Protein 1ULV (pdb70)

Foldseek 3Di:
DDADPQPPFDFAFAAFQAFQFKADFLALQAQWIWTHDQQWTAWIDPNKLQWTKFRTKFKWKFLQFAIGTLSPAPDKDKFAPDLQARKMKIKGAHNVRQKIKIWIWFAQSNYHKIKIKIKIFGNHVDRMWMKMKTWIQGRQFLAQKKWADDPLWIKMWHCVDVVGTKMKIKAKLQGFDQKAKHHYPHQGQVVQCRVGVDNPHRHRMHDRHRMMIMTIDDADPDGMRIIMMMMAMDSDRVNNNVRRVVDVVCNDVNSVCNRSVSSNVVLVPWDDFDPPQPPLLVSLLSSLLVQLSVQAISVQQLFGFQFSGAHLRNPGTRRDHDRRRSWGALVSSLLSVLLNVLRHDLVSLVSNLVQCQPQAADPQQAGARTGHSRNHHDHGAWELLSLLSSLLSCLLSVVQDLVCLVRHLLSSLLVLLVVAQKTQAYPVRFGIARFLQRLLSSLLSLQSNLVSCVVNPNNQSNLSSNQRSQVSLVLQCQQFFFCQAPFDNLTAGFGHDHPSHLDPQCWDQRWQPLGIGGSSHKAFLSNLSCVQQLSAALVHPRNVVNPPRNCVQFWDADPQGIWGFGMHSAFQADAPLQRGRDGHHRTATALLVLLSVLQSCLSVQHQSVSSLSLQQLARDSSSWRARHAHPDPDCHVDRGDHSYDGSGHTRRSSSSSSSSQSSSCNNVSHRPSHSPSSNVQHHDDDHDDEKDWDWPDDDQEEEDQAQWGKTKDFIPACWKWKDWSSRIDTFHDDPGITIDTGGHDDQKIWIKMWGAHPVGHIHIDIHIYGYQHHWLFKFADDFPLLAFLNFKDDQPAPVRFPFQQAWGMWIWHDRPQWIKIKTATPTFADDPVPFQSHAWKKKKKFKAQQADAWADDDPLFFATAGHDGQWMFIQHRPPQLTAIGGVVGHHQGHWHWHYDRVRRMIIIIHGPVSCVPRDLSNIWIKMFIFTAADQQCAHPRGADEAEAVQLVVCVPVCSSRPGMYRFHADADNPDSGSGPDSFQGRTSDIGADPPDDSSVQRVSVVHTPGYTYTHGGHD

Secondary structure (DSSP, 8-state):
--PPTTTT----B---SB-SEEE--SSTT---EEEEETTEEEEEE-SSTT-B-EEEEEEEEE-SS-EEEGGG-S-EEEEES-TTSS-EEEEEE-TTSSEEEEEEEEE-TTSSEEEEEEEEEE-SS---EEEEEEEE-GGG-SSSEEEEEETTEEEEEE---TTS-EEEEEEETT--SSEEEEETTTTSHHHHHHHHSS-----S-EEEESEEEEEEEPPPSSSEEEEEEEEEEESSHHHHHHHHHHHHHH-HHHHHHHHHHHHHHHHHHSPPPPTT--HHHHHHHHHHHHHHHTTB-SSSTT-B-S-SS-TTGGGSB-SS---TT-SB-HHHHHHHHHHHHHHT-HHHHHHHHHHIIIII--TTSPPPS-B-TTS-B-----BTHHHHHHHHHHHHHT---HHHIIIIIHHHHHHHHHH-S-BSB-TTSS--BEEHHHHHHHHHHHHHHHHHHHHTT-HHHHHHHHHHHHHHHHTHHHHHEESS-SSTTS-EE-SEESSS-TTS--EEE-STT--EEEGGG--BGGGGHHHHTTSS-TT-HHHHHHHHHHHHHHEEEETTEEEE-SBTT---S--TTSPPPSS-----B-THHHHHHHHHHHHTT---HHHHHHHHHTS-TT-PPPS-BB--SS--SS---BTSB-SS-BS-HHHHHHHHHHHHHHHHTS-SSS-HHHHHHHTSSS------EEEEES-SEEE-SSSEEEEEEEE-SSEEEEEETTEEEEE--BTTEEEEEEEP-SSEEEEEEEEE-TTS-EEEEEEEEE--SEEEEEEE--SS--STTTT-B--SSTTS-TTTT-EEEEEEEEETTEEEEEEEESS----TT--SS-SSEEEEEEEE-S-SS-EE-SGGG--EESS-EEEEEEE--STT--EEE-TTS-EEE--EEEEETTTTEEEEEEEGGGSTT--TTS-EEEEEEEEB--GGGSGGGB--EEEHHHHHHTSSTTHHHHSEEEES--B-TTSTT-BS---S---SEE---TT--HHHHT-GGGSSS-EE--EE-B-

Organism: Arthrobacter globiformis (NCBI:txid1665)

InterPro domains:
  IPR006425 Glucoamylase, bacterial [TIGR01535] (59-711)
  IPR008928 Six-hairpin glycosidase superfamily [SSF48208] (302-710)
  IPR011013 Galactose mutarotase-like domain superfamily [SSF74650] (32-300)
  IPR011613 GH15-like domain [PF00723] (317-691)
  IPR012341 Six-hairpin glycosidase-like superfamily [G3DSA:1.50.10.10] (303-715)
  IPR013783 Immunoglobulin-like fold [G3DSA:2.60.40.10] (716-801)
  IPR014718 Glycoside hydrolase-type carbohydrate-binding [G3DSA:2.70.98.10] (29-301)
  IPR014756 Immunoglobulin E-set [SSF81296] (715-803)
  IPR015220 Glucodextranase, N-terminal [PF09137] (34-296)
  IPR015220 Glucodextranase, N-terminal [cd07430] (34-295)
  IPR019248 Glucodextranase-like, C-terminal [PF09985] (806-1032)
  IPR046966 Glucoamylase, active site [PS00820] (452-462)

Sequence (1019 aa):
TAEPPGSPGAAATWTKGDKEGVGTSLNPASKVWYTLTEGTMSEVYYPHADTPNTRELQFAVSDGTSAQRESEQTTRTVELADPKALSYRQTTTDNAGRWRLTKTYVTDPRRSTVMLGVTFEVLDGGDYQLFVLSDPSLAGTSGGDTGSVTDGALLASDLADAATPVATALVSSVGFGAVANGYVGTSDGWTDLAADGRLDNASATAGPGNISQTGQIPLAAGGKTEFSLALGFGADTAEALATAKASLGTGYKKVSKSYTGEWKKYLNSLDAPATSLTGALRTQYDVSLMTVKSHEDKTFPGAFIASLTIPWGQAASAETHREGYHAVWARDMYQSVTALLAAGDEEAAARGVEWLFTYQQQPDGHFPQTSRVDGTIGQNGIQLDETAFPILLANQIGRTDAGFYRNELKPAADYLVAAGPKTPQERWEETGGYSTSTLASQIAALAAAADIAGKNGDAGSAAVYRATADEWQRSTEKWMFTTNGPVGDGKYYLRISATGNPNDGATRDWGNGAGVHPENAVLDGGFLEFVRLGVKAPADPYVADSLAETDASISQETPGGRMWHRYTYDGYGEKADGSPWDGTGIGRLWPLLSGERGEYALANGQDALPYLETMHSAANAGYMIPEQVWDRDEPTSYGHELGRSTGSASPLSWAMAQYVRLAAGVKAGAPVETPQNVAARYAAGTPLSSPELSVTAPEALSTADSATAVVRGTTNAAKVYVSVNGTATEAPVTDGTFSLDVALTGAKNKVTVAAVAADGGTAVEDRTVLYYGSRIGALSDPAGDDNGPGTYRYPTNSAYVPGAFDLTGVDVYDAGDDYAFVATIAGEVTNPWGGQAISHQRVNIYLGKGEGGATPGLPGTNINLEHAWDSVIVTDGRFDGAGVYAPDGTRTSAVSLLAVPEARQIVTRVPKAALGGLDPATARMSVAMFGNAESGEGIGNVRPVYDGAYWEAGDPAWIKEWRFGGGAGVFDGTIPSRDTDTDDPNALDVLVGEGQTQAAVLDWRAGSPVVVPMLGLQP

Nearest PDB structures (foldseek):
  1ug9-assembly1_A  TM=9.982E-01  e=0.000E+00  Arthrobacter globiformis
  1lf9-assembly2_B  TM=9.557E-01  e=4.989E-68  Thermoanaerobacterium thermosaccharolyticum
  5fjs-assembly1_B  TM=5.025E-01  e=3.335E-11  Thermoanaerobacterium xylanolyticum LX-11
  2wyn-assembly2_A  TM=5.693E-01  e=4.585E-04  Escherichia coli K-12
  6mvf-assembly2_E  TM=4.264E-01  e=4.894E-01  Faecalibacterium prausnitzii L2-6

Radius of gyration: 35.89 Å; Cα contacts (8 Å, |Δi|>4): 2876; chains: 1; bounding box: 117×64×81 Å

Solvent-accessible surface area: 34590 Å² total; per-residue (Å²): 168,95,72,9,91,27,74,92,17,48,94,17,36,4,16,55,0,34,0,25,0,0,0,1,0,53,37,79,47,0,52,0,0,0,0,0,10,79,2,7,3,0,0,0,0,16,28,25,0,14,16,5,0,6,65,38,4,1,1,1,7,1,65,41,106,64,14,45,78,3,39,70,0,126,58,76,81,24,67,34,36,33,79,45,1,0,3,0,70,1,24,1,33,3,77,74,35,72,4,85,3,28,0,24,0,0,0,3,2,160,52,12,0,4,0,7,13,4,32,0,39,20,81,67,86,22,124,23,53,0,7,0,15,6,12,6,1,0,5,6,18,2,23,33,0,45,0,36,44,66,104,44,0,0,4,1,19,10,85,100,50,104,93,19,38,0,0,4,0,1,13,6,57,65,29,29,47,38,36,0,1,0,4,31,50,67,7,13,2,49,52,13,0,55,82,59,3,156,24,83,26,80,28,48,49,0,11,99,8,7,0,10,2,2,0,41,2,59,53,58,110,65,42,111,8,113,14,11,6,0,12,0,2,0,44,71,49,74,80,0,24,59,18,0,91,40,0,37,69,45,21,25,138,112,3,18,128,51,0,25,33,44,0,111,159,27,16,130,82,26,75,66,20,12,148,57,12,82,55,50,3,74,25,0,7,4,0,0,2,0,0,0,21,2,0,10,3,25,58,41,72,0,0,0,1,2,0,2,0,4,17,11,0,77,68,13,55,0,76,98,118,96,53,19,31,7,3,0,15,1,6,11,0,3,4,1,0,0,0,0,24,13,0,43,15,95,113,0,2,44,60,0,1,76,3,0,7,77,105,0,25,46,140,82,1,12,0,0,13,0,0,60,0,49,10,78,72,42,68,106,16,50,1,0,3,0,1,0,6,0,0,6,2,0,25,65,34,46,69,26,78,62,44,10,2,130,105,42,0,18,36,0,0,34,45,0,19,61,41,13,28,92,1,72,40,4,10,12,54,54,25,20,6,28,2,1,9,0,0,0,0,0,0,0,0,0,4,0,0,3,65,6,0,37,153,46,69,28,52,10,5,16,6,8,2,56,0,8,0,7,55,14,25,99,13,0,33,150,42,0,22,0,67,75,8,93,39,70,85,5,88,0,0,0,7,0,0,40,82,8,67,10,50,64,28,28,81,38,88,2,31,26,61,20,30,96,40,48,3,10,8,0,0,4,13,0,1,11,4,0,6,8,1,1,0,14,34,41,78,15,95,89,0,46,42,0,34,64,8,1,32,82,38,6,16,51,106,5,121,26,15,99,1,14,29,10,2,16,95,3,2,28,0,3,54,88,84,1,19,32,71,106,34,60,23,49,1,0,0,9,0,0,11,0,0,7,27,0,2,22,1,12,24,50,71,100,92,1,31,67,46,0,78,8,0,42,38,1,5,40,70,1,36,1,0,0,3,0,0,3,11,97,121,107,86,30,112,92,80,28,102,41,6,103,21,3,9,1,0,0,1,3,0,8,0,0,1,1,0,0,3,0,1,14,0,26,97,67,48,50,17,68,5,24,11,152,50,0,20,72,63,32,19,60,67,128,112,84,65,66,11,112,17,50,11,96,22,19,130,77,65,33,36,9,77,43,49,60,13,67,0,118,9,65,3,109,8,59,96,0,23,0,5,1,71,24,76,31,47,73,0,89,44,89,141,25,69,8,72,35,97,3,61,16,79,24,74,117,0,56,0,3,0,0,0,25,16,103,75,13,2,0,10,18,57,73,39,30,1,6,58,33,4,59,88,40,0,16,17,95,14,92,68,65,24,23,49,1,25,49,61,11,96,43,2,78,30,102,16,13,41,107,11,5,0,2,0,38,7,0,21,0,6,48,34,56,124,38,26,2,4,2,7,34,2,34,5,99,13,43,52,58,103,63,25,88,22,0,2,6,3,13,1,0,4,0,0,0,124,19,112,66,39,75,32,88,13,18,91,3,0,21,5,22,0,61,30,39,13,83,11,0,0,0,4,2,3,41,105,108,15,8,0,0,32,19,85,114,46,76,92,76,24,69,18,50,9,78,29,15,71,91,18,100,11,1,1,2,85,0,44,66,93,15,4,75,82,14,65,0,47,121,4,86,0,1,0,0,0,0,0,2,1,83,87,46,39,1,54,29,40,2,16,4,0,0,52,12,77,39,12,98,74,24,85,59,68,88,0,64,63,78,20,0,0,6,5,12,12,58,71,38,45,121,56,87,16,50,6,73,40,55,71,0,0,4,0,0,0,0,0,40,21,180,96,78,69,14,58,67,18,0,54,30,186,87,38,57,62,5,69,0,8,4,25,29,15,118,140

Structure (mmCIF, N/CA/C/O backbone):
data_1ULV
#
_entry.id   1ULV
#
_cell.length_a   198.795
_cell.length_b   88.247
_cell.length_c   80.994
_cell.angle_alpha   90.00
_cell.angle_beta   112.55
_cell.angle_gamma   90.00
#
_symmetry.space_group_name_H-M   'C 1 2 1'
#
loop_
_entity.id
_entity.type
_entity.pdbx_description
1 polymer glucodextranase
2 branched 4,6-dideoxy-4-{[(1S,4R,5S,6S)-4,5,6-trihydroxy-3-(hydroxymethyl)cyclohex-2-en-1-yl]amino}-alpha-D-glucopyranose-(1-4)-alpha-D-glucopyranose
3 non-polymer 'CALCIUM ION'
4 water water
#
loop_
_atom_site.group_PDB
_atom_site.id
_atom_site.type_symbol
_atom_site.label_atom_id
_atom_site.label_alt_id
_atom_site.label_comp_id
_atom_site.label_asym_id
_atom_site.label_entity_id
_atom_site.label_seq_id
_atom_site.pdbx_PDB_ins_code
_atom_site.Cartn_x
_atom_site.Cartn_y
_atom_site.Cartn_z
_atom_site.occupancy
_atom_site.B_iso_or_equiv
_atom_site.auth_seq_id
_atom_site.auth_comp_id
_atom_site.auth_asym_id
_atom_site.auth_atom_id
_atom_site.pdbx_PDB_model_num
ATOM 1 N N . THR A 1 2 ? 40.887 24.516 -25.380 1.00 58.35 2 THR A N 1
ATOM 2 C CA . THR A 1 2 ? 42.067 24.447 -24.467 1.00 58.56 2 THR A CA 1
ATOM 3 C C . THR A 1 2 ? 42.408 23.000 -24.098 1.00 57.48 2 THR A C 1
ATOM 4 O O . THR A 1 2 ? 41.532 22.219 -23.719 1.00 57.47 2 THR A O 1
ATOM 8 N N . ALA A 1 3 ? 43.688 22.655 -24.212 1.00 55.43 3 ALA A N 1
ATOM 9 C CA . ALA A 1 3 ? 44.163 21.309 -23.908 1.00 52.84 3 ALA A CA 1
ATOM 10 C C . ALA A 1 3 ? 44.439 21.124 -22.415 1.00 50.99 3 ALA A C 1
ATOM 11 O O . ALA A 1 3 ? 45.378 21.701 -21.869 1.00 51.08 3 ALA A O 1
ATOM 13 N N . GLU A 1 4 ? 43.616 20.311 -21.762 1.00 49.37 4 GLU A N 1
ATOM 14 C CA . GLU A 1 4 ? 43.766 20.049 -20.336 1.00 47.64 4 GLU A CA 1
ATOM 15 C C . GLU A 1 4 ? 44.631 18.815 -20.089 1.00 45.17 4 GLU A C 1
ATOM 16 O O . GLU A 1 4 ? 44.521 17.819 -20.806 1.00 44.59 4 GLU A O 1
ATOM 22 N N . PRO A 1 5 ? 45.522 18.871 -19.083 1.00 42.43 5 PRO A N 1
ATOM 23 C CA . PRO A 1 5 ? 46.362 17.702 -18.806 1.00 39.79 5 PRO A CA 1
ATOM 24 C C . PRO A 1 5 ? 45.443 16.570 -18.346 1.00 37.65 5 PRO A C 1
ATOM 25 O O . PRO A 1 5 ? 44.343 16.822 -17.856 1.00 38.08 5 PRO A O 1
ATOM 29 N N . PRO A 1 6 ? 45.873 15.311 -18.507 1.00 35.74 6 PRO A N 1
ATOM 30 C CA . PRO A 1 6 ? 45.056 14.161 -18.104 1.00 35.09 6 PRO A CA 1
ATOM 31 C C . PRO A 1 6 ? 44.771 14.042 -16.611 1.00 35.00 6 PRO A C 1
ATOM 32 O O . PRO A 1 6 ? 45.576 14.466 -15.776 1.00 35.31 6 PRO A O 1
ATOM 36 N N . GLY A 1 7 ? 43.621 13.453 -16.289 1.00 33.36 7 GLY A N 1
ATOM 37 C CA . GLY A 1 7 ? 43.248 13.265 -14.901 1.00 32.15 7 GLY A CA 1
ATOM 38 C C . GLY A 1 7 ? 41.934 13.896 -14.483 1.00 32.12 7 GLY A C 1
ATOM 39 O O . GLY A 1 7 ? 41.380 13.542 -13.435 1.00 33.12 7 GLY A O 1
ATOM 40 N N . SER A 1 8 ? 41.427 14.826 -15.287 1.00 30.71 8 SER A N 1
ATOM 41 C CA . SER A 1 8 ? 40.170 15.496 -14.968 1.00 29.77 8 SER A CA 1
ATOM 42 C C . SER A 1 8 ? 39.113 14.496 -14.505 1.00 29.19 8 SER A C 1
ATOM 43 O O . SER A 1 8 ? 38.958 13.420 -15.088 1.00 29.15 8 SER A O 1
ATOM 46 N N . PRO A 1 9 ? 38.342 14.855 -13.466 1.00 28.87 9 PRO A N 1
ATOM 47 C CA . PRO A 1 9 ? 38.392 16.115 -12.714 1.00 28.06 9 PRO A CA 1
ATOM 48 C C . PRO A 1 9 ? 39.309 16.104 -11.491 1.00 28.21 9 PRO A C 1
ATOM 49 O O . PRO A 1 9 ? 39.269 17.021 -10.671 1.00 29.00 9 PRO A O 1
ATOM 53 N N . GLY A 1 10 ? 40.136 15.075 -11.366 1.00 27.16 10 GLY A N 1
ATOM 54 C CA . GLY A 1 10 ? 41.012 14.991 -10.214 1.00 26.58 10 GLY A CA 1
ATOM 55 C C . GLY A 1 10 ? 40.456 13.969 -9.243 1.00 24.83 10 GLY A C 1
ATOM 56 O O . GLY A 1 10 ? 39.256 13.699 -9.240 1.00 26.25 10 GLY A O 1
ATOM 57 N N . ALA A 1 11 ? 41.320 13.398 -8.414 1.00 23.38 11 ALA A N 1
ATOM 58 C CA . ALA A 1 11 ? 40.895 12.381 -7.460 1.00 21.39 11 ALA A CA 1
ATOM 59 C C . ALA A 1 11 ? 40.097 12.946 -6.295 1.00 20.91 11 ALA A C 1
ATOM 60 O O . ALA A 1 11 ? 40.137 14.143 -6.023 1.00 19.02 11 ALA A O 1
ATOM 62 N N . ALA A 1 12 ? 39.351 12.074 -5.620 1.00 21.15 12 ALA A N 1
ATOM 63 C CA . ALA A 1 12 ? 38.580 12.493 -4.460 1.00 19.99 12 ALA A CA 1
ATOM 64 C C . ALA A 1 12 ? 39.643 12.800 -3.423 1.00 20.04 12 ALA A C 1
ATOM 65 O O . ALA A 1 12 ? 40.623 12.065 -3.302 1.00 20.98 12 ALA A O 1
ATOM 67 N N . ALA A 1 13 ? 39.468 13.887 -2.685 1.00 19.97 13 ALA A N 1
ATOM 68 C CA . ALA A 1 13 ? 40.452 14.259 -1.684 1.00 19.69 13 ALA A CA 1
ATOM 69 C C . ALA A 1 13 ? 39.847 14.402 -0.302 1.00 19.54 13 ALA A C 1
ATOM 70 O O . ALA A 1 13 ? 38.632 14.453 -0.136 1.00 20.81 13 ALA A O 1
ATOM 72 N N . THR A 1 14 ? 40.719 14.468 0.695 1.00 21.49 14 THR A N 1
ATOM 73 C CA . THR A 1 14 ? 40.301 14.603 2.079 1.00 20.63 14 THR A CA 1
ATOM 74 C C . THR A 1 14 ? 41.046 15.809 2.638 1.00 20.76 14 THR A C 1
ATOM 75 O O . THR A 1 14 ? 41.778 16.483 1.906 1.00 17.90 14 THR A O 1
ATOM 79 N N . TRP A 1 15 ? 40.850 16.100 3.920 1.00 20.38 15 TRP A N 1
ATOM 80 C CA . TRP A 1 15 ? 41.578 17.197 4.535 1.00 20.21 15 TRP A CA 1
ATOM 81 C C . TRP A 1 15 ? 42.814 16.600 5.218 1.00 20.94 15 TRP A C 1
ATOM 82 O O . TRP A 1 15 ? 43.290 15.537 4.817 1.00 19.91 15 TRP A O 1
ATOM 93 N N . THR A 1 16 ? 43.323 17.266 6.245 1.00 20.33 16 THR A N 1
ATOM 94 C CA . THR A 1 16 ? 44.519 16.796 6.938 1.00 22.80 16 THR A CA 1
ATOM 95 C C . THR A 1 16 ? 44.236 16.441 8.398 1.00 23.42 16 THR A C 1
ATOM 96 O O . THR A 1 16 ? 43.216 16.855 8.944 1.00 22.96 16 THR A O 1
ATOM 100 N N . LYS A 1 17 ? 45.123 15.664 9.025 1.00 23.03 17 LYS A N 1
ATOM 101 C CA . LYS A 1 17 ? 44.920 15.288 10.422 1.00 25.57 17 LYS A CA 1
ATOM 102 C C . LYS A 1 17 ? 44.853 16.550 11.286 1.00 25.48 17 LYS A C 1
ATOM 103 O O . LYS A 1 17 ? 45.525 17.552 11.002 1.00 24.16 17 LYS A O 1
ATOM 109 N N . GLY A 1 18 ? 44.038 16.496 12.335 1.00 23.57 18 GLY A N 1
ATOM 110 C CA . GLY A 1 18 ? 43.881 17.643 13.214 1.00 25.05 18 GLY A CA 1
ATOM 111 C C . GLY A 1 18 ? 45.110 18.025 14.015 1.00 24.73 18 GLY A C 1
ATOM 112 O O . GLY A 1 18 ? 45.222 19.157 14.473 1.00 24.95 18 GLY A O 1
ATOM 113 N N . ASP A 1 19 ? 46.028 17.076 14.173 1.00 24.92 19 ASP A N 1
ATOM 114 C CA . ASP A 1 19 ? 47.264 17.256 14.932 1.00 25.24 19 ASP A CA 1
ATOM 115 C C . ASP A 1 19 ? 48.267 18.185 14.242 1.00 26.00 19 ASP A C 1
ATOM 116 O O . ASP A 1 19 ? 49.093 17.728 13.445 1.00 26.99 19 ASP A O 1
ATOM 121 N N . LYS A 1 20 ? 48.216 19.478 14.562 1.00 24.67 20 LYS A N 1
ATOM 122 C CA . LYS A 1 20 ? 49.122 20.448 13.944 1.00 23.81 20 LYS A CA 1
ATOM 123 C C . LYS A 1 20 ? 50.411 20.678 14.722 1.00 22.09 20 LYS A C 1
ATOM 124 O O . LYS A 1 20 ? 50.407 20.735 15.948 1.00 24.12 20 LYS A O 1
ATOM 130 N N . GLU A 1 21 ? 51.515 20.810 13.995 1.00 20.46 21 GLU A N 1
ATOM 131 C CA . GLU A 1 21 ? 52.818 21.036 14.604 1.00 20.20 21 GLU A CA 1
ATOM 132 C C . GLU A 1 21 ? 52.953 22.483 15.051 1.00 19.70 21 GLU A C 1
ATOM 133 O O . GLU A 1 21 ? 53.732 22.799 15.957 1.00 19.42 21 GLU A O 1
ATOM 139 N N . GLY A 1 22 ? 52.192 23.353 14.398 1.00 18.10 22 GLY A N 1
ATOM 140 C CA . GLY A 1 22 ? 52.207 24.764 14.725 1.00 17.12 22 GLY A CA 1
ATOM 141 C C . GLY A 1 22 ? 51.220 25.512 13.852 1.00 17.05 22 GLY A C 1
ATOM 142 O O . GLY A 1 22 ? 50.805 25.013 12.810 1.00 15.90 22 GLY A O 1
ATOM 143 N N . VAL A 1 23 ? 50.825 26.704 14.286 1.00 16.76 23 VAL A N 1
ATOM 144 C CA . VAL A 1 23 ? 49.904 27.531 13.515 1.00 15.45 23 VAL A CA 1
ATOM 145 C C . VAL A 1 23 ? 50.432 28.948 13.613 1.00 16.45 23 VAL A C 1
ATOM 146 O O . VAL A 1 23 ? 51.324 29.216 14.416 1.00 19.44 23 VAL A O 1
ATOM 150 N N . GLY A 1 24 ? 49.898 29.859 12.810 1.00 16.45 24 GLY A N 1
ATOM 151 C CA . GLY A 1 24 ? 50.376 31.227 12.883 1.00 15.81 24 GLY A CA 1
ATOM 152 C C . GLY A 1 24 ? 49.584 32.237 12.084 1.00 15.74 24 GLY A C 1
ATOM 153 O O . GLY A 1 24 ? 48.971 31.903 11.069 1.00 14.31 24 GLY A O 1
ATOM 154 N N . THR A 1 25 ? 49.595 33.479 12.569 1.00 16.37 25 THR A N 1
ATOM 155 C CA . THR A 1 25 ? 48.920 34.607 11.924 1.00 14.67 25 THR A CA 1
ATOM 156 C C . THR A 1 25 ? 49.509 35.879 12.518 1.00 16.15 25 THR A C 1
ATOM 157 O O . THR A 1 25 ? 49.999 35.868 13.651 1.00 15.09 25 THR A O 1
ATOM 161 N N . SER A 1 26 ? 49.484 36.967 11.754 1.00 16.11 26 SER A N 1
ATOM 162 C CA . SER A 1 26 ? 50.008 38.228 12.249 1.00 15.99 26 SER A CA 1
ATOM 163 C C . SER A 1 26 ? 49.016 38.803 13.256 1.00 16.73 26 SER A C 1
ATOM 164 O O . SER A 1 26 ? 47.837 38.449 13.258 1.00 17.02 26 SER A O 1
ATOM 167 N N . LEU A 1 27 ? 49.509 39.678 14.122 1.00 18.89 27 LEU A N 1
ATOM 168 C CA . LEU A 1 27 ? 48.676 40.321 15.123 1.00 19.82 27 LEU A CA 1
ATOM 169 C C . LEU A 1 27 ? 47.839 41.337 14.352 1.00 20.33 27 LEU A C 1
ATOM 170 O O . LEU A 1 27 ? 46.683 41.600 14.686 1.00 21.05 27 LEU A O 1
ATOM 175 N N . ASN A 1 28 ? 48.433 41.881 13.295 1.00 20.15 28 ASN A N 1
ATOM 176 C CA . ASN A 1 28 ? 47.769 42.869 12.454 1.00 20.46 28 ASN A CA 1
ATOM 177 C C . ASN A 1 28 ? 46.536 42.293 11.749 1.00 21.04 28 ASN A C 1
ATOM 178 O O . ASN A 1 28 ? 46.612 41.246 11.098 1.00 20.48 28 ASN A O 1
ATOM 183 N N . PRO A 1 29 ? 45.382 42.973 11.867 1.00 20.90 29 PRO A N 1
ATOM 184 C CA . PRO A 1 29 ? 44.149 42.502 11.227 1.00 21.27 29 PRO A CA 1
ATOM 185 C C . PRO A 1 29 ? 44.112 42.702 9.715 1.00 21.45 29 PRO A C 1
ATOM 186 O O . PRO A 1 29 ? 43.171 42.267 9.059 1.00 23.14 29 PRO A O 1
ATOM 190 N N . ALA A 1 30 ? 45.133 43.355 9.166 1.00 20.36 30 ALA A N 1
ATOM 191 C CA . ALA A 1 30 ? 45.197 43.599 7.728 1.00 20.59 30 ALA A CA 1
ATOM 192 C C . ALA A 1 30 ? 45.543 42.324 6.956 1.00 21.64 30 ALA A C 1
ATOM 193 O O . ALA A 1 30 ? 45.143 42.161 5.800 1.00 21.96 30 ALA A O 1
ATOM 195 N N . SER A 1 31 ? 46.298 41.431 7.592 1.00 20.98 31 SER A N 1
ATOM 196 C CA . SER A 1 31 ? 46.683 40.164 6.970 1.00 20.15 31 SER A CA 1
ATOM 197 C C . SER A 1 31 ? 45.606 39.132 7.316 1.00 19.54 31 SER A C 1
ATOM 198 O O . SER A 1 31 ? 45.561 38.619 8.431 1.00 19.26 31 SER A O 1
ATOM 201 N N . LYS A 1 32 ? 44.739 38.837 6.349 1.00 20.33 32 LYS A N 1
ATOM 202 C CA . LYS A 1 32 ? 43.633 37.897 6.539 1.00 18.41 32 LYS A CA 1
ATOM 203 C C . LYS A 1 32 ? 44.019 36.438 6.283 1.00 19.20 32 LYS A C 1
ATOM 204 O O . LYS A 1 32 ? 43.248 35.671 5.702 1.00 19.46 32 LYS A O 1
ATOM 210 N N . VAL A 1 33 ? 45.202 36.047 6.736 1.00 18.48 33 VAL A N 1
ATOM 211 C CA . VAL A 1 33 ? 45.664 34.687 6.539 1.00 18.53 33 VAL A CA 1
ATOM 212 C C . VAL A 1 33 ? 46.151 34.013 7.832 1.00 18.48 33 VAL A C 1
ATOM 213 O O . VAL A 1 33 ? 46.786 34.648 8.676 1.00 19.01 33 VAL A O 1
ATOM 217 N N . TRP A 1 34 ? 45.844 32.724 7.965 1.00 17.10 34 TRP A N 1
ATOM 218 C CA . TRP A 1 34 ? 46.238 31.891 9.111 1.00 16.75 34 TRP A CA 1
ATOM 219 C C . TRP A 1 34 ? 46.839 30.609 8.526 1.00 17.30 34 TRP A C 1
ATOM 220 O O . TRP A 1 34 ? 46.173 29.918 7.750 1.00 16.69 34 TRP A O 1
ATOM 231 N N . TYR A 1 35 ? 48.074 30.278 8.895 1.00 17.57 35 TYR A N 1
ATOM 232 C CA . TYR A 1 35 ? 48.701 29.065 8.367 1.00 17.15 35 TYR A CA 1
ATOM 233 C C . TYR A 1 35 ? 48.829 27.960 9.411 1.00 17.58 35 TYR A C 1
ATOM 234 O O . TYR A 1 35 ? 48.943 28.232 10.605 1.00 15.26 35 TYR A O 1
ATOM 243 N N . THR A 1 36 ? 48.793 26.711 8.952 1.00 18.34 36 THR A N 1
ATOM 244 C CA . THR A 1 36 ? 48.941 25.569 9.843 1.00 18.44 36 THR A CA 1
ATOM 245 C C . THR A 1 36 ? 49.986 24.635 9.249 1.00 20.43 36 THR A C 1
ATOM 246 O O . THR A 1 36 ? 50.160 24.581 8.027 1.00 19.89 36 THR A O 1
ATOM 250 N N . LEU A 1 37 ? 50.683 23.913 10.122 1.00 20.89 37 LEU A N 1
ATOM 251 C CA . LEU A 1 37 ? 51.732 22.983 9.718 1.00 21.26 37 LEU A CA 1
ATOM 252 C C . LEU A 1 37 ? 51.384 21.547 10.095 1.00 22.11 37 LEU A C 1
ATOM 253 O O . LEU A 1 37 ? 50.904 21.288 11.203 1.00 22.78 37 LEU A O 1
ATOM 258 N N . THR A 1 38 ? 51.625 20.613 9.180 1.00 20.68 38 THR A N 1
ATOM 259 C CA . THR A 1 38 ? 51.327 19.216 9.462 1.00 20.90 38 THR A CA 1
ATOM 260 C C . THR A 1 38 ? 52.390 18.275 8.918 1.00 21.74 38 THR A C 1
ATOM 261 O O . THR A 1 38 ? 52.647 18.230 7.716 1.00 21.53 38 THR A O 1
ATOM 265 N N . GLU A 1 39 ? 53.014 17.537 9.828 1.00 24.75 39 GLU A N 1
ATOM 266 C CA . GLU A 1 39 ? 54.032 16.547 9.494 1.00 25.82 39 GLU A CA 1
ATOM 267 C C . GLU A 1 39 ? 55.117 16.946 8.512 1.00 25.08 39 GLU A C 1
ATOM 268 O O . GLU A 1 39 ? 55.431 16.183 7.599 1.00 26.63 39 GLU A O 1
ATOM 274 N N . GLY A 1 40 ? 55.698 18.126 8.696 1.00 24.72 40 GLY A N 1
ATOM 275 C CA . GLY A 1 40 ? 56.770 18.552 7.814 1.00 23.69 40 GLY A CA 1
ATOM 276 C C . GLY A 1 40 ? 56.343 19.355 6.605 1.00 24.45 40 GLY A C 1
ATOM 277 O O . GLY A 1 40 ? 57.181 19.771 5.803 1.00 24.75 40 GLY A O 1
ATOM 278 N N . THR A 1 41 ? 55.042 19.583 6.474 1.00 23.39 41 THR A N 1
ATOM 279 C CA . THR A 1 41 ? 54.512 20.347 5.351 1.00 22.30 41 THR A CA 1
ATOM 280 C C . THR A 1 41 ? 53.632 21.465 5.884 1.00 22.65 41 THR A C 1
ATOM 281 O O . THR A 1 41 ? 53.416 21.581 7.094 1.00 21.68 41 THR A O 1
ATOM 285 N N . MET A 1 42 ? 53.137 22.301 4.977 1.00 21.59 42 MET A N 1
ATOM 286 C CA . MET A 1 42 ? 52.224 23.351 5.376 1.00 19.13 42 MET A CA 1
ATOM 287 C C . MET A 1 42 ? 50.882 22.745 5.029 1.00 17.27 42 MET A C 1
ATOM 288 O O . MET A 1 42 ? 50.675 22.294 3.906 1.00 19.27 42 MET A O 1
ATOM 293 N N . SER A 1 43 ? 49.988 22.684 6.005 1.00 16.54 43 SER A N 1
ATOM 294 C CA . SER A 1 43 ? 48.669 22.129 5.767 1.00 15.32 43 SER A CA 1
ATOM 295 C C . SER A 1 43 ? 47.717 23.259 5.395 1.00 15.60 43 SER A C 1
ATOM 296 O O . SER A 1 43 ? 48.061 24.096 4.565 1.00 15.88 43 SER A O 1
ATOM 299 N N . GLU A 1 44 ? 46.541 23.294 6.017 1.00 16.31 44 GLU A N 1
ATOM 300 C CA . GLU A 1 44 ? 45.538 24.312 5.719 1.00 16.89 44 GLU A CA 1
ATOM 301 C C . GLU A 1 44 ? 45.903 25.746 6.079 1.00 18.27 44 GLU A C 1
ATOM 302 O O . GLU A 1 44 ? 46.454 26.016 7.148 1.00 19.81 44 GLU A O 1
ATOM 308 N N . VAL A 1 45 ? 45.585 26.660 5.167 1.00 18.45 45 VAL A N 1
ATOM 309 C CA . VAL A 1 45 ? 45.801 28.085 5.377 1.00 17.08 45 VAL A CA 1
ATOM 310 C C . VAL A 1 45 ? 44.412 28.702 5.286 1.00 17.68 45 VAL A C 1
ATOM 311 O O . VAL A 1 45 ? 43.685 28.464 4.326 1.00 18.29 45 VAL A O 1
ATOM 315 N N . TYR A 1 46 ? 44.037 29.491 6.283 1.00 18.54 46 TYR A N 1
ATOM 316 C CA . TYR A 1 46 ? 42.710 30.092 6.291 1.00 19.28 46 TYR A CA 1
ATOM 317 C C . TYR A 1 46 ? 42.675 31.495 5.709 1.00 19.76 46 TYR A C 1
ATOM 318 O O . TYR A 1 46 ? 43.630 32.250 5.857 1.00 18.90 46 TYR A O 1
ATOM 327 N N . TYR A 1 47 ? 41.569 31.815 5.033 1.00 20.93 47 TYR A N 1
ATOM 328 C CA . TYR A 1 47 ? 41.346 33.113 4.383 1.00 22.07 47 TYR A CA 1
ATOM 329 C C . TYR A 1 47 ? 40.002 33.101 3.641 1.00 22.06 47 TYR A C 1
ATOM 330 O O . TYR A 1 47 ? 39.607 32.076 3.081 1.00 22.62 47 TYR A O 1
ATOM 339 N N . PRO A 1 48 ? 39.278 34.236 3.630 1.00 21.06 48 PRO A N 1
ATOM 340 C CA . PRO A 1 48 ? 39.611 35.518 4.252 1.00 20.81 48 PRO A CA 1
ATOM 341 C C . PRO A 1 48 ? 39.198 35.558 5.721 1.00 20.06 48 PRO A C 1
ATOM 342 O O . PRO A 1 48 ? 39.592 36.459 6.454 1.00 19.45 48 PRO A O 1
ATOM 346 N N . HIS A 1 49 ? 38.391 34.588 6.139 1.00 21.17 49 HIS A N 1
ATOM 347 C CA . HIS A 1 49 ? 37.957 34.503 7.531 1.00 22.95 49 HIS A CA 1
ATOM 348 C C . HIS A 1 49 ? 38.576 33.256 8.155 1.00 22.86 49 HIS A C 1
ATOM 349 O O . HIS A 1 49 ? 38.889 32.297 7.457 1.00 23.37 49 HIS A O 1
ATOM 356 N N . ALA A 1 50 ? 38.740 33.269 9.472 1.00 23.44 50 ALA A N 1
ATOM 357 C CA . ALA A 1 50 ? 39.329 32.138 10.178 1.00 23.92 50 ALA A CA 1
ATOM 358 C C . ALA A 1 50 ? 38.525 30.841 10.053 1.00 24.76 50 ALA A C 1
ATOM 359 O O . ALA A 1 50 ? 38.987 29.781 10.483 1.00 23.93 50 ALA A O 1
ATOM 361 N N . ASP A 1 51 ? 37.333 30.915 9.462 1.00 24.43 51 ASP A N 1
ATOM 362 C CA . ASP A 1 51 ? 36.496 29.725 9.312 1.00 23.59 51 ASP A CA 1
ATOM 363 C C . ASP A 1 51 ? 36.512 29.121 7.906 1.00 22.47 51 ASP A C 1
ATOM 364 O O . ASP A 1 51 ? 35.650 28.311 7.568 1.00 22.70 51 ASP A O 1
ATOM 369 N N . THR A 1 52 ? 37.489 29.500 7.090 1.00 20.93 52 THR A N 1
ATOM 370 C CA . THR A 1 52 ? 37.560 28.973 5.731 1.00 20.00 52 THR A CA 1
ATOM 371 C C . THR A 1 52 ? 38.962 28.503 5.323 1.00 19.56 52 THR A C 1
ATOM 372 O O . THR A 1 52 ? 39.855 29.318 5.083 1.00 19.67 52 THR A O 1
ATOM 376 N N . PRO A 1 53 ? 39.169 27.177 5.248 1.00 18.38 53 PRO A N 1
ATOM 377 C CA . PRO A 1 53 ? 40.458 26.595 4.863 1.00 18.63 53 PRO A CA 1
ATOM 378 C C . PRO A 1 53 ? 40.586 26.605 3.336 1.00 19.80 53 PRO A C 1
ATOM 379 O O . PRO A 1 53 ? 39.583 26.494 2.633 1.00 22.30 53 PRO A O 1
ATOM 383 N N . ASN A 1 54 ? 41.807 26.737 2.824 1.00 20.09 54 ASN A N 1
ATOM 384 C CA . ASN A 1 54 ? 42.027 26.807 1.374 1.00 21.25 54 ASN A CA 1
ATOM 385 C C . ASN A 1 54 ? 43.164 25.918 0.870 1.00 21.80 54 ASN A C 1
ATOM 386 O O . ASN A 1 54 ? 43.421 25.856 -0.337 1.00 22.43 54 ASN A O 1
ATOM 391 N N . THR A 1 55 ? 43.832 25.224 1.784 1.00 21.05 55 THR A N 1
ATOM 392 C CA . THR A 1 55 ? 44.985 24.405 1.421 1.00 21.06 55 THR A CA 1
ATOM 393 C C . THR A 1 55 ? 44.958 22.999 1.997 1.00 21.44 55 THR A C 1
ATOM 394 O O . THR A 1 55 ? 44.337 22.754 3.033 1.00 19.75 55 THR A O 1
ATOM 398 N N . ARG A 1 56 ? 45.636 22.075 1.323 1.00 21.02 56 ARG A N 1
ATOM 399 C CA . ARG A 1 56 ? 45.727 20.713 1.832 1.00 22.88 56 ARG A CA 1
ATOM 400 C C . ARG A 1 56 ? 47.180 20.408 2.160 1.00 24.43 56 ARG A C 1
ATOM 401 O O . ARG A 1 56 ? 47.485 19.857 3.219 1.00 26.05 56 ARG A O 1
ATOM 409 N N . GLU A 1 57 ? 48.082 20.780 1.258 1.00 24.77 57 GLU A N 1
ATOM 410 C CA . GLU A 1 57 ? 49.488 20.500 1.482 1.00 25.42 57 GLU A CA 1
ATOM 411 C C . GLU A 1 57 ? 50.438 21.236 0.561 1.00 25.33 57 GLU A C 1
ATOM 412 O O . GLU A 1 57 ? 50.222 21.295 -0.650 1.00 27.75 57 GLU A O 1
ATOM 418 N N . LEU A 1 58 ? 51.490 21.798 1.145 1.00 24.27 58 LEU A N 1
ATOM 419 C CA . LEU A 1 58 ? 52.531 22.466 0.377 1.00 23.38 58 LEU A CA 1
ATOM 420 C C . LEU A 1 58 ? 53.851 21.977 0.954 1.00 24.86 58 LEU A C 1
ATOM 421 O O . LEU A 1 58 ? 54.163 22.222 2.122 1.00 26.51 58 LEU A O 1
ATOM 426 N N . GLN A 1 59 ? 54.606 21.250 0.141 1.00 25.09 59 GLN A N 1
ATOM 427 C CA . GLN A 1 59 ? 55.895 20.730 0.559 1.00 25.14 59 GLN A CA 1
ATOM 428 C C . GLN A 1 59 ? 56.815 20.670 -0.652 1.00 26.37 59 GLN A C 1
ATOM 429 O O . GLN A 1 59 ? 56.414 20.996 -1.775 1.00 25.29 59 GLN A O 1
ATOM 435 N N . PHE A 1 60 ? 58.049 20.244 -0.416 1.00 25.78 60 PHE A N 1
ATOM 436 C CA . PHE A 1 60 ? 59.034 20.159 -1.472 1.00 24.77 60 PHE A CA 1
ATOM 437 C C . PHE A 1 60 ? 59.367 18.738 -1.891 1.00 26.49 60 PHE A C 1
ATOM 438 O O . PHE A 1 60 ? 59.178 17.778 -1.139 1.00 26.25 60 PHE A O 1
ATOM 446 N N . ALA A 1 61 ? 59.860 18.619 -3.116 1.00 27.00 61 ALA A N 1
ATOM 447 C CA . ALA A 1 61 ? 60.267 17.342 -3.665 1.00 27.46 61 ALA A CA 1
ATOM 448 C C . ALA A 1 61 ? 61.631 17.613 -4.247 1.00 28.45 61 ALA A C 1
ATOM 449 O O . ALA A 1 61 ? 61.875 18.689 -4.795 1.00 29.45 61 ALA A O 1
ATOM 451 N N . VAL A 1 62 ? 62.537 16.660 -4.116 1.00 30.36 62 VAL A N 1
ATOM 452 C CA . VAL A 1 62 ? 63.862 16.858 -4.671 1.00 33.22 62 VAL A CA 1
ATOM 453 C C . VAL A 1 62 ? 64.246 15.654 -5.505 1.00 34.25 62 VAL A C 1
ATOM 454 O O . VAL A 1 62 ? 64.015 14.507 -5.114 1.00 33.37 62 VAL A O 1
ATOM 458 N N . SER A 1 63 ? 64.818 15.932 -6.671 1.00 36.27 63 SER A N 1
ATOM 459 C CA . SER A 1 63 ? 65.232 14.889 -7.593 1.00 37.55 63 SER A CA 1
ATOM 460 C C . SER A 1 63 ? 66.695 15.038 -7.974 1.00 38.26 63 SER A C 1
ATOM 461 O O . SER A 1 63 ? 67.289 16.111 -7.816 1.00 36.54 63 SER A O 1
ATOM 464 N N . ASP A 1 64 ? 67.267 13.943 -8.461 1.00 39.63 64 ASP A N 1
ATOM 465 C CA . ASP A 1 64 ? 68.652 13.916 -8.912 1.00 42.48 64 ASP A CA 1
ATOM 466 C C . ASP A 1 64 ? 68.577 13.868 -10.435 1.00 43.06 64 ASP A C 1
ATOM 467 O O . ASP A 1 64 ? 69.571 14.078 -11.136 1.00 42.97 64 ASP A O 1
ATOM 472 N N . GLY A 1 65 ? 67.368 13.590 -10.923 1.00 43.45 65 GLY A N 1
ATOM 473 C CA . GLY A 1 65 ? 67.115 13.497 -12.350 1.00 42.47 65 GLY A CA 1
ATOM 474 C C . GLY A 1 65 ? 66.557 12.132 -12.701 1.00 41.66 65 GLY A C 1
ATOM 475 O O . GLY A 1 65 ? 65.931 11.947 -13.740 1.00 41.73 65 GLY A O 1
ATOM 476 N N . THR A 1 66 ? 66.782 11.177 -11.807 1.00 42.08 66 THR A N 1
ATOM 477 C CA . THR A 1 66 ? 66.337 9.799 -11.985 1.00 41.91 66 THR A CA 1
ATOM 478 C C . THR A 1 66 ? 65.241 9.438 -10.993 1.00 42.01 66 THR A C 1
ATOM 479 O O . THR A 1 66 ? 64.286 8.730 -11.327 1.00 41.68 66 THR A O 1
ATOM 483 N N . SER A 1 67 ? 65.400 9.916 -9.764 1.00 41.83 67 SER A N 1
ATOM 484 C CA . SER A 1 67 ? 64.439 9.647 -8.708 1.00 41.44 67 SER A CA 1
ATOM 485 C C . SER A 1 67 ? 64.169 10.918 -7.929 1.00 40.33 67 SER A C 1
ATOM 486 O O . SER A 1 67 ? 65.026 11.797 -7.836 1.00 40.71 67 SER A O 1
ATOM 489 N N . ALA A 1 68 ? 62.970 11.011 -7.371 1.00 39.58 68 ALA A N 1
ATOM 490 C CA . ALA A 1 68 ? 62.581 12.176 -6.595 1.00 38.65 68 ALA A CA 1
ATOM 491 C C . ALA A 1 68 ? 62.026 11.735 -5.250 1.00 37.55 68 ALA A C 1
ATOM 492 O O . ALA A 1 68 ? 61.581 10.601 -5.095 1.00 36.15 68 ALA A O 1
ATOM 494 N N . GLN A 1 69 ? 62.059 12.638 -4.278 1.00 38.35 69 GLN A N 1
ATOM 495 C CA . GLN A 1 69 ? 61.554 12.340 -2.946 1.00 38.05 69 GLN A CA 1
ATOM 496 C C . GLN A 1 69 ? 60.743 13.487 -2.366 1.00 36.64 69 GLN A C 1
ATOM 497 O O . GLN A 1 69 ? 61.018 14.655 -2.633 1.00 37.41 69 GLN A O 1
ATOM 503 N N . ARG A 1 70 ? 59.732 13.140 -1.580 1.00 36.23 70 ARG A N 1
ATOM 504 C CA . ARG A 1 70 ? 58.897 14.130 -0.914 1.00 35.97 70 ARG A CA 1
ATOM 505 C C . ARG A 1 70 ? 59.519 14.267 0.462 1.00 35.23 70 ARG A C 1
ATOM 506 O O . ARG A 1 70 ? 59.933 13.268 1.051 1.00 34.62 70 ARG A O 1
ATOM 514 N N . GLU A 1 71 ? 59.602 15.487 0.981 1.00 35.35 71 GLU A N 1
ATOM 515 C CA . GLU A 1 71 ? 60.197 15.661 2.295 1.00 35.02 71 GLU A CA 1
ATOM 516 C C . GLU A 1 71 ? 59.344 14.982 3.365 1.00 35.93 71 GLU A C 1
ATOM 517 O O . GLU A 1 71 ? 59.827 14.693 4.459 1.00 36.85 71 GLU A O 1
ATOM 523 N N . SER A 1 72 ? 58.089 14.689 3.032 1.00 36.46 72 SER A N 1
ATOM 524 C CA . SER A 1 72 ? 57.196 14.028 3.976 1.00 37.66 72 SER A CA 1
ATOM 525 C C . SER A 1 72 ? 57.503 12.537 4.025 1.00 38.89 72 SER A C 1
ATOM 526 O O . SER A 1 72 ? 56.883 11.790 4.778 1.00 40.23 72 SER A O 1
ATOM 529 N N . GLU A 1 73 ? 58.463 12.111 3.212 1.00 40.80 73 GLU A N 1
ATOM 530 C CA . GLU A 1 73 ? 58.876 10.712 3.166 1.00 43.04 73 GLU A CA 1
ATOM 531 C C . GLU A 1 73 ? 60.166 10.521 3.961 1.00 43.58 73 GLU A C 1
ATOM 532 O O . GLU A 1 73 ? 60.593 9.392 4.217 1.00 43.27 73 GLU A O 1
ATOM 538 N N . GLN A 1 74 ? 60.784 11.633 4.347 1.00 44.29 74 GLN A N 1
ATOM 539 C CA . GLN A 1 74 ? 62.020 11.592 5.116 1.00 44.30 74 GLN A CA 1
ATOM 540 C C . GLN A 1 74 ? 61.697 11.390 6.585 1.00 44.43 74 GLN A C 1
ATOM 541 O O . GLN A 1 74 ? 61.098 12.253 7.227 1.00 44.84 74 GLN A O 1
ATOM 547 N N . THR A 1 75 ? 62.098 10.242 7.113 1.00 44.12 75 THR A N 1
ATOM 548 C CA . THR A 1 75 ? 61.848 9.910 8.508 1.00 43.62 75 THR A CA 1
ATOM 549 C C . THR A 1 75 ? 62.571 10.866 9.453 1.00 42.84 75 THR A C 1
ATOM 550 O O . THR A 1 75 ? 62.292 10.902 10.655 1.00 42.81 75 THR A O 1
ATOM 554 N N . THR A 1 76 ? 63.489 11.651 8.904 1.00 41.05 76 THR A N 1
ATOM 555 C CA . THR A 1 76 ? 64.259 12.575 9.715 1.00 39.15 76 THR A CA 1
ATOM 556 C C . THR A 1 76 ? 63.965 14.052 9.469 1.00 37.54 76 THR A C 1
ATOM 557 O O . THR A 1 76 ? 64.585 14.691 8.618 1.00 36.83 76 THR A O 1
ATOM 561 N N . ARG A 1 77 ? 63.003 14.585 10.217 1.00 35.28 77 ARG A N 1
ATOM 562 C CA . ARG A 1 77 ? 62.641 15.993 10.115 1.00 34.63 77 ARG A CA 1
ATOM 563 C C . ARG A 1 77 ? 62.197 16.538 11.465 1.00 32.50 77 ARG A C 1
ATOM 564 O O . ARG A 1 77 ? 61.574 15.838 12.260 1.00 32.96 77 ARG A O 1
ATOM 572 N N . THR A 1 78 ? 62.531 17.797 11.718 1.00 30.60 78 THR A N 1
ATOM 573 C CA . THR A 1 78 ? 62.210 18.431 12.984 1.00 28.04 78 THR A CA 1
ATOM 574 C C . THR A 1 78 ? 61.363 19.687 12.840 1.00 27.76 78 THR A C 1
ATOM 575 O O . THR A 1 78 ? 61.288 20.297 11.768 1.00 26.16 78 THR A O 1
ATOM 579 N N . VAL A 1 79 ? 60.727 20.058 13.945 1.00 26.42 79 VAL A N 1
ATOM 580 C CA . VAL A 1 79 ? 59.902 21.252 14.023 1.00 27.97 79 VAL A CA 1
ATOM 581 C C . VAL A 1 79 ? 60.308 21.954 15.311 1.00 28.54 79 VAL A C 1
ATOM 582 O O . VAL A 1 79 ? 60.630 21.302 16.303 1.00 30.26 79 VAL A O 1
ATOM 586 N N . GLU A 1 80 ? 60.309 23.280 15.292 1.00 28.30 80 GLU A N 1
ATOM 587 C CA . GLU A 1 80 ? 60.658 24.054 16.475 1.00 30.08 80 GLU A CA 1
ATOM 588 C C . GLU A 1 80 ? 60.199 25.482 16.257 1.00 28.13 80 GLU A C 1
ATOM 589 O O . GLU A 1 80 ? 60.131 25.935 15.118 1.00 27.96 80 GLU A O 1
ATOM 595 N N . LEU A 1 81 ? 59.852 26.187 17.330 1.00 27.56 81 LEU A N 1
ATOM 596 C CA . LEU A 1 81 ? 59.422 27.566 17.159 1.00 27.33 81 LEU A CA 1
ATOM 597 C C . LEU A 1 81 ? 60.679 28.380 16.925 1.00 25.34 81 LEU A C 1
ATOM 598 O O . LEU A 1 81 ? 61.628 28.309 17.701 1.00 24.39 81 LEU A O 1
ATOM 603 N N . ALA A 1 82 ? 60.670 29.128 15.825 1.00 24.60 82 ALA A N 1
ATOM 604 C CA . ALA A 1 82 ? 61.788 29.956 15.395 1.00 24.19 82 ALA A CA 1
ATOM 605 C C . ALA A 1 82 ? 62.058 31.165 16.269 1.00 24.16 82 ALA A C 1
ATOM 606 O O . ALA A 1 82 ? 63.131 31.754 16.202 1.00 27.26 82 ALA A O 1
ATOM 608 N N . ASP A 1 83 ? 61.082 31.543 17.078 1.00 24.57 83 ASP A N 1
ATOM 609 C CA . ASP A 1 83 ? 61.223 32.695 17.956 1.00 23.91 83 ASP A CA 1
ATOM 610 C C . ASP A 1 83 ? 60.375 32.413 19.186 1.00 22.40 83 ASP A C 1
ATOM 611 O O . ASP A 1 83 ? 59.207 32.052 19.070 1.00 21.51 83 ASP A O 1
ATOM 616 N N . PRO A 1 84 ? 60.951 32.569 20.384 1.00 21.79 84 PRO A N 1
ATOM 617 C CA . PRO A 1 84 ? 60.211 32.315 21.623 1.00 20.82 84 PRO A CA 1
ATOM 618 C C . PRO A 1 84 ? 59.089 33.316 21.895 1.00 20.35 84 PRO A C 1
ATOM 619 O O . PRO A 1 84 ? 58.274 33.112 22.788 1.00 20.01 84 PRO A O 1
ATOM 623 N N . LYS A 1 85 ? 59.041 34.393 21.118 1.00 19.43 85 LYS A N 1
ATOM 624 C CA . LYS A 1 85 ? 58.019 35.411 21.326 1.00 19.57 85 LYS A CA 1
ATOM 625 C C . LYS A 1 85 ? 57.114 35.688 20.125 1.00 18.61 85 LYS A C 1
ATOM 626 O O . LYS A 1 85 ? 56.433 36.709 20.089 1.00 19.11 85 LYS A O 1
ATOM 632 N N . ALA A 1 86 ? 57.107 34.781 19.149 1.00 18.45 86 ALA A N 1
ATOM 633 C CA . ALA A 1 86 ? 56.272 34.933 17.957 1.00 17.96 86 ALA A CA 1
ATOM 634 C C . ALA A 1 86 ? 55.862 33.570 17.418 1.00 18.48 86 ALA A C 1
ATOM 635 O O . ALA A 1 86 ? 56.559 32.580 17.640 1.00 19.26 86 ALA A O 1
ATOM 637 N N . LEU A 1 87 ? 54.736 33.521 16.710 1.00 17.82 87 LEU A N 1
ATOM 638 C CA . LEU A 1 87 ? 54.252 32.272 16.129 1.00 16.90 87 LEU A CA 1
ATOM 639 C C . LEU A 1 87 ? 54.913 32.008 14.765 1.00 18.06 87 LEU A C 1
ATOM 640 O O . LEU A 1 87 ? 54.256 31.962 13.723 1.00 17.20 87 LEU A O 1
ATOM 645 N N . SER A 1 88 ? 56.231 31.847 14.791 1.00 17.25 88 SER A N 1
ATOM 646 C CA . SER A 1 88 ? 57.000 31.573 13.590 1.00 18.58 88 SER A CA 1
ATOM 647 C C . SER A 1 88 ? 57.688 30.235 13.798 1.00 20.10 88 SER A C 1
ATOM 648 O O . SER A 1 88 ? 58.465 30.084 14.738 1.00 22.34 88 SER A O 1
ATOM 651 N N . TYR A 1 89 ? 57.411 29.270 12.924 1.00 19.72 89 TYR A N 1
ATOM 652 C CA . TYR A 1 89 ? 58.001 27.945 13.052 1.00 18.71 89 TYR A CA 1
ATOM 653 C C . TYR A 1 89 ? 58.993 27.586 11.960 1.00 20.07 89 TYR A C 1
ATOM 654 O O . TYR A 1 89 ? 58.903 28.065 10.818 1.00 18.84 89 TYR A O 1
ATOM 663 N N . ARG A 1 90 ? 59.941 26.733 12.334 1.00 19.68 90 ARG A N 1
ATOM 664 C CA . ARG A 1 90 ? 60.964 26.269 11.421 1.00 21.50 90 ARG A CA 1
ATOM 665 C C . ARG A 1 90 ? 60.922 24.754 11.298 1.00 21.48 90 ARG A C 1
ATOM 666 O O . ARG A 1 90 ? 61.033 24.030 12.292 1.00 22.18 90 ARG A O 1
ATOM 674 N N . GLN A 1 91 ? 60.740 24.279 10.072 1.00 20.98 91 GLN A N 1
ATOM 675 C CA . GLN A 1 91 ? 60.716 22.849 9.811 1.00 20.34 91 GLN A CA 1
ATOM 676 C C . GLN A 1 91 ? 62.014 22.519 9.100 1.00 20.99 91 GLN A C 1
ATOM 677 O O . GLN A 1 91 ? 62.473 23.283 8.247 1.00 20.40 91 GLN A O 1
ATOM 683 N N . THR A 1 92 ? 62.603 21.383 9.450 1.00 21.94 92 THR A N 1
ATOM 684 C CA . THR A 1 92 ? 63.846 20.954 8.832 1.00 22.28 92 THR A CA 1
ATOM 685 C C . THR A 1 92 ? 63.704 19.527 8.313 1.00 24.09 92 THR A C 1
ATOM 686 O O . THR A 1 92 ? 63.297 18.626 9.049 1.00 23.27 92 THR A O 1
ATOM 690 N N . THR A 1 93 ? 64.025 19.326 7.039 1.00 23.72 93 THR A N 1
ATOM 691 C CA . THR A 1 93 ? 63.944 17.997 6.449 1.00 24.36 93 THR A CA 1
ATOM 692 C C . THR A 1 93 ? 65.339 17.574 6.027 1.00 24.52 93 THR A C 1
ATOM 693 O O . THR A 1 93 ? 66.068 18.342 5.400 1.00 25.23 93 THR A O 1
ATOM 697 N N . THR A 1 94 ? 65.719 16.355 6.380 1.00 25.75 94 THR A N 1
ATOM 698 C CA . THR A 1 94 ? 67.034 15.859 6.005 1.00 27.06 94 THR A CA 1
ATOM 699 C C . THR A 1 94 ? 66.885 14.553 5.245 1.00 28.49 94 THR A C 1
ATOM 700 O O . THR A 1 94 ? 66.175 13.642 5.676 1.00 27.06 94 THR A O 1
ATOM 704 N N . ASP A 1 95 ? 67.538 14.484 4.091 1.00 31.13 95 ASP A N 1
ATOM 705 C CA . ASP A 1 95 ? 67.504 13.288 3.264 1.00 33.51 95 ASP A CA 1
ATOM 706 C C . ASP A 1 95 ? 67.869 12.102 4.147 1.00 34.51 95 ASP A C 1
ATOM 707 O O . ASP A 1 95 ? 68.796 12.193 4.950 1.00 33.35 95 ASP A O 1
ATOM 712 N N . ASN A 1 96 ? 67.138 11.000 4.016 1.00 36.40 96 ASN A N 1
ATOM 713 C CA . ASN A 1 96 ? 67.432 9.824 4.824 1.00 39.29 96 ASN A CA 1
ATOM 714 C C . ASN A 1 96 ? 68.876 9.371 4.635 1.00 40.67 96 ASN A C 1
ATOM 715 O O . ASN A 1 96 ? 69.450 8.728 5.513 1.00 41.51 96 ASN A O 1
ATOM 720 N N . ALA A 1 97 ? 69.464 9.709 3.491 1.00 41.98 97 ALA A N 1
ATOM 721 C CA . ALA A 1 97 ? 70.849 9.338 3.217 1.00 43.08 97 ALA A CA 1
ATOM 722 C C . ALA A 1 97 ? 71.799 10.498 3.526 1.00 43.66 97 ALA A C 1
ATOM 723 O O . ALA A 1 97 ? 73.008 10.392 3.314 1.00 45.00 97 ALA A O 1
ATOM 725 N N . GLY A 1 98 ? 71.244 11.604 4.018 1.00 42.51 98 GLY A N 1
ATOM 726 C CA . GLY A 1 98 ? 72.049 12.766 4.365 1.00 40.73 98 GLY A CA 1
ATOM 727 C C . GLY A 1 98 ? 72.722 13.497 3.215 1.00 40.46 98 GLY A C 1
ATOM 728 O O . GLY A 1 98 ? 73.759 14.133 3.407 1.00 40.48 98 GLY A O 1
ATOM 729 N N . ARG A 1 99 ? 72.131 13.430 2.027 1.00 40.11 99 ARG A N 1
ATOM 730 C CA . ARG A 1 99 ? 72.700 14.086 0.851 1.00 39.26 99 ARG A CA 1
ATOM 731 C C . ARG A 1 99 ? 72.234 15.528 0.649 1.00 37.88 99 ARG A C 1
ATOM 732 O O . ARG A 1 99 ? 72.866 16.293 -0.082 1.00 36.54 99 ARG A O 1
ATOM 740 N N . TRP A 1 100 ? 71.125 15.891 1.287 1.00 36.33 100 TRP A N 1
ATOM 741 C CA . TRP A 1 100 ? 70.583 17.245 1.174 1.00 35.07 100 TRP A CA 1
ATOM 742 C C . TRP A 1 100 ? 69.811 17.590 2.441 1.00 32.91 100 TRP A C 1
ATOM 743 O O . TRP A 1 100 ? 69.377 16.704 3.172 1.00 31.98 100 TRP A O 1
ATOM 754 N N . ARG A 1 101 ? 69.616 18.882 2.678 1.00 32.86 101 ARG A N 1
ATOM 755 C CA . ARG A 1 101 ? 68.877 19.344 3.846 1.00 32.23 101 ARG A CA 1
ATOM 756 C C . ARG A 1 101 ? 68.053 20.570 3.486 1.00 31.32 101 ARG A C 1
ATOM 757 O O . ARG A 1 101 ? 68.568 21.519 2.891 1.00 29.78 101 ARG A O 1
ATOM 765 N N . LEU A 1 102 ? 66.773 20.540 3.851 1.00 30.92 102 LEU A N 1
ATOM 766 C CA . LEU A 1 102 ? 65.860 21.646 3.585 1.00 29.76 102 LEU A CA 1
ATOM 767 C C . LEU A 1 102 ? 65.426 22.303 4.888 1.00 28.90 102 LEU A C 1
ATOM 768 O O . LEU A 1 102 ? 65.044 21.615 5.835 1.00 30.54 102 LEU A O 1
ATOM 773 N N . THR A 1 103 ? 65.475 23.630 4.931 1.00 27.03 103 THR A N 1
ATOM 774 C CA . THR A 1 103 ? 65.078 24.372 6.123 1.00 25.74 103 THR A CA 1
ATOM 775 C C . THR A 1 103 ? 64.019 25.407 5.768 1.00 25.81 103 THR A C 1
ATOM 776 O O . THR A 1 103 ? 64.264 26.323 4.973 1.00 26.41 103 THR A O 1
ATOM 780 N N . LYS A 1 104 ? 62.843 25.257 6.369 1.00 23.25 104 LYS A N 1
ATOM 781 C CA . LYS A 1 104 ? 61.726 26.151 6.110 1.00 21.52 104 LYS A CA 1
ATOM 782 C C . LYS A 1 104 ? 61.237 26.880 7.359 1.00 21.51 104 LYS A C 1
ATOM 783 O O . LYS A 1 104 ? 60.916 26.255 8.372 1.00 22.14 104 LYS A O 1
ATOM 789 N N . THR A 1 105 ? 61.171 28.203 7.276 1.00 19.69 105 THR A N 1
ATOM 790 C CA . THR A 1 105 ? 60.698 29.020 8.386 1.00 20.44 105 THR A CA 1
ATOM 791 C C . THR A 1 105 ? 59.464 29.799 7.928 1.00 21.29 105 THR A C 1
ATOM 792 O O . THR A 1 105 ? 59.520 30.531 6.940 1.00 23.13 105 THR A O 1
ATOM 796 N N . TYR A 1 106 ? 58.353 29.637 8.645 1.00 20.97 106 TYR A N 1
ATOM 797 C CA . TYR A 1 106 ? 57.108 30.313 8.287 1.00 19.63 106 TYR A CA 1
ATOM 798 C C . TYR A 1 106 ? 56.830 31.618 9.022 1.00 19.77 106 TYR A C 1
ATOM 799 O O . TYR A 1 106 ? 57.234 31.821 10.171 1.00 20.54 106 TYR A O 1
ATOM 808 N N . VAL A 1 107 ? 56.101 32.486 8.338 1.00 18.96 107 VAL A N 1
ATOM 809 C CA . VAL A 1 107 ? 55.735 33.789 8.854 1.00 20.18 107 VAL A CA 1
ATOM 810 C C . VAL A 1 107 ? 54.650 34.300 7.909 1.00 19.52 107 VAL A C 1
ATOM 811 O O . VAL A 1 107 ? 54.390 33.682 6.876 1.00 16.71 107 VAL A O 1
ATOM 815 N N . THR A 1 108 ? 53.996 35.400 8.268 1.00 19.58 108 THR A N 1
ATOM 816 C CA . THR A 1 108 ? 52.993 35.989 7.385 1.00 20.22 108 THR A CA 1
ATOM 817 C C . THR A 1 108 ? 53.253 37.486 7.330 1.00 20.89 108 THR A C 1
ATOM 818 O O . THR A 1 108 ? 53.818 38.059 8.261 1.00 21.63 108 THR A O 1
ATOM 822 N N . ASP A 1 109 ? 52.861 38.110 6.227 1.00 22.58 109 ASP A N 1
ATOM 823 C CA . ASP A 1 109 ? 53.036 39.543 6.052 1.00 23.61 109 ASP A CA 1
ATOM 824 C C . ASP A 1 109 ? 51.907 40.217 6.827 1.00 24.42 109 ASP A C 1
ATOM 825 O O . ASP A 1 109 ? 50.742 40.136 6.444 1.00 25.46 109 ASP A O 1
ATOM 830 N N . PRO A 1 110 ? 52.239 40.883 7.941 1.00 24.73 110 PRO A N 1
ATOM 831 C CA . PRO A 1 110 ? 51.216 41.551 8.748 1.00 25.77 110 PRO A CA 1
ATOM 832 C C . PRO A 1 110 ? 50.401 42.619 8.034 1.00 25.97 110 PRO A C 1
ATOM 833 O O . PRO A 1 110 ? 49.311 42.976 8.485 1.00 27.19 110 PRO A O 1
ATOM 837 N N . ARG A 1 111 ? 50.911 43.114 6.914 1.00 27.44 111 ARG A N 1
ATOM 838 C CA . ARG A 1 111 ? 50.214 44.161 6.172 1.00 29.28 111 ARG A CA 1
ATOM 839 C C . ARG A 1 111 ? 49.287 43.664 5.062 1.00 28.20 111 ARG A C 1
ATOM 840 O O . ARG A 1 111 ? 48.410 44.401 4.606 1.00 27.55 111 ARG A O 1
ATOM 848 N N . ARG A 1 112 ? 49.463 42.418 4.635 1.00 27.00 112 ARG A N 1
ATOM 849 C CA . ARG A 1 112 ? 48.628 41.873 3.571 1.00 25.18 112 ARG A CA 1
ATOM 850 C C . ARG A 1 112 ? 48.489 40.360 3.678 1.00 23.08 112 ARG A C 1
ATOM 851 O O . ARG A 1 112 ? 49.318 39.698 4.287 1.00 24.22 112 ARG A O 1
ATOM 859 N N . SER A 1 113 ? 47.440 39.819 3.069 1.00 22.73 113 SER A N 1
ATOM 860 C CA . SER A 1 113 ? 47.168 38.382 3.114 1.00 20.97 113 SER A CA 1
ATOM 861 C C . SER A 1 113 ? 48.169 37.514 2.347 1.00 21.49 113 SER A C 1
ATOM 862 O O . SER A 1 113 ? 47.870 36.973 1.279 1.00 19.86 113 SER A O 1
ATOM 865 N N . THR A 1 114 ? 49.358 37.373 2.921 1.00 21.56 114 THR A N 1
ATOM 866 C CA . THR A 1 114 ? 50.421 36.581 2.323 1.00 20.53 114 THR A CA 1
ATOM 867 C C . THR A 1 114 ? 51.124 35.717 3.360 1.00 21.58 114 THR A C 1
ATOM 868 O O . THR A 1 114 ? 51.492 36.201 4.437 1.00 21.13 114 THR A O 1
ATOM 872 N N . VAL A 1 115 ? 51.306 34.440 3.038 1.00 19.97 115 VAL A N 1
ATOM 873 C CA . VAL A 1 115 ? 52.039 33.547 3.922 1.00 19.26 115 VAL A CA 1
ATOM 874 C C . VAL A 1 115 ? 53.421 33.469 3.285 1.00 19.68 115 VAL A C 1
ATOM 875 O O . VAL A 1 115 ? 53.535 33.271 2.075 1.00 18.35 115 VAL A O 1
ATOM 879 N N . MET A 1 116 ? 54.466 33.648 4.087 1.00 21.71 116 MET A N 1
ATOM 880 C CA . MET A 1 116 ? 55.824 33.598 3.560 1.00 23.48 116 MET A CA 1
ATOM 881 C C . MET A 1 116 ? 56.644 32.475 4.152 1.00 23.71 116 MET A C 1
ATOM 882 O O . MET A 1 116 ? 56.531 32.145 5.332 1.00 22.81 116 MET A O 1
ATOM 887 N N . LEU A 1 117 ? 57.496 31.911 3.309 1.00 25.26 117 LEU A N 1
ATOM 888 C CA . LEU A 1 117 ? 58.352 30.808 3.691 1.00 25.95 117 LEU A CA 1
ATOM 889 C C . LEU A 1 117 ? 59.812 31.150 3.375 1.00 25.90 117 LEU A C 1
ATOM 890 O O . LEU A 1 117 ? 60.167 31.378 2.218 1.00 25.75 117 LEU A O 1
ATOM 895 N N . GLY A 1 118 ? 60.644 31.221 4.412 1.00 26.35 118 GLY A N 1
ATOM 896 C CA . GLY A 1 118 ? 62.059 31.506 4.220 1.00 24.11 118 GLY A CA 1
ATOM 897 C C . GLY A 1 118 ? 62.711 30.147 4.060 1.00 23.84 118 GLY A C 1
ATOM 898 O O . GLY A 1 118 ? 62.719 29.352 5.004 1.00 20.72 118 GLY A O 1
ATOM 899 N N . VAL A 1 119 ? 63.265 29.877 2.880 1.00 23.32 119 VAL A N 1
ATOM 900 C CA . VAL A 1 119 ? 63.848 28.569 2.609 1.00 24.13 119 VAL A CA 1
ATOM 901 C C . VAL A 1 119 ? 65.340 28.517 2.289 1.00 26.15 119 VAL A C 1
ATOM 902 O O . VAL A 1 119 ? 65.885 29.385 1.600 1.00 27.09 119 VAL A O 1
ATOM 906 N N . THR A 1 120 ? 65.992 27.479 2.802 1.00 25.60 120 THR A N 1
ATOM 907 C CA . THR A 1 120 ? 67.407 27.255 2.551 1.00 25.64 120 THR A CA 1
ATOM 908 C C . THR A 1 120 ? 67.566 25.800 2.138 1.00 26.80 120 THR A C 1
ATOM 909 O O . THR A 1 120 ? 67.196 24.889 2.881 1.00 27.45 120 THR A O 1
ATOM 913 N N . PHE A 1 121 ? 68.091 25.584 0.939 1.00 28.17 121 PHE A N 1
ATOM 914 C CA . PHE A 1 121 ? 68.304 24.233 0.447 1.00 29.65 121 PHE A CA 1
ATOM 915 C C . PHE A 1 121 ? 69.806 24.026 0.368 1.00 31.19 121 PHE A C 1
ATOM 916 O O . PHE A 1 121 ? 70.512 24.820 -0.257 1.00 30.51 121 PHE A O 1
ATOM 924 N N . GLU A 1 122 ? 70.293 22.975 1.021 1.00 33.12 122 GLU A N 1
ATOM 925 C CA . GLU A 1 122 ? 71.722 22.680 1.029 1.00 35.52 122 GLU A CA 1
ATOM 926 C C . GLU A 1 122 ? 71.995 21.287 0.497 1.00 35.78 122 GLU A C 1
ATOM 927 O O . GLU A 1 122 ? 71.414 20.308 0.967 1.00 35.34 122 GLU A O 1
ATOM 933 N N . VAL A 1 123 ? 72.882 21.204 -0.486 1.00 36.77 123 VAL A N 1
ATOM 934 C CA . VAL A 1 123 ? 73.273 19.920 -1.043 1.00 38.05 123 VAL A CA 1
ATOM 935 C C . VAL A 1 123 ? 74.532 19.522 -0.271 1.00 40.09 123 VAL A C 1
ATOM 936 O O . VAL A 1 123 ? 75.487 20.301 -0.182 1.00 40.33 123 VAL A O 1
ATOM 940 N N . LEU A 1 124 ? 74.526 18.323 0.301 1.00 41.80 124 LEU A N 1
ATOM 941 C CA . LEU A 1 124 ? 75.666 17.846 1.078 1.00 44.32 124 LEU A CA 1
ATOM 942 C C . LEU A 1 124 ? 76.424 16.772 0.298 1.00 46.46 124 LEU A C 1
ATOM 943 O O . LEU A 1 124 ? 77.300 16.087 0.830 1.00 46.57 124 LEU A O 1
ATOM 948 N N . ASP A 1 125 ? 76.072 16.649 -0.977 1.00 49.62 125 ASP A N 1
ATOM 949 C CA . ASP A 1 125 ? 76.675 15.684 -1.893 1.00 51.98 125 ASP A CA 1
ATOM 950 C C . ASP A 1 125 ? 77.570 16.402 -2.887 1.00 53.16 125 ASP A C 1
ATOM 951 O O . ASP A 1 125 ? 77.980 17.544 -2.667 1.00 54.29 125 ASP A O 1
ATOM 956 N N . GLY A 1 126 ? 77.860 15.719 -3.989 1.00 53.73 126 GLY A N 1
ATOM 957 C CA . GLY A 1 126 ? 78.666 16.315 -5.033 1.00 54.41 126 GLY A CA 1
ATOM 958 C C . GLY A 1 126 ? 77.774 17.310 -5.745 1.00 54.33 126 GLY A C 1
ATOM 959 O O . GLY A 1 126 ? 78.220 18.066 -6.612 1.00 54.91 126 GLY A O 1
ATOM 960 N N . GLY A 1 127 ? 76.497 17.298 -5.370 1.00 53.86 127 GLY A N 1
ATOM 961 C CA . GLY A 1 127 ? 75.533 18.209 -5.957 1.00 53.18 127 GLY A CA 1
ATOM 962 C C . GLY A 1 127 ? 74.728 17.610 -7.091 1.00 52.95 127 GLY A C 1
ATOM 963 O O . GLY A 1 127 ? 74.645 16.387 -7.237 1.00 51.70 127 GLY A O 1
ATOM 964 N N . ASP A 1 128 ? 74.129 18.488 -7.891 1.00 53.61 128 ASP A N 1
ATOM 965 C CA . ASP A 1 128 ? 73.319 18.090 -9.037 1.00 53.33 128 ASP A CA 1
ATOM 966 C C . ASP A 1 128 ? 71.970 17.523 -8.602 1.00 51.15 128 ASP A C 1
ATOM 967 O O . ASP A 1 128 ? 71.724 16.318 -8.671 1.00 51.28 128 ASP A O 1
ATOM 972 N N . TYR A 1 129 ? 71.101 18.420 -8.149 1.00 47.92 129 TYR A N 1
ATOM 973 C CA . TYR A 1 129 ? 69.765 18.062 -7.693 1.00 44.53 129 TYR A CA 1
ATOM 974 C C . TYR A 1 129 ? 68.779 19.123 -8.159 1.00 42.78 129 TYR A C 1
ATOM 975 O O . TYR A 1 129 ? 69.162 20.267 -8.401 1.00 42.37 129 TYR A O 1
ATOM 984 N N . GLN A 1 130 ? 67.514 18.737 -8.294 1.00 40.19 130 GLN A N 1
ATOM 985 C CA . GLN A 1 130 ? 66.469 19.672 -8.695 1.00 37.48 130 GLN A CA 1
ATOM 986 C C . GLN A 1 130 ? 65.517 19.833 -7.514 1.00 35.28 130 GLN A C 1
ATOM 987 O O . GLN A 1 130 ? 65.240 18.868 -6.801 1.00 33.92 130 GLN A O 1
ATOM 993 N N . LEU A 1 131 ? 65.016 21.047 -7.312 1.00 33.19 131 LEU A N 1
ATOM 994 C CA . LEU A 1 131 ? 64.105 21.324 -6.206 1.00 31.35 131 LEU A CA 1
ATOM 995 C C . LEU A 1 131 ? 62.742 21.792 -6.709 1.00 31.69 131 LEU A C 1
ATOM 996 O O . LEU A 1 131 ? 62.650 22.720 -7.520 1.00 31.84 131 LEU A O 1
ATOM 1001 N N . PHE A 1 132 ? 61.680 21.157 -6.223 1.00 30.74 132 PHE A N 1
ATOM 1002 C CA . PHE A 1 132 ? 60.337 21.529 -6.652 1.00 30.82 132 PHE A CA 1
ATOM 1003 C C . PHE A 1 132 ? 59.379 21.823 -5.508 1.00 29.84 132 PHE A C 1
ATOM 1004 O O . PHE A 1 132 ? 59.384 21.132 -4.487 1.00 28.41 132 PHE A O 1
ATOM 1012 N N . VAL A 1 133 ? 58.558 22.852 -5.690 1.00 28.77 133 VAL A N 1
ATOM 1013 C CA . VAL A 1 133 ? 57.551 23.194 -4.699 1.00 28.61 133 VAL A CA 1
ATOM 1014 C C . VAL A 1 133 ? 56.291 22.464 -5.141 1.00 27.78 133 VAL A C 1
ATOM 1015 O O . VAL A 1 133 ? 55.951 22.461 -6.324 1.00 27.13 133 VAL A O 1
ATOM 1019 N N . LEU A 1 134 ? 55.609 21.835 -4.195 1.00 26.77 134 LEU A N 1
ATOM 1020 C CA . LEU A 1 134 ? 54.374 21.141 -4.496 1.00 25.94 134 LEU A CA 1
ATOM 1021 C C . LEU A 1 134 ? 53.286 21.804 -3.665 1.00 25.66 134 LEU A C 1
ATOM 1022 O O . LEU A 1 134 ? 53.279 21.712 -2.437 1.00 25.52 134 LEU A O 1
ATOM 1027 N N . SER A 1 135 ? 52.376 22.492 -4.341 1.00 23.36 135 SER A N 1
ATOM 1028 C CA . SER A 1 135 ? 51.292 23.168 -3.653 1.00 22.57 135 SER A CA 1
ATOM 1029 C C . SER A 1 135 ? 49.955 22.640 -4.145 1.00 22.71 135 SER A C 1
ATOM 1030 O O . SER A 1 135 ? 49.561 22.871 -5.295 1.00 22.49 135 SER A O 1
ATOM 1033 N N . ASP A 1 136 ? 49.267 21.925 -3.262 1.00 19.93 136 ASP A N 1
ATOM 1034 C CA . ASP A 1 136 ? 47.976 21.345 -3.578 1.00 18.69 136 ASP A CA 1
ATOM 1035 C C . ASP A 1 136 ? 46.903 22.095 -2.803 1.00 19.37 136 ASP A C 1
ATOM 1036 O O . ASP A 1 136 ? 46.717 21.873 -1.607 1.00 20.23 136 ASP A O 1
ATOM 1041 N N . PRO A 1 137 ? 46.180 23.000 -3.478 1.00 19.33 137 PRO A N 1
ATOM 1042 C CA . PRO A 1 137 ? 45.135 23.766 -2.800 1.00 18.70 137 PRO A CA 1
ATOM 1043 C C . PRO A 1 137 ? 43.794 23.064 -2.708 1.00 18.80 137 PRO A C 1
ATOM 1044 O O . PRO A 1 137 ? 43.589 21.985 -3.263 1.00 19.51 137 PRO A O 1
ATOM 1048 N N . SER A 1 138 ? 42.891 23.706 -1.984 1.00 19.19 138 SER A N 1
ATOM 1049 C CA . SER A 1 138 ? 41.525 23.243 -1.783 1.00 20.08 138 SER A CA 1
ATOM 1050 C C . SER A 1 138 ? 40.806 24.543 -1.483 1.00 19.46 138 SER A C 1
ATOM 1051 O O . SER A 1 138 ? 40.200 24.721 -0.424 1.00 22.41 138 SER A O 1
ATOM 1054 N N . LEU A 1 139 ? 40.910 25.453 -2.442 1.00 17.78 139 LEU A N 1
ATOM 1055 C CA . LEU A 1 139 ? 40.343 26.782 -2.350 1.00 18.23 139 LEU A CA 1
ATOM 1056 C C . LEU A 1 139 ? 38.871 26.860 -1.977 1.00 19.05 139 LEU A C 1
ATOM 1057 O O . LEU A 1 139 ? 38.039 26.102 -2.476 1.00 19.45 139 LEU A O 1
ATOM 1062 N N . ALA A 1 140 ? 38.572 27.796 -1.082 1.00 20.52 140 ALA A N 1
ATOM 1063 C CA . ALA A 1 140 ? 37.215 28.042 -0.616 1.00 22.02 140 ALA A CA 1
ATOM 1064 C C . ALA A 1 140 ? 36.611 26.864 0.133 1.00 22.72 140 ALA A C 1
ATOM 1065 O O . ALA A 1 140 ? 35.399 26.656 0.096 1.00 23.57 140 ALA A O 1
ATOM 1067 N N . GLY A 1 141 ? 37.459 26.093 0.808 1.00 23.40 141 GLY A N 1
ATOM 1068 C CA . GLY A 1 141 ? 36.968 24.968 1.585 1.00 21.65 141 GLY A CA 1
ATOM 1069 C C . GLY A 1 141 ? 36.548 23.735 0.815 1.00 21.43 141 GLY A C 1
ATOM 1070 O O . GLY A 1 141 ? 35.820 22.899 1.353 1.00 20.38 141 GLY A O 1
ATOM 1071 N N . THR A 1 142 ? 37.000 23.612 -0.432 1.00 20.88 142 THR A N 1
ATOM 1072 C CA . THR A 1 142 ? 36.674 22.449 -1.256 1.00 22.37 142 THR A CA 1
ATOM 1073 C C . THR A 1 142 ? 37.877 22.021 -2.096 1.00 23.74 142 THR A C 1
ATOM 1074 O O . THR A 1 142 ? 38.578 22.859 -2.656 1.00 24.58 142 THR A O 1
ATOM 1078 N N . SER A 1 143 ? 38.124 20.716 -2.176 1.00 25.07 143 SER A N 1
ATOM 1079 C CA . SER A 1 143 ? 39.251 20.220 -2.958 1.00 25.86 143 SER A CA 1
ATOM 1080 C C . SER A 1 143 ? 38.969 20.326 -4.457 1.00 26.13 143 SER A C 1
ATOM 1081 O O . SER A 1 143 ? 39.893 20.435 -5.267 1.00 25.79 143 SER A O 1
ATOM 1084 N N . GLY A 1 144 ? 37.691 20.299 -4.821 1.00 25.78 144 GLY A N 1
ATOM 1085 C CA . GLY A 1 144 ? 37.324 20.430 -6.220 1.00 25.80 144 GLY A CA 1
ATOM 1086 C C . GLY A 1 144 ? 37.000 21.881 -6.537 1.00 26.21 144 GLY A C 1
ATOM 1087 O O . GLY A 1 144 ? 36.994 22.725 -5.639 1.00 24.85 144 GLY A O 1
ATOM 1088 N N . GLY A 1 145 ? 36.750 22.182 -7.809 1.00 25.85 145 GLY A N 1
ATOM 1089 C CA . GLY A 1 145 ? 36.406 23.536 -8.198 1.00 24.24 145 GLY A CA 1
ATOM 1090 C C . GLY A 1 145 ? 37.561 24.509 -8.335 1.00 26.88 145 GLY A C 1
ATOM 1091 O O . GLY A 1 145 ? 37.342 25.717 -8.445 1.00 27.25 145 GLY A O 1
ATOM 1092 N N . ASP A 1 146 ? 38.788 23.998 -8.333 1.00 27.37 146 ASP A N 1
ATOM 1093 C CA . ASP A 1 146 ? 39.962 24.853 -8.456 1.00 27.33 146 ASP A CA 1
ATOM 1094 C C . ASP A 1 146 ? 40.506 24.865 -9.868 1.00 28.12 146 ASP A C 1
ATOM 1095 O O . ASP A 1 146 ? 40.418 23.868 -10.584 1.00 28.06 146 ASP A O 1
ATOM 1100 N N . THR A 1 147 ? 41.079 26.000 -10.255 1.00 27.95 147 THR A N 1
ATOM 1101 C CA . THR A 1 147 ? 41.678 26.148 -11.574 1.00 28.24 147 THR A CA 1
ATOM 1102 C C . THR A 1 147 ? 43.097 26.677 -11.421 1.00 27.49 147 THR A C 1
ATOM 1103 O O . THR A 1 147 ? 43.307 27.761 -10.883 1.00 26.74 147 THR A O 1
ATOM 1107 N N . GLY A 1 148 ? 44.067 25.904 -11.893 1.00 29.03 148 GLY A N 1
ATOM 1108 C CA . GLY A 1 148 ? 45.453 26.321 -11.798 1.00 30.64 148 GLY A CA 1
ATOM 1109 C C . GLY A 1 148 ? 45.966 26.897 -13.104 1.00 31.61 148 GLY A C 1
ATOM 1110 O O . GLY A 1 148 ? 45.716 26.346 -14.175 1.00 30.80 148 GLY A O 1
ATOM 1111 N N . SER A 1 149 ? 46.686 28.010 -13.015 1.00 32.38 149 SER A N 1
ATOM 1112 C CA . SER A 1 149 ? 47.235 28.660 -14.195 1.00 33.78 149 SER A CA 1
ATOM 1113 C C . SER A 1 149 ? 48.593 29.300 -13.908 1.00 34.15 149 SER A C 1
ATOM 1114 O O . SER A 1 149 ? 49.063 29.300 -12.771 1.00 33.25 149 SER A O 1
ATOM 1117 N N . VAL A 1 150 ? 49.218 29.831 -14.954 1.00 34.99 150 VAL A N 1
ATOM 1118 C CA . VAL A 1 150 ? 50.515 30.485 -14.837 1.00 37.65 150 VAL A CA 1
ATOM 1119 C C . VAL A 1 150 ? 50.449 31.886 -15.435 1.00 38.51 150 VAL A C 1
ATOM 1120 O O . VAL A 1 150 ? 49.758 32.113 -16.427 1.00 38.35 150 VAL A O 1
ATOM 1124 N N . THR A 1 151 ? 51.171 32.820 -14.826 1.00 40.82 151 THR A N 1
ATOM 1125 C CA . THR A 1 151 ? 51.194 34.200 -15.294 1.00 42.92 151 THR A CA 1
ATOM 1126 C C . THR A 1 151 ? 52.350 34.988 -14.684 1.00 43.73 151 THR A C 1
ATOM 1127 O O . THR A 1 151 ? 52.565 34.958 -13.473 1.00 44.36 151 THR A O 1
ATOM 1131 N N . ASP A 1 152 ? 53.086 35.691 -15.538 1.00 44.06 152 ASP A N 1
ATOM 1132 C CA . ASP A 1 152 ? 54.216 36.510 -15.112 1.00 43.88 152 ASP A CA 1
ATOM 1133 C C . ASP A 1 152 ? 55.158 35.778 -14.156 1.00 42.20 152 ASP A C 1
ATOM 1134 O O . ASP A 1 152 ? 55.641 36.358 -13.182 1.00 40.57 152 ASP A O 1
ATOM 1139 N N . GLY A 1 153 ? 55.408 34.503 -14.437 1.00 40.75 153 GLY A N 1
ATOM 1140 C CA . GLY A 1 153 ? 56.306 33.722 -13.603 1.00 39.09 153 GLY A CA 1
ATOM 1141 C C . GLY A 1 153 ? 55.755 33.295 -12.255 1.00 37.52 153 GLY A C 1
ATOM 1142 O O . GLY A 1 153 ? 56.519 32.953 -11.361 1.00 37.53 153 GLY A O 1
ATOM 1143 N N . ALA A 1 154 ? 54.436 33.304 -12.102 1.00 36.53 154 ALA A N 1
ATOM 1144 C CA . ALA A 1 154 ? 53.821 32.906 -10.839 1.00 34.79 154 ALA A CA 1
ATOM 1145 C C . ALA A 1 154 ? 52.761 31.830 -11.039 1.00 34.59 154 ALA A C 1
ATOM 1146 O O . ALA A 1 154 ? 52.175 31.712 -12.117 1.00 36.01 154 ALA A O 1
ATOM 1148 N N . LEU A 1 155 ? 52.524 31.040 -9.997 1.00 33.02 155 LEU A N 1
ATOM 1149 C CA . LEU A 1 155 ? 51.519 29.988 -10.051 1.00 32.06 155 LEU A CA 1
ATOM 1150 C C . LEU A 1 155 ? 50.215 30.549 -9.498 1.00 32.08 155 LEU A C 1
ATOM 1151 O O . LEU A 1 155 ? 50.165 31.024 -8.366 1.00 32.71 155 LEU A O 1
ATOM 1156 N N . LEU A 1 156 ? 49.163 30.496 -10.305 1.00 31.71 156 LEU A N 1
ATOM 1157 C CA . LEU A 1 156 ? 47.866 31.028 -9.905 1.00 29.83 156 LEU A CA 1
ATOM 1158 C C . LEU A 1 156 ? 46.810 29.951 -9.760 1.00 27.99 156 LEU A C 1
ATOM 1159 O O . LEU A 1 156 ? 46.872 28.905 -10.402 1.00 28.11 156 LEU A O 1
ATOM 1164 N N . ALA A 1 157 ? 45.829 30.221 -8.911 1.00 26.11 157 ALA A N 1
ATOM 1165 C CA . ALA A 1 157 ? 44.740 29.284 -8.697 1.00 25.18 157 ALA A CA 1
ATOM 1166 C C . ALA A 1 157 ? 43.521 30.049 -8.198 1.00 24.53 157 ALA A C 1
ATOM 1167 O O . ALA A 1 157 ? 43.656 31.096 -7.562 1.00 23.65 157 ALA A O 1
ATOM 1169 N N . SER A 1 158 ? 42.332 29.538 -8.497 1.00 24.61 158 SER A N 1
ATOM 1170 C CA . SER A 1 158 ? 41.112 30.193 -8.050 1.00 24.46 158 SER A CA 1
ATOM 1171 C C . SER A 1 158 ? 39.907 29.268 -8.023 1.00 24.24 158 SER A C 1
ATOM 1172 O O . SER A 1 158 ? 39.921 28.170 -8.588 1.00 23.53 158 SER A O 1
ATOM 1175 N N . ASP A 1 159 ? 38.869 29.746 -7.347 1.00 25.90 159 ASP A N 1
ATOM 1176 C CA . ASP A 1 159 ? 37.582 29.073 -7.210 1.00 26.48 159 ASP A CA 1
ATOM 1177 C C . ASP A 1 159 ? 36.634 30.194 -6.823 1.00 27.53 159 ASP A C 1
ATOM 1178 O O . ASP A 1 159 ? 36.543 30.552 -5.649 1.00 27.88 159 ASP A O 1
ATOM 1183 N N . LEU A 1 160 ? 35.947 30.761 -7.808 1.00 29.31 160 LEU A N 1
ATOM 1184 C CA . LEU A 1 160 ? 35.021 31.858 -7.552 1.00 30.97 160 LEU A CA 1
ATOM 1185 C C . LEU A 1 160 ? 33.572 31.394 -7.619 1.00 31.59 160 LEU A C 1
ATOM 1186 O O . LEU A 1 160 ? 32.669 32.205 -7.815 1.00 33.22 160 LEU A O 1
ATOM 1191 N N . ALA A 1 161 ? 33.351 30.095 -7.449 1.00 33.02 161 ALA A N 1
ATOM 1192 C CA . ALA A 1 161 ? 32.004 29.528 -7.507 1.00 33.41 161 ALA A CA 1
ATOM 1193 C C . ALA A 1 161 ? 31.070 30.099 -6.448 1.00 34.92 161 ALA A C 1
ATOM 1194 O O . ALA A 1 161 ? 29.849 30.025 -6.586 1.00 36.02 161 ALA A O 1
ATOM 1196 N N . ASP A 1 162 ? 31.641 30.652 -5.384 1.00 36.29 162 ASP A N 1
ATOM 1197 C CA . ASP A 1 162 ? 30.844 31.246 -4.317 1.00 37.03 162 ASP A CA 1
ATOM 1198 C C . ASP A 1 162 ? 31.042 32.759 -4.360 1.00 37.49 162 ASP A C 1
ATOM 1199 O O . ASP A 1 162 ? 32.117 33.257 -4.029 1.00 37.94 162 ASP A O 1
ATOM 1204 N N . ALA A 1 163 ? 30.000 33.480 -4.765 1.00 37.42 163 ALA A N 1
ATOM 1205 C CA . ALA A 1 163 ? 30.050 34.936 -4.879 1.00 37.11 163 ALA A CA 1
ATOM 1206 C C . ALA A 1 163 ? 30.406 35.655 -3.576 1.00 36.87 163 ALA A C 1
ATOM 1207 O O . ALA A 1 163 ? 31.057 36.702 -3.600 1.00 36.98 163 ALA A O 1
ATOM 1209 N N . ALA A 1 164 ? 29.981 35.094 -2.446 1.00 35.74 164 ALA A N 1
ATOM 1210 C CA . ALA A 1 164 ? 30.250 35.695 -1.138 1.00 35.29 164 ALA A CA 1
ATOM 1211 C C . ALA A 1 164 ? 31.630 35.343 -0.595 1.00 34.63 164 ALA A C 1
ATOM 1212 O O . ALA A 1 164 ? 32.100 35.959 0.360 1.00 34.22 164 ALA A O 1
ATOM 1214 N N . THR A 1 165 ? 32.271 34.343 -1.191 1.00 33.32 165 THR A N 1
ATOM 1215 C CA . THR A 1 165 ? 33.598 33.937 -0.747 1.00 33.45 165 THR A CA 1
ATOM 1216 C C . THR A 1 165 ? 34.486 33.524 -1.917 1.00 30.53 165 THR A C 1
ATOM 1217 O O . THR A 1 165 ? 34.795 32.345 -2.098 1.00 29.78 165 THR A O 1
ATOM 1221 N N . PRO A 1 166 ? 34.891 34.497 -2.744 1.00 28.65 166 PRO A N 1
ATOM 1222 C CA . PRO A 1 166 ? 35.750 34.177 -3.884 1.00 27.09 166 PRO A CA 1
ATOM 1223 C C . PRO A 1 166 ? 37.172 34.028 -3.362 1.00 25.65 166 PRO A C 1
ATOM 1224 O O . PRO A 1 166 ? 37.618 34.822 -2.525 1.00 25.56 166 PRO A O 1
ATOM 1228 N N . VAL A 1 167 ? 37.880 33.013 -3.836 1.00 22.64 167 VAL A N 1
ATOM 1229 C CA . VAL A 1 167 ? 39.244 32.808 -3.380 1.00 22.70 167 VAL A CA 1
ATOM 1230 C C . VAL A 1 167 ? 40.200 32.486 -4.519 1.00 22.45 167 VAL A C 1
ATOM 1231 O O . VAL A 1 167 ? 39.928 31.633 -5.360 1.00 23.22 167 VAL A O 1
ATOM 1235 N N . ALA A 1 168 ? 41.326 33.186 -4.528 1.00 21.87 168 ALA A N 1
ATOM 1236 C CA . ALA A 1 168 ? 42.359 32.985 -5.529 1.00 21.81 168 ALA A CA 1
ATOM 1237 C C . ALA A 1 168 ? 43.706 33.135 -4.834 1.00 21.64 168 ALA A C 1
ATOM 1238 O O . ALA A 1 168 ? 43.831 33.878 -3.854 1.00 19.88 168 ALA A O 1
ATOM 1240 N N . THR A 1 169 ? 44.710 32.429 -5.342 1.00 21.29 169 THR A N 1
ATOM 1241 C CA . THR A 1 169 ? 46.041 32.498 -4.766 1.00 23.54 169 THR A CA 1
ATOM 1242 C C . THR A 1 169 ? 47.119 32.694 -5.814 1.00 25.34 169 THR A C 1
ATOM 1243 O O . THR A 1 169 ? 46.872 32.588 -7.018 1.00 26.17 169 THR A O 1
ATOM 1247 N N . ALA A 1 170 ? 48.324 32.967 -5.329 1.00 25.17 170 ALA A N 1
ATOM 1248 C CA . ALA A 1 170 ? 49.480 33.174 -6.180 1.00 24.96 170 ALA A CA 1
ATOM 1249 C C . ALA A 1 170 ? 50.714 32.729 -5.411 1.00 26.32 170 ALA A C 1
ATOM 1250 O O . ALA A 1 170 ? 51.002 33.238 -4.321 1.00 26.11 170 ALA A O 1
ATOM 1252 N N . LEU A 1 171 ? 51.426 31.757 -5.966 1.00 27.14 171 LEU A N 1
ATOM 1253 C CA . LEU A 1 171 ? 52.642 31.272 -5.339 1.00 27.34 171 LEU A CA 1
ATOM 1254 C C . LEU A 1 171 ? 53.770 31.897 -6.146 1.00 28.11 171 LEU A C 1
ATOM 1255 O O . LEU A 1 171 ? 53.907 31.618 -7.340 1.00 28.73 171 LEU A O 1
ATOM 1260 N N . VAL A 1 172 ? 54.564 32.749 -5.505 1.00 27.19 172 VAL A N 1
ATOM 1261 C CA . VAL A 1 172 ? 55.668 33.414 -6.187 1.00 27.88 172 VAL A CA 1
ATOM 1262 C C . VAL A 1 172 ? 57.006 33.123 -5.511 1.00 27.97 172 VAL A C 1
ATOM 1263 O O . VAL A 1 172 ? 57.102 33.123 -4.281 1.00 28.37 172 VAL A O 1
ATOM 1267 N N . SER A 1 173 ? 58.030 32.875 -6.328 1.00 27.92 173 SER A N 1
ATOM 1268 C CA . SER A 1 173 ? 59.380 32.569 -5.851 1.00 26.73 173 SER A CA 1
ATOM 1269 C C . SER A 1 173 ? 60.301 33.780 -5.957 1.00 27.66 173 SER A C 1
ATOM 1270 O O . SER A 1 173 ? 60.410 34.388 -7.023 1.00 27.50 173 SER A O 1
ATOM 1273 N N . SER A 1 174 ? 60.973 34.118 -4.858 1.00 27.38 174 SER A N 1
ATOM 1274 C CA . SER A 1 174 ? 61.883 35.265 -4.836 1.00 28.05 174 SER A CA 1
ATOM 1275 C C . SER A 1 174 ? 62.966 35.148 -5.910 1.00 27.88 174 SER A C 1
ATOM 1276 O O . SER A 1 174 ? 63.638 36.124 -6.233 1.00 28.03 174 SER A O 1
ATOM 1279 N N . VAL A 1 175 ? 63.131 33.948 -6.453 1.00 28.45 175 VAL A N 1
ATOM 1280 C CA . VAL A 1 175 ? 64.119 33.706 -7.495 1.00 28.06 175 VAL A CA 1
ATOM 1281 C C . VAL A 1 175 ? 63.427 33.171 -8.741 1.00 28.32 175 VAL A C 1
ATOM 1282 O O . VAL A 1 175 ? 64.071 32.622 -9.630 1.00 29.27 175 VAL A O 1
ATOM 1286 N N . GLY A 1 176 ? 62.111 33.335 -8.802 1.00 29.20 176 GLY A N 1
ATOM 1287 C CA . GLY A 1 176 ? 61.369 32.837 -9.944 1.00 29.46 176 GLY A CA 1
ATOM 1288 C C . GLY A 1 176 ? 61.367 31.320 -9.940 1.00 30.50 176 GLY A C 1
ATOM 1289 O O . GLY A 1 176 ? 61.928 30.698 -9.038 1.00 31.33 176 GLY A O 1
ATOM 1290 N N . PHE A 1 177 ? 60.730 30.720 -10.940 1.00 30.83 177 PHE A N 1
ATOM 1291 C CA . PHE A 1 177 ? 60.669 29.270 -11.042 1.00 31.67 177 PHE A CA 1
ATOM 1292 C C . PHE A 1 177 ? 61.326 28.815 -12.333 1.00 33.15 177 PHE A C 1
ATOM 1293 O O . PHE A 1 177 ? 61.459 29.589 -13.282 1.00 33.70 177 PHE A O 1
ATOM 1301 N N . GLY A 1 178 ? 61.739 27.554 -12.361 1.00 33.99 178 GLY A N 1
ATOM 1302 C CA . GLY A 1 178 ? 62.329 27.001 -13.561 1.00 35.35 178 GLY A CA 1
ATOM 1303 C C . GLY A 1 178 ? 61.150 26.459 -14.344 1.00 36.57 178 GLY A C 1
ATOM 1304 O O . GLY A 1 178 ? 60.486 27.192 -15.076 1.00 38.94 178 GLY A O 1
ATOM 1305 N N . ALA A 1 179 ? 60.871 25.174 -14.180 1.00 36.21 179 ALA A N 1
ATOM 1306 C CA . ALA A 1 179 ? 59.740 24.566 -14.856 1.00 36.65 179 ALA A CA 1
ATOM 1307 C C . ALA A 1 179 ? 58.514 24.798 -13.974 1.00 38.01 179 ALA A C 1
ATOM 1308 O O . ALA A 1 179 ? 58.623 24.800 -12.747 1.00 39.65 179 ALA A O 1
ATOM 1310 N N . VAL A 1 180 ? 57.358 25.014 -14.597 1.00 37.58 180 VAL A N 1
ATOM 1311 C CA . VAL A 1 180 ? 56.111 25.231 -13.866 1.00 37.51 180 VAL A CA 1
ATOM 1312 C C . VAL A 1 180 ? 55.035 24.332 -14.457 1.00 37.33 180 VAL A C 1
ATOM 1313 O O . VAL A 1 180 ? 55.034 24.070 -15.658 1.00 38.58 180 VAL A O 1
ATOM 1317 N N . ALA A 1 181 ? 54.117 23.855 -13.624 1.00 37.17 181 ALA A N 1
ATOM 1318 C CA . ALA A 1 181 ? 53.068 22.981 -14.124 1.00 35.72 181 ALA A CA 1
ATOM 1319 C C . ALA A 1 181 ? 51.851 22.850 -13.218 1.00 34.70 181 ALA A C 1
ATOM 1320 O O . ALA A 1 181 ? 51.957 22.958 -11.993 1.00 35.18 181 ALA A O 1
ATOM 1322 N N . ASN A 1 182 ? 50.695 22.623 -13.844 1.00 32.11 182 ASN A N 1
ATOM 1323 C CA . ASN A 1 182 ? 49.436 22.410 -13.136 1.00 30.85 182 ASN A CA 1
ATOM 1324 C C . ASN A 1 182 ? 48.872 21.092 -13.633 1.00 29.94 182 ASN A C 1
ATOM 1325 O O . ASN A 1 182 ? 49.080 20.720 -14.787 1.00 30.59 182 ASN A O 1
ATOM 1330 N N . GLY A 1 183 ? 48.166 20.377 -12.767 1.00 29.01 183 GLY A N 1
ATOM 1331 C CA . GLY A 1 183 ? 47.602 19.107 -13.177 1.00 28.34 183 GLY A CA 1
ATOM 1332 C C . GLY A 1 183 ? 46.499 18.628 -12.261 1.00 28.21 183 GLY A C 1
ATOM 1333 O O . GLY A 1 183 ? 46.086 19.346 -11.353 1.00 27.80 183 GLY A O 1
ATOM 1334 N N . TYR A 1 184 ? 46.025 17.410 -12.508 1.00 28.71 184 TYR A N 1
ATOM 1335 C CA . TYR A 1 184 ? 44.964 16.811 -11.710 1.00 30.21 184 TYR A CA 1
ATOM 1336 C C . TYR A 1 184 ? 45.535 15.786 -10.738 1.00 30.40 184 TYR A C 1
ATOM 1337 O O . TYR A 1 184 ? 46.211 14.834 -11.142 1.00 31.26 184 TYR A O 1
ATOM 1346 N N . VAL A 1 185 ? 45.259 15.993 -9.455 1.00 28.69 185 VAL A N 1
ATOM 1347 C CA . VAL A 1 185 ? 45.737 15.105 -8.407 1.00 27.95 185 VAL A CA 1
ATOM 1348 C C . VAL A 1 185 ? 45.471 13.635 -8.721 1.00 28.44 185 VAL A C 1
ATOM 1349 O O . VAL A 1 185 ? 44.351 13.254 -9.063 1.00 29.61 185 VAL A O 1
ATOM 1353 N N . GLY A 1 186 ? 46.511 12.814 -8.602 1.00 27.97 186 GLY A N 1
ATOM 1354 C CA . GLY A 1 186 ? 46.365 11.390 -8.854 1.00 27.12 186 GLY A CA 1
ATOM 1355 C C . GLY A 1 186 ? 46.654 10.962 -10.281 1.00 27.80 186 GLY A C 1
ATOM 1356 O O . GLY A 1 186 ? 46.558 9.778 -10.601 1.00 29.63 186 GLY A O 1
ATOM 1357 N N . THR A 1 187 ? 47.009 11.910 -11.142 1.00 25.98 187 THR A N 1
ATOM 1358 C CA . THR A 1 187 ? 47.288 11.585 -12.531 1.00 24.91 187 THR A CA 1
ATOM 1359 C C . THR A 1 187 ? 48.362 12.461 -13.170 1.00 24.79 187 THR A C 1
ATOM 1360 O O . THR A 1 187 ? 49.365 11.946 -13.664 1.00 25.22 187 THR A O 1
ATOM 1364 N N . SER A 1 188 ? 48.154 13.777 -13.160 1.00 24.40 188 SER A N 1
ATOM 1365 C CA . SER A 1 188 ? 49.110 14.702 -13.772 1.00 24.36 188 SER A CA 1
ATOM 1366 C C . SER A 1 188 ? 49.666 15.755 -12.814 1.00 25.61 188 SER A C 1
ATOM 1367 O O . SER A 1 188 ? 50.256 16.754 -13.242 1.00 26.65 188 SER A O 1
ATOM 1370 N N . ASP A 1 189 ? 49.480 15.536 -11.517 1.00 24.83 189 ASP A N 1
ATOM 1371 C CA . ASP A 1 189 ? 49.991 16.466 -10.521 1.00 23.56 189 ASP A CA 1
ATOM 1372 C C . ASP A 1 189 ? 51.508 16.289 -10.433 1.00 23.07 189 ASP A C 1
ATOM 1373 O O . ASP A 1 189 ? 52.043 15.251 -10.829 1.00 22.20 189 ASP A O 1
ATOM 1378 N N . GLY A 1 190 ? 52.192 17.304 -9.916 1.00 23.34 190 GLY A N 1
ATOM 1379 C CA . GLY A 1 190 ? 53.641 17.266 -9.789 1.00 23.78 190 GLY A CA 1
ATOM 1380 C C . GLY A 1 190 ? 54.289 16.019 -9.203 1.00 25.51 190 GLY A C 1
ATOM 1381 O O . GLY A 1 190 ? 55.238 15.487 -9.788 1.00 25.29 190 GLY A O 1
ATOM 1382 N N . TRP A 1 191 ? 53.805 15.546 -8.056 1.00 26.32 191 TRP A N 1
ATOM 1383 C CA . TRP A 1 191 ? 54.396 14.358 -7.437 1.00 26.73 191 TRP A CA 1
ATOM 1384 C C . TRP A 1 191 ? 54.200 13.105 -8.285 1.00 27.86 191 TRP A C 1
ATOM 1385 O O . TRP A 1 191 ? 55.160 12.384 -8.570 1.00 29.02 191 TRP A O 1
ATOM 1396 N N . THR A 1 192 ? 52.961 12.832 -8.674 1.00 27.51 192 THR A N 1
ATOM 1397 C CA . THR A 1 192 ? 52.686 11.670 -9.509 1.00 29.20 192 THR A CA 1
ATOM 1398 C C . THR A 1 192 ? 53.646 11.705 -10.697 1.00 30.16 192 THR A C 1
ATOM 1399 O O . THR A 1 192 ? 54.170 10.680 -11.131 1.00 29.22 192 THR A O 1
ATOM 1403 N N . ASP A 1 193 ? 53.882 12.908 -11.202 1.00 31.33 193 ASP A N 1
ATOM 1404 C CA . ASP A 1 193 ? 54.773 13.107 -12.333 1.00 33.64 193 ASP A CA 1
ATOM 1405 C C . ASP A 1 193 ? 56.222 12.784 -11.946 1.00 35.04 193 ASP A C 1
ATOM 1406 O O . ASP A 1 193 ? 56.837 11.881 -12.518 1.00 35.71 193 ASP A O 1
ATOM 1411 N N . LEU A 1 194 ? 56.754 13.518 -10.969 1.00 34.93 194 LEU A N 1
ATOM 1412 C CA . LEU A 1 194 ? 58.126 13.321 -10.503 1.00 34.26 194 LEU A CA 1
ATOM 1413 C C . LEU A 1 194 ? 58.418 11.894 -10.057 1.00 35.53 194 LEU A C 1
ATOM 1414 O O . LEU A 1 194 ? 59.495 11.361 -10.328 1.00 34.27 194 LEU A O 1
ATOM 1419 N N . ALA A 1 195 ? 57.467 11.276 -9.368 1.00 36.86 195 ALA A N 1
ATOM 1420 C CA . ALA A 1 195 ? 57.662 9.912 -8.899 1.00 39.26 195 ALA A CA 1
ATOM 1421 C C . ALA A 1 195 ? 57.922 8.991 -10.080 1.00 40.84 195 ALA A C 1
ATOM 1422 O O . ALA A 1 195 ? 58.729 8.067 -9.992 1.00 42.18 195 ALA A O 1
ATOM 1424 N N . ALA A 1 196 ? 57.237 9.258 -11.188 1.00 42.30 196 ALA A N 1
ATOM 1425 C CA . ALA A 1 196 ? 57.368 8.456 -12.399 1.00 42.18 196 ALA A CA 1
ATOM 1426 C C . ALA A 1 196 ? 58.805 8.298 -12.902 1.00 43.15 196 ALA A C 1
ATOM 1427 O O . ALA A 1 196 ? 59.270 7.179 -13.111 1.00 42.45 196 ALA A O 1
ATOM 1429 N N . ASP A 1 197 ? 59.510 9.409 -13.091 1.00 44.34 197 ASP A N 1
ATOM 1430 C CA . ASP A 1 197 ? 60.879 9.344 -13.597 1.00 45.93 197 ASP A CA 1
ATOM 1431 C C . ASP A 1 197 ? 61.788 10.456 -13.083 1.00 46.15 197 ASP A C 1
ATOM 1432 O O . ASP A 1 197 ? 62.742 10.845 -13.761 1.00 45.37 197 ASP A O 1
ATOM 1437 N N . GLY A 1 198 ? 61.497 10.963 -11.889 1.00 47.04 198 GLY A N 1
ATOM 1438 C CA . GLY A 1 198 ? 62.303 12.032 -11.325 1.00 47.25 198 GLY A CA 1
ATOM 1439 C C . GLY A 1 198 ? 62.374 13.228 -12.255 1.00 47.41 198 GLY A C 1
ATOM 1440 O O . GLY A 1 198 ? 63.323 14.010 -12.215 1.00 47.59 198 GLY A O 1
ATOM 1441 N N . ARG A 1 199 ? 61.361 13.372 -13.100 1.00 48.03 199 ARG A N 1
ATOM 1442 C CA . ARG A 1 199 ? 61.317 14.473 -14.047 1.00 49.09 199 ARG A CA 1
ATOM 1443 C C . ARG A 1 199 ? 59.907 15.047 -14.160 1.00 48.09 199 ARG A C 1
ATOM 1444 O O . ARG A 1 199 ? 58.919 14.342 -13.962 1.00 47.74 199 ARG A O 1
ATOM 1452 N N . LEU A 1 200 ? 59.822 16.333 -14.476 1.00 47.99 200 LEU A N 1
ATOM 1453 C CA . LEU A 1 200 ? 58.533 16.999 -14.617 1.00 48.77 200 LEU A CA 1
ATOM 1454 C C . LEU A 1 200 ? 58.117 16.932 -16.085 1.00 50.32 200 LEU A C 1
ATOM 1455 O O . LEU A 1 200 ? 58.362 17.860 -16.855 1.00 50.12 200 LEU A O 1
ATOM 1460 N N . ASP A 1 201 ? 57.485 15.824 -16.458 1.00 52.05 201 ASP A N 1
ATOM 1461 C CA . ASP A 1 201 ? 57.052 15.596 -17.832 1.00 53.34 201 ASP A CA 1
ATOM 1462 C C . ASP A 1 201 ? 55.843 16.435 -18.241 1.00 53.12 201 ASP A C 1
ATOM 1463 O O . ASP A 1 201 ? 55.728 16.842 -19.397 1.00 54.16 201 ASP A O 1
ATOM 1468 N N . ASN A 1 202 ? 54.942 16.683 -17.295 1.00 52.27 202 ASN A N 1
ATOM 1469 C CA . ASN A 1 202 ? 53.753 17.488 -17.560 1.00 50.72 202 ASN A CA 1
ATOM 1470 C C . ASN A 1 202 ? 54.150 18.959 -17.543 1.00 49.52 202 ASN A C 1
ATOM 1471 O O . ASN A 1 202 ? 54.661 19.455 -16.540 1.00 50.33 202 ASN A O 1
ATOM 1476 N N . ALA A 1 203 ? 53.922 19.651 -18.654 1.00 48.09 203 ALA A N 1
ATOM 1477 C CA . ALA A 1 203 ? 54.271 21.064 -18.752 1.00 46.80 203 ALA A CA 1
ATOM 1478 C C . ALA A 1 203 ? 53.026 21.937 -18.823 1.00 45.91 203 ALA A C 1
ATOM 1479 O O . ALA A 1 203 ? 53.113 23.170 -18.809 1.00 44.51 203 ALA A O 1
ATOM 1481 N N . SER A 1 204 ? 51.867 21.288 -18.892 1.00 44.97 204 SER A N 1
ATOM 1482 C CA . SER A 1 204 ? 50.597 21.998 -18.964 1.00 43.63 204 SER A CA 1
ATOM 1483 C C . SER A 1 204 ? 50.587 23.142 -17.957 1.00 41.84 204 SER A C 1
ATOM 1484 O O . SER A 1 204 ? 50.809 22.933 -16.767 1.00 42.07 204 SER A O 1
ATOM 1487 N N . ALA A 1 205 ? 50.335 24.351 -18.445 1.00 40.48 205 ALA A N 1
ATOM 1488 C CA . ALA A 1 205 ? 50.313 25.532 -17.592 1.00 39.27 205 ALA A CA 1
ATOM 1489 C C . ALA A 1 205 ? 48.918 25.833 -17.064 1.00 39.05 205 ALA A C 1
ATOM 1490 O O . ALA A 1 205 ? 48.700 26.857 -16.415 1.00 40.79 205 ALA A O 1
ATOM 1492 N N . THR A 1 206 ? 47.970 24.945 -17.338 1.00 37.18 206 THR A N 1
ATOM 1493 C CA . THR A 1 206 ? 46.609 25.161 -16.879 1.00 35.66 206 THR A CA 1
ATOM 1494 C C . THR A 1 206 ? 45.886 23.840 -16.638 1.00 34.56 206 THR A C 1
ATOM 1495 O O . THR A 1 206 ? 46.139 22.856 -17.327 1.00 35.38 206 THR A O 1
ATOM 1499 N N . ALA A 1 207 ? 44.994 23.826 -15.649 1.00 33.11 207 ALA A N 1
ATOM 1500 C CA . ALA A 1 207 ? 44.224 22.632 -15.307 1.00 30.91 207 ALA A CA 1
ATOM 1501 C C . ALA A 1 207 ? 43.032 23.006 -14.424 1.00 30.78 207 ALA A C 1
ATOM 1502 O O . ALA A 1 207 ? 43.095 23.972 -13.657 1.00 30.07 207 ALA A O 1
ATOM 1504 N N . GLY A 1 208 ? 41.950 22.239 -14.531 1.00 29.37 208 GLY A N 1
ATOM 1505 C CA . GLY A 1 208 ? 40.765 22.519 -13.739 1.00 30.63 208 GLY A CA 1
ATOM 1506 C C . GLY A 1 208 ? 39.672 23.176 -14.564 1.00 32.20 208 GLY A C 1
ATOM 1507 O O . GLY A 1 208 ? 39.885 23.467 -15.743 1.00 34.29 208 GLY A O 1
ATOM 1508 N N . PRO A 1 209 ? 38.499 23.454 -13.973 1.00 32.17 209 PRO A N 1
ATOM 1509 C CA . PRO A 1 209 ? 38.130 23.197 -12.576 1.00 32.04 209 PRO A CA 1
ATOM 1510 C C . PRO A 1 209 ? 38.080 21.728 -12.162 1.00 31.67 209 PRO A C 1
ATOM 1511 O O . PRO A 1 209 ? 37.712 20.852 -12.947 1.00 31.66 209 PRO A O 1
ATOM 1515 N N . GLY A 1 210 ? 38.455 21.488 -10.908 1.00 31.80 210 GLY A N 1
ATOM 1516 C CA . GLY A 1 210 ? 38.486 20.150 -10.340 1.00 30.60 210 GLY A CA 1
ATOM 1517 C C . GLY A 1 210 ? 39.563 20.124 -9.266 1.00 29.89 210 GLY A C 1
ATOM 1518 O O . GLY A 1 210 ? 39.989 21.179 -8.793 1.00 29.68 210 GLY A O 1
ATOM 1519 N N . ASN A 1 211 ? 40.008 18.937 -8.869 1.00 28.42 211 ASN A N 1
ATOM 1520 C CA . ASN A 1 211 ? 41.052 18.846 -7.858 1.00 27.49 211 ASN A CA 1
ATOM 1521 C C . ASN A 1 211 ? 42.426 18.871 -8.525 1.00 27.01 211 ASN A C 1
ATOM 1522 O O . ASN A 1 211 ? 42.894 17.867 -9.070 1.00 26.54 211 ASN A O 1
ATOM 1527 N N . ILE A 1 212 ? 43.064 20.035 -8.483 1.00 26.00 212 ILE A N 1
ATOM 1528 C CA . ILE A 1 212 ? 44.372 20.207 -9.088 1.00 26.65 212 ILE A CA 1
ATOM 1529 C C . ILE A 1 212 ? 45.477 20.484 -8.066 1.00 28.28 212 ILE A C 1
ATOM 1530 O O . ILE A 1 212 ? 45.220 20.624 -6.868 1.00 28.24 212 ILE A O 1
ATOM 1535 N N . SER A 1 213 ? 46.710 20.543 -8.554 1.00 28.79 213 SER A N 1
ATOM 1536 C CA . SER A 1 213 ? 47.867 20.823 -7.715 1.00 30.03 213 SER A CA 1
ATOM 1537 C C . SER A 1 213 ? 48.872 21.559 -8.588 1.00 29.79 213 SER A C 1
ATOM 1538 O O . SER A 1 213 ? 48.899 21.380 -9.806 1.00 29.57 213 SER A O 1
ATOM 1541 N N . GLN A 1 214 ? 49.701 22.386 -7.969 1.00 29.76 214 GLN A N 1
ATOM 1542 C CA . GLN A 1 214 ? 50.678 23.147 -8.722 1.00 29.58 214 GLN A CA 1
ATOM 1543 C C . GLN A 1 214 ? 52.078 22.704 -8.338 1.00 30.37 214 GLN A C 1
ATOM 1544 O O . GLN A 1 214 ? 52.307 22.237 -7.226 1.00 30.33 214 GLN A O 1
ATOM 1550 N N . THR A 1 215 ? 53.009 22.845 -9.272 1.00 31.35 215 THR A N 1
ATOM 1551 C CA . THR A 1 215 ? 54.383 22.437 -9.040 1.00 32.59 215 THR A CA 1
ATOM 1552 C C . THR A 1 215 ? 55.328 23.445 -9.685 1.00 32.13 215 THR A C 1
ATOM 1553 O O . THR A 1 215 ? 55.194 23.780 -10.860 1.00 32.19 215 THR A O 1
ATOM 1557 N N . GLY A 1 216 ? 56.271 23.944 -8.898 1.00 32.47 216 GLY A N 1
ATOM 1558 C CA . GLY A 1 216 ? 57.215 24.915 -9.413 1.00 32.68 216 GLY A CA 1
ATOM 1559 C C . GLY A 1 216 ? 58.637 24.538 -9.067 1.00 33.68 216 GLY A C 1
ATOM 1560 O O . GLY A 1 216 ? 58.955 24.266 -7.909 1.00 34.74 216 GLY A O 1
ATOM 1561 N N . GLN A 1 217 ? 59.495 24.507 -10.079 1.00 34.36 217 GLN A N 1
ATOM 1562 C CA . GLN A 1 217 ? 60.895 24.171 -9.881 1.00 33.74 217 GLN A CA 1
ATOM 1563 C C . GLN A 1 217 ? 61.636 25.414 -9.413 1.00 33.58 217 GLN A C 1
ATOM 1564 O O . GLN A 1 217 ? 61.429 26.501 -9.949 1.00 33.43 217 GLN A O 1
ATOM 1570 N N . ILE A 1 218 ? 62.489 25.257 -8.407 1.00 33.25 218 ILE A N 1
ATOM 1571 C CA . ILE A 1 218 ? 63.249 26.388 -7.894 1.00 35.54 218 ILE A CA 1
ATOM 1572 C C . ILE A 1 218 ? 64.676 26.374 -8.417 1.00 37.26 218 ILE A C 1
ATOM 1573 O O . ILE A 1 218 ? 65.435 25.439 -8.154 1.00 37.64 218 ILE A O 1
ATOM 1578 N N . PRO A 1 219 ? 65.058 27.408 -9.183 1.00 37.71 219 PRO A N 1
ATOM 1579 C CA . PRO A 1 219 ? 66.424 27.455 -9.706 1.00 37.26 219 PRO A CA 1
ATOM 1580 C C . PRO A 1 219 ? 67.406 27.524 -8.543 1.00 36.99 219 PRO A C 1
ATOM 1581 O O . PRO A 1 219 ? 67.344 28.438 -7.720 1.00 36.88 219 PRO A O 1
ATOM 1585 N N . LEU A 1 220 ? 68.304 26.549 -8.477 1.00 37.29 220 LEU A N 1
ATOM 1586 C CA . LEU A 1 220 ? 69.294 26.482 -7.409 1.00 37.90 220 LEU A CA 1
ATOM 1587 C C . LEU A 1 220 ? 70.588 27.195 -7.780 1.00 39.35 220 LEU A C 1
ATOM 1588 O O . LEU A 1 220 ? 71.065 27.087 -8.908 1.00 40.62 220 LEU A O 1
ATOM 1593 N N . ALA A 1 221 ? 71.153 27.922 -6.822 1.00 40.92 221 ALA A N 1
ATOM 1594 C CA . ALA A 1 221 ? 72.399 28.648 -7.047 1.00 42.27 221 ALA A CA 1
ATOM 1595 C C . ALA A 1 221 ? 73.565 27.678 -7.177 1.00 43.01 221 ALA A C 1
ATOM 1596 O O . ALA A 1 221 ? 73.520 26.560 -6.658 1.00 42.27 221 ALA A O 1
ATOM 1598 N N . ALA A 1 222 ? 74.607 28.106 -7.881 1.00 44.13 222 ALA A N 1
ATOM 1599 C CA . ALA A 1 222 ? 75.785 27.268 -8.054 1.00 44.55 222 ALA A CA 1
ATOM 1600 C C . ALA A 1 222 ? 76.426 27.101 -6.682 1.00 44.96 222 ALA A C 1
ATOM 1601 O O . ALA A 1 222 ? 76.570 28.069 -5.930 1.00 43.63 222 ALA A O 1
ATOM 1603 N N . GLY A 1 223 ? 76.798 25.870 -6.356 1.00 45.75 223 GLY A N 1
ATOM 1604 C CA . GLY A 1 223 ? 77.404 25.606 -5.068 1.00 47.24 223 GLY A CA 1
ATOM 1605 C C . GLY A 1 223 ? 76.521 24.702 -4.232 1.00 48.72 223 GLY A C 1
ATOM 1606 O O . GLY A 1 223 ? 75.545 24.131 -4.728 1.00 48.65 223 GLY A O 1
ATOM 1607 N N . GLY A 1 224 ? 76.856 24.574 -2.954 1.00 48.94 224 GLY A N 1
ATOM 1608 C CA . GLY A 1 224 ? 76.077 23.716 -2.080 1.00 48.47 224 GLY A CA 1
ATOM 1609 C C . GLY A 1 224 ? 74.672 24.186 -1.734 1.00 46.29 224 GLY A C 1
ATOM 1610 O O . GLY A 1 224 ? 73.703 23.448 -1.919 1.00 44.47 224 GLY A O 1
ATOM 1611 N N . LYS A 1 225 ? 74.543 25.409 -1.233 1.00 44.67 225 LYS A N 1
ATOM 1612 C CA . LYS A 1 225 ? 73.226 25.879 -0.851 1.00 43.22 225 LYS A CA 1
ATOM 1613 C C . LYS A 1 225 ? 72.663 27.079 -1.588 1.00 40.57 225 LYS A C 1
ATOM 1614 O O . LYS A 1 225 ? 73.383 27.934 -2.101 1.00 39.84 225 LYS A O 1
ATOM 1620 N N . THR A 1 226 ? 71.340 27.118 -1.628 1.00 38.34 226 THR A N 1
ATOM 1621 C CA . THR A 1 226 ? 70.616 28.199 -2.260 1.00 36.11 226 THR A CA 1
ATOM 1622 C C . THR A 1 226 ? 69.558 28.670 -1.264 1.00 34.67 226 THR A C 1
ATOM 1623 O O . THR A 1 226 ? 68.848 27.866 -0.653 1.00 33.74 226 THR A O 1
ATOM 1627 N N . GLU A 1 227 ? 69.488 29.978 -1.081 1.00 32.93 227 GLU A N 1
ATOM 1628 C CA . GLU A 1 227 ? 68.524 30.571 -0.176 1.00 32.47 227 GLU A CA 1
ATOM 1629 C C . GLU A 1 227 ? 67.515 31.362 -0.989 1.00 30.36 227 GLU A C 1
ATOM 1630 O O . GLU A 1 227 ? 67.875 32.109 -1.896 1.00 29.65 227 GLU A O 1
ATOM 1636 N N . PHE A 1 228 ? 66.244 31.183 -0.670 1.00 28.60 228 PHE A N 1
ATOM 1637 C CA . PHE A 1 228 ? 65.191 31.885 -1.377 1.00 28.15 228 PHE A CA 1
ATOM 1638 C C . PHE A 1 228 ? 63.956 31.914 -0.497 1.00 28.74 228 PHE A C 1
ATOM 1639 O O . PHE A 1 228 ? 63.956 31.380 0.612 1.00 29.38 228 PHE A O 1
ATOM 1647 N N . SER A 1 229 ? 62.901 32.545 -0.990 1.00 28.77 229 SER A N 1
ATOM 1648 C CA . SER A 1 229 ? 61.668 32.603 -0.233 1.00 28.61 229 SER A CA 1
ATOM 1649 C C . SER A 1 229 ? 60.475 32.491 -1.171 1.00 27.72 229 SER A C 1
ATOM 1650 O O . SER A 1 229 ? 60.557 32.848 -2.348 1.00 27.28 229 SER A O 1
ATOM 1653 N N . LEU A 1 230 ? 59.380 31.959 -0.645 1.00 25.40 230 LEU A N 1
ATOM 1654 C CA . LEU A 1 230 ? 58.163 31.817 -1.415 1.00 25.07 230 LEU A CA 1
ATOM 1655 C C . LEU A 1 230 ? 57.091 32.663 -0.749 1.00 25.37 230 LEU A C 1
ATOM 1656 O O . LEU A 1 230 ? 57.085 32.826 0.472 1.00 25.52 230 LEU A O 1
ATOM 1661 N N . ALA A 1 231 ? 56.193 33.211 -1.558 1.00 23.54 231 ALA A N 1
ATOM 1662 C CA . ALA A 1 231 ? 55.110 34.023 -1.039 1.00 22.30 231 ALA A CA 1
ATOM 1663 C C . ALA A 1 231 ? 53.809 33.457 -1.570 1.00 22.31 231 ALA A C 1
ATOM 1664 O O . ALA A 1 231 ? 53.658 33.261 -2.776 1.00 23.42 231 ALA A O 1
ATOM 1666 N N . LEU A 1 232 ? 52.876 33.168 -0.673 1.00 20.14 232 LEU A N 1
ATOM 1667 C CA . LEU A 1 232 ? 51.595 32.655 -1.109 1.00 20.06 232 LEU A CA 1
ATOM 1668 C C . LEU A 1 232 ? 50.568 33.717 -0.761 1.00 20.68 232 LEU A C 1
ATOM 1669 O O . LEU A 1 232 ? 50.106 33.799 0.379 1.00 20.31 232 LEU A O 1
ATOM 1674 N N . GLY A 1 233 ? 50.237 34.540 -1.754 1.00 20.47 233 GLY A N 1
ATOM 1675 C CA . GLY A 1 233 ? 49.275 35.606 -1.562 1.00 18.63 233 GLY A CA 1
ATOM 1676 C C . GLY A 1 233 ? 47.854 35.183 -1.880 1.00 20.37 233 GLY A C 1
ATOM 1677 O O . GLY A 1 233 ? 47.617 34.322 -2.741 1.00 20.00 233 GLY A O 1
ATOM 1678 N N . PHE A 1 234 ? 46.905 35.801 -1.181 1.00 20.18 234 PHE A N 1
ATOM 1679 C CA . PHE A 1 234 ? 45.486 35.509 -1.353 1.00 20.70 234 PHE A CA 1
ATOM 1680 C C . PHE A 1 234 ? 44.740 36.769 -1.760 1.00 21.10 234 PHE A C 1
ATOM 1681 O O . PHE A 1 234 ? 45.179 37.880 -1.460 1.00 22.23 234 PHE A O 1
ATOM 1689 N N . GLY A 1 235 ? 43.612 36.592 -2.440 1.00 20.72 235 GLY A N 1
ATOM 1690 C CA . GLY A 1 235 ? 42.816 37.728 -2.868 1.00 19.45 235 GLY A CA 1
ATOM 1691 C C . GLY A 1 235 ? 41.448 37.292 -3.354 1.00 20.07 235 GLY A C 1
ATOM 1692 O O . GLY A 1 235 ? 41.191 36.094 -3.503 1.00 19.36 235 GLY A O 1
ATOM 1693 N N . ALA A 1 236 ? 40.567 38.260 -3.597 1.00 19.68 236 ALA A N 1
ATOM 1694 C CA . ALA A 1 236 ? 39.230 37.960 -4.082 1.00 19.66 236 ALA A CA 1
ATOM 1695 C C . ALA A 1 236 ? 39.367 37.478 -5.519 1.00 21.63 236 ALA A C 1
ATOM 1696 O O . ALA A 1 236 ? 38.497 36.785 -6.040 1.00 21.35 236 ALA A O 1
ATOM 1698 N N . ASP A 1 237 ? 40.471 37.855 -6.158 1.00 22.70 237 ASP A N 1
ATOM 1699 C CA . ASP A 1 237 ? 40.734 37.427 -7.523 1.00 24.41 237 ASP A CA 1
ATOM 1700 C C . ASP A 1 237 ? 42.225 37.250 -7.777 1.00 23.94 237 ASP A C 1
ATOM 1701 O O . ASP A 1 237 ? 43.064 37.664 -6.974 1.00 23.76 237 ASP A O 1
ATOM 1706 N N . THR A 1 238 ? 42.534 36.604 -8.893 1.00 24.25 238 THR A N 1
ATOM 1707 C CA . THR A 1 238 ? 43.900 36.324 -9.311 1.00 26.05 238 THR A CA 1
ATOM 1708 C C . THR A 1 238 ? 44.843 37.528 -9.311 1.00 26.56 238 THR A C 1
ATOM 1709 O O . THR A 1 238 ? 45.962 37.448 -8.796 1.00 25.10 238 THR A O 1
ATOM 1713 N N . ALA A 1 239 ? 44.399 38.632 -9.905 1.00 25.39 239 ALA A N 1
ATOM 1714 C CA . ALA A 1 239 ? 45.220 39.837 -9.969 1.00 25.66 239 ALA A CA 1
ATOM 1715 C C . ALA A 1 239 ? 45.553 40.348 -8.566 1.00 25.15 239 ALA A C 1
ATOM 1716 O O . ALA A 1 239 ? 46.686 40.759 -8.295 1.00 23.18 239 ALA A O 1
ATOM 1718 N N . GLU A 1 240 ? 44.564 40.314 -7.677 1.00 24.34 240 GLU A N 1
ATOM 1719 C CA . GLU A 1 240 ? 44.774 40.767 -6.310 1.00 25.61 240 GLU A CA 1
ATOM 1720 C C . GLU A 1 240 ? 45.805 39.873 -5.621 1.00 26.35 240 GLU A C 1
ATOM 1721 O O . GLU A 1 240 ? 46.739 40.363 -4.975 1.00 25.89 240 GLU A O 1
ATOM 1727 N N . ALA A 1 241 ? 45.637 38.561 -5.781 1.00 26.53 241 ALA A N 1
ATOM 1728 C CA . ALA A 1 241 ? 46.533 37.582 -5.168 1.00 28.07 241 ALA A CA 1
ATOM 1729 C C . ALA A 1 241 ? 47.985 37.746 -5.606 1.00 28.00 241 ALA A C 1
ATOM 1730 O O . ALA A 1 241 ? 48.888 37.750 -4.773 1.00 29.21 241 ALA A O 1
ATOM 1732 N N . LEU A 1 242 ? 48.204 37.877 -6.911 1.00 28.55 242 LEU A N 1
ATOM 1733 C CA . LEU A 1 242 ? 49.553 38.040 -7.458 1.00 27.91 242 LEU A CA 1
ATOM 1734 C C . LEU A 1 242 ? 50.172 39.329 -6.927 1.00 26.81 242 LEU A C 1
ATOM 1735 O O . LEU A 1 242 ? 51.339 39.358 -6.538 1.00 27.34 242 LEU A O 1
ATOM 1740 N N . ALA A 1 243 ? 49.377 40.393 -6.912 1.00 27.59 243 ALA A N 1
ATOM 1741 C CA . ALA A 1 243 ? 49.831 41.696 -6.438 1.00 27.05 243 ALA A CA 1
ATOM 1742 C C . ALA A 1 243 ? 50.196 41.670 -4.960 1.00 28.41 243 ALA A C 1
ATOM 1743 O O . ALA A 1 243 ? 51.177 42.284 -4.546 1.00 29.00 243 ALA A O 1
ATOM 1745 N N . THR A 1 244 ? 49.404 40.968 -4.158 1.00 29.46 244 THR A N 1
ATOM 1746 C CA . THR A 1 244 ? 49.690 40.889 -2.733 1.00 29.84 244 THR A CA 1
ATOM 1747 C C . THR A 1 244 ? 50.976 40.108 -2.487 1.00 27.76 244 THR A C 1
ATOM 1748 O O . THR A 1 244 ? 51.806 40.504 -1.671 1.00 26.72 244 THR A O 1
ATOM 1752 N N . ALA A 1 245 ? 51.139 39.004 -3.204 1.00 27.34 245 ALA A N 1
ATOM 1753 C CA . ALA A 1 245 ? 52.327 38.173 -3.057 1.00 28.17 245 ALA A CA 1
ATOM 1754 C C . ALA A 1 245 ? 53.578 38.956 -3.433 1.00 29.42 245 ALA A C 1
ATOM 1755 O O . ALA A 1 245 ? 54.558 38.963 -2.686 1.00 29.92 245 ALA A O 1
ATOM 1757 N N . LYS A 1 246 ? 53.538 39.616 -4.589 1.00 29.45 246 LYS A N 1
ATOM 1758 C CA . LYS A 1 246 ? 54.670 40.404 -5.068 1.00 29.38 246 LYS A CA 1
ATOM 1759 C C . LYS A 1 246 ? 55.008 41.545 -4.106 1.00 29.07 246 LYS A C 1
ATOM 1760 O O . LYS A 1 246 ? 56.182 41.853 -3.889 1.00 29.06 246 LYS A O 1
ATOM 1766 N N . ALA A 1 247 ? 53.985 42.172 -3.531 1.00 26.90 247 ALA A N 1
ATOM 1767 C CA . ALA A 1 247 ? 54.220 43.253 -2.578 1.00 26.81 247 ALA A CA 1
ATOM 1768 C C . ALA A 1 247 ? 55.004 42.698 -1.377 1.00 27.29 247 ALA A C 1
ATOM 1769 O O . ALA A 1 247 ? 55.868 43.380 -0.823 1.00 27.28 247 ALA A O 1
ATOM 1771 N N . SER A 1 248 ? 54.701 41.458 -0.988 1.00 26.64 248 SER A N 1
ATOM 1772 C CA . SER A 1 248 ? 55.395 40.804 0.124 1.00 26.40 248 SER A CA 1
ATOM 1773 C C . SER A 1 248 ? 56.859 40.567 -0.250 1.00 26.70 248 SER A C 1
ATOM 1774 O O . SER A 1 248 ? 57.759 40.946 0.496 1.00 26.61 248 SER A O 1
ATOM 1777 N N . LEU A 1 249 ? 57.095 39.933 -1.398 1.00 27.51 249 LEU A N 1
ATOM 1778 C CA . LEU A 1 249 ? 58.459 39.683 -1.854 1.00 28.07 249 LEU A CA 1
ATOM 1779 C C . LEU A 1 249 ? 59.166 41.019 -2.044 1.00 29.28 249 LEU A C 1
ATOM 1780 O O . LEU A 1 249 ? 60.369 41.132 -1.818 1.00 30.23 249 LEU A O 1
ATOM 1785 N N . GLY A 1 250 ? 58.408 42.026 -2.469 1.00 30.03 250 GLY A N 1
ATOM 1786 C CA . GLY A 1 250 ? 58.976 43.344 -2.680 1.00 29.42 250 GLY A CA 1
ATOM 1787 C C . GLY A 1 250 ? 59.576 43.887 -1.399 1.00 30.04 250 GLY A C 1
ATOM 1788 O O . GLY A 1 250 ? 60.598 44.573 -1.423 1.00 29.09 250 GLY A O 1
ATOM 1789 N N . THR A 1 251 ? 58.926 43.594 -0.275 1.00 29.83 251 THR A N 1
ATOM 1790 C CA . THR A 1 251 ? 59.415 44.034 1.021 1.00 28.58 251 THR A CA 1
ATOM 1791 C C . THR A 1 251 ? 60.554 43.106 1.427 1.00 27.55 251 THR A C 1
ATOM 1792 O O . THR A 1 251 ? 61.559 43.545 1.985 1.00 27.09 251 THR A O 1
ATOM 1796 N N . GLY A 1 252 ? 60.391 41.820 1.126 1.00 26.70 252 GLY A N 1
ATOM 1797 C CA . GLY A 1 252 ? 61.411 40.841 1.458 1.00 26.45 252 GLY A CA 1
ATOM 1798 C C . GLY A 1 252 ? 61.106 40.035 2.708 1.00 26.56 252 GLY A C 1
ATOM 1799 O O . GLY A 1 252 ? 60.513 40.541 3.659 1.00 24.82 252 GLY A O 1
ATOM 1800 N N . TYR A 1 253 ? 61.532 38.775 2.707 1.00 28.18 253 TYR A N 1
ATOM 1801 C CA . TYR A 1 253 ? 61.310 37.880 3.834 1.00 29.82 253 TYR A CA 1
ATOM 1802 C C . TYR A 1 253 ? 61.867 38.404 5.153 1.00 31.41 253 TYR A C 1
ATOM 1803 O O . TYR A 1 253 ? 61.164 38.429 6.164 1.00 31.09 253 TYR A O 1
ATOM 1812 N N . LYS A 1 254 ? 63.135 38.802 5.150 1.00 33.11 254 LYS A N 1
ATOM 1813 C CA . LYS A 1 254 ? 63.768 39.305 6.363 1.00 35.50 254 LYS A CA 1
ATOM 1814 C C . LYS A 1 254 ? 62.976 40.448 6.983 1.00 35.65 254 LYS A C 1
ATOM 1815 O O . LYS A 1 254 ? 62.719 40.454 8.189 1.00 37.58 254 LYS A O 1
ATOM 1821 N N . LYS A 1 255 ? 62.581 41.408 6.158 1.00 34.48 255 LYS A N 1
ATOM 1822 C CA . LYS A 1 255 ? 61.826 42.559 6.638 1.00 34.60 255 LYS A CA 1
ATOM 1823 C C . LYS A 1 255 ? 60.461 42.141 7.184 1.00 33.45 255 LYS A C 1
ATOM 1824 O O . LYS A 1 255 ? 60.067 42.533 8.284 1.00 32.91 255 LYS A O 1
ATOM 1830 N N . VAL A 1 256 ? 59.740 41.351 6.396 1.00 31.74 256 VAL A N 1
ATOM 1831 C CA . VAL A 1 256 ? 58.421 40.871 6.782 1.00 30.75 256 VAL A CA 1
ATOM 1832 C C . VAL A 1 256 ? 58.508 40.008 8.040 1.00 29.74 256 VAL A C 1
ATOM 1833 O O . VAL A 1 256 ? 57.698 40.138 8.959 1.00 27.68 256 VAL A O 1
ATOM 1837 N N . SER A 1 257 ? 59.506 39.133 8.075 1.00 29.64 257 SER A N 1
ATOM 1838 C CA . SER A 1 257 ? 59.713 38.252 9.210 1.00 30.14 257 SER A CA 1
ATOM 1839 C C . SER A 1 257 ? 59.886 39.075 10.488 1.00 31.50 257 SER A C 1
ATOM 1840 O O . SER A 1 257 ? 59.269 38.781 11.518 1.00 30.86 257 SER A O 1
ATOM 1843 N N . LYS A 1 258 ? 60.713 40.116 10.411 1.00 31.29 258 LYS A N 1
ATOM 1844 C CA . LYS A 1 258 ? 60.965 40.983 11.559 1.00 32.40 258 LYS A CA 1
ATOM 1845 C C . LYS A 1 258 ? 59.689 41.676 12.028 1.00 31.15 258 LYS A C 1
ATOM 1846 O O . LYS A 1 258 ? 59.387 41.691 13.221 1.00 30.72 258 LYS A O 1
ATOM 1852 N N . SER A 1 259 ? 58.948 42.249 11.085 1.00 29.17 259 SER A N 1
ATOM 1853 C CA . SER A 1 259 ? 57.700 42.939 11.396 1.00 27.83 259 SER A CA 1
ATOM 1854 C C . SER A 1 259 ? 56.701 42.013 12.096 1.00 27.18 259 SER A C 1
ATOM 1855 O O . SER A 1 259 ? 56.100 42.378 13.109 1.00 27.44 259 SER A O 1
ATOM 1858 N N . TYR A 1 260 ? 56.535 40.814 11.544 1.00 25.62 260 TYR A N 1
ATOM 1859 C CA . TYR A 1 260 ? 55.619 39.806 12.077 1.00 24.52 260 TYR A CA 1
ATOM 1860 C C . TYR A 1 260 ? 56.009 39.381 13.494 1.00 24.32 260 TYR A C 1
ATOM 1861 O O . TYR A 1 260 ? 55.162 39.277 14.383 1.00 23.80 260 TYR A O 1
ATOM 1870 N N . THR A 1 261 ? 57.299 39.137 13.688 1.00 23.23 261 THR A N 1
ATOM 1871 C CA . THR A 1 261 ? 57.825 38.719 14.978 1.00 22.87 261 THR A CA 1
ATOM 1872 C C . THR A 1 261 ? 57.788 39.858 15.989 1.00 22.31 261 THR A C 1
ATOM 1873 O O . THR A 1 261 ? 57.580 39.635 17.187 1.00 20.98 261 THR A O 1
ATOM 1877 N N . GLY A 1 262 ? 57.980 41.079 15.495 1.00 20.30 262 GLY A N 1
ATOM 1878 C CA . GLY A 1 262 ? 57.962 42.240 16.361 1.00 19.86 262 GLY A CA 1
ATOM 1879 C C . GLY A 1 262 ? 56.593 42.550 16.944 1.00 20.30 262 GLY A C 1
ATOM 1880 O O . GLY A 1 262 ? 56.491 42.940 18.110 1.00 19.47 262 GLY A O 1
ATOM 1881 N N . GLU A 1 263 ? 55.538 42.390 16.147 1.00 19.51 263 GLU A N 1
ATOM 1882 C CA . GLU A 1 263 ? 54.192 42.667 16.645 1.00 20.38 263 GLU A CA 1
ATOM 1883 C C . GLU A 1 263 ? 53.868 41.719 17.792 1.00 20.61 263 GLU A C 1
ATOM 1884 O O . GLU A 1 263 ? 53.342 42.131 18.827 1.00 19.85 263 GLU A O 1
ATOM 1890 N N . TRP A 1 264 ? 54.178 40.442 17.601 1.00 20.24 264 TRP A N 1
ATOM 1891 C CA . TRP A 1 264 ? 53.900 39.456 18.631 1.00 21.23 264 TRP A CA 1
ATOM 1892 C C . TRP A 1 264 ? 54.695 39.747 19.894 1.00 22.05 264 TRP A C 1
ATOM 1893 O O . TRP A 1 264 ? 54.161 39.678 20.997 1.00 22.37 264 TRP A O 1
ATOM 1904 N N . LYS A 1 265 ? 55.969 40.084 19.732 1.00 23.46 265 LYS A N 1
ATOM 1905 C CA . LYS A 1 265 ? 56.802 40.379 20.884 1.00 25.00 265 LYS A CA 1
ATOM 1906 C C . LYS A 1 265 ? 56.211 41.561 21.648 1.00 23.88 265 LYS A C 1
ATOM 1907 O O . LYS A 1 265 ? 56.094 41.526 22.874 1.00 23.65 265 LYS A O 1
ATOM 1913 N N . LYS A 1 266 ? 55.823 42.597 20.914 1.00 22.52 266 LYS A N 1
ATOM 1914 C CA . LYS A 1 266 ? 55.246 43.785 21.525 1.00 23.43 266 LYS A CA 1
ATOM 1915 C C . LYS A 1 266 ? 53.926 43.459 22.210 1.00 22.61 266 LYS A C 1
ATOM 1916 O O . LYS A 1 266 ? 53.629 43.979 23.286 1.00 23.35 266 LYS A O 1
ATOM 1922 N N . TYR A 1 267 ? 53.131 42.597 21.582 1.00 20.39 267 TYR A N 1
ATOM 1923 C CA . TYR A 1 267 ? 51.853 42.203 22.152 1.00 18.00 267 TYR A CA 1
ATOM 1924 C C . TYR A 1 267 ? 52.061 41.513 23.507 1.00 18.31 267 TYR A C 1
ATOM 1925 O O . TYR A 1 267 ? 51.454 41.913 24.505 1.00 17.21 267 TYR A O 1
ATOM 1934 N N . LEU A 1 268 ? 52.921 40.493 23.549 1.00 17.17 268 LEU A N 1
ATOM 1935 C CA . LEU A 1 268 ? 53.191 39.793 24.803 1.00 19.42 268 LEU A CA 1
ATOM 1936 C C . LEU A 1 268 ? 53.726 40.747 25.865 1.00 21.28 268 LEU A C 1
ATOM 1937 O O . LEU A 1 268 ? 53.230 40.782 26.995 1.00 20.62 268 LEU A O 1
ATOM 1942 N N . ASN A 1 269 ? 54.750 41.513 25.494 1.00 23.44 269 ASN A N 1
ATOM 1943 C CA . ASN A 1 269 ? 55.392 42.449 26.409 1.00 25.80 269 ASN A CA 1
ATOM 1944 C C . ASN A 1 269 ? 54.442 43.488 27.001 1.00 25.74 269 ASN A C 1
ATOM 1945 O O . ASN A 1 269 ? 54.705 44.029 28.074 1.00 27.65 269 ASN A O 1
ATOM 1950 N N . SER A 1 270 ? 53.337 43.758 26.312 1.00 24.12 270 SER A N 1
ATOM 1951 C CA . SER A 1 270 ? 52.368 44.740 26.786 1.00 22.38 270 SER A CA 1
ATOM 1952 C C . SER A 1 270 ? 51.351 44.161 27.767 1.00 21.93 270 SER A C 1
ATOM 1953 O O . SER A 1 270 ? 50.678 44.910 28.475 1.00 19.75 270 SER A O 1
ATOM 1956 N N . LEU A 1 271 ? 51.234 42.837 27.808 1.00 21.41 271 LEU A N 1
ATOM 1957 C CA . LEU A 1 271 ? 50.265 42.202 28.693 1.00 22.88 271 LEU A CA 1
ATOM 1958 C C . LEU A 1 271 ? 50.822 41.925 30.085 1.00 24.70 271 LEU A C 1
ATOM 1959 O O . LEU A 1 271 ? 52.010 42.132 30.344 1.00 25.59 271 LEU A O 1
ATOM 1964 N N . ASP A 1 272 ? 49.961 41.469 30.986 1.00 25.23 272 ASP A N 1
ATOM 1965 C CA . ASP A 1 272 ? 50.384 41.206 32.353 1.00 26.34 272 ASP A CA 1
ATOM 1966 C C . ASP A 1 272 ? 51.549 40.223 32.389 1.00 25.92 272 ASP A C 1
ATOM 1967 O O . ASP A 1 272 ? 51.631 39.304 31.573 1.00 23.98 272 ASP A O 1
ATOM 1972 N N . ALA A 1 273 ? 52.469 40.444 33.323 1.00 25.25 273 ALA A N 1
ATOM 1973 C CA . ALA A 1 273 ? 53.629 39.576 33.471 1.00 23.66 273 ALA A CA 1
ATOM 1974 C C . ALA A 1 273 ? 53.187 38.323 34.217 1.00 22.86 273 ALA A C 1
ATOM 1975 O O . ALA A 1 273 ? 52.604 38.407 35.301 1.00 21.44 273 ALA A O 1
ATOM 1977 N N . PRO A 1 274 ? 53.452 37.143 33.641 1.00 21.68 274 PRO A N 1
ATOM 1978 C CA . PRO A 1 274 ? 53.067 35.879 34.271 1.00 22.00 274 PRO A CA 1
ATOM 1979 C C . PRO A 1 274 ? 53.829 35.605 35.560 1.00 21.85 274 PRO A C 1
ATOM 1980 O O . PRO A 1 274 ? 54.863 36.223 35.821 1.00 22.05 274 PRO A O 1
ATOM 1984 N N . ALA A 1 275 ? 53.306 34.683 36.362 1.00 20.79 275 ALA A N 1
ATOM 1985 C CA . ALA A 1 275 ? 53.931 34.315 37.626 1.00 22.37 275 ALA A CA 1
ATOM 1986 C C . ALA A 1 275 ? 55.424 34.066 37.444 1.00 24.03 275 ALA A C 1
ATOM 1987 O O . ALA A 1 275 ? 55.849 33.445 36.463 1.00 23.58 275 ALA A O 1
ATOM 1989 N N . THR A 1 276 ? 56.215 34.553 38.394 1.00 25.28 276 THR A N 1
ATOM 1990 C CA . THR A 1 276 ? 57.666 34.385 38.345 1.00 27.15 276 THR A CA 1
ATOM 1991 C C . THR A 1 276 ? 58.033 32.907 38.462 1.00 28.87 276 THR A C 1
ATOM 1992 O O . THR A 1 276 ? 59.111 32.490 38.032 1.00 29.84 276 THR A O 1
ATOM 1996 N N . SER A 1 277 ? 57.130 32.116 39.037 1.00 28.58 277 SER A N 1
ATOM 1997 C CA . SER A 1 277 ? 57.374 30.692 39.219 1.00 29.60 277 SER A CA 1
ATOM 1998 C C . SER A 1 277 ? 57.294 29.868 37.932 1.00 30.18 277 SER A C 1
ATOM 1999 O O . SER A 1 277 ? 57.517 28.659 37.955 1.00 30.90 277 SER A O 1
ATOM 2002 N N . LEU A 1 278 ? 56.968 30.510 36.813 1.00 30.85 278 LEU A N 1
ATOM 2003 C CA . LEU A 1 278 ? 56.899 29.791 35.548 1.00 31.31 278 LEU A CA 1
ATOM 2004 C C . LEU A 1 278 ? 58.286 29.620 34.940 1.00 32.75 278 LEU A C 1
ATOM 2005 O O . LEU A 1 278 ? 58.837 30.543 34.334 1.00 32.03 278 LEU A O 1
ATOM 2010 N N . THR A 1 279 ? 58.838 28.424 35.111 1.00 34.41 279 THR A N 1
ATOM 2011 C CA . THR A 1 279 ? 60.156 28.079 34.590 1.00 35.80 279 THR A CA 1
ATOM 2012 C C . THR A 1 279 ? 60.179 28.247 33.073 1.00 33.42 279 THR A C 1
ATOM 2013 O O . THR A 1 279 ? 59.134 28.257 32.433 1.00 35.11 279 THR A O 1
ATOM 2017 N N . GLY A 1 280 ? 61.376 28.361 32.508 1.00 30.27 280 GLY A N 1
ATOM 2018 C CA . GLY A 1 280 ? 61.523 28.521 31.071 1.00 28.32 280 GLY A CA 1
ATOM 2019 C C . GLY A 1 280 ? 60.475 27.853 30.192 1.00 26.34 280 GLY A C 1
ATOM 2020 O O . GLY A 1 280 ? 59.708 28.535 29.519 1.00 26.68 280 GLY A O 1
ATOM 2021 N N . ALA A 1 281 ? 60.435 26.525 30.197 1.00 24.25 281 ALA A N 1
ATOM 2022 C CA . ALA A 1 281 ? 59.481 25.775 29.380 1.00 22.78 281 ALA A CA 1
ATOM 2023 C C . ALA A 1 281 ? 58.017 26.129 29.637 1.00 21.12 281 ALA A C 1
ATOM 2024 O O . ALA A 1 281 ? 57.217 26.225 28.701 1.00 20.66 281 ALA A O 1
ATOM 2026 N N . LEU A 1 282 ? 57.657 26.313 30.901 1.00 19.84 282 LEU A N 1
ATOM 2027 C CA . LEU A 1 282 ? 56.282 26.659 31.238 1.00 19.54 282 LEU A CA 1
ATOM 2028 C C . LEU A 1 282 ? 55.978 28.091 30.815 1.00 19.47 282 LEU A C 1
ATOM 2029 O O . LEU A 1 282 ? 54.825 28.441 30.562 1.00 20.41 282 LEU A O 1
ATOM 2034 N N . ARG A 1 283 ? 57.015 28.919 30.744 1.00 18.70 283 ARG A N 1
ATOM 2035 C CA . ARG A 1 283 ? 56.846 30.309 30.347 1.00 19.52 283 ARG A CA 1
ATOM 2036 C C . ARG A 1 283 ? 56.613 30.356 28.844 1.00 18.35 283 ARG A C 1
ATOM 2037 O O . ARG A 1 283 ? 55.708 31.043 28.370 1.00 16.05 283 ARG A O 1
ATOM 2045 N N . THR A 1 284 ? 57.432 29.620 28.096 1.00 16.90 284 THR A N 1
ATOM 2046 C CA . THR A 1 284 ? 57.281 29.573 26.648 1.00 17.52 284 THR A CA 1
ATOM 2047 C C . THR A 1 284 ? 55.910 28.978 26.300 1.00 17.09 284 THR A C 1
ATOM 2048 O O . THR A 1 284 ? 55.255 29.415 25.353 1.00 16.85 284 THR A O 1
ATOM 2052 N N . GLN A 1 285 ? 55.473 27.993 27.080 1.00 16.37 285 GLN A N 1
ATOM 2053 C CA . GLN A 1 285 ? 54.176 27.367 26.852 1.00 15.69 285 GLN A CA 1
ATOM 2054 C C . GLN A 1 285 ? 53.091 28.419 27.026 1.00 16.77 285 GLN A C 1
ATOM 2055 O O . GLN A 1 285 ? 52.092 28.436 26.295 1.00 17.09 285 GLN A O 1
ATOM 2061 N N . TYR A 1 286 ? 53.297 29.289 28.011 1.00 15.94 286 TYR A N 1
ATOM 2062 C CA . TYR A 1 286 ? 52.362 30.365 28.317 1.00 15.11 286 TYR A CA 1
ATOM 2063 C C . TYR A 1 286 ? 52.290 31.346 27.157 1.00 14.76 286 TYR A C 1
ATOM 2064 O O . TYR A 1 286 ? 51.210 31.701 26.686 1.00 15.84 286 TYR A O 1
ATOM 2073 N N . ASP A 1 287 ? 53.458 31.800 26.725 1.00 14.06 287 ASP A N 1
ATOM 2074 C CA . ASP A 1 287 ? 53.562 32.751 25.634 1.00 13.55 287 ASP A CA 1
ATOM 2075 C C . ASP A 1 287 ? 52.922 32.196 24.352 1.00 14.51 287 ASP A C 1
ATOM 2076 O O . ASP A 1 287 ? 52.117 32.877 23.700 1.00 13.03 287 ASP A O 1
ATOM 2081 N N . VAL A 1 288 ? 53.265 30.960 23.998 1.00 12.63 288 VAL A N 1
ATOM 2082 C CA . VAL A 1 288 ? 52.710 30.359 22.790 1.00 12.71 288 VAL A CA 1
ATOM 2083 C C . VAL A 1 288 ? 51.209 30.111 22.916 1.00 13.79 288 VAL A C 1
ATOM 2084 O O . VAL A 1 288 ? 50.464 30.304 21.957 1.00 14.58 288 VAL A O 1
ATOM 2088 N N . SER A 1 289 ? 50.759 29.686 24.094 1.00 14.69 289 SER A N 1
ATOM 2089 C CA . SER A 1 289 ? 49.334 29.444 24.301 1.00 14.20 289 SER A CA 1
ATOM 2090 C C . SER A 1 289 ? 48.571 30.760 24.187 1.00 15.49 289 SER A C 1
ATOM 2091 O O . SER A 1 289 ? 47.490 30.814 23.603 1.00 17.46 289 SER A O 1
ATOM 2094 N N . LEU A 1 290 ? 49.143 31.823 24.746 1.00 15.08 290 LEU A N 1
ATOM 2095 C CA . LEU A 1 290 ? 48.517 33.141 24.712 1.00 13.91 290 LEU A CA 1
ATOM 2096 C C . LEU A 1 290 ? 48.334 33.624 23.269 1.00 13.95 290 LEU A C 1
ATOM 2097 O O . LEU A 1 290 ? 47.243 34.052 22.877 1.00 10.86 290 LEU A O 1
ATOM 2102 N N . MET A 1 291 ? 49.407 33.558 22.483 1.00 12.49 291 MET A N 1
ATOM 2103 C CA . MET A 1 291 ? 49.348 34.010 21.097 1.00 13.75 291 MET A CA 1
ATOM 2104 C C . MET A 1 291 ? 48.388 33.168 20.266 1.00 13.35 291 MET A C 1
ATOM 2105 O O . MET A 1 291 ? 47.621 33.701 19.457 1.00 13.55 291 MET A O 1
ATOM 2110 N N . THR A 1 292 ? 48.432 31.857 20.481 1.00 12.49 292 THR A N 1
ATOM 2111 C CA . THR A 1 292 ? 47.580 30.925 19.760 1.00 12.43 292 THR A CA 1
ATOM 2112 C C . THR A 1 292 ? 46.106 31.235 20.009 1.00 12.81 292 THR A C 1
ATOM 2113 O O . THR A 1 292 ? 45.306 31.242 19.076 1.00 13.05 292 THR A O 1
ATOM 2117 N N . VAL A 1 293 ? 45.742 31.484 21.263 1.00 12.40 293 VAL A N 1
ATOM 2118 C CA . VAL A 1 293 ? 44.357 31.822 21.583 1.00 12.32 293 VAL A CA 1
ATOM 2119 C C . VAL A 1 293 ? 44.001 33.105 20.838 1.00 14.44 293 VAL A C 1
ATOM 2120 O O . VAL A 1 293 ? 42.927 33.217 20.240 1.00 14.64 293 VAL A O 1
ATOM 2124 N N . LYS A 1 294 ? 44.923 34.064 20.881 1.00 14.74 294 LYS A N 1
ATOM 2125 C CA . LYS A 1 294 ? 44.752 35.355 20.230 1.00 15.78 294 LYS A CA 1
ATOM 2126 C C . LYS A 1 294 ? 44.542 35.171 18.732 1.00 16.63 294 LYS A C 1
ATOM 2127 O O . LYS A 1 294 ? 43.714 35.850 18.111 1.00 14.60 294 LYS A O 1
ATOM 2133 N N . SER A 1 295 ? 45.304 34.244 18.161 1.00 17.53 295 SER A N 1
ATOM 2134 C CA . SER A 1 295 ? 45.237 33.968 16.737 1.00 16.94 295 SER A CA 1
ATOM 2135 C C . SER A 1 295 ? 43.928 33.317 16.299 1.00 17.23 295 SER A C 1
ATOM 2136 O O . SER A 1 295 ? 43.687 33.134 15.101 1.00 16.38 295 SER A O 1
ATOM 2139 N N . HIS A 1 296 ? 43.074 32.971 17.257 1.00 15.66 296 HIS A N 1
ATOM 2140 C CA . HIS A 1 296 ? 41.798 32.369 16.892 1.00 16.23 296 HIS A CA 1
ATOM 2141 C C . HIS A 1 296 ? 40.697 33.405 16.745 1.00 15.93 296 HIS A C 1
ATOM 2142 O O . HIS A 1 296 ? 39.530 33.061 16.569 1.00 17.71 296 HIS A O 1
ATOM 2149 N N . GLU A 1 297 ? 41.067 34.677 16.828 1.00 15.16 297 GLU A N 1
ATOM 2150 C CA . GLU A 1 297 ? 40.096 35.745 16.654 1.00 16.52 297 GLU A CA 1
ATOM 2151 C C . GLU A 1 297 ? 40.061 36.100 15.167 1.00 17.27 297 GLU A C 1
ATOM 2152 O O . GLU A 1 297 ? 41.105 36.200 14.517 1.00 17.62 297 GLU A O 1
ATOM 2158 N N . ASP A 1 298 ? 38.867 36.278 14.622 1.00 16.78 298 ASP A N 1
ATOM 2159 C CA . ASP A 1 298 ? 38.752 36.627 13.218 1.00 19.33 298 ASP A CA 1
ATOM 2160 C C . ASP A 1 298 ? 39.238 38.061 12.989 1.00 19.12 298 ASP A C 1
ATOM 2161 O O . ASP A 1 298 ? 39.210 38.881 13.907 1.00 17.94 298 ASP A O 1
ATOM 2166 N N . LYS A 1 299 ? 39.672 38.360 11.766 1.00 20.40 299 LYS A N 1
ATOM 2167 C CA . LYS A 1 299 ? 40.181 39.694 11.423 1.00 22.37 299 LYS A CA 1
ATOM 2168 C C . LYS A 1 299 ? 39.127 40.585 10.740 1.00 23.58 299 LYS A C 1
ATOM 2169 O O . LYS A 1 299 ? 39.314 41.795 10.618 1.00 24.66 299 LYS A O 1
ATOM 2175 N N . THR A 1 300 ? 38.028 39.989 10.289 1.00 24.45 300 THR A N 1
ATOM 2176 C CA . THR A 1 300 ? 36.975 40.742 9.608 1.00 23.80 300 THR A CA 1
ATOM 2177 C C . THR A 1 300 ? 35.813 41.038 10.545 1.00 23.50 300 THR A C 1
ATOM 2178 O O . THR A 1 300 ? 35.052 41.984 10.343 1.00 23.66 300 THR A O 1
ATOM 2182 N N . PHE A 1 301 ? 35.674 40.201 11.560 1.00 22.77 301 PHE A N 1
ATOM 2183 C CA . PHE A 1 301 ? 34.634 40.353 12.560 1.00 21.43 301 PHE A CA 1
ATOM 2184 C C . PHE A 1 301 ? 35.345 40.282 13.895 1.00 22.07 301 PHE A C 1
ATOM 2185 O O . PHE A 1 301 ? 35.251 39.281 14.605 1.00 23.28 301 PHE A O 1
ATOM 2193 N N . PRO A 1 302 ? 36.094 41.339 14.246 1.00 22.39 302 PRO A N 1
ATOM 2194 C CA . PRO A 1 302 ? 36.796 41.307 15.528 1.00 20.95 302 PRO A CA 1
ATOM 2195 C C . PRO A 1 302 ? 35.815 40.897 16.618 1.00 19.72 302 PRO A C 1
ATOM 2196 O O . PRO A 1 302 ? 34.638 41.262 16.573 1.00 19.14 302 PRO A O 1
ATOM 2200 N N . GLY A 1 303 ? 36.298 40.125 17.584 1.00 17.50 303 GLY A N 1
ATOM 2201 C CA . GLY A 1 303 ? 35.432 39.661 18.647 1.00 18.50 303 GLY A CA 1
ATOM 2202 C C . GLY A 1 303 ? 34.963 38.227 18.425 1.00 18.81 303 GLY A C 1
ATOM 2203 O O . GLY A 1 303 ? 34.505 37.585 19.363 1.00 20.93 303 GLY A O 1
ATOM 2204 N N . ALA A 1 304 ? 35.068 37.722 17.196 1.00 17.18 304 ALA A N 1
ATOM 2205 C CA . ALA A 1 304 ? 34.654 36.349 16.908 1.00 19.55 304 ALA A CA 1
ATOM 2206 C C . ALA A 1 304 ? 35.844 35.394 17.000 1.00 19.78 304 ALA A C 1
ATOM 2207 O O . ALA A 1 304 ? 36.839 35.569 16.296 1.00 20.65 304 ALA A O 1
ATOM 2209 N N . PHE A 1 305 ? 35.731 34.383 17.865 1.00 19.92 305 PHE A N 1
ATOM 2210 C CA . PHE A 1 305 ? 36.794 33.392 18.065 1.00 17.96 305 PHE A CA 1
ATOM 2211 C C . PHE A 1 305 ? 36.379 31.988 17.639 1.00 16.71 305 PHE A C 1
ATOM 2212 O O . PHE A 1 305 ? 35.387 31.466 18.138 1.00 19.64 305 PHE A O 1
ATOM 2220 N N . ILE A 1 306 ? 37.122 31.360 16.732 1.00 16.49 306 ILE A N 1
ATOM 2221 C CA . ILE A 1 306 ? 36.750 30.001 16.340 1.00 15.34 306 ILE A CA 1
ATOM 2222 C C . ILE A 1 306 ? 37.371 29.025 17.335 1.00 16.03 306 ILE A C 1
ATOM 2223 O O . ILE A 1 306 ? 38.324 29.373 18.043 1.00 15.56 306 ILE A O 1
ATOM 2228 N N . ALA A 1 307 ? 36.830 27.811 17.401 1.00 15.38 307 ALA A N 1
ATOM 2229 C CA . ALA A 1 307 ? 37.334 26.807 18.338 1.00 14.58 307 ALA A CA 1
ATOM 2230 C C . ALA A 1 307 ? 38.747 26.314 18.027 1.00 15.62 307 ALA A C 1
ATOM 2231 O O . ALA A 1 307 ? 39.543 26.104 18.942 1.00 15.93 307 ALA A O 1
ATOM 2233 N N . SER A 1 308 ? 39.063 26.132 16.747 1.00 15.25 308 SER A N 1
ATOM 2234 C CA . SER A 1 308 ? 40.384 25.646 16.363 1.00 15.54 308 SER A CA 1
ATOM 2235 C C . SER A 1 308 ? 40.577 25.634 14.856 1.00 16.04 308 SER A C 1
ATOM 2236 O O . SER A 1 308 ? 39.700 25.192 14.120 1.00 16.77 308 SER A O 1
ATOM 2239 N N . LEU A 1 309 ? 41.739 26.103 14.411 1.00 15.89 309 LEU A N 1
ATOM 2240 C CA . LEU A 1 309 ? 42.077 26.169 12.989 1.00 16.56 309 LEU A CA 1
ATOM 2241 C C . LEU A 1 309 ? 42.395 24.776 12.456 1.00 16.64 309 LEU A C 1
ATOM 2242 O O . LEU A 1 309 ? 43.482 24.545 11.915 1.00 16.59 309 LEU A O 1
ATOM 2247 N N . THR A 1 310 ? 41.439 23.861 12.574 1.00 16.06 310 THR A N 1
ATOM 2248 C CA . THR A 1 310 ? 41.673 22.489 12.154 1.00 17.62 310 THR A CA 1
ATOM 2249 C C . THR A 1 310 ? 40.400 21.704 11.829 1.00 17.24 310 THR A C 1
ATOM 2250 O O . THR A 1 310 ? 39.279 22.183 12.023 1.00 14.67 310 THR A O 1
ATOM 2254 N N . ILE A 1 311 ? 40.602 20.494 11.320 1.00 18.33 311 ILE A N 1
ATOM 2255 C CA . ILE A 1 311 ? 39.518 19.569 11.002 1.00 19.42 311 ILE A CA 1
ATOM 2256 C C . ILE A 1 311 ? 39.950 18.254 11.648 1.00 21.61 311 ILE A C 1
ATOM 2257 O O . ILE A 1 311 ? 40.772 17.522 11.091 1.00 22.05 311 ILE A O 1
ATOM 2262 N N . PRO A 1 312 ? 39.425 17.946 12.842 1.00 22.23 312 PRO A N 1
ATOM 2263 C CA . PRO A 1 312 ? 39.825 16.686 13.483 1.00 21.85 312 PRO A CA 1
ATOM 2264 C C . PRO A 1 312 ? 39.615 15.460 12.591 1.00 21.98 312 PRO A C 1
ATOM 2265 O O . PRO A 1 312 ? 38.557 15.292 11.982 1.00 20.72 312 PRO A O 1
ATOM 2269 N N . TRP A 1 313 ? 40.638 14.611 12.517 1.00 20.79 313 TRP A N 1
ATOM 2270 C CA . TRP A 1 313 ? 40.586 13.421 11.681 1.00 23.08 313 TRP A CA 1
ATOM 2271 C C . TRP A 1 313 ? 40.279 13.856 10.250 1.00 23.37 313 TRP A C 1
ATOM 2272 O O . TRP A 1 313 ? 39.491 13.231 9.538 1.00 22.38 313 TRP A O 1
ATOM 2283 N N . GLY A 1 314 ? 40.925 14.943 9.847 1.00 22.81 314 GLY A N 1
ATOM 2284 C CA . GLY A 1 314 ? 40.730 15.478 8.519 1.00 24.01 314 GLY A CA 1
ATOM 2285 C C . GLY A 1 314 ? 41.216 14.562 7.416 1.00 24.39 314 GLY A C 1
ATOM 2286 O O . GLY A 1 314 ? 40.744 14.678 6.284 1.00 23.46 314 GLY A O 1
ATOM 2287 N N . GLN A 1 315 ? 42.155 13.667 7.731 1.00 24.43 315 GLN A N 1
ATOM 2288 C CA . GLN A 1 315 ? 42.677 12.732 6.730 1.00 26.65 315 GLN A CA 1
ATOM 2289 C C . GLN A 1 315 ? 41.582 11.771 6.313 1.00 25.73 315 GLN A C 1
ATOM 2290 O O . GLN A 1 315 ? 41.716 11.061 5.318 1.00 27.86 315 GLN A O 1
ATOM 2296 N N . ALA A 1 316 ? 40.504 11.745 7.088 1.00 24.28 316 ALA A N 1
ATOM 2297 C CA . ALA A 1 316 ? 39.382 10.868 6.803 1.00 24.53 316 ALA A CA 1
ATOM 2298 C C . ALA A 1 316 ? 38.120 11.671 6.498 1.00 24.66 316 ALA A C 1
ATOM 2299 O O . ALA A 1 316 ? 37.037 11.104 6.347 1.00 26.03 316 ALA A O 1
ATOM 2301 N N . ALA A 1 317 ? 38.259 12.990 6.414 1.00 23.18 317 ALA A N 1
ATOM 2302 C CA . ALA A 1 317 ? 37.120 13.854 6.118 1.00 24.42 317 ALA A CA 1
ATOM 2303 C C . ALA A 1 317 ? 37.225 14.347 4.680 1.00 24.59 317 ALA A C 1
ATOM 2304 O O . ALA A 1 317 ? 38.171 15.058 4.323 1.00 24.78 317 ALA A O 1
ATOM 2306 N N . SER A 1 318 ? 36.257 13.969 3.850 1.00 23.73 318 SER A N 1
ATOM 2307 C CA . SER A 1 318 ? 36.280 14.379 2.452 1.00 23.04 318 SER A CA 1
ATOM 2308 C C . SER A 1 318 ? 36.178 15.895 2.353 1.00 22.85 318 SER A C 1
ATOM 2309 O O . SER A 1 318 ? 35.522 16.543 3.173 1.00 19.25 318 SER A O 1
ATOM 2312 N N . ALA A 1 319 ? 36.836 16.456 1.345 1.00 24.33 319 ALA A N 1
ATOM 2313 C CA . ALA A 1 319 ? 36.839 17.901 1.150 1.00 26.62 319 ALA A CA 1
ATOM 2314 C C . ALA A 1 319 ? 36.013 18.364 -0.055 1.00 27.05 319 ALA A C 1
ATOM 2315 O O . ALA A 1 319 ? 36.009 19.549 -0.393 1.00 25.83 319 ALA A O 1
ATOM 2317 N N . GLU A 1 320 ? 35.313 17.436 -0.698 1.00 29.89 320 GLU A N 1
ATOM 2318 C CA . GLU A 1 320 ? 34.502 17.788 -1.859 1.00 33.77 320 GLU A CA 1
ATOM 2319 C C . GLU A 1 320 ? 33.413 18.789 -1.508 1.00 34.28 320 GLU A C 1
ATOM 2320 O O . GLU A 1 320 ? 33.134 19.697 -2.288 1.00 35.67 320 GLU A O 1
ATOM 2326 N N . THR A 1 321 ? 32.805 18.632 -0.337 1.00 34.82 321 THR A N 1
ATOM 2327 C CA . THR A 1 321 ? 31.749 19.544 0.093 1.00 35.96 321 THR A CA 1
ATOM 2328 C C . THR A 1 321 ? 32.177 20.352 1.315 1.00 35.68 321 THR A C 1
ATOM 2329 O O . THR A 1 321 ? 32.979 19.886 2.121 1.00 34.18 321 THR A O 1
ATOM 2333 N N . HIS A 1 322 ? 31.641 21.566 1.435 1.00 37.09 322 HIS A N 1
ATOM 2334 C CA . HIS A 1 322 ? 31.944 22.455 2.553 1.00 38.01 322 HIS A CA 1
ATOM 2335 C C . HIS A 1 322 ? 31.816 21.718 3.871 1.00 36.66 322 HIS A C 1
ATOM 2336 O O . HIS A 1 322 ? 30.827 21.031 4.115 1.00 37.21 322 HIS A O 1
ATOM 2343 N N . ARG A 1 323 ? 32.821 21.876 4.722 1.00 35.18 323 ARG A N 1
ATOM 2344 C CA . ARG A 1 323 ? 32.845 21.219 6.021 1.00 33.94 323 ARG A CA 1
ATOM 2345 C C . ARG A 1 323 ? 33.118 22.251 7.113 1.00 32.42 323 ARG A C 1
ATOM 2346 O O . ARG A 1 323 ? 33.769 23.271 6.875 1.00 31.69 323 ARG A O 1
ATOM 2354 N N . GLU A 1 324 ? 32.622 21.983 8.313 1.00 29.65 324 GLU A N 1
ATOM 2355 C CA . GLU A 1 324 ? 32.805 22.906 9.420 1.00 27.07 324 GLU A CA 1
ATOM 2356 C C . GLU A 1 324 ? 34.031 22.614 10.282 1.00 24.72 324 GLU A C 1
ATOM 2357 O O . GLU A 1 324 ? 34.719 23.540 10.718 1.00 23.17 324 GLU A O 1
ATOM 2363 N N . GLY A 1 325 ? 34.312 21.332 10.514 1.00 22.84 325 GLY A N 1
ATOM 2364 C CA . GLY A 1 325 ? 35.445 20.968 11.349 1.00 20.49 325 GLY A CA 1
ATOM 2365 C C . GLY A 1 325 ? 35.298 21.704 12.666 1.00 18.91 325 GLY A C 1
ATOM 2366 O O . GLY A 1 325 ? 34.206 21.744 13.230 1.00 18.73 325 GLY A O 1
ATOM 2367 N N . TYR A 1 326 ? 36.386 22.283 13.164 1.00 18.82 326 TYR A N 1
ATOM 2368 C CA . TYR A 1 326 ? 36.334 23.059 14.399 1.00 20.37 326 TYR A CA 1
ATOM 2369 C C . TYR A 1 326 ? 36.576 24.529 14.080 1.00 20.59 326 TYR A C 1
ATOM 2370 O O . TYR A 1 326 ? 36.674 25.359 14.992 1.00 22.49 326 TYR A O 1
ATOM 2379 N N . HIS A 1 327 ? 36.696 24.851 12.792 1.00 19.53 327 HIS A N 1
ATOM 2380 C CA . HIS A 1 327 ? 36.923 26.233 12.392 1.00 19.26 327 HIS A CA 1
ATOM 2381 C C . HIS A 1 327 ? 35.586 26.951 12.251 1.00 17.85 327 HIS A C 1
ATOM 2382 O O . HIS A 1 327 ? 35.197 27.385 11.166 1.00 18.38 327 HIS A O 1
ATOM 2389 N N . ALA A 1 328 ? 34.894 27.046 13.383 1.00 15.86 328 ALA A N 1
ATOM 2390 C CA . ALA A 1 328 ? 33.594 27.695 13.502 1.00 16.96 328 ALA A CA 1
ATOM 2391 C C . ALA A 1 328 ? 33.551 28.274 14.911 1.00 17.11 328 ALA A C 1
ATOM 2392 O O . ALA A 1 328 ? 34.382 27.922 15.749 1.00 17.81 328 ALA A O 1
ATOM 2394 N N . VAL A 1 329 ? 32.583 29.146 15.176 1.00 17.42 329 VAL A N 1
ATOM 2395 C CA . VAL A 1 329 ? 32.469 29.776 16.488 1.00 15.49 329 VAL A CA 1
ATOM 2396 C C . VAL A 1 329 ? 31.494 29.098 17.456 1.00 15.58 329 VAL A C 1
ATOM 2397 O O . VAL A 1 329 ? 30.290 29.029 17.205 1.00 16.48 329 VAL A O 1
ATOM 2401 N N . TRP A 1 330 ? 32.040 28.605 18.562 1.00 14.22 330 TRP A N 1
ATOM 2402 C CA . TRP A 1 330 ? 31.269 27.966 19.626 1.00 12.68 330 TRP A CA 1
ATOM 2403 C C . TRP A 1 330 ? 31.310 28.962 20.790 1.00 12.33 330 TRP A C 1
ATOM 2404 O O . TRP A 1 330 ? 32.397 29.331 21.251 1.00 8.33 330 TRP A O 1
ATOM 2415 N N . ALA A 1 331 ? 30.148 29.395 21.266 1.00 11.79 331 ALA A N 1
ATOM 2416 C CA . ALA A 1 331 ? 30.110 30.339 22.382 1.00 13.58 331 ALA A CA 1
ATOM 2417 C C . ALA A 1 331 ? 30.931 29.825 23.571 1.00 13.55 331 ALA A C 1
ATOM 2418 O O . ALA A 1 331 ? 31.646 30.596 24.220 1.00 14.05 331 ALA A O 1
ATOM 2420 N N . ARG A 1 332 ? 30.833 28.527 23.847 1.00 11.21 332 ARG A N 1
ATOM 2421 C CA . ARG A 1 332 ? 31.571 27.919 24.955 1.00 12.83 332 ARG A CA 1
ATOM 2422 C C . ARG A 1 332 ? 33.080 28.053 24.792 1.00 12.57 332 ARG A C 1
ATOM 2423 O O . ARG A 1 332 ? 33.762 28.548 25.683 1.00 13.94 332 ARG A O 1
ATOM 2431 N N . ASP A 1 333 ? 33.596 27.600 23.654 1.00 13.66 333 ASP A N 1
ATOM 2432 C CA . ASP A 1 333 ? 35.023 27.665 23.389 1.00 13.20 333 ASP A CA 1
ATOM 2433 C C . ASP A 1 333 ? 35.501 29.112 23.389 1.00 14.36 333 ASP A C 1
ATOM 2434 O O . ASP A 1 333 ? 36.602 29.406 23.854 1.00 15.83 333 ASP A O 1
ATOM 2439 N N . MET A 1 334 ? 34.674 30.011 22.866 1.00 13.37 334 MET A N 1
ATOM 2440 C CA . MET A 1 334 ? 35.021 31.423 22.833 1.00 14.55 334 MET A CA 1
ATOM 2441 C C . MET A 1 334 ? 35.104 31.949 24.267 1.00 14.70 334 MET A C 1
ATOM 2442 O O . MET A 1 334 ? 36.029 32.688 24.610 1.00 15.11 334 MET A O 1
ATOM 2447 N N . TYR A 1 335 ? 34.139 31.566 25.101 1.00 12.09 335 TYR A N 1
ATOM 2448 C CA . TYR A 1 335 ? 34.145 31.989 26.496 1.00 11.58 335 TYR A CA 1
ATOM 2449 C C . TYR A 1 335 ? 35.472 31.593 27.137 1.00 12.96 335 TYR A C 1
ATOM 2450 O O . TYR A 1 335 ? 36.062 32.376 27.888 1.00 11.86 335 TYR A O 1
ATOM 2459 N N . GLN A 1 336 ? 35.937 30.378 26.840 1.00 10.90 336 GLN A N 1
ATOM 2460 C CA . GLN A 1 336 ? 37.210 29.900 27.382 1.00 10.94 336 GLN A CA 1
ATOM 2461 C C . GLN A 1 336 ? 38.345 30.777 26.864 1.00 11.08 336 GLN A C 1
ATOM 2462 O O . GLN A 1 336 ? 39.300 31.064 27.585 1.00 12.30 336 GLN A O 1
ATOM 2468 N N . SER A 1 337 ? 38.229 31.209 25.610 1.00 11.63 337 SER A N 1
ATOM 2469 C CA . SER A 1 337 ? 39.255 32.032 24.974 1.00 11.36 337 SER A CA 1
ATOM 2470 C C . SER A 1 337 ? 39.393 33.465 25.490 1.00 12.17 337 SER A C 1
ATOM 2471 O O . SER A 1 337 ? 40.508 33.911 25.797 1.00 12.03 337 SER A O 1
ATOM 2474 N N . VAL A 1 338 ? 38.282 34.193 25.574 1.00 10.95 338 VAL A N 1
ATOM 2475 C CA . VAL A 1 338 ? 38.342 35.575 26.038 1.00 12.96 338 VAL A CA 1
ATOM 2476 C C . VAL A 1 338 ? 38.623 35.615 27.531 1.00 13.74 338 VAL A C 1
ATOM 2477 O O . VAL A 1 338 ? 39.256 36.537 28.044 1.00 14.20 338 VAL A O 1
ATOM 2481 N N . THR A 1 339 ? 38.170 34.588 28.226 1.00 14.85 339 THR A N 1
ATOM 2482 C CA . THR A 1 339 ? 38.388 34.517 29.654 1.00 16.51 339 THR A CA 1
ATOM 2483 C C . THR A 1 339 ? 39.901 34.312 29.892 1.00 15.74 339 THR A C 1
ATOM 2484 O O . THR A 1 339 ? 40.445 34.723 30.920 1.00 15.69 339 THR A O 1
ATOM 2488 N N . ALA A 1 340 ? 40.581 33.709 28.919 1.00 12.47 340 ALA A N 1
ATOM 2489 C CA . ALA A 1 340 ? 42.026 33.489 29.025 1.00 12.75 340 ALA A CA 1
ATOM 2490 C C . ALA A 1 340 ? 42.772 34.780 28.671 1.00 13.32 340 ALA A C 1
ATOM 2491 O O . ALA A 1 340 ? 43.750 35.139 29.325 1.00 11.59 340 ALA A O 1
ATOM 2493 N N . LEU A 1 341 ? 42.313 35.467 27.624 1.00 12.37 341 LEU A N 1
ATOM 2494 C CA . LEU A 1 341 ? 42.934 36.724 27.215 1.00 12.20 341 LEU A CA 1
ATOM 2495 C C . LEU A 1 341 ? 42.683 37.749 28.325 1.00 11.48 341 LEU A C 1
ATOM 2496 O O . LEU A 1 341 ? 43.520 38.605 28.613 1.00 11.74 341 LEU A O 1
ATOM 2501 N N . LEU A 1 342 ? 41.528 37.633 28.960 1.00 10.97 342 LEU A N 1
ATOM 2502 C CA . LEU A 1 342 ? 41.168 38.511 30.067 1.00 13.72 342 LEU A CA 1
ATOM 2503 C C . LEU A 1 342 ? 42.151 38.252 31.218 1.00 13.62 342 LEU A C 1
ATOM 2504 O O . LEU A 1 342 ? 42.639 39.183 31.858 1.00 13.78 342 LEU A O 1
ATOM 2509 N N . ALA A 1 343 ? 42.455 36.981 31.470 1.00 13.46 343 ALA A N 1
ATOM 2510 C CA . ALA A 1 343 ? 43.384 36.636 32.546 1.00 13.43 343 ALA A CA 1
ATOM 2511 C C . ALA A 1 343 ? 44.777 37.179 32.250 1.00 13.55 343 ALA A C 1
ATOM 2512 O O . ALA A 1 343 ? 45.494 37.598 33.160 1.00 14.00 343 ALA A O 1
ATOM 2514 N N . ALA A 1 344 ? 45.154 37.171 30.974 1.00 13.08 344 ALA A N 1
ATOM 2515 C CA . ALA A 1 344 ? 46.459 37.666 30.556 1.00 13.13 344 ALA A CA 1
ATOM 2516 C C . ALA A 1 344 ? 46.478 39.200 30.469 1.00 14.79 344 ALA A C 1
ATOM 2517 O O . ALA A 1 344 ? 47.540 39.803 30.341 1.00 14.66 344 ALA A O 1
ATOM 2519 N N . GLY A 1 345 ? 45.304 39.827 30.518 1.00 15.71 345 GLY A N 1
ATOM 2520 C CA . GLY A 1 345 ? 45.247 41.281 30.472 1.00 16.65 345 GLY A CA 1
ATOM 2521 C C . GLY A 1 345 ? 44.822 41.949 29.171 1.00 18.53 345 GLY A C 1
ATOM 2522 O O . GLY A 1 345 ? 45.046 43.149 28.988 1.00 18.19 345 GLY A O 1
ATOM 2523 N N . ASP A 1 346 ? 44.218 41.192 28.261 1.00 17.85 346 ASP A N 1
ATOM 2524 C CA . ASP A 1 346 ? 43.772 41.761 26.993 1.00 17.64 346 ASP A CA 1
ATOM 2525 C C . ASP A 1 346 ? 42.278 42.072 27.093 1.00 17.14 346 ASP A C 1
ATOM 2526 O O . ASP A 1 346 ? 41.440 41.268 26.681 1.00 15.27 346 ASP A O 1
ATOM 2531 N N . GLU A 1 347 ? 41.961 43.249 27.637 1.00 16.13 347 GLU A N 1
ATOM 2532 C CA . GLU A 1 347 ? 40.578 43.683 27.837 1.00 15.22 347 GLU A CA 1
ATOM 2533 C C . GLU A 1 347 ? 39.800 43.981 26.562 1.00 16.18 347 GLU A C 1
ATOM 2534 O O . GLU A 1 347 ? 38.615 43.648 26.465 1.00 15.69 347 GLU A O 1
ATOM 2540 N N . GLU A 1 348 ? 40.455 44.606 25.586 1.00 16.45 348 GLU A N 1
ATOM 2541 C CA . GLU A 1 348 ? 39.779 44.945 24.342 1.00 18.85 348 GLU A CA 1
ATOM 2542 C C . GLU A 1 348 ? 39.245 43.731 23.578 1.00 16.96 348 GLU A C 1
ATOM 2543 O O . GLU A 1 348 ? 38.168 43.802 22.973 1.00 15.32 348 GLU A O 1
ATOM 2549 N N . ALA A 1 349 ? 39.990 42.627 23.595 1.00 14.39 349 ALA A N 1
ATOM 2550 C CA . ALA A 1 349 ? 39.546 41.415 22.905 1.00 13.62 349 ALA A CA 1
ATOM 2551 C C . ALA A 1 349 ? 38.224 40.954 23.511 1.00 14.70 349 ALA A C 1
ATOM 2552 O O . ALA A 1 349 ? 37.305 40.548 22.786 1.00 16.37 349 ALA A O 1
ATOM 2554 N N . ALA A 1 350 ? 38.124 41.038 24.838 1.00 12.48 350 ALA A N 1
ATOM 2555 C CA . ALA A 1 350 ? 36.907 40.639 25.539 1.00 13.39 350 ALA A CA 1
ATOM 2556 C C . ALA A 1 350 ? 35.761 41.585 25.225 1.00 13.05 350 ALA A C 1
ATOM 2557 O O . ALA A 1 350 ? 34.611 41.159 25.113 1.00 12.48 350 ALA A O 1
ATOM 2559 N N . ALA A 1 351 ? 36.061 42.873 25.109 1.00 13.42 351 ALA A N 1
ATOM 2560 C CA . ALA A 1 351 ? 35.004 43.836 24.802 1.00 15.92 351 ALA A CA 1
ATOM 2561 C C . ALA A 1 351 ? 34.460 43.536 23.398 1.00 15.75 351 ALA A C 1
ATOM 2562 O O . ALA A 1 351 ? 33.254 43.419 23.211 1.00 15.93 351 ALA A O 1
ATOM 2564 N N . ARG A 1 352 ? 35.348 43.399 22.416 1.00 15.77 352 ARG A N 1
ATOM 2565 C CA . ARG A 1 352 ? 34.908 43.085 21.060 1.00 16.10 352 ARG A CA 1
ATOM 2566 C C . ARG A 1 352 ? 34.111 41.785 21.098 1.00 16.81 352 ARG A C 1
ATOM 2567 O O . ARG A 1 352 ? 33.038 41.678 20.499 1.00 17.43 352 ARG A O 1
ATOM 2575 N N . GLY A 1 353 ? 34.650 40.803 21.815 1.00 15.95 353 GLY A N 1
ATOM 2576 C CA . GLY A 1 353 ? 33.998 39.514 21.931 1.00 15.83 353 GLY A CA 1
ATOM 2577 C C . GLY A 1 353 ? 32.569 39.589 22.426 1.00 16.67 353 GLY A C 1
ATOM 2578 O O . GLY A 1 353 ? 31.666 39.029 21.799 1.00 18.27 353 GLY A O 1
ATOM 2579 N N . VAL A 1 354 ? 32.348 40.274 23.544 1.00 15.50 354 VAL A N 1
ATOM 2580 C CA . VAL A 1 354 ? 31.001 40.388 24.094 1.00 18.23 354 VAL A CA 1
ATOM 2581 C C . VAL A 1 354 ? 30.078 41.067 23.084 1.00 17.08 354 VAL A C 1
ATOM 2582 O O . VAL A 1 354 ? 28.949 40.625 22.857 1.00 16.01 354 VAL A O 1
ATOM 2586 N N . GLU A 1 355 ? 30.567 42.142 22.478 1.00 17.78 355 GLU A N 1
ATOM 2587 C CA . GLU A 1 355 ? 29.798 42.876 21.480 1.00 17.68 355 GLU A CA 1
ATOM 2588 C C . GLU A 1 355 ? 29.457 41.962 20.297 1.00 16.65 355 GLU A C 1
ATOM 2589 O O . GLU A 1 355 ? 28.323 41.946 19.817 1.00 16.96 355 GLU A O 1
ATOM 2595 N N . TRP A 1 356 ? 30.436 41.193 19.834 1.00 13.88 356 TRP A N 1
ATOM 2596 C CA . TRP A 1 356 ? 30.195 40.301 18.704 1.00 15.42 356 TRP A CA 1
ATOM 2597 C C . TRP A 1 356 ? 29.141 39.234 19.005 1.00 16.75 356 TRP A C 1
ATOM 2598 O O . TRP A 1 356 ? 28.254 38.968 18.188 1.00 18.50 356 TRP A O 1
ATOM 2609 N N . LEU A 1 357 ? 29.244 38.619 20.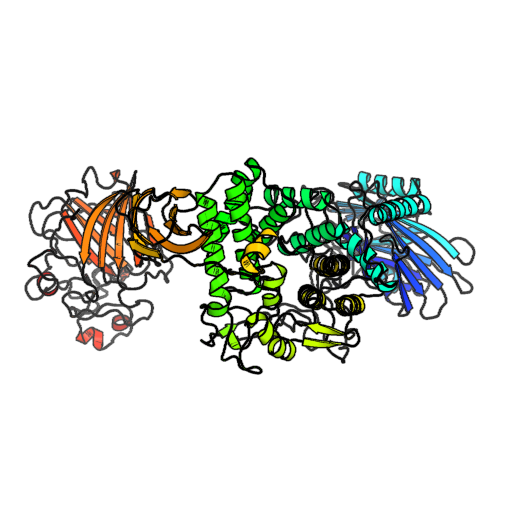177 1.00 15.77 357 LEU A N 1
ATOM 2610 C CA . LEU A 1 357 ? 28.309 37.575 20.566 1.00 14.62 357 LEU A CA 1
ATOM 2611 C C . LEU A 1 357 ? 26.852 38.008 20.533 1.00 14.89 357 LEU A C 1
ATOM 2612 O O . LEU A 1 357 ? 26.014 37.339 19.926 1.00 16.09 357 LEU A O 1
ATOM 2617 N N . PHE A 1 358 ? 26.543 39.123 21.182 1.00 14.54 358 PHE A N 1
ATOM 2618 C CA . PHE A 1 358 ? 25.163 39.586 21.231 1.00 15.93 358 PHE A CA 1
ATOM 2619 C C . PHE A 1 358 ? 24.670 40.266 19.971 1.00 17.21 358 PHE A C 1
ATOM 2620 O O . PHE A 1 358 ? 23.469 40.292 19.703 1.00 19.82 358 PHE A O 1
ATOM 2628 N N . THR A 1 359 ? 25.586 40.800 19.184 1.00 18.28 359 THR A N 1
ATOM 2629 C CA . THR A 1 359 ? 25.183 41.459 17.958 1.00 19.22 359 THR A CA 1
ATOM 2630 C C . THR A 1 359 ? 25.058 40.472 16.805 1.00 18.73 359 THR A C 1
ATOM 2631 O O . THR A 1 359 ? 24.043 40.446 16.115 1.00 20.26 359 THR A O 1
ATOM 2635 N N . TYR A 1 360 ? 26.071 39.636 16.618 1.00 19.22 360 TYR A N 1
ATOM 2636 C CA . TYR A 1 360 ? 26.070 38.690 15.507 1.00 18.88 360 TYR A CA 1
ATOM 2637 C C . TYR A 1 360 ? 25.575 37.264 15.729 1.00 18.03 360 TYR A C 1
ATOM 2638 O O . TYR A 1 360 ? 24.926 36.702 14.843 1.00 17.94 360 TYR A O 1
ATOM 2647 N N . GLN A 1 361 ? 25.854 36.665 16.885 1.00 16.75 361 GLN A N 1
ATOM 2648 C CA . GLN A 1 361 ? 25.424 35.283 17.086 1.00 15.02 361 GLN A CA 1
ATOM 2649 C C . GLN A 1 361 ? 24.112 35.060 17.831 1.00 16.21 361 GLN A C 1
ATOM 2650 O O . GLN A 1 361 ? 23.404 34.096 17.542 1.00 15.31 361 GLN A O 1
ATOM 2656 N N . GLN A 1 362 ? 23.779 35.933 18.779 1.00 16.54 362 GLN A N 1
ATOM 2657 C CA . GLN A 1 362 ? 22.539 35.764 19.530 1.00 17.67 362 GLN A CA 1
ATOM 2658 C C . GLN A 1 362 ? 21.320 35.732 18.606 1.00 20.35 362 GLN A C 1
ATOM 2659 O O . GLN A 1 362 ? 21.197 36.547 17.696 1.00 19.98 362 GLN A O 1
ATOM 2665 N N . GLN A 1 363 ? 20.426 34.779 18.856 1.00 21.99 363 GLN A N 1
ATOM 2666 C CA . GLN A 1 363 ? 19.217 34.609 18.060 1.00 21.51 363 GLN A CA 1
ATOM 2667 C C . GLN A 1 363 ? 18.107 35.518 18.566 1.00 21.80 363 GLN A C 1
ATOM 2668 O O . GLN A 1 363 ? 18.085 35.891 19.734 1.00 23.02 363 GLN A O 1
ATOM 2674 N N . PRO A 1 364 ? 17.160 35.880 17.690 1.00 23.20 364 PRO A N 1
ATOM 2675 C CA . PRO A 1 364 ? 16.062 36.751 18.113 1.00 22.20 364 PRO A CA 1
ATOM 2676 C C . PRO A 1 364 ? 15.340 36.312 19.389 1.00 22.06 364 PRO A C 1
ATOM 2677 O O . PRO A 1 364 ? 14.835 37.160 20.131 1.00 22.05 364 PRO A O 1
ATOM 2681 N N . ASP A 1 365 ? 15.298 35.009 19.669 1.00 19.59 365 ASP A N 1
ATOM 2682 C CA . ASP A 1 365 ? 14.621 34.563 20.885 1.00 18.25 365 ASP A CA 1
ATOM 2683 C C . ASP A 1 365 ? 15.489 34.725 22.128 1.00 17.42 365 ASP A C 1
ATOM 2684 O O . ASP A 1 365 ? 15.054 34.432 23.242 1.00 18.79 365 ASP A O 1
ATOM 2689 N N . GLY A 1 366 ? 16.722 35.181 21.938 1.00 15.99 366 GLY A N 1
ATOM 2690 C CA . GLY A 1 366 ? 17.599 35.397 23.073 1.00 16.48 366 GLY A CA 1
ATOM 2691 C C . GLY A 1 366 ? 18.714 34.398 23.330 1.00 17.07 366 GLY A C 1
ATOM 2692 O O . GLY A 1 366 ? 19.700 34.747 23.981 1.00 18.01 366 GLY A O 1
ATOM 2693 N N . HIS A 1 367 ? 18.582 33.169 22.832 1.00 16.10 367 HIS A N 1
ATOM 2694 C CA . HIS A 1 367 ? 19.610 32.154 23.061 1.00 16.00 367 HIS A CA 1
ATOM 2695 C C . HIS A 1 367 ? 20.686 32.148 21.987 1.00 15.82 367 HIS A C 1
ATOM 2696 O O . HIS A 1 367 ? 20.528 32.749 20.922 1.00 15.78 367 HIS A O 1
ATOM 2703 N N . PHE A 1 368 ? 21.779 31.450 22.279 1.00 14.42 368 PHE A N 1
ATOM 2704 C CA . PHE A 1 368 ? 22.881 31.349 21.347 1.00 14.19 368 PHE A CA 1
ATOM 2705 C C . PHE A 1 368 ? 22.880 29.992 20.656 1.00 15.46 368 PHE A C 1
ATOM 2706 O O . PHE A 1 368 ? 22.729 28.953 21.303 1.00 16.29 368 PHE A O 1
ATOM 2714 N N . PRO A 1 369 ? 23.049 29.991 19.323 1.00 14.81 369 PRO A N 1
ATOM 2715 C CA . PRO A 1 369 ? 23.070 28.787 18.492 1.00 15.79 369 PRO A CA 1
ATOM 2716 C C . PRO A 1 369 ? 24.213 27.881 18.893 1.00 15.03 369 PRO A C 1
ATOM 2717 O O . PRO A 1 369 ? 25.172 28.325 19.520 1.00 13.90 369 PRO A O 1
ATOM 2721 N N . GLN A 1 370 ? 24.114 26.611 18.528 1.00 14.20 370 GLN A N 1
ATOM 2722 C CA . GLN A 1 370 ? 25.158 25.666 18.886 1.00 16.13 370 GLN A CA 1
ATOM 2723 C C . GLN A 1 370 ? 26.487 26.140 18.318 1.00 16.17 370 GLN A C 1
ATOM 2724 O O . GLN A 1 370 ? 27.506 26.182 19.014 1.00 15.39 370 GLN A O 1
ATOM 2730 N N . THR A 1 371 ? 26.460 26.530 17.052 1.00 17.00 371 THR A N 1
ATOM 2731 C CA . THR A 1 371 ? 27.665 26.982 16.387 1.00 17.04 371 THR A CA 1
ATOM 2732 C C . THR A 1 371 ? 27.274 27.985 15.313 1.00 17.95 371 THR A C 1
ATOM 2733 O O . THR A 1 371 ? 26.098 28.076 14.944 1.00 17.96 371 THR A O 1
ATOM 2737 N N . SER A 1 372 ? 28.254 28.743 14.824 1.00 16.99 372 SER A N 1
ATOM 2738 C CA . SER A 1 372 ? 28.001 29.723 13.776 1.00 16.96 372 SER A CA 1
ATOM 2739 C C . SER A 1 372 ? 29.277 30.050 13.019 1.00 17.55 372 SER A C 1
ATOM 2740 O O . SER A 1 372 ? 30.370 29.646 13.411 1.00 17.12 372 SER A O 1
ATOM 2743 N N . ARG A 1 373 ? 29.115 30.785 11.925 1.00 18.50 373 ARG A N 1
ATOM 2744 C CA . ARG A 1 373 ? 30.223 31.222 11.089 1.00 20.20 373 ARG A CA 1
ATOM 2745 C C . ARG A 1 373 ? 30.733 32.479 11.805 1.00 18.76 373 ARG A C 1
ATOM 2746 O O . ARG A 1 373 ? 30.111 32.929 12.767 1.00 18.93 373 ARG A O 1
ATOM 2754 N N . VAL A 1 374 ? 31.848 33.052 11.368 1.00 17.33 374 VAL A N 1
ATOM 2755 C CA . VAL A 1 374 ? 32.332 34.242 12.052 1.00 16.50 374 VAL A CA 1
ATOM 2756 C C . VAL A 1 374 ? 31.437 35.452 11.816 1.00 17.78 374 VAL A C 1
ATOM 2757 O O . VAL A 1 374 ? 31.578 36.468 12.501 1.00 17.02 374 VAL A O 1
ATOM 2761 N N . ASP A 1 375 ? 30.511 35.345 10.861 1.00 18.08 375 ASP A N 1
ATOM 2762 C CA . ASP A 1 375 ? 29.599 36.448 10.575 1.00 20.13 375 ASP A CA 1
ATOM 2763 C C . ASP A 1 375 ? 28.245 36.236 11.245 1.00 20.95 375 ASP A C 1
ATOM 2764 O O . ASP A 1 375 ? 27.275 36.934 10.945 1.00 21.08 375 ASP A O 1
ATOM 2769 N N . GLY A 1 376 ? 28.179 35.262 12.148 1.00 21.41 376 GLY A N 1
ATOM 2770 C CA . GLY A 1 376 ? 26.938 35.008 12.859 1.00 21.19 376 GLY A CA 1
ATOM 2771 C C . GLY A 1 376 ? 26.003 34.019 12.196 1.00 21.91 376 GLY A C 1
ATOM 2772 O O . GLY A 1 376 ? 25.024 33.586 12.806 1.00 21.58 376 GLY A O 1
ATOM 2773 N N . THR A 1 377 ? 26.293 33.659 10.950 1.00 22.40 377 THR A N 1
ATOM 2774 C CA . THR A 1 377 ? 25.458 32.703 10.232 1.00 22.49 377 THR A CA 1
ATOM 2775 C C . THR A 1 377 ? 25.449 31.379 10.989 1.00 22.26 377 THR A C 1
ATOM 2776 O O . THR A 1 377 ? 26.488 30.754 11.195 1.00 21.27 377 THR A O 1
ATOM 2780 N N . ILE A 1 378 ? 24.257 30.967 11.395 1.00 22.12 378 ILE A N 1
ATOM 2781 C CA . ILE A 1 378 ? 24.062 29.742 12.149 1.00 24.80 378 ILE A CA 1
ATOM 2782 C C . ILE A 1 378 ? 24.615 28.491 11.465 1.00 24.75 378 ILE A C 1
ATOM 2783 O O . ILE A 1 378 ? 24.421 28.280 10.266 1.00 26.29 378 ILE A O 1
ATOM 2788 N N . GLY A 1 379 ? 25.327 27.676 12.238 1.00 24.61 379 GLY A N 1
ATOM 2789 C CA . GLY A 1 379 ? 25.881 26.437 11.720 1.00 21.61 379 GLY A CA 1
ATOM 2790 C C . GLY A 1 379 ? 25.024 25.303 12.254 1.00 21.89 379 GLY A C 1
ATOM 2791 O O . GLY A 1 379 ? 24.008 24.955 11.663 1.00 21.72 379 GLY A O 1
ATOM 2792 N N . GLN A 1 380 ? 25.425 24.730 13.382 1.00 21.68 380 GLN A N 1
ATOM 2793 C CA . GLN A 1 380 ? 24.667 23.650 13.994 1.00 22.28 380 GLN A CA 1
ATOM 2794 C C . GLN A 1 380 ? 23.556 24.292 14.822 1.00 22.55 380 GLN A C 1
ATOM 2795 O O . GLN A 1 380 ? 23.728 25.395 15.355 1.00 22.05 380 GLN A O 1
ATOM 2801 N N . ASN A 1 381 ? 22.420 23.611 14.931 1.00 21.09 381 ASN A N 1
ATOM 2802 C CA . ASN A 1 381 ? 21.293 24.183 15.649 1.00 22.22 381 ASN A CA 1
ATOM 2803 C C . ASN A 1 381 ? 20.851 23.495 16.950 1.00 19.07 381 ASN A C 1
ATOM 2804 O O . ASN A 1 381 ? 19.688 23.583 17.337 1.00 18.89 381 ASN A O 1
ATOM 2809 N N . GLY A 1 382 ? 21.768 22.817 17.628 1.00 16.69 382 GLY A N 1
ATOM 2810 C CA . GLY A 1 382 ? 21.406 22.179 18.881 1.00 14.73 382 GLY A CA 1
ATOM 2811 C C . GLY A 1 382 ? 21.264 23.237 19.967 1.00 14.49 382 GLY A C 1
ATOM 2812 O O . GLY A 1 382 ? 21.770 24.352 19.816 1.00 13.26 382 GLY A O 1
ATOM 2813 N N . ILE A 1 383 ? 20.577 22.908 21.056 1.00 13.14 383 ILE A N 1
ATOM 2814 C CA . ILE A 1 383 ? 20.394 23.858 22.153 1.00 13.56 383 ILE A CA 1
ATOM 2815 C C . ILE A 1 383 ? 21.290 23.495 23.343 1.00 14.31 383 ILE A C 1
ATOM 2816 O O . ILE A 1 383 ? 21.026 22.517 24.050 1.00 13.07 383 ILE A O 1
ATOM 2821 N N . GLN A 1 384 ? 22.347 24.276 23.555 1.00 13.57 384 GLN A N 1
ATOM 2822 C CA . GLN A 1 384 ? 23.261 24.065 24.681 1.00 12.52 384 GLN A CA 1
ATOM 2823 C C . GLN A 1 384 ? 23.087 25.276 25.599 1.00 13.10 384 GLN A C 1
ATOM 2824 O O . GLN A 1 384 ? 23.543 26.379 25.287 1.00 10.43 384 GLN A O 1
ATOM 2830 N N . LEU A 1 385 ? 22.409 25.078 26.725 1.00 12.35 385 LEU A N 1
ATOM 2831 C CA . LEU A 1 385 ? 22.159 26.191 27.629 1.00 14.05 385 LEU A CA 1
ATOM 2832 C C . LEU A 1 385 ? 23.420 26.863 28.178 1.00 15.60 385 LEU A C 1
ATOM 2833 O O . LEU A 1 385 ? 23.382 28.037 28.553 1.00 17.71 385 LEU A O 1
ATOM 2838 N N . ASP A 1 386 ? 24.540 26.149 28.209 1.00 14.12 386 ASP A N 1
ATOM 2839 C CA . ASP A 1 386 ? 25.763 26.758 28.712 1.00 13.55 386 ASP A CA 1
ATOM 2840 C C . ASP A 1 386 ? 26.306 27.759 27.696 1.00 14.28 386 ASP A C 1
ATOM 2841 O O . ASP A 1 386 ? 27.066 28.663 28.052 1.00 12.47 386 ASP A O 1
ATOM 2846 N N . GLU A 1 387 ? 25.895 27.621 26.436 1.00 13.96 387 GLU A N 1
ATOM 2847 C CA . GLU A 1 387 ? 26.362 28.542 25.406 1.00 15.20 387 GLU A CA 1
ATOM 2848 C C . GLU A 1 387 ? 25.579 29.848 25.468 1.00 15.16 387 GLU A C 1
ATOM 2849 O O . GLU A 1 387 ? 25.954 30.836 24.851 1.00 15.82 387 GLU A O 1
ATOM 2855 N N . THR A 1 388 ? 24.489 29.851 26.221 1.00 14.90 388 THR A N 1
ATOM 2856 C CA . THR A 1 388 ? 23.712 31.068 26.379 1.00 16.83 388 THR A CA 1
ATOM 2857 C C . THR A 1 388 ? 24.135 31.712 27.702 1.00 18.10 388 THR A C 1
ATOM 2858 O O . THR A 1 388 ? 24.121 32.938 27.843 1.00 18.26 388 THR A O 1
ATOM 2862 N N . ALA A 1 389 ? 24.530 30.874 28.659 1.00 16.25 389 ALA A N 1
ATOM 2863 C CA . ALA A 1 389 ? 24.964 31.349 29.967 1.00 14.93 389 ALA A CA 1
ATOM 2864 C C . ALA A 1 389 ? 26.371 31.960 29.949 1.00 14.32 389 ALA A C 1
ATOM 2865 O O . ALA A 1 389 ? 26.625 32.955 30.624 1.00 10.70 389 ALA A O 1
ATOM 2867 N N . PHE A 1 390 ? 27.287 31.372 29.183 1.00 14.66 390 PHE A N 1
ATOM 2868 C CA . PHE A 1 390 ? 28.650 31.891 29.154 1.00 14.77 390 PHE A CA 1
ATOM 2869 C C . PHE A 1 390 ? 28.742 33.319 28.624 1.00 16.73 390 PHE A C 1
ATOM 2870 O O . PHE A 1 390 ? 29.515 34.130 29.139 1.00 18.55 390 PHE A O 1
ATOM 2878 N N . PRO A 1 391 ? 27.977 33.652 27.575 1.00 16.99 391 PRO A N 1
ATOM 2879 C CA . PRO A 1 391 ? 28.112 35.043 27.132 1.00 16.57 391 PRO A CA 1
ATOM 2880 C C . PRO A 1 391 ? 27.607 36.032 28.199 1.00 15.16 391 PRO A C 1
ATOM 2881 O O . PRO A 1 391 ? 28.114 37.143 28.311 1.00 15.05 391 PRO A O 1
ATOM 2885 N N . ILE A 1 392 ? 26.620 35.623 28.991 1.00 13.20 392 ILE A N 1
ATOM 2886 C CA . ILE A 1 392 ? 26.118 36.483 30.055 1.00 10.86 392 ILE A CA 1
ATOM 2887 C C . ILE A 1 392 ? 27.248 36.670 31.070 1.00 12.85 392 ILE A C 1
ATOM 2888 O O . ILE A 1 392 ? 27.494 37.780 31.549 1.00 14.14 392 ILE A O 1
ATOM 2893 N N . LEU A 1 393 ? 27.942 35.576 31.382 1.00 10.71 393 LEU A N 1
ATOM 2894 C CA . LEU A 1 393 ? 29.048 35.607 32.332 1.00 10.39 393 LEU A CA 1
ATOM 2895 C C . LEU A 1 393 ? 30.239 36.411 31.817 1.00 9.99 393 LEU A C 1
ATOM 2896 O O . LEU A 1 393 ? 31.058 36.893 32.599 1.00 10.85 393 LEU A O 1
ATOM 2901 N N . LEU A 1 394 ? 30.338 36.534 30.497 1.00 9.94 394 LEU A N 1
ATOM 2902 C CA . LEU A 1 394 ? 31.414 37.292 29.871 1.00 8.23 394 LEU A CA 1
ATOM 2903 C C . LEU A 1 394 ? 31.086 38.773 30.079 1.00 9.51 394 LEU A C 1
ATOM 2904 O O . LEU A 1 394 ? 31.950 39.566 30.457 1.00 8.82 394 LEU A O 1
ATOM 2909 N N . ALA A 1 395 ? 29.826 39.137 29.851 1.00 9.43 395 ALA A N 1
ATOM 2910 C CA . ALA A 1 395 ? 29.384 40.516 30.038 1.00 10.38 395 ALA A CA 1
ATOM 2911 C C . ALA A 1 395 ? 29.444 40.881 31.522 1.00 11.86 395 ALA A C 1
ATOM 2912 O O . ALA A 1 395 ? 29.752 42.018 31.883 1.00 10.12 395 ALA A O 1
ATOM 2914 N N . ASN A 1 396 ? 29.141 39.916 32.384 1.00 13.21 396 ASN A N 1
ATOM 2915 C CA . ASN A 1 396 ? 29.188 40.171 33.818 1.00 14.65 396 ASN A CA 1
ATOM 2916 C C . ASN A 1 396 ? 30.629 40.482 34.228 1.00 16.06 396 ASN A C 1
ATOM 2917 O O . ASN A 1 396 ? 30.887 41.466 34.933 1.00 15.90 396 ASN A O 1
ATOM 2922 N N . GLN A 1 397 ? 31.568 39.657 33.767 1.00 15.47 397 GLN A N 1
ATOM 2923 C CA . GLN A 1 397 ? 32.979 39.850 34.109 1.00 16.96 397 GLN A CA 1
ATOM 2924 C C . GLN A 1 397 ? 33.558 41.179 33.615 1.00 17.20 397 GLN A C 1
ATOM 2925 O O . GLN A 1 397 ? 34.287 41.853 34.335 1.00 18.62 397 GLN A O 1
ATOM 2931 N N . ILE A 1 398 ? 33.206 41.542 32.389 1.00 18.51 398 ILE A N 1
ATOM 2932 C CA . ILE A 1 398 ? 33.684 42.745 31.717 1.00 18.54 398 ILE A CA 1
ATOM 2933 C C . ILE A 1 398 ? 32.956 44.034 32.103 1.00 19.81 398 ILE A C 1
ATOM 2934 O O . ILE A 1 398 ? 33.392 45.135 31.765 1.00 20.71 398 ILE A O 1
ATOM 2939 N N . GLY A 1 399 ? 31.853 43.903 32.828 1.00 20.35 399 GLY A N 1
ATOM 2940 C CA . GLY A 1 399 ? 31.104 45.081 33.218 1.00 16.86 399 GLY A CA 1
ATOM 2941 C C . GLY A 1 399 ? 30.229 45.648 32.109 1.00 17.50 399 GLY A C 1
ATOM 2942 O O . GLY A 1 399 ? 29.764 46.783 32.216 1.00 17.94 399 GLY A O 1
ATOM 2943 N N . ARG A 1 400 ? 30.013 44.888 31.035 1.00 16.62 400 ARG A N 1
ATOM 2944 C CA . ARG A 1 400 ? 29.151 45.358 29.949 1.00 16.70 400 ARG A CA 1
ATOM 2945 C C . ARG A 1 400 ? 27.740 45.252 30.503 1.00 17.04 400 ARG A C 1
ATOM 2946 O O . ARG A 1 400 ? 27.024 44.289 30.226 1.00 17.21 400 ARG A O 1
ATOM 2954 N N . THR A 1 401 ? 27.349 46.260 31.282 1.00 17.41 401 THR A N 1
ATOM 2955 C CA . THR A 1 401 ? 26.055 46.274 31.947 1.00 17.38 401 THR A CA 1
ATOM 2956 C C . THR A 1 401 ? 25.175 47.516 31.749 1.00 19.00 401 THR A C 1
ATOM 2957 O O . THR A 1 401 ? 24.231 47.738 32.521 1.00 18.18 401 THR A O 1
ATOM 2961 N N . ASP A 1 402 ? 25.462 48.317 30.724 1.00 19.57 402 ASP A N 1
ATOM 2962 C CA . ASP A 1 402 ? 24.674 49.527 30.471 1.00 18.99 402 ASP A CA 1
ATOM 2963 C C . ASP A 1 402 ? 23.195 49.213 30.194 1.00 19.34 402 ASP A C 1
ATOM 2964 O O . ASP A 1 402 ? 22.860 48.213 29.548 1.00 17.36 402 ASP A O 1
ATOM 2969 N N . ALA A 1 403 ? 22.319 50.076 30.706 1.00 19.06 403 ALA A N 1
ATOM 2970 C CA . ALA A 1 403 ? 20.875 49.923 30.570 1.00 17.75 403 ALA A CA 1
ATOM 2971 C C . ALA A 1 403 ? 20.423 49.428 29.197 1.00 17.98 403 ALA A C 1
ATOM 2972 O O . ALA A 1 403 ? 19.603 48.514 29.100 1.00 17.26 403 ALA A O 1
ATOM 2974 N N . GLY A 1 404 ? 20.947 50.036 28.137 1.00 17.01 404 GLY A N 1
ATOM 2975 C CA . GLY A 1 404 ? 20.570 49.612 26.799 1.00 15.41 404 GLY A CA 1
ATOM 2976 C C . GLY A 1 404 ? 20.961 48.168 26.530 1.00 15.85 404 GLY A C 1
ATOM 2977 O O . GLY A 1 404 ? 20.140 47.365 26.069 1.00 16.53 404 GLY A O 1
ATOM 2978 N N . PHE A 1 405 ? 22.214 47.828 26.821 1.00 12.80 405 PHE A N 1
ATOM 2979 C CA . PHE A 1 405 ? 22.689 46.471 26.611 1.00 12.37 405 PHE A CA 1
ATOM 2980 C C . PHE A 1 405 ? 21.929 45.481 27.499 1.00 12.33 405 PHE A C 1
ATOM 2981 O O . PHE A 1 405 ? 21.704 44.337 27.112 1.00 12.74 405 PHE A O 1
ATOM 2989 N N . TYR A 1 406 ? 21.516 45.917 28.683 1.00 13.00 406 TYR A N 1
ATOM 2990 C CA . TYR A 1 406 ? 20.770 45.034 29.569 1.00 14.30 406 TYR A CA 1
ATOM 2991 C C . TYR A 1 406 ? 19.387 44.683 29.009 1.00 17.65 406 TYR A C 1
ATOM 2992 O O . TYR A 1 406 ? 19.032 43.508 28.906 1.00 18.40 406 TYR A O 1
ATOM 3001 N N . ARG A 1 407 ? 18.609 45.700 28.647 1.00 20.35 407 ARG A N 1
ATOM 3002 C CA . ARG A 1 407 ? 17.259 45.480 28.127 1.00 22.44 407 ARG A CA 1
ATOM 3003 C C . ARG A 1 407 ? 17.187 44.725 26.810 1.00 21.78 407 ARG A C 1
ATOM 3004 O O . ARG A 1 407 ? 16.368 43.828 26.655 1.00 22.46 407 ARG A O 1
ATOM 3012 N N . ASN A 1 408 ? 18.048 45.085 25.867 1.00 21.23 408 ASN A N 1
ATOM 3013 C CA . ASN A 1 408 ? 18.025 44.484 24.534 1.00 19.94 408 ASN A CA 1
ATOM 3014 C C . ASN A 1 408 ? 18.932 43.292 24.286 1.00 21.07 408 ASN A C 1
ATOM 3015 O O . ASN A 1 408 ? 18.752 42.558 23.309 1.00 20.00 408 ASN A O 1
ATOM 3020 N N . GLU A 1 409 ? 19.902 43.091 25.165 1.00 21.74 409 GLU A N 1
ATOM 3021 C CA . GLU A 1 409 ? 20.861 42.015 24.979 1.00 22.24 409 GLU A CA 1
ATOM 3022 C C . GLU A 1 409 ? 20.859 40.976 26.105 1.00 23.75 409 GLU A C 1
ATOM 3023 O O . GLU A 1 409 ? 20.577 39.800 25.882 1.00 24.01 409 GLU A O 1
ATOM 3029 N N . LEU A 1 410 ? 21.174 41.427 27.313 1.00 22.74 410 LEU A N 1
ATOM 3030 C CA . LEU A 1 410 ? 21.250 40.562 28.482 1.00 20.39 410 LEU A CA 1
ATOM 3031 C C . LEU A 1 410 ? 19.908 39.926 28.893 1.00 18.28 410 LEU A C 1
ATOM 3032 O O . LEU A 1 410 ? 19.797 38.699 28.994 1.00 16.08 410 LEU A O 1
ATOM 3037 N N . LYS A 1 411 ? 18.894 40.757 29.122 1.00 16.20 411 LYS A N 1
ATOM 3038 C CA . LYS A 1 411 ? 17.584 40.268 29.544 1.00 15.07 411 LYS A CA 1
ATOM 3039 C C . LYS A 1 411 ? 17.033 39.169 28.639 1.00 13.54 411 LYS A C 1
ATOM 3040 O O . LYS A 1 411 ? 16.560 38.144 29.125 1.00 13.80 411 LYS A O 1
ATOM 3046 N N . PRO A 1 412 ? 17.060 39.375 27.314 1.00 13.32 412 PRO A N 1
ATOM 3047 C CA . PRO A 1 412 ? 16.539 38.300 26.462 1.00 12.94 412 PRO A CA 1
ATOM 3048 C C . PRO A 1 412 ? 17.279 36.972 26.656 1.00 13.18 412 PRO A C 1
ATOM 3049 O O . PRO A 1 412 ? 16.674 35.898 26.607 1.00 14.18 412 PRO A O 1
ATOM 3053 N N . ALA A 1 413 ? 18.585 37.042 26.885 1.00 11.46 413 ALA A N 1
ATOM 3054 C CA . ALA A 1 413 ? 19.369 35.831 27.083 1.00 11.67 413 ALA A CA 1
ATOM 3055 C C . ALA A 1 413 ? 19.015 35.191 28.429 1.00 11.27 413 ALA A C 1
ATOM 3056 O O . ALA A 1 413 ? 18.838 33.975 28.522 1.00 10.14 413 ALA A O 1
ATOM 3058 N N . ALA A 1 414 ? 18.906 36.015 29.469 1.00 11.66 414 ALA A N 1
ATOM 3059 C CA . ALA A 1 414 ? 18.567 35.512 30.796 1.00 12.23 414 ALA A CA 1
ATOM 3060 C C . ALA A 1 414 ? 17.129 34.977 30.812 1.00 13.38 414 ALA A C 1
ATOM 3061 O O . ALA A 1 414 ? 16.849 33.943 31.431 1.00 12.62 414 ALA A O 1
ATOM 3063 N N . ASP A 1 415 ? 16.221 35.678 30.131 1.00 13.07 415 ASP A N 1
ATOM 3064 C CA . ASP A 1 415 ? 14.825 35.250 30.066 1.00 12.99 415 ASP A CA 1
ATOM 3065 C C . ASP A 1 415 ? 14.721 33.875 29.423 1.00 13.29 415 ASP A C 1
ATOM 3066 O O . ASP A 1 415 ? 13.900 33.052 29.828 1.00 15.61 415 ASP A O 1
ATOM 3071 N N . TYR A 1 416 ? 15.553 33.627 28.418 1.00 13.55 416 TYR A N 1
ATOM 3072 C CA . TYR A 1 416 ? 15.548 32.341 27.736 1.00 14.63 416 TYR A CA 1
ATOM 3073 C C . TYR A 1 416 ? 15.881 31.246 28.748 1.00 15.50 416 TYR A C 1
ATOM 3074 O O . TYR A 1 416 ? 15.185 30.234 28.836 1.00 17.79 416 TYR A O 1
ATOM 3083 N N . LEU A 1 417 ? 16.952 31.460 29.507 1.00 15.10 417 LEU A N 1
ATOM 3084 C CA . LEU A 1 417 ? 17.386 30.515 30.538 1.00 14.83 417 LEU A CA 1
ATOM 3085 C C . LEU A 1 417 ? 16.255 30.217 31.527 1.00 14.39 417 LEU A C 1
ATOM 3086 O O . LEU A 1 417 ? 16.003 29.057 31.863 1.00 13.52 417 LEU A O 1
ATOM 3091 N N . VAL A 1 418 ? 15.565 31.260 31.984 1.00 14.54 418 VAL A N 1
ATOM 3092 C CA . VAL A 1 418 ? 14.452 31.076 32.911 1.00 14.52 418 VAL A CA 1
ATOM 3093 C C . VAL A 1 418 ? 13.366 30.250 32.229 1.00 16.30 418 VAL A C 1
ATOM 3094 O O . VAL A 1 418 ? 12.777 29.351 32.831 1.00 16.80 418 VAL A O 1
ATOM 3098 N N . ALA A 1 419 ? 13.105 30.559 30.964 1.00 16.34 419 ALA A N 1
ATOM 3099 C CA . ALA A 1 419 ? 12.084 29.841 30.217 1.00 16.92 419 ALA A CA 1
ATOM 3100 C C . ALA A 1 419 ? 12.489 28.390 29.944 1.00 16.29 419 ALA A C 1
ATOM 3101 O O . ALA A 1 419 ? 11.654 27.492 30.010 1.00 17.53 419 ALA A O 1
ATOM 3103 N N . ALA A 1 420 ? 13.769 28.160 29.658 1.00 16.09 420 ALA A N 1
ATOM 3104 C CA . ALA A 1 420 ? 14.257 26.809 29.354 1.00 15.98 420 ALA A CA 1
ATOM 3105 C C . ALA A 1 420 ? 14.202 25.816 30.512 1.00 15.09 420 ALA A C 1
ATOM 3106 O O . ALA A 1 420 ? 14.191 24.610 30.287 1.00 17.00 420 ALA A O 1
ATOM 3108 N N . GLY A 1 421 ? 14.166 26.311 31.743 1.00 13.65 421 GLY A N 1
ATOM 3109 C CA . GLY A 1 421 ? 14.133 25.411 32.877 1.00 11.91 421 GLY A CA 1
ATOM 31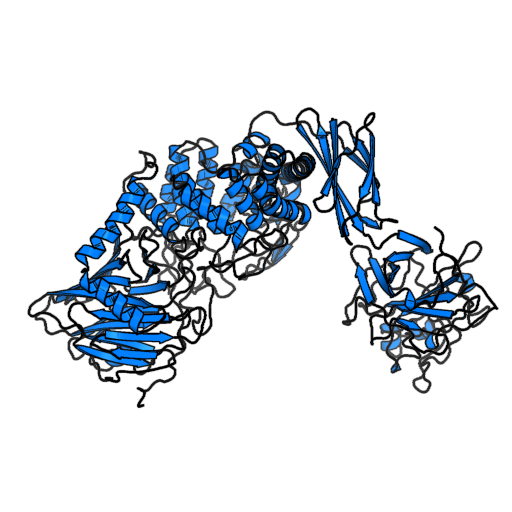10 C C . GLY A 1 421 ? 15.534 24.896 33.153 1.00 12.98 421 GLY A C 1
ATOM 3111 O O . GLY A 1 421 ? 16.447 25.148 32.366 1.00 12.55 421 GLY A O 1
ATOM 3112 N N . PRO A 1 422 ? 15.739 24.167 34.261 1.00 13.74 422 PRO A N 1
ATOM 3113 C CA . PRO A 1 422 ? 17.055 23.627 34.622 1.00 14.12 422 PRO A CA 1
ATOM 3114 C C . PRO A 1 422 ? 17.634 22.542 33.711 1.00 14.17 422 PRO A C 1
ATOM 3115 O O . PRO A 1 422 ? 18.841 22.306 33.717 1.00 14.58 422 PRO A O 1
ATOM 3119 N N . LYS A 1 423 ? 16.799 21.891 32.912 1.00 15.83 423 LYS A N 1
ATOM 3120 C CA . LYS A 1 423 ? 17.305 20.831 32.039 1.00 16.82 423 LYS A CA 1
ATOM 3121 C C . LYS A 1 423 ? 17.787 21.331 30.683 1.00 18.08 423 LYS A C 1
ATOM 3122 O O . LYS A 1 423 ? 17.077 22.043 29.970 1.00 19.66 423 LYS A O 1
ATOM 3128 N N . THR A 1 424 ? 19.008 20.958 30.330 1.00 16.47 424 THR A N 1
ATOM 3129 C CA . THR A 1 424 ? 19.566 21.374 29.058 1.00 16.80 424 THR A CA 1
ATOM 3130 C C . THR A 1 424 ? 19.407 20.242 28.039 1.00 17.06 424 THR A C 1
ATOM 3131 O O . THR A 1 424 ? 19.670 19.078 28.339 1.00 16.36 424 THR A O 1
ATOM 3135 N N . PRO A 1 425 ? 18.940 20.564 26.828 1.00 18.28 425 PRO A N 1
ATOM 3136 C CA . PRO A 1 425 ? 18.794 19.475 25.855 1.00 19.22 425 PRO A CA 1
ATOM 3137 C C . PRO A 1 425 ? 20.146 18.884 25.450 1.00 18.56 425 PRO A C 1
ATOM 3138 O O . PRO A 1 425 ? 20.230 17.734 25.031 1.00 19.43 425 PRO A O 1
ATOM 3142 N N . GLN A 1 426 ? 21.203 19.675 25.603 1.00 17.96 426 GLN A N 1
ATOM 3143 C CA . GLN A 1 426 ? 22.563 19.232 25.291 1.00 17.48 426 GLN A CA 1
ATOM 3144 C C . GLN A 1 426 ? 23.549 19.833 26.296 1.00 16.47 426 GLN A C 1
ATOM 3145 O O . GLN A 1 426 ? 23.501 21.040 26.568 1.00 16.05 426 GLN A O 1
ATOM 3151 N N . GLU A 1 427 ? 24.426 18.997 26.856 1.00 14.33 427 GLU A N 1
ATOM 3152 C CA . GLU A 1 427 ? 25.439 19.470 27.798 1.00 13.12 427 GLU A CA 1
ATOM 3153 C C . GLU A 1 427 ? 26.694 19.852 27.011 1.00 12.57 427 GLU A C 1
ATOM 3154 O O . GLU A 1 427 ? 26.693 19.794 25.782 1.00 11.61 427 GLU A O 1
ATOM 3160 N N . ARG A 1 428 ? 27.767 20.230 27.700 1.00 13.45 428 ARG A N 1
ATOM 3161 C CA . ARG A 1 428 ? 28.967 20.682 26.996 1.00 14.91 428 ARG A CA 1
ATOM 3162 C C . ARG A 1 428 ? 29.628 19.754 25.981 1.00 15.19 428 ARG A C 1
ATOM 3163 O O . ARG A 1 428 ? 30.327 20.233 25.089 1.00 15.33 428 ARG A O 1
ATOM 3171 N N . TRP A 1 429 ? 29.420 18.444 26.099 1.00 15.62 429 TRP A N 1
ATOM 3172 C CA . TRP A 1 429 ? 30.013 17.519 25.137 1.00 15.18 429 TRP A CA 1
ATOM 3173 C C . TRP A 1 429 ? 29.067 17.369 23.941 1.00 16.77 429 TRP A C 1
ATOM 3174 O O . TRP A 1 429 ? 29.286 16.539 23.061 1.00 19.57 429 TRP A O 1
ATOM 3185 N N . GLU A 1 430 ? 28.001 18.168 23.937 1.00 16.70 430 GLU A N 1
ATOM 3186 C CA . GLU A 1 430 ? 27.039 18.205 22.834 1.00 16.96 430 GLU A CA 1
ATOM 3187 C C . GLU A 1 430 ? 26.360 16.881 22.479 1.00 17.12 430 GLU A C 1
ATOM 3188 O O . GLU A 1 430 ? 26.049 16.645 21.305 1.00 15.75 430 GLU A O 1
ATOM 3194 N N . GLU A 1 431 ? 26.080 16.037 23.468 1.00 15.95 431 GLU A N 1
ATOM 3195 C CA . GLU A 1 431 ? 25.506 14.733 23.157 1.00 14.86 431 GLU A CA 1
ATOM 3196 C C . GLU A 1 431 ? 24.160 14.340 23.765 1.00 16.78 431 GLU A C 1
ATOM 3197 O O . GLU A 1 431 ? 23.375 13.644 23.116 1.00 16.64 431 GLU A O 1
ATOM 3203 N N . THR A 1 432 ? 23.894 14.756 25.000 1.00 16.10 432 THR A N 1
ATOM 3204 C CA . THR A 1 432 ? 22.639 14.399 25.650 1.00 16.72 432 THR A CA 1
ATOM 3205 C C . THR A 1 432 ? 22.157 15.498 26.574 1.00 15.85 432 THR A C 1
ATOM 3206 O O . THR A 1 432 ? 22.871 16.471 26.809 1.00 17.29 432 THR A O 1
ATOM 3210 N N . GLY A 1 433 ? 20.952 15.321 27.112 1.00 12.92 433 GLY A N 1
ATOM 3211 C CA . GLY A 1 433 ? 20.383 16.324 27.991 1.00 13.95 433 GLY A CA 1
ATOM 3212 C C . GLY A 1 433 ? 19.848 15.865 29.335 1.00 13.90 433 GLY A C 1
ATOM 3213 O O . GLY A 1 433 ? 19.900 14.683 29.695 1.00 12.62 433 GLY A O 1
ATOM 3214 N N . GLY A 1 434 ? 19.312 16.831 30.073 1.00 14.36 434 GLY A N 1
ATOM 3215 C CA . GLY A 1 434 ? 18.772 16.572 31.394 1.00 14.94 434 GLY A CA 1
ATOM 3216 C C . GLY A 1 434 ? 19.488 17.476 32.379 1.00 15.87 434 GLY A C 1
ATOM 3217 O O . GLY A 1 434 ? 20.049 18.503 31.984 1.00 17.17 434 GLY A O 1
ATOM 3218 N N . TYR A 1 435 ? 19.471 17.115 33.658 1.00 15.22 435 TYR A N 1
ATOM 3219 C CA . TYR A 1 435 ? 20.154 17.916 34.664 1.00 14.57 435 TYR A CA 1
ATOM 3220 C C . TYR A 1 435 ? 21.657 17.650 34.551 1.00 14.87 435 TYR A C 1
ATOM 3221 O O . TYR A 1 435 ? 22.132 16.562 34.878 1.00 14.69 435 TYR A O 1
ATOM 3230 N N . SER A 1 436 ? 22.392 18.655 34.084 1.00 13.27 436 SER A N 1
ATOM 3231 C CA . SER A 1 436 ? 23.837 18.552 33.891 1.00 12.40 436 SER A CA 1
ATOM 3232 C C . SER A 1 436 ? 24.616 19.329 34.959 1.00 13.28 436 SER A C 1
ATOM 3233 O O . SER A 1 436 ? 24.321 20.496 35.234 1.00 12.58 436 SER A O 1
ATOM 3236 N N . THR A 1 437 ? 25.609 18.681 35.564 1.00 13.45 437 THR A N 1
ATOM 3237 C CA . THR A 1 437 ? 26.415 19.334 36.598 1.00 13.70 437 THR A CA 1
ATOM 3238 C C . THR A 1 437 ? 27.117 20.524 35.973 1.00 13.52 437 THR A C 1
ATOM 3239 O O . THR A 1 437 ? 27.051 21.650 36.470 1.00 13.45 437 THR A O 1
ATOM 3243 N N . SER A 1 438 ? 27.782 20.246 34.862 1.00 13.33 438 SER A N 1
ATOM 3244 C CA . SER A 1 438 ? 28.523 21.242 34.110 1.00 14.07 438 SER A CA 1
ATOM 3245 C C . SER A 1 438 ? 27.652 22.419 33.634 1.00 13.31 438 SER A C 1
ATOM 3246 O O . SER A 1 438 ? 27.987 23.579 33.872 1.00 14.31 438 SER A O 1
ATOM 3249 N N . THR A 1 439 ? 26.532 22.123 32.976 1.00 10.72 439 THR A N 1
ATOM 3250 C CA . THR A 1 439 ? 25.666 23.178 32.456 1.00 11.02 439 THR A CA 1
ATOM 3251 C C . THR A 1 439 ? 24.854 23.915 33.516 1.00 10.64 439 THR A C 1
ATOM 3252 O O . THR A 1 439 ? 24.688 25.132 33.442 1.00 10.76 439 THR A O 1
ATOM 3256 N N . LEU A 1 440 ? 24.362 23.188 34.508 1.00 10.71 440 LEU A N 1
ATOM 3257 C CA . LEU A 1 440 ? 23.574 23.813 35.554 1.00 11.89 440 LEU A CA 1
ATOM 3258 C C . LEU A 1 440 ? 24.449 24.792 36.343 1.00 11.04 440 LEU A C 1
ATOM 3259 O O . LEU A 1 440 ? 23.966 25.805 36.850 1.00 11.96 440 LEU A O 1
ATOM 3264 N N . ALA A 1 441 ? 25.742 24.502 36.426 1.00 10.17 441 ALA A N 1
ATOM 3265 C CA . ALA A 1 441 ? 26.660 25.392 37.133 1.00 9.71 441 ALA A CA 1
ATOM 3266 C C . ALA A 1 441 ? 26.726 26.744 36.416 1.00 9.81 441 ALA A C 1
ATOM 3267 O O . ALA A 1 441 ? 26.719 27.798 37.057 1.00 11.00 441 ALA A O 1
ATOM 3269 N N . SER A 1 442 ? 26.786 26.705 35.085 1.00 8.83 442 SER A N 1
ATOM 3270 C CA . SER A 1 442 ? 26.847 27.918 34.278 1.00 7.48 442 SER A CA 1
ATOM 3271 C C . SER A 1 442 ? 25.484 28.616 34.264 1.00 8.49 442 SER A C 1
ATOM 3272 O O . SER A 1 442 ? 25.407 29.835 34.159 1.00 8.53 442 SER A O 1
ATOM 3275 N N . GLN A 1 443 ? 24.409 27.839 34.359 1.00 10.14 443 GLN A N 1
ATOM 3276 C CA . GLN A 1 443 ? 23.055 28.401 34.363 1.00 10.63 443 GLN A CA 1
ATOM 3277 C C . GLN A 1 443 ? 22.828 29.200 35.646 1.00 12.06 443 GLN A C 1
ATOM 3278 O O . GLN A 1 443 ? 22.329 30.326 35.613 1.00 13.33 443 GLN A O 1
ATOM 3284 N N . ILE A 1 444 ? 23.190 28.595 36.775 1.00 10.90 444 ILE A N 1
ATOM 3285 C CA . ILE A 1 444 ? 23.042 29.230 38.078 1.00 9.95 444 ILE A CA 1
ATOM 3286 C C . ILE A 1 444 ? 23.886 30.499 38.154 1.00 9.10 444 ILE A C 1
ATOM 3287 O O . ILE A 1 444 ? 23.405 31.547 38.571 1.00 10.28 444 ILE A O 1
ATOM 3292 N N . ALA A 1 445 ? 25.143 30.403 37.737 1.00 9.82 445 ALA A N 1
ATOM 3293 C CA . ALA A 1 445 ? 26.044 31.549 37.787 1.00 10.36 445 ALA A CA 1
ATOM 3294 C C . ALA A 1 445 ? 25.570 32.660 36.864 1.00 13.06 445 ALA A C 1
ATOM 3295 O O . ALA A 1 445 ? 25.612 33.837 37.233 1.00 14.10 445 ALA A O 1
ATOM 3297 N N . ALA A 1 446 ? 25.112 32.283 35.671 1.00 12.61 446 ALA A N 1
ATOM 3298 C CA . ALA A 1 446 ? 24.630 33.257 34.701 1.00 14.36 446 ALA A CA 1
ATOM 3299 C C . ALA A 1 446 ? 23.397 33.993 35.215 1.00 14.89 446 ALA A C 1
ATOM 3300 O O . ALA A 1 446 ? 23.301 35.212 35.077 1.00 13.72 446 ALA A O 1
ATOM 3302 N N . LEU A 1 447 ? 22.454 33.263 35.808 1.00 15.18 447 LEU A N 1
ATOM 3303 C CA . LEU A 1 447 ? 21.247 33.906 36.330 1.00 13.62 447 LEU A CA 1
ATOM 3304 C C . LEU A 1 447 ? 21.533 34.697 37.600 1.00 12.75 447 LEU A C 1
ATOM 3305 O O . LEU A 1 447 ? 20.919 35.736 37.842 1.00 13.49 447 LEU A O 1
ATOM 3310 N N . ALA A 1 448 ? 22.460 34.214 38.421 1.00 12.50 448 ALA A N 1
ATOM 3311 C CA . ALA A 1 448 ? 22.791 34.943 39.642 1.00 12.70 448 ALA A CA 1
ATOM 3312 C C . ALA A 1 448 ? 23.398 36.272 39.190 1.00 10.56 448 ALA A C 1
ATOM 3313 O O . ALA A 1 448 ? 23.077 37.336 39.721 1.00 10.38 448 ALA A O 1
ATOM 3315 N N . ALA A 1 449 ? 24.260 36.200 38.184 1.00 10.65 449 ALA A N 1
ATOM 3316 C CA . ALA A 1 449 ? 24.905 37.391 37.651 1.00 10.98 449 ALA A CA 1
ATOM 3317 C C . ALA A 1 449 ? 23.872 38.309 37.006 1.00 12.63 449 ALA A C 1
ATOM 3318 O O . ALA A 1 449 ? 23.879 39.520 37.240 1.00 15.00 449 ALA A O 1
ATOM 3320 N N . ALA A 1 450 ? 22.979 37.730 36.204 1.00 11.37 450 ALA A N 1
ATOM 3321 C CA . ALA A 1 450 ? 21.940 38.509 35.529 1.00 9.43 450 ALA A CA 1
ATOM 3322 C C . ALA A 1 450 ? 21.078 39.232 36.546 1.00 9.35 450 ALA A C 1
ATOM 3323 O O . ALA A 1 450 ? 20.580 40.321 36.279 1.00 11.22 450 ALA A O 1
ATOM 3325 N N . ALA A 1 451 ? 20.901 38.623 37.711 1.00 9.82 451 ALA A N 1
ATOM 3326 C CA . ALA A 1 451 ? 20.098 39.227 38.765 1.00 9.62 451 ALA A CA 1
ATOM 3327 C C . ALA A 1 451 ? 20.746 40.538 39.220 1.00 11.16 451 ALA A C 1
ATOM 3328 O O . ALA A 1 451 ? 20.071 41.564 39.319 1.00 11.84 451 ALA A O 1
ATOM 3330 N N . ASP A 1 452 ? 22.054 40.511 39.475 1.00 12.14 452 ASP A N 1
ATOM 3331 C CA . ASP A 1 452 ? 22.755 41.713 39.919 1.00 12.86 452 ASP A CA 1
ATOM 3332 C C . ASP A 1 452 ? 22.752 42.789 38.843 1.00 13.09 452 ASP A C 1
ATOM 3333 O O . ASP A 1 452 ? 22.679 43.985 39.138 1.00 12.14 452 ASP A O 1
ATOM 3338 N N . ILE A 1 453 ? 22.856 42.363 37.592 1.00 12.61 453 ILE A N 1
ATOM 3339 C CA . ILE A 1 453 ? 22.860 43.310 36.500 1.00 12.08 453 ILE A CA 1
ATOM 3340 C C . ILE A 1 453 ? 21.471 43.935 36.371 1.00 13.08 453 ILE A C 1
ATOM 3341 O O . ILE A 1 453 ? 21.351 45.142 36.176 1.00 13.95 453 ILE A O 1
ATOM 3346 N N . ALA A 1 454 ? 20.427 43.121 36.505 1.00 11.29 454 ALA A N 1
ATOM 3347 C CA . ALA A 1 454 ? 19.060 43.630 36.418 1.00 12.92 454 ALA A CA 1
ATOM 3348 C C . ALA A 1 454 ? 18.837 44.613 37.567 1.00 15.05 454 ALA A C 1
ATOM 3349 O O . ALA A 1 454 ? 18.288 45.700 37.376 1.00 14.27 454 ALA A O 1
ATOM 3351 N N . GLY A 1 455 ? 19.265 44.216 38.763 1.00 15.78 455 GLY A N 1
ATOM 3352 C CA . GLY A 1 455 ? 19.111 45.071 39.923 1.00 16.63 455 GLY A CA 1
ATOM 3353 C C . GLY A 1 455 ? 19.850 46.383 39.752 1.00 17.43 455 GLY A C 1
ATOM 3354 O O . GLY A 1 455 ? 19.300 47.453 40.026 1.00 18.05 455 GLY A O 1
ATOM 3355 N N . LYS A 1 456 ? 21.094 46.300 39.291 1.00 17.29 456 LYS A N 1
ATOM 3356 C CA . LYS A 1 456 ? 21.918 47.485 39.083 1.00 19.05 456 LYS A CA 1
ATOM 3357 C C . LYS A 1 456 ? 21.252 48.450 38.101 1.00 18.35 456 LYS A C 1
ATOM 3358 O O . LYS A 1 456 ? 21.479 49.658 38.154 1.00 17.31 456 LYS A O 1
ATOM 3364 N N . ASN A 1 457 ? 20.420 47.913 37.216 1.00 17.44 457 ASN A N 1
ATOM 3365 C CA . ASN A 1 457 ? 19.722 48.735 36.239 1.00 18.02 457 ASN A CA 1
ATOM 3366 C C . ASN A 1 457 ? 18.291 49.126 36.649 1.00 16.84 457 ASN A C 1
ATOM 3367 O O . ASN A 1 457 ? 17.521 49.636 35.834 1.00 14.95 457 ASN A O 1
ATOM 3372 N N . GLY A 1 458 ? 17.942 48.890 37.912 1.00 15.62 458 GLY A N 1
ATOM 3373 C CA . GLY A 1 458 ? 16.623 49.259 38.402 1.00 14.01 458 GLY A CA 1
ATOM 3374 C C . GLY A 1 458 ? 15.440 48.349 38.097 1.00 14.91 458 GLY A C 1
ATOM 3375 O O . GLY A 1 458 ? 14.295 48.730 38.345 1.00 14.19 458 GLY A O 1
ATOM 3376 N N . ASP A 1 459 ? 15.702 47.159 37.564 1.00 15.25 459 ASP A N 1
ATOM 3377 C CA . ASP A 1 459 ? 14.642 46.205 37.239 1.00 15.41 459 ASP A CA 1
ATOM 3378 C C . ASP A 1 459 ? 14.559 45.171 38.356 1.00 16.09 459 ASP A C 1
ATOM 3379 O O . ASP A 1 459 ? 15.079 44.061 38.232 1.00 17.22 459 ASP A O 1
ATOM 3384 N N . ALA A 1 460 ? 13.900 45.539 39.448 1.00 17.04 460 ALA A N 1
ATOM 3385 C CA . ALA A 1 460 ? 13.766 44.654 40.598 1.00 15.99 460 ALA A CA 1
ATOM 3386 C C . ALA A 1 460 ? 12.990 43.363 40.303 1.00 14.94 460 ALA A C 1
ATOM 3387 O O . ALA A 1 460 ? 13.321 42.302 40.834 1.00 14.57 460 ALA A O 1
ATOM 3389 N N . GLY A 1 461 ? 11.962 43.458 39.461 1.00 14.45 461 GLY A N 1
ATOM 3390 C CA . GLY A 1 461 ? 11.160 42.291 39.122 1.00 11.00 461 GLY A CA 1
ATOM 3391 C C . GLY A 1 461 ? 11.987 41.185 38.482 1.00 12.61 461 GLY A C 1
ATOM 3392 O O . GLY A 1 461 ? 11.971 40.035 38.933 1.00 10.19 461 GLY A O 1
ATOM 3393 N N . SER A 1 462 ? 12.710 41.533 37.424 1.00 11.35 462 SER A N 1
ATOM 3394 C CA . SER A 1 462 ? 13.547 40.570 36.730 1.00 14.52 462 SER A CA 1
ATOM 3395 C C . SER A 1 462 ? 14.690 40.079 37.618 1.00 16.68 462 SER A C 1
ATOM 3396 O O . SER A 1 462 ? 15.162 38.952 37.460 1.00 15.87 462 SER A O 1
ATOM 3399 N N . ALA A 1 463 ? 15.131 40.927 38.548 1.00 17.56 463 ALA A N 1
ATOM 3400 C CA . ALA A 1 463 ? 16.206 40.563 39.467 1.00 17.39 463 ALA A CA 1
ATOM 3401 C C . ALA A 1 463 ? 15.728 39.454 40.399 1.00 17.01 463 ALA A C 1
ATOM 3402 O O . ALA A 1 463 ? 16.430 38.465 40.611 1.00 18.30 463 ALA A O 1
ATOM 3404 N N . ALA A 1 464 ? 14.532 39.630 40.953 1.00 14.80 464 ALA A N 1
ATOM 3405 C CA . ALA A 1 464 ? 13.945 38.641 41.853 1.00 15.13 464 ALA A CA 1
ATOM 3406 C C . ALA A 1 464 ? 13.735 37.311 41.120 1.00 14.89 464 ALA A C 1
ATOM 3407 O O . ALA A 1 464 ? 14.027 36.238 41.648 1.00 15.84 464 ALA A O 1
ATOM 3409 N N . VAL A 1 465 ? 13.223 37.389 39.901 1.00 12.51 465 VAL A N 1
ATOM 3410 C CA . VAL A 1 465 ? 12.987 36.195 39.110 1.00 12.68 465 VAL A CA 1
ATOM 3411 C C . VAL A 1 465 ? 14.289 35.423 38.889 1.00 12.03 465 VAL A C 1
ATOM 3412 O O . VAL A 1 465 ? 14.344 34.229 39.158 1.00 12.30 465 VAL A O 1
ATOM 3416 N N . TYR A 1 466 ? 15.326 36.115 38.414 1.00 10.24 466 TYR A N 1
ATOM 3417 C CA . TYR A 1 466 ? 16.630 35.506 38.150 1.00 11.18 466 TYR A CA 1
ATOM 3418 C C . TYR A 1 466 ? 17.295 34.933 39.407 1.00 13.13 466 TYR A C 1
ATOM 3419 O O . TYR A 1 466 ? 17.810 33.814 39.384 1.00 14.29 466 TYR A O 1
ATOM 3428 N N . ARG A 1 467 ? 17.294 35.705 40.494 1.00 12.47 467 ARG A N 1
ATOM 3429 C CA . ARG A 1 467 ? 17.923 35.270 41.732 1.00 12.95 467 ARG A CA 1
ATOM 3430 C C . ARG A 1 467 ? 17.163 34.088 42.331 1.00 12.13 467 ARG A C 1
ATOM 3431 O O . ARG A 1 467 ? 17.761 33.063 42.676 1.00 10.97 467 ARG A O 1
ATOM 3439 N N . ALA A 1 468 ? 15.849 34.232 42.452 1.00 10.03 468 ALA A N 1
ATOM 3440 C CA . ALA A 1 468 ? 15.009 33.166 42.986 1.00 8.82 468 ALA A CA 1
ATOM 3441 C C . ALA A 1 468 ? 15.210 31.880 42.170 1.00 9.56 468 ALA A C 1
ATOM 3442 O O . ALA A 1 468 ? 15.351 30.798 42.734 1.00 10.85 468 ALA A O 1
ATOM 3444 N N . THR A 1 469 ? 15.232 31.996 40.844 1.00 9.72 469 THR A N 1
ATOM 3445 C CA . THR A 1 469 ? 15.433 30.824 39.985 1.00 11.40 469 THR A CA 1
ATOM 3446 C C . THR A 1 469 ? 16.820 30.206 40.206 1.00 11.42 469 THR A C 1
ATOM 3447 O O . THR A 1 469 ? 16.946 29.002 40.425 1.00 13.97 469 THR A O 1
ATOM 3451 N N . ALA A 1 470 ? 17.859 31.030 40.138 1.00 10.92 470 ALA A N 1
ATOM 3452 C CA . ALA A 1 470 ? 19.224 30.553 40.342 1.00 12.16 470 ALA A CA 1
ATOM 3453 C C . ALA A 1 470 ? 19.383 29.936 41.737 1.00 12.47 470 ALA A C 1
ATOM 3454 O O . ALA A 1 470 ? 20.031 28.907 41.899 1.00 12.38 470 ALA A O 1
ATOM 3456 N N . ASP A 1 471 ? 18.790 30.570 42.743 1.00 13.81 471 ASP A N 1
ATOM 3457 C CA . ASP A 1 471 ? 18.863 30.065 44.109 1.00 14.95 471 ASP A CA 1
ATOM 3458 C C . ASP A 1 471 ? 18.265 28.668 44.225 1.00 16.35 471 ASP A C 1
ATOM 3459 O O . ASP A 1 471 ? 18.823 27.792 44.888 1.00 18.34 471 ASP A O 1
ATOM 3464 N N . GLU A 1 472 ? 17.116 28.471 43.591 1.00 15.70 472 GLU A N 1
ATOM 3465 C CA . GLU A 1 472 ? 16.441 27.191 43.643 1.00 14.65 472 GLU A CA 1
ATOM 3466 C C . GLU A 1 472 ? 17.268 26.097 42.979 1.00 13.90 472 GLU A C 1
ATOM 3467 O O . GLU A 1 472 ? 17.371 24.994 43.503 1.00 13.34 472 GLU A O 1
ATOM 3473 N N . TRP A 1 473 ? 17.861 26.396 41.828 1.00 12.43 473 TRP A N 1
ATOM 3474 C CA . TRP A 1 473 ? 18.659 25.395 41.139 1.00 13.06 473 TRP A CA 1
ATOM 3475 C C . TRP A 1 473 ? 19.930 25.103 41.927 1.00 13.63 473 TRP A C 1
ATOM 3476 O O . TRP A 1 473 ? 20.388 23.958 41.994 1.00 12.03 473 TRP A O 1
ATOM 3487 N N . GLN A 1 474 ? 20.483 26.144 42.540 1.00 12.89 474 GLN A N 1
ATOM 3488 C CA . GLN A 1 474 ? 21.700 26.006 43.319 1.00 12.56 474 GLN A CA 1
ATOM 3489 C C . GLN A 1 474 ? 21.496 25.095 44.536 1.00 12.87 474 GLN A C 1
ATOM 3490 O O . GLN A 1 474 ? 22.373 24.286 44.866 1.00 11.36 474 GLN A O 1
ATOM 3496 N N . ARG A 1 475 ? 20.343 25.207 45.191 1.00 9.90 475 ARG A N 1
ATOM 3497 C CA . ARG A 1 475 ? 20.082 24.369 46.360 1.00 12.89 475 ARG A CA 1
ATOM 3498 C C . ARG A 1 475 ? 19.573 22.979 45.968 1.00 13.73 475 ARG A C 1
ATOM 3499 O O . ARG A 1 475 ? 19.400 22.113 46.830 1.00 14.72 475 ARG A O 1
ATOM 3507 N N . SER A 1 476 ? 19.358 22.769 44.669 1.00 13.56 476 SER A N 1
ATOM 3508 C CA . SER A 1 476 ? 18.860 21.492 44.144 1.00 13.73 476 SER A CA 1
ATOM 3509 C C . SER A 1 476 ? 19.945 20.674 43.450 1.00 15.23 476 SER A C 1
ATOM 3510 O O . SER A 1 476 ? 19.696 19.568 42.953 1.00 18.39 476 SER A O 1
ATOM 3513 N N . THR A 1 477 ? 21.145 21.230 43.408 1.00 15.07 477 THR A N 1
ATOM 3514 C CA . THR A 1 477 ? 22.283 20.581 42.773 1.00 16.67 477 THR A CA 1
ATOM 3515 C C . THR A 1 477 ? 22.521 19.145 43.246 1.00 16.52 477 THR A C 1
ATOM 3516 O O . THR A 1 477 ? 22.714 18.235 42.434 1.00 15.98 477 THR A O 1
ATOM 3520 N N . GLU A 1 478 ? 22.515 18.944 44.559 1.00 15.77 478 GLU A N 1
ATOM 3521 C CA . GLU A 1 478 ? 22.743 17.615 45.115 1.00 14.79 478 GLU A CA 1
ATOM 3522 C C . GLU A 1 478 ? 21.546 16.683 44.948 1.00 14.90 478 GLU A C 1
ATOM 3523 O O . GLU A 1 478 ? 21.708 15.491 44.661 1.00 12.99 478 GLU A O 1
ATOM 3529 N N . LYS A 1 479 ? 20.348 17.227 45.124 1.00 14.38 479 LYS A N 1
ATOM 3530 C CA . LYS A 1 479 ? 19.141 16.431 44.995 1.00 16.99 479 LYS A CA 1
ATOM 3531 C C . LYS A 1 479 ? 19.007 15.892 43.576 1.00 17.59 479 LYS A C 1
ATOM 3532 O O . LYS A 1 479 ? 18.612 14.746 43.373 1.00 18.19 479 LYS A O 1
ATOM 3538 N N . TRP A 1 480 ? 19.366 16.711 42.597 1.00 16.28 480 TRP A N 1
ATOM 3539 C CA . TRP A 1 480 ? 19.246 16.303 41.208 1.00 14.67 480 TRP A CA 1
ATOM 3540 C C . TRP A 1 480 ? 20.353 15.472 40.600 1.00 13.34 480 TRP A C 1
ATOM 3541 O O . TRP A 1 480 ? 20.078 14.626 39.753 1.00 13.68 480 TRP A O 1
ATOM 3552 N N . MET A 1 481 ? 21.595 15.687 41.018 1.00 12.41 481 MET A N 1
ATOM 3553 C CA . MET A 1 481 ? 22.694 14.988 40.369 1.00 10.81 481 MET A CA 1
ATOM 3554 C C . MET A 1 481 ? 23.729 14.244 41.210 1.00 11.44 481 MET A C 1
ATOM 3555 O O . MET A 1 481 ? 24.636 13.613 40.651 1.00 10.85 481 MET A O 1
ATOM 3560 N N . PHE A 1 482 ? 23.623 14.318 42.532 1.00 11.62 482 PHE A N 1
ATOM 3561 C CA . PHE A 1 482 ? 24.585 13.628 43.389 1.00 12.86 482 PHE A CA 1
ATOM 3562 C C . PHE A 1 482 ? 24.031 12.269 43.792 1.00 12.37 482 PHE A C 1
ATOM 3563 O O . PHE A 1 482 ? 23.183 12.169 44.677 1.00 13.49 482 PHE A O 1
ATOM 3571 N N . THR A 1 483 ? 24.506 11.224 43.126 1.00 13.02 483 THR A N 1
ATOM 3572 C CA . THR A 1 483 ? 24.037 9.876 43.416 1.00 14.37 483 THR A CA 1
ATOM 3573 C C . THR A 1 483 ? 24.601 9.374 44.734 1.00 13.77 483 THR A C 1
ATOM 3574 O O . THR A 1 483 ? 25.651 9.821 45.194 1.00 13.81 483 THR A O 1
ATOM 3578 N N . THR A 1 484 ? 23.887 8.431 45.326 1.00 15.47 484 THR A N 1
ATOM 3579 C CA . THR A 1 484 ? 24.253 7.853 46.607 1.00 17.57 484 THR A CA 1
ATOM 3580 C C . THR A 1 484 ? 24.303 6.324 46.518 1.00 17.40 484 THR A C 1
ATOM 3581 O O . THR A 1 484 ? 24.586 5.632 47.497 1.00 18.43 484 THR A O 1
ATOM 3585 N N . ASN A 1 485 ? 24.030 5.800 45.332 1.00 16.78 485 ASN A N 1
ATOM 3586 C CA . ASN A 1 485 ? 24.036 4.359 45.130 1.00 17.36 485 ASN A CA 1
ATOM 3587 C C . ASN A 1 485 ? 24.700 4.000 43.812 1.00 17.27 485 ASN A C 1
ATOM 3588 O O . ASN A 1 485 ? 24.282 3.063 43.138 1.00 20.04 485 ASN A O 1
ATOM 3593 N N . GLY A 1 486 ? 25.727 4.762 43.446 1.00 16.10 486 GLY A N 1
ATOM 3594 C CA . GLY A 1 486 ? 26.448 4.505 42.213 1.00 16.38 486 GLY A CA 1
ATOM 3595 C C . GLY A 1 486 ? 27.365 3.303 42.372 1.00 17.23 486 GLY A C 1
ATOM 3596 O O . GLY A 1 486 ? 27.952 3.109 43.435 1.00 16.93 486 GLY A O 1
ATOM 3597 N N . PRO A 1 487 ? 27.519 2.481 41.324 1.00 16.25 487 PRO A N 1
ATOM 3598 C CA . PRO A 1 487 ? 28.367 1.286 41.349 1.00 16.56 487 PRO A CA 1
ATOM 3599 C C . PRO A 1 487 ? 29.880 1.527 41.304 1.00 14.90 487 PRO A C 1
ATOM 3600 O O . PRO A 1 487 ? 30.604 0.784 40.645 1.00 16.06 487 PRO A O 1
ATOM 3604 N N . VAL A 1 488 ? 30.351 2.562 41.994 1.00 13.95 488 VAL A N 1
ATOM 3605 C CA . VAL A 1 488 ? 31.779 2.876 42.044 1.00 11.84 488 VAL A CA 1
ATOM 3606 C C . VAL A 1 488 ? 32.126 3.399 43.440 1.00 12.86 488 VAL A C 1
ATOM 3607 O O . VAL A 1 488 ? 31.362 4.164 44.026 1.00 13.75 488 VAL A O 1
ATOM 3611 N N . GLY A 1 489 ? 33.266 2.968 43.975 1.00 12.42 489 GLY A N 1
ATOM 3612 C CA . GLY A 1 489 ? 33.696 3.414 45.291 1.00 12.03 489 GLY A CA 1
ATOM 3613 C C . GLY A 1 489 ? 32.630 3.357 46.368 1.00 12.36 489 GLY A C 1
ATOM 3614 O O . GLY A 1 489 ? 31.917 2.364 46.497 1.00 15.51 489 GLY A O 1
ATOM 3615 N N . ASP A 1 490 ? 32.517 4.423 47.152 1.00 12.73 490 ASP A N 1
ATOM 3616 C CA . ASP A 1 490 ? 31.520 4.472 48.213 1.00 13.12 490 ASP A CA 1
ATOM 3617 C C . ASP A 1 490 ? 30.105 4.707 47.671 1.00 12.46 490 ASP A C 1
ATOM 3618 O O . ASP A 1 490 ? 29.146 4.799 48.443 1.00 12.98 490 ASP A O 1
ATOM 3623 N N . GLY A 1 491 ? 29.976 4.807 46.349 1.00 10.88 491 GLY A N 1
ATOM 3624 C CA . GLY A 1 491 ? 28.668 5.021 45.742 1.00 11.07 491 GLY A CA 1
ATOM 3625 C C . GLY A 1 491 ? 28.099 6.431 45.849 1.00 13.65 491 GLY A C 1
ATOM 3626 O O . GLY A 1 491 ? 26.980 6.682 45.392 1.00 13.38 491 GLY A O 1
ATOM 3627 N N . LYS A 1 492 ? 28.864 7.350 46.441 1.00 13.85 492 LYS A N 1
ATOM 3628 C CA . LYS A 1 492 ? 28.433 8.737 46.624 1.00 15.14 492 LYS A CA 1
ATOM 3629 C C . LYS A 1 492 ? 29.299 9.702 45.822 1.00 15.63 492 LYS A C 1
ATOM 3630 O O . LYS A 1 492 ? 30.480 9.890 46.126 1.00 15.91 492 LYS A O 1
ATOM 3636 N N . TYR A 1 493 ? 28.696 10.319 44.809 1.00 15.33 493 TYR A N 1
ATOM 3637 C CA . TYR A 1 493 ? 29.382 11.272 43.947 1.00 13.95 493 TYR A CA 1
ATOM 3638 C C . TYR A 1 493 ? 28.398 11.906 42.973 1.00 15.10 493 TYR A C 1
ATOM 3639 O O . TYR A 1 493 ? 27.291 11.401 42.777 1.00 15.99 493 TYR A O 1
ATOM 3648 N N . TYR A 1 494 ? 28.800 13.026 42.381 1.00 13.58 494 TYR A N 1
ATOM 3649 C CA . TYR A 1 494 ? 27.982 13.691 41.383 1.00 12.74 494 TYR A CA 1
ATOM 3650 C C . TYR A 1 494 ? 28.121 12.840 40.129 1.00 13.21 494 TYR A C 1
ATOM 3651 O O . TYR A 1 494 ? 29.241 12.472 39.756 1.00 13.47 494 TYR A O 1
ATOM 3660 N N . LEU A 1 495 ? 27.006 12.508 39.485 1.00 11.64 495 LEU A N 1
ATOM 3661 C CA . LEU A 1 495 ? 27.088 11.758 38.239 1.00 11.65 495 LEU A CA 1
ATOM 3662 C C . LEU A 1 495 ? 27.226 12.814 37.135 1.00 11.38 495 LEU A C 1
ATOM 3663 O O . LEU A 1 495 ? 27.288 14.005 37.430 1.00 11.04 495 LEU A O 1
ATOM 3668 N N . ARG A 1 496 ? 27.283 12.392 35.878 1.00 10.25 496 ARG A N 1
ATOM 3669 C CA . ARG A 1 496 ? 27.447 13.334 34.778 1.00 9.89 496 ARG A CA 1
ATOM 3670 C C . ARG A 1 496 ? 26.181 14.113 34.447 1.00 11.42 496 ARG A C 1
ATOM 3671 O O . ARG A 1 496 ? 26.211 15.338 34.328 1.00 11.37 496 ARG A O 1
ATOM 3679 N N . ILE A 1 497 ? 25.069 13.397 34.304 1.00 11.82 497 ILE A N 1
ATOM 3680 C CA . ILE A 1 497 ? 23.800 14.018 33.961 1.00 10.51 497 ILE A CA 1
ATOM 3681 C C . ILE A 1 497 ? 22.642 13.071 34.267 1.00 12.61 497 ILE A C 1
ATOM 3682 O O . ILE A 1 497 ? 22.764 11.859 34.105 1.00 14.00 497 ILE A O 1
ATOM 3687 N N . SER A 1 498 ? 21.526 13.620 34.735 1.00 13.19 498 SER A N 1
ATOM 3688 C CA . SER A 1 498 ? 20.353 12.812 35.039 1.00 15.14 498 SER A CA 1
ATOM 3689 C C . SER A 1 498 ? 19.172 13.271 34.194 1.00 17.30 498 SER A C 1
ATOM 3690 O O . SER A 1 498 ? 18.949 14.467 34.017 1.00 18.97 498 SER A O 1
ATOM 3693 N N . ALA A 1 499 ? 18.409 12.317 33.677 1.00 16.70 499 ALA A N 1
ATOM 3694 C CA . ALA A 1 499 ? 17.262 12.653 32.854 1.00 17.18 499 ALA A CA 1
ATOM 3695 C C . ALA A 1 499 ? 16.054 13.024 33.709 1.00 17.26 499 ALA A C 1
ATOM 3696 O O . ALA A 1 499 ? 15.226 13.835 33.308 1.00 18.38 499 ALA A O 1
ATOM 3698 N N . THR A 1 500 ? 15.981 12.449 34.902 1.00 16.45 500 THR A N 1
ATOM 3699 C CA . THR A 1 500 ? 14.849 12.658 35.791 1.00 15.50 500 THR A CA 1
ATOM 3700 C C . THR A 1 500 ? 15.084 13.560 36.991 1.00 16.03 500 THR A C 1
ATOM 3701 O O . THR A 1 500 ? 14.138 14.096 37.559 1.00 14.00 500 THR A O 1
ATOM 3705 N N . GLY A 1 501 ? 16.334 13.713 37.402 1.00 17.46 501 GLY A N 1
ATOM 3706 C CA . GLY A 1 501 ? 16.588 14.533 38.568 1.00 18.21 501 GLY A CA 1
ATOM 3707 C C . GLY A 1 501 ? 16.607 13.655 39.806 1.00 20.11 501 GLY A C 1
ATOM 3708 O O . GLY A 1 501 ? 16.591 14.150 40.931 1.00 18.89 501 GLY A O 1
ATOM 3709 N N . ASN A 1 502 ? 16.593 12.340 39.594 1.00 21.15 502 ASN A N 1
ATOM 3710 C CA . ASN A 1 502 ? 16.676 11.382 40.697 1.00 22.95 502 ASN A CA 1
ATOM 3711 C C . ASN A 1 502 ? 17.904 10.550 40.375 1.00 21.39 502 ASN A C 1
ATOM 3712 O O . ASN A 1 502 ? 17.813 9.522 39.712 1.00 21.42 502 ASN A O 1
ATOM 3717 N N . PRO A 1 503 ? 19.075 10.991 40.848 1.00 21.42 503 PRO A N 1
ATOM 3718 C CA . PRO A 1 503 ? 20.352 10.314 40.618 1.00 20.19 503 PRO A CA 1
ATOM 3719 C C . PRO A 1 503 ? 20.446 8.873 41.117 1.00 19.50 503 PRO A C 1
ATOM 3720 O O . PRO A 1 503 ? 21.422 8.183 40.825 1.00 20.67 503 PRO A O 1
ATOM 3724 N N . ASN A 1 504 ? 19.451 8.415 41.872 1.00 18.82 504 ASN A N 1
ATOM 3725 C CA . ASN A 1 504 ? 19.479 7.043 42.377 1.00 18.08 504 ASN A CA 1
ATOM 3726 C C . ASN A 1 504 ? 18.541 6.081 41.655 1.00 17.54 504 ASN A C 1
ATOM 3727 O O . ASN A 1 504 ? 18.481 4.904 42.006 1.00 17.90 504 ASN A O 1
ATOM 3732 N N . ASP A 1 505 ? 17.816 6.567 40.651 1.00 15.47 505 ASP A N 1
ATOM 3733 C CA . ASP A 1 505 ? 16.876 5.715 39.934 1.00 16.09 505 ASP A CA 1
ATOM 3734 C C . ASP A 1 505 ? 17.533 4.799 38.912 1.00 17.29 505 ASP A C 1
ATOM 3735 O O . ASP A 1 505 ? 16.861 3.987 38.291 1.00 19.48 505 ASP A O 1
ATOM 3740 N N . GLY A 1 506 ? 18.842 4.938 38.731 1.00 19.22 506 GLY A N 1
ATOM 3741 C CA . GLY A 1 506 ? 19.555 4.105 37.778 1.00 17.74 506 GLY A CA 1
ATOM 3742 C C . GLY A 1 506 ? 19.001 4.144 36.363 1.00 20.52 506 GLY A C 1
ATOM 3743 O O . GLY A 1 506 ? 19.109 3.164 35.620 1.00 21.11 506 GLY A O 1
ATOM 3744 N N . ALA A 1 507 ? 18.412 5.270 35.977 1.00 19.69 507 ALA A N 1
ATOM 3745 C CA . ALA A 1 507 ? 17.859 5.395 34.634 1.00 18.62 507 ALA A CA 1
ATOM 3746 C C . ALA A 1 507 ? 18.979 5.261 33.609 1.00 18.01 507 ALA A C 1
ATOM 3747 O O . ALA A 1 507 ? 20.068 5.799 33.794 1.00 18.84 507 ALA A O 1
ATOM 3749 N N . THR A 1 508 ? 18.708 4.538 32.531 1.00 15.96 508 THR A N 1
ATOM 3750 C CA . THR A 1 508 ? 19.700 4.322 31.492 1.00 15.78 508 THR A CA 1
ATOM 3751 C C . THR A 1 508 ? 19.410 5.146 30.254 1.00 15.52 508 THR A C 1
ATOM 3752 O O . THR A 1 508 ? 18.349 5.763 30.126 1.00 14.65 508 THR A O 1
ATOM 3756 N N . ARG A 1 509 ? 20.373 5.127 29.339 1.00 14.96 509 ARG A N 1
ATOM 3757 C CA . ARG A 1 509 ? 20.269 5.822 28.064 1.00 14.92 509 ARG A CA 1
ATOM 3758 C C . ARG A 1 509 ? 21.464 5.371 27.225 1.00 16.52 509 ARG A C 1
ATOM 3759 O O . ARG A 1 509 ? 22.432 4.823 27.758 1.00 14.91 509 ARG A O 1
ATOM 3767 N N . ASP A 1 510 ? 21.377 5.567 25.914 1.00 18.69 510 ASP A N 1
ATOM 3768 C CA . ASP A 1 510 ? 22.475 5.227 25.015 1.00 20.25 510 ASP A CA 1
ATOM 3769 C C . ASP A 1 510 ? 23.351 6.480 25.042 1.00 19.91 510 ASP A C 1
ATOM 3770 O O . ASP A 1 510 ? 22.850 7.587 24.837 1.00 20.85 510 ASP A O 1
ATOM 3775 N N . TRP A 1 511 ? 24.644 6.313 25.299 1.00 19.19 511 TRP A N 1
ATOM 3776 C CA . TRP A 1 511 ? 25.546 7.456 25.382 1.00 19.17 511 TRP A CA 1
ATOM 3777 C C . TRP A 1 511 ? 26.275 7.823 24.100 1.00 19.56 511 TRP A C 1
ATOM 3778 O O . TRP A 1 511 ? 27.261 8.560 24.137 1.00 20.46 511 TRP A O 1
ATOM 3789 N N . GLY A 1 512 ? 25.794 7.302 22.973 1.00 20.11 512 GLY A N 1
ATOM 3790 C CA . GLY A 1 512 ? 26.387 7.602 21.677 1.00 18.78 512 GLY A CA 1
ATOM 3791 C C . GLY A 1 512 ? 27.827 7.189 21.425 1.00 20.89 512 GLY A C 1
ATOM 3792 O O . GLY A 1 512 ? 28.489 6.578 22.271 1.00 20.28 512 GLY A O 1
ATOM 3793 N N . ASN A 1 513 ? 28.307 7.531 20.231 1.00 21.81 513 ASN A N 1
ATOM 3794 C CA . ASN A 1 513 ? 29.672 7.227 19.806 1.00 23.60 513 ASN A CA 1
ATOM 3795 C C . ASN A 1 513 ? 30.044 5.763 19.957 1.00 24.17 513 ASN A C 1
ATOM 3796 O O . ASN A 1 513 ? 31.231 5.420 19.994 1.00 24.72 513 ASN A O 1
ATOM 3801 N N . GLY A 1 514 ? 29.031 4.905 20.041 1.00 24.39 514 GLY A N 1
ATOM 3802 C CA . GLY A 1 514 ? 29.269 3.480 20.179 1.00 24.37 514 GLY A CA 1
ATOM 3803 C C . GLY A 1 514 ? 29.440 3.003 21.612 1.00 24.69 514 GLY A C 1
ATOM 3804 O O . GLY A 1 514 ? 29.795 1.846 21.838 1.00 25.30 514 GLY A O 1
ATOM 3805 N N . ALA A 1 515 ? 29.186 3.880 22.581 1.00 22.18 515 ALA A N 1
ATOM 3806 C CA . ALA A 1 515 ? 29.330 3.514 23.987 1.00 20.21 515 ALA A CA 1
ATOM 3807 C C . ALA A 1 515 ? 28.187 2.622 24.481 1.00 19.38 515 ALA A C 1
ATOM 3808 O O . ALA A 1 515 ? 28.323 1.928 25.487 1.00 18.73 515 ALA A O 1
ATOM 3810 N N . GLY A 1 516 ? 27.058 2.651 23.781 1.00 19.37 516 GLY A N 1
ATOM 3811 C CA . GLY A 1 516 ? 25.932 1.822 24.176 1.00 17.98 516 GLY A CA 1
ATOM 3812 C C . GLY A 1 516 ? 25.128 2.340 25.353 1.00 19.13 516 GLY A C 1
ATOM 3813 O O . GLY A 1 516 ? 25.204 3.515 25.716 1.00 19.31 516 GLY A O 1
ATOM 3814 N N . VAL A 1 517 ? 24.356 1.446 25.958 1.00 18.99 517 VAL A N 1
ATOM 3815 C CA . VAL A 1 517 ? 23.511 1.803 27.088 1.00 18.82 517 VAL A CA 1
ATOM 3816 C C . VAL A 1 517 ? 24.154 1.525 28.442 1.00 19.01 517 VAL A C 1
ATOM 3817 O O . VAL A 1 517 ? 24.728 0.463 28.678 1.00 20.54 517 VAL A O 1
ATOM 3821 N N . HIS A 1 518 ? 24.053 2.509 29.325 1.00 18.29 518 HIS A N 1
ATOM 3822 C CA . HIS A 1 518 ? 24.604 2.429 30.665 1.00 16.87 518 HIS A CA 1
ATOM 3823 C C . HIS A 1 518 ? 23.720 3.242 31.592 1.00 17.61 518 HIS A C 1
ATOM 3824 O O . HIS A 1 518 ? 23.126 4.243 31.184 1.00 17.99 518 HIS A O 1
ATOM 3831 N N . PRO A 1 519 ? 23.611 2.822 32.854 1.00 16.96 519 PRO A N 1
ATOM 3832 C CA . PRO A 1 519 ? 22.771 3.596 33.767 1.00 16.29 519 PRO A CA 1
ATOM 3833 C C . PRO A 1 519 ? 23.506 4.892 34.156 1.00 17.93 519 PRO A C 1
ATOM 3834 O O . PRO A 1 519 ? 24.717 4.882 34.409 1.00 16.55 519 PRO A O 1
ATOM 3838 N N . GLU A 1 520 ? 22.767 6.001 34.184 1.00 18.37 520 GLU A N 1
ATOM 3839 C CA . GLU A 1 520 ? 23.318 7.320 34.512 1.00 19.25 520 GLU A CA 1
ATOM 3840 C C . GLU A 1 520 ? 24.157 7.297 35.789 1.00 18.53 520 GLU A C 1
ATOM 3841 O O . GLU A 1 520 ? 25.051 8.113 35.984 1.00 16.54 520 GLU A O 1
ATOM 3847 N N . ASN A 1 521 ? 23.854 6.322 36.632 1.00 19.11 521 ASN A N 1
ATOM 3848 C CA . ASN A 1 521 ? 24.530 6.083 37.896 1.00 19.08 521 ASN A CA 1
ATOM 3849 C C . ASN A 1 521 ? 25.989 5.679 37.687 1.00 18.11 521 ASN A C 1
ATOM 3850 O O . ASN A 1 521 ? 26.834 5.877 38.558 1.00 16.92 521 ASN A O 1
ATOM 3855 N N . ALA A 1 522 ? 26.269 5.102 36.526 1.00 15.90 522 ALA A N 1
ATOM 3856 C CA . ALA A 1 522 ? 27.601 4.616 36.215 1.00 15.13 522 ALA A CA 1
ATOM 3857 C C . ALA A 1 522 ? 28.465 5.563 35.403 1.00 14.21 522 ALA A C 1
ATOM 3858 O O . ALA A 1 522 ? 29.635 5.273 35.166 1.00 14.38 522 ALA A O 1
ATOM 3860 N N . VAL A 1 523 ? 27.908 6.689 34.973 1.00 13.87 523 VAL A N 1
ATOM 3861 C CA . VAL A 1 523 ? 28.686 7.627 34.170 1.00 12.05 523 VAL A CA 1
ATOM 3862 C C . VAL A 1 523 ? 29.216 8.797 34.995 1.00 12.87 523 VAL A C 1
ATOM 3863 O O . VAL A 1 523 ? 28.460 9.674 35.437 1.00 10.90 523 VAL A O 1
ATOM 3867 N N . LEU A 1 524 ? 30.531 8.777 35.206 1.00 12.93 524 LEU A N 1
ATOM 3868 C CA . LEU A 1 524 ? 31.237 9.798 35.971 1.00 12.69 524 LEU A CA 1
ATOM 3869 C C . LEU A 1 524 ? 31.769 10.881 35.031 1.00 12.36 524 LEU A C 1
ATOM 3870 O O . LEU A 1 524 ? 32.200 10.588 33.913 1.00 11.69 524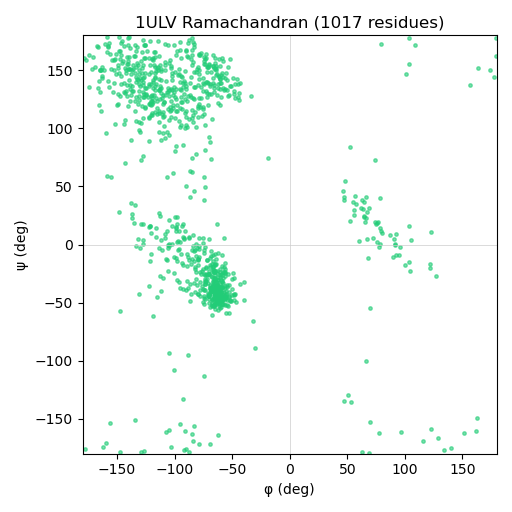 LEU A O 1
ATOM 3875 N N . ASP A 1 525 ? 31.752 12.127 35.499 1.00 12.43 525 ASP A N 1
ATOM 3876 C CA . ASP A 1 525 ? 32.201 13.264 34.693 1.00 13.63 525 ASP A CA 1
ATOM 3877 C C . ASP A 1 525 ? 32.694 14.407 35.588 1.00 11.75 525 ASP A C 1
ATOM 3878 O O . ASP A 1 525 ? 32.008 14.803 36.529 1.00 11.92 525 ASP A O 1
ATOM 3883 N N . GLY A 1 526 ? 33.875 14.936 35.279 1.00 12.09 526 GLY A N 1
ATOM 3884 C CA . GLY A 1 526 ? 34.447 16.020 36.064 1.00 11.71 526 GLY A CA 1
ATOM 3885 C C . GLY A 1 526 ? 33.733 17.357 35.926 1.00 13.47 526 GLY A C 1
ATOM 3886 O O . GLY A 1 526 ? 34.176 18.366 36.476 1.00 13.73 526 GLY A O 1
ATOM 3887 N N . GLY A 1 527 ? 32.627 17.368 35.193 1.00 11.68 527 GLY A N 1
ATOM 3888 C CA . GLY A 1 527 ? 31.883 18.597 35.006 1.00 11.48 527 GLY A CA 1
ATOM 3889 C C . GLY A 1 527 ? 31.444 19.265 36.296 1.00 12.24 527 GLY A C 1
ATOM 3890 O O . GLY A 1 527 ? 31.168 20.468 36.305 1.00 9.31 527 GLY A O 1
ATOM 3891 N N . PHE A 1 528 ? 31.380 18.505 37.391 1.00 12.83 528 PHE A N 1
ATOM 3892 C CA . PHE A 1 528 ? 30.949 19.081 38.662 1.00 11.13 528 PHE A CA 1
ATOM 3893 C C . PHE A 1 528 ? 31.966 20.087 39.202 1.00 10.62 528 PHE A C 1
ATOM 3894 O O . PHE A 1 528 ? 31.649 20.888 40.079 1.00 12.57 528 PHE A O 1
ATOM 3902 N N . LEU A 1 529 ? 33.188 20.055 38.688 1.00 9.53 529 LEU A N 1
ATOM 3903 C CA . LEU A 1 529 ? 34.185 21.009 39.154 1.00 13.68 529 LEU A CA 1
ATOM 3904 C C . LEU A 1 529 ? 33.812 22.444 38.755 1.00 14.41 529 LEU A C 1
ATOM 3905 O O . LEU A 1 529 ? 34.326 23.407 39.323 1.00 16.57 529 LEU A O 1
ATOM 3910 N N . GLU A 1 530 ? 32.919 22.583 37.784 1.00 14.77 530 GLU A N 1
ATOM 3911 C CA . GLU A 1 530 ? 32.484 23.903 37.336 1.00 16.16 530 GLU A CA 1
ATOM 3912 C C . GLU A 1 530 ? 31.743 24.629 38.461 1.00 15.39 530 GLU A C 1
ATOM 3913 O O . GLU A 1 530 ? 31.658 25.854 38.463 1.00 17.50 530 GLU A O 1
ATOM 3919 N N . PHE A 1 531 ? 31.204 23.874 39.414 1.00 14.20 531 PHE A N 1
ATOM 3920 C CA . PHE A 1 531 ? 30.489 24.474 40.534 1.00 11.48 531 PHE A CA 1
ATOM 3921 C C . PHE A 1 531 ? 31.374 25.417 41.343 1.00 12.41 531 PHE A C 1
ATOM 3922 O O . PHE A 1 531 ? 30.955 26.525 41.668 1.00 11.93 531 PHE A O 1
ATOM 3930 N N . VAL A 1 532 ? 32.589 24.994 41.688 1.00 12.37 532 VAL A N 1
ATOM 3931 C CA . VAL A 1 532 ? 33.432 25.889 42.466 1.00 12.53 532 VAL A CA 1
ATOM 3932 C C . VAL A 1 532 ? 34.100 26.910 41.558 1.00 12.08 532 VAL A C 1
ATOM 3933 O O . VAL A 1 532 ? 34.283 28.072 41.941 1.00 10.86 532 VAL A O 1
ATOM 3937 N N . ARG A 1 533 ? 34.439 26.487 40.345 1.00 11.38 533 ARG A N 1
ATOM 3938 C CA . ARG A 1 533 ? 35.074 27.388 39.393 1.00 12.58 533 ARG A CA 1
ATOM 3939 C C . ARG A 1 533 ? 34.206 28.619 39.099 1.00 13.31 533 ARG A C 1
ATOM 3940 O O . ARG A 1 533 ? 34.723 29.725 38.922 1.00 13.80 533 ARG A O 1
ATOM 3948 N N . LEU A 1 534 ? 32.889 28.429 39.043 1.00 11.75 534 LEU A N 1
ATOM 3949 C CA . LEU A 1 534 ? 31.988 29.540 38.763 1.00 13.50 534 LEU A CA 1
ATOM 3950 C C . LEU A 1 534 ? 31.362 30.127 40.028 1.00 13.46 534 LEU A C 1
ATOM 3951 O O . LEU A 1 534 ? 30.391 30.892 39.961 1.00 14.92 534 LEU A O 1
ATOM 3956 N N . GLY A 1 535 ? 31.941 29.769 41.172 1.00 11.58 535 GLY A N 1
ATOM 3957 C CA . GLY A 1 535 ? 31.478 30.268 42.455 1.00 10.08 535 GLY A CA 1
ATOM 3958 C C . GLY A 1 535 ? 30.080 29.844 42.862 1.00 10.14 535 GLY A C 1
ATOM 3959 O O . GLY A 1 535 ? 29.447 30.520 43.665 1.00 9.99 535 GLY A O 1
ATOM 3960 N N . VAL A 1 536 ? 29.605 28.725 42.321 1.00 10.07 536 VAL A N 1
ATOM 3961 C CA . VAL A 1 536 ? 28.275 28.214 42.628 1.00 9.98 536 VAL A CA 1
ATOM 3962 C C . VAL A 1 536 ? 28.276 27.418 43.932 1.00 11.06 536 VAL A C 1
ATOM 3963 O O . VAL A 1 536 ? 27.231 27.209 44.551 1.00 10.32 536 VAL A O 1
ATOM 3967 N N . LYS A 1 537 ? 29.460 26.973 44.344 1.00 12.28 537 LYS A N 1
ATOM 3968 C CA . LYS A 1 537 ? 29.618 26.232 45.592 1.00 12.18 537 LYS A CA 1
ATOM 3969 C C . LYS A 1 537 ? 30.965 26.638 46.152 1.00 12.39 537 LYS A C 1
ATOM 3970 O O . LYS A 1 537 ? 31.848 27.062 45.405 1.00 14.77 537 LYS A O 1
ATOM 3976 N N . ALA A 1 538 ? 31.125 26.502 47.461 1.00 10.23 538 ALA A N 1
ATOM 3977 C CA . ALA A 1 538 ? 32.379 26.844 48.103 1.00 10.83 538 ALA A CA 1
ATOM 3978 C C . ALA A 1 538 ? 33.470 25.921 47.583 1.00 11.64 538 ALA A C 1
ATOM 3979 O O . ALA A 1 538 ? 33.201 24.792 47.176 1.00 14.27 538 ALA A O 1
ATOM 3981 N N . PRO A 1 539 ? 34.721 26.394 47.576 1.00 12.32 539 PRO A N 1
ATOM 3982 C CA . PRO A 1 539 ? 35.812 25.546 47.091 1.00 11.38 539 PRO A CA 1
ATOM 3983 C C . PRO A 1 539 ? 35.894 24.214 47.841 1.00 13.41 539 PRO A C 1
ATOM 3984 O O . PRO A 1 539 ? 36.188 23.169 47.250 1.00 13.26 539 PRO A O 1
ATOM 3988 N N . ALA A 1 540 ? 35.632 24.251 49.143 1.00 12.73 540 ALA A N 1
ATOM 3989 C CA . ALA A 1 540 ? 35.691 23.041 49.949 1.00 11.95 540 ALA A CA 1
ATOM 3990 C C . ALA A 1 540 ? 34.349 22.335 50.072 1.00 12.90 540 ALA A C 1
ATOM 3991 O O . ALA A 1 540 ? 34.173 21.500 50.957 1.00 15.12 540 ALA A O 1
ATOM 3993 N N . ASP A 1 541 ? 33.403 22.659 49.194 1.00 12.72 541 ASP A N 1
ATOM 3994 C CA . ASP A 1 541 ? 32.092 22.014 49.241 1.00 10.83 541 ASP A CA 1
ATOM 3995 C C . ASP A 1 541 ? 32.297 20.511 49.451 1.00 11.63 541 ASP A C 1
ATOM 3996 O O . ASP A 1 541 ? 33.096 19.876 48.753 1.00 12.16 541 ASP A O 1
ATOM 4001 N N . PRO A 1 542 ? 31.584 19.923 50.424 1.00 12.49 542 PRO A N 1
ATOM 4002 C CA . PRO A 1 542 ? 31.711 18.488 50.710 1.00 11.70 542 PRO A CA 1
ATOM 4003 C C . PRO A 1 542 ? 31.241 17.541 49.603 1.00 14.15 542 PRO A C 1
ATOM 4004 O O . PRO A 1 542 ? 31.833 16.480 49.397 1.00 17.47 542 PRO A O 1
ATOM 4008 N N . TYR A 1 543 ? 30.186 17.916 48.888 1.00 13.37 543 TYR A N 1
ATOM 4009 C CA . TYR A 1 543 ? 29.674 17.064 47.824 1.00 12.04 543 TYR A CA 1
ATOM 4010 C C . TYR A 1 543 ? 30.653 16.983 46.667 1.00 12.72 543 TYR A C 1
ATOM 4011 O O . TYR A 1 543 ? 30.835 15.922 46.066 1.00 13.97 543 TYR A O 1
ATOM 4020 N N . VAL A 1 544 ? 31.271 18.111 46.338 1.00 11.46 544 VAL A N 1
ATOM 4021 C CA . VAL A 1 544 ? 32.239 18.131 45.256 1.00 10.16 544 VAL A CA 1
ATOM 4022 C C . VAL A 1 544 ? 33.421 17.253 45.685 1.00 10.70 544 VAL A C 1
ATOM 4023 O O . VAL A 1 544 ? 34.039 16.583 44.862 1.00 10.97 544 VAL A O 1
ATOM 4027 N N . ALA A 1 545 ? 33.706 17.243 46.986 1.00 10.39 545 ALA A N 1
ATOM 4028 C CA . ALA A 1 545 ? 34.802 16.441 47.541 1.00 12.39 545 ALA A CA 1
ATOM 4029 C C . ALA A 1 545 ? 34.643 14.912 47.422 1.00 12.42 545 ALA A C 1
ATOM 4030 O O . ALA A 1 545 ? 35.600 14.245 47.035 1.00 11.94 545 ALA A O 1
ATOM 4032 N N . ASP A 1 546 ? 33.474 14.347 47.754 1.00 13.15 546 ASP A N 1
ATOM 4033 C CA . ASP A 1 546 ? 33.306 12.881 47.645 1.00 15.96 546 ASP A CA 1
ATOM 4034 C C . ASP A 1 546 ? 33.233 12.460 46.192 1.00 15.12 546 ASP A C 1
ATOM 4035 O O . ASP A 1 546 ? 33.328 11.279 45.889 1.00 19.06 546 ASP A O 1
ATOM 4040 N N . SER A 1 547 ? 33.051 13.414 45.289 1.00 16.13 547 SER A N 1
ATOM 4041 C CA . SER A 1 547 ? 32.961 13.066 43.874 1.00 15.88 547 SER A CA 1
ATOM 4042 C C . SER A 1 547 ? 34.334 12.719 43.312 1.00 13.74 547 SER A C 1
ATOM 4043 O O . SER A 1 547 ? 34.454 11.965 42.355 1.00 14.89 547 SER A O 1
ATOM 4046 N N . LEU A 1 548 ? 35.364 13.266 43.939 1.00 13.73 548 LEU A N 1
ATOM 4047 C CA . LEU A 1 548 ? 36.748 13.076 43.517 1.00 13.07 548 LEU A CA 1
ATOM 4048 C C . LEU A 1 548 ? 37.265 11.645 43.387 1.00 13.85 548 LEU A C 1
ATOM 4049 O O . LEU A 1 548 ? 37.718 11.242 42.315 1.00 15.01 548 LEU A O 1
ATOM 4054 N N . ALA A 1 549 ? 37.219 10.889 44.481 1.00 13.19 549 ALA A N 1
ATOM 4055 C CA . ALA A 1 549 ? 37.726 9.520 44.494 1.00 13.83 549 ALA A CA 1
ATOM 4056 C C . ALA A 1 549 ? 37.144 8.657 43.375 1.00 13.46 549 ALA A C 1
ATOM 4057 O O . ALA A 1 549 ? 37.877 8.123 42.540 1.00 11.70 549 ALA A O 1
ATOM 4059 N N . GLU A 1 550 ? 35.824 8.520 43.366 1.00 14.03 550 GLU A N 1
ATOM 4060 C CA . GLU A 1 550 ? 35.163 7.727 42.352 1.00 13.89 550 GLU A CA 1
ATOM 4061 C C . GLU A 1 550 ? 35.455 8.284 40.954 1.00 15.82 550 GLU A C 1
ATOM 4062 O O . GLU A 1 550 ? 35.829 7.531 40.050 1.00 16.83 550 GLU A O 1
ATOM 4068 N N . THR A 1 551 ? 35.314 9.595 40.769 1.00 13.54 551 THR A N 1
ATOM 4069 C CA . THR A 1 551 ? 35.582 10.173 39.457 1.00 12.33 551 THR A CA 1
ATOM 4070 C C . THR A 1 551 ? 37.004 9.850 38.990 1.00 13.25 551 THR A C 1
ATOM 4071 O O . THR A 1 551 ? 37.209 9.489 37.826 1.00 11.77 551 THR A O 1
ATOM 4075 N N . ASP A 1 552 ? 37.982 9.978 39.888 1.00 12.69 552 ASP A N 1
ATOM 4076 C CA . ASP A 1 552 ? 39.372 9.687 39.535 1.00 14.81 552 ASP A CA 1
ATOM 4077 C C . ASP A 1 552 ? 39.571 8.221 39.174 1.00 15.15 552 ASP A C 1
ATOM 4078 O O . ASP A 1 552 ? 40.286 7.888 38.229 1.00 14.88 552 ASP A O 1
ATOM 4083 N N . ALA A 1 553 ? 38.929 7.346 39.937 1.00 14.73 553 ALA A N 1
ATOM 4084 C CA . ALA A 1 553 ? 39.029 5.916 39.712 1.00 12.97 553 ALA A CA 1
ATOM 4085 C C . ALA A 1 553 ? 38.427 5.534 38.364 1.00 12.31 553 ALA A C 1
ATOM 4086 O O . ALA A 1 553 ? 39.001 4.756 37.605 1.00 9.75 553 ALA A O 1
ATOM 4088 N N . SER A 1 554 ? 37.270 6.109 38.075 1.00 12.56 554 SER A N 1
ATOM 4089 C CA . SER A 1 554 ? 36.545 5.814 36.855 1.00 13.08 554 SER A CA 1
ATOM 4090 C C . SER A 1 554 ? 37.134 6.343 35.558 1.00 12.83 554 SER A C 1
ATOM 4091 O O . SER A 1 554 ? 37.193 5.624 34.564 1.00 13.33 554 SER A O 1
ATOM 4094 N N . ILE A 1 555 ? 37.592 7.587 35.566 1.00 14.63 555 ILE A N 1
ATOM 4095 C CA . ILE A 1 555 ? 38.091 8.180 34.335 1.00 13.54 555 ILE A CA 1
ATOM 4096 C C . ILE A 1 555 ? 39.464 8.805 34.348 1.00 14.05 555 ILE A C 1
ATOM 4097 O O . ILE A 1 555 ? 39.872 9.375 33.341 1.00 14.90 555 ILE A O 1
ATOM 4102 N N . SER A 1 556 ? 40.183 8.711 35.462 1.00 14.36 556 SER A N 1
ATOM 4103 C CA . SER A 1 556 ? 41.511 9.311 35.515 1.00 15.46 556 SER A CA 1
ATOM 4104 C C . SER A 1 556 ? 42.590 8.267 35.281 1.00 15.73 556 SER A C 1
ATOM 4105 O O . SER A 1 556 ? 42.350 7.066 35.397 1.00 17.12 556 SER A O 1
ATOM 4108 N N . GLN A 1 557 ? 43.785 8.734 34.960 1.00 14.71 557 GLN A N 1
ATOM 4109 C CA . GLN A 1 557 ? 44.893 7.842 34.687 1.00 17.52 557 GLN A CA 1
ATOM 4110 C C . GLN A 1 557 ? 46.186 8.636 34.763 1.00 17.64 557 GLN A C 1
ATOM 4111 O O . GLN A 1 557 ? 46.221 9.814 34.407 1.00 18.18 557 GLN A O 1
ATOM 4117 N N . GLU A 1 558 ? 47.239 7.994 35.252 1.00 17.66 558 GLU A N 1
ATOM 4118 C CA . GLU A 1 558 ? 48.529 8.651 35.399 1.00 18.46 558 GLU A CA 1
ATOM 4119 C C . GLU A 1 558 ? 49.445 8.429 34.196 1.00 19.54 558 GLU A C 1
ATOM 4120 O O . GLU A 1 558 ? 49.825 7.298 33.893 1.00 22.00 558 GLU A O 1
ATOM 4126 N N . THR A 1 559 ? 49.788 9.516 33.514 1.00 18.12 559 THR A N 1
ATOM 4127 C CA . THR A 1 559 ? 50.681 9.469 32.365 1.00 18.90 559 THR A CA 1
ATOM 4128 C C . THR A 1 559 ? 52.051 9.910 32.865 1.00 18.29 559 THR A C 1
ATOM 4129 O O . THR A 1 559 ? 52.187 10.348 34.003 1.00 18.88 559 THR A O 1
ATOM 4133 N N . PRO A 1 560 ? 53.089 9.795 32.025 1.00 19.22 560 PRO A N 1
ATOM 4134 C CA . PRO A 1 560 ? 54.416 10.221 32.487 1.00 19.23 560 PRO A CA 1
ATOM 4135 C C . PRO A 1 560 ? 54.510 11.715 32.811 1.00 19.44 560 PRO A C 1
ATOM 4136 O O . PRO A 1 560 ? 55.371 12.133 33.585 1.00 20.55 560 PRO A O 1
ATOM 4140 N N . GLY A 1 561 ? 53.621 12.515 32.226 1.00 19.30 561 GLY A N 1
ATOM 4141 C CA . GLY A 1 561 ? 53.628 13.942 32.494 1.00 17.01 561 GLY A CA 1
ATOM 4142 C C . GLY A 1 561 ? 52.768 14.331 33.690 1.00 17.09 561 GLY A C 1
ATOM 4143 O O . GLY A 1 561 ? 52.790 15.479 34.140 1.00 17.95 561 GLY A O 1
ATOM 4144 N N . GLY A 1 562 ? 52.012 13.374 34.219 1.00 16.33 562 GLY A N 1
ATOM 4145 C CA . GLY A 1 562 ? 51.144 13.662 35.349 1.00 15.86 562 GLY A CA 1
ATOM 4146 C C . GLY A 1 562 ? 49.754 13.079 35.152 1.00 16.12 562 GLY A C 1
ATOM 4147 O O . GLY A 1 562 ? 49.491 12.415 34.151 1.00 15.79 562 GLY A O 1
ATOM 4148 N N . ARG A 1 563 ? 48.854 13.331 36.094 1.00 17.25 563 ARG A N 1
ATOM 4149 C CA . ARG A 1 563 ? 47.507 12.785 35.998 1.00 17.45 563 ARG A CA 1
ATOM 4150 C C . ARG A 1 563 ? 46.633 13.505 34.980 1.00 17.31 563 ARG A C 1
ATOM 4151 O O . ARG A 1 563 ? 46.664 14.732 34.862 1.00 17.73 563 ARG A O 1
ATOM 4159 N N . MET A 1 564 ? 45.860 12.715 34.241 1.00 16.40 564 MET A N 1
ATOM 4160 C CA . MET A 1 564 ? 44.954 13.223 33.221 1.00 13.45 564 MET A CA 1
ATOM 4161 C C . MET A 1 564 ? 43.579 12.566 33.351 1.00 12.54 564 MET A C 1
ATOM 4162 O O . MET A 1 564 ? 43.409 11.574 34.055 1.00 11.59 564 MET A O 1
ATOM 4167 N N . TRP A 1 565 ? 42.591 13.125 32.671 1.00 12.41 565 TRP A N 1
ATOM 4168 C CA . TRP A 1 565 ? 41.244 12.589 32.747 1.00 12.35 565 TRP A CA 1
ATOM 4169 C C . TRP A 1 565 ? 40.570 12.455 31.393 1.00 13.85 565 TRP A C 1
ATOM 4170 O O . TRP A 1 565 ? 40.815 13.249 30.473 1.00 13.74 565 TRP A O 1
ATOM 4181 N N . HIS A 1 566 ? 39.726 11.433 31.282 1.00 13.58 566 HIS A N 1
ATOM 4182 C CA . HIS A 1 566 ? 38.916 11.230 30.089 1.00 13.42 566 HIS A CA 1
ATOM 4183 C C . HIS A 1 566 ? 37.719 12.137 30.422 1.00 12.25 566 HIS A C 1
ATOM 4184 O O . HIS A 1 566 ? 37.580 12.573 31.575 1.00 8.78 566 HIS A O 1
ATOM 4191 N N . ARG A 1 567 ? 36.859 12.431 29.451 1.00 13.15 567 ARG A N 1
ATOM 4192 C CA . ARG A 1 567 ? 35.713 13.291 29.743 1.00 14.23 567 ARG A CA 1
ATOM 4193 C C . ARG A 1 567 ? 34.751 12.618 30.707 1.00 14.85 567 ARG A C 1
ATOM 4194 O O . ARG A 1 567 ? 34.371 13.193 31.727 1.00 16.09 567 ARG A O 1
ATOM 4202 N N . TYR A 1 568 ? 34.348 11.400 30.361 1.00 14.44 568 TYR A N 1
ATOM 4203 C CA . TYR A 1 568 ? 33.407 10.639 31.165 1.00 14.57 568 TYR A CA 1
ATOM 4204 C C . TYR A 1 568 ? 33.503 9.135 30.887 1.00 14.88 568 TYR A C 1
ATOM 4205 O O . TYR A 1 568 ? 34.165 8.695 29.948 1.00 13.56 568 TYR A O 1
ATOM 4214 N N . THR A 1 569 ? 32.827 8.352 31.714 1.00 13.98 569 THR A N 1
ATOM 4215 C CA . THR A 1 569 ? 32.851 6.910 31.585 1.00 13.50 569 THR A CA 1
ATOM 4216 C C . THR A 1 569 ? 32.273 6.418 30.259 1.00 13.62 569 THR A C 1
ATOM 4217 O O . THR A 1 569 ? 31.220 6.881 29.814 1.00 12.33 569 THR A O 1
ATOM 4221 N N . TYR A 1 570 ? 32.984 5.478 29.639 1.00 14.06 570 TYR A N 1
ATOM 4222 C CA . TYR A 1 570 ? 32.581 4.867 28.374 1.00 16.45 570 TYR A CA 1
ATOM 4223 C C . TYR A 1 570 ? 32.605 5.805 27.166 1.00 17.17 570 TYR A C 1
ATOM 4224 O O . TYR A 1 570 ? 32.193 5.419 26.072 1.00 20.14 570 TYR A O 1
ATOM 4233 N N . ASP A 1 571 ? 33.075 7.031 27.362 1.00 16.86 571 ASP A N 1
ATOM 4234 C CA . ASP A 1 571 ? 33.148 8.000 26.276 1.00 16.17 571 ASP A CA 1
ATOM 4235 C C . ASP A 1 571 ? 33.774 7.365 25.035 1.00 16.89 571 ASP A C 1
ATOM 4236 O O . ASP A 1 571 ? 34.858 6.786 25.101 1.00 18.27 571 ASP A O 1
ATOM 4241 N N . GLY A 1 572 ? 33.076 7.461 23.904 1.00 18.03 572 GLY A N 1
ATOM 4242 C CA . GLY A 1 572 ? 33.581 6.871 22.677 1.00 17.65 572 GLY A CA 1
ATOM 4243 C C . GLY A 1 572 ? 34.067 7.844 21.617 1.00 17.42 572 GLY A C 1
ATOM 4244 O O . GLY A 1 572 ? 34.367 7.433 20.497 1.00 17.49 572 GLY A O 1
ATOM 4245 N N . TYR A 1 573 ? 34.168 9.125 21.961 1.00 16.31 573 TYR A N 1
ATOM 4246 C CA . TYR A 1 573 ? 34.605 10.132 20.997 1.00 16.26 573 TYR A CA 1
ATOM 4247 C C . TYR A 1 573 ? 36.117 10.201 20.827 1.00 14.64 573 TYR A C 1
ATOM 4248 O O . TYR A 1 573 ? 36.761 11.102 21.358 1.00 14.76 573 TYR A O 1
ATOM 4257 N N . GLY A 1 574 ? 36.669 9.255 20.073 1.00 15.23 574 GLY A N 1
ATOM 4258 C CA . GLY A 1 574 ? 38.106 9.216 19.827 1.00 16.02 574 GLY A CA 1
ATOM 4259 C C . GLY A 1 574 ? 38.474 8.078 18.889 1.00 15.93 574 GLY A C 1
ATOM 4260 O O . GLY A 1 574 ? 37.589 7.382 18.394 1.00 17.25 574 GLY A O 1
ATOM 4261 N N . GLU A 1 575 ? 39.763 7.873 18.638 1.00 16.87 575 GLU A N 1
ATOM 4262 C CA . GLU A 1 575 ? 40.190 6.791 17.746 1.00 18.64 575 GLU A CA 1
ATOM 4263 C C . GLU A 1 575 ? 39.578 5.454 18.151 1.00 18.37 575 GLU A C 1
ATOM 4264 O O . GLU A 1 575 ? 39.158 5.273 19.293 1.00 16.08 575 GLU A O 1
ATOM 4270 N N . LYS A 1 576 ? 39.543 4.516 17.208 1.00 19.27 576 LYS A N 1
ATOM 4271 C CA . LYS A 1 576 ? 39.020 3.184 17.476 1.00 19.41 576 LYS A CA 1
ATOM 4272 C C . LYS A 1 576 ? 40.132 2.344 18.110 1.00 19.68 576 LYS A C 1
ATOM 4273 O O . LYS A 1 576 ? 41.292 2.760 18.145 1.00 17.45 576 LYS A O 1
ATOM 4279 N N . ALA A 1 577 ? 39.777 1.166 18.612 1.00 20.61 577 ALA A N 1
ATOM 4280 C CA . ALA A 1 577 ? 40.749 0.289 19.263 1.00 19.70 577 ALA A CA 1
ATOM 4281 C C . ALA A 1 577 ? 41.973 -0.025 18.413 1.00 20.13 577 ALA A C 1
ATOM 4282 O O . ALA A 1 577 ? 43.031 -0.334 18.953 1.00 22.65 577 ALA A O 1
ATOM 4284 N N . ASP A 1 578 ? 41.841 0.047 17.092 1.00 20.64 578 ASP A N 1
ATOM 4285 C CA . ASP A 1 578 ? 42.973 -0.248 16.214 1.00 21.75 578 ASP A CA 1
ATOM 4286 C C . ASP A 1 578 ? 43.769 1.004 15.863 1.00 21.87 578 ASP A C 1
ATOM 4287 O O . ASP A 1 578 ? 44.693 0.949 15.052 1.00 23.84 578 ASP A O 1
ATOM 4292 N N . GLY A 1 579 ? 43.397 2.134 16.458 1.00 22.04 579 GLY A N 1
ATOM 4293 C CA . GLY A 1 579 ? 44.100 3.377 16.194 1.00 20.96 579 GLY A CA 1
ATOM 4294 C C . GLY A 1 579 ? 43.537 4.231 15.070 1.00 21.18 579 GLY A C 1
ATOM 4295 O O . GLY A 1 579 ? 43.956 5.375 14.891 1.00 21.13 579 GLY A O 1
ATOM 4296 N N . SER A 1 580 ? 42.588 3.696 14.310 1.00 20.89 580 SER A N 1
ATOM 4297 C CA . SER A 1 580 ? 42.014 4.451 13.203 1.00 21.41 580 SER A CA 1
ATOM 4298 C C . SER A 1 580 ? 41.127 5.600 13.691 1.00 21.34 580 SER A C 1
ATOM 4299 O O . SER A 1 580 ? 40.549 5.544 14.776 1.00 19.18 580 SER A O 1
ATOM 4302 N N . PRO A 1 581 ? 41.012 6.664 12.884 1.00 22.89 581 PRO A N 1
ATOM 4303 C CA . PRO A 1 581 ? 40.196 7.820 13.257 1.00 23.41 581 PRO A CA 1
ATOM 4304 C C . PRO A 1 581 ? 38.761 7.506 13.637 1.00 24.35 581 PRO A C 1
ATOM 4305 O O . PRO A 1 581 ? 38.188 6.507 13.204 1.00 25.99 581 PRO A O 1
ATOM 4309 N N . TRP A 1 582 ? 38.200 8.366 14.479 1.00 23.64 582 TRP A N 1
ATOM 4310 C CA . TRP A 1 582 ? 36.816 8.241 14.913 1.00 23.26 582 TRP A CA 1
ATOM 4311 C C . TRP A 1 582 ? 35.960 8.497 13.671 1.00 22.39 582 TRP A C 1
ATOM 4312 O O . TRP A 1 582 ? 36.268 9.386 12.877 1.00 20.06 582 TRP A O 1
ATOM 4323 N N . ASP A 1 583 ? 34.894 7.721 13.503 1.00 24.49 583 ASP A N 1
ATOM 4324 C CA . ASP A 1 583 ? 34.014 7.880 12.346 1.00 25.98 583 ASP A CA 1
ATOM 4325 C C . ASP A 1 583 ? 32.551 7.798 12.762 1.00 25.56 583 ASP A C 1
ATOM 4326 O O . ASP A 1 583 ? 31.690 7.426 11.955 1.00 26.81 583 ASP A O 1
ATOM 4331 N N . GLY A 1 584 ? 32.269 8.143 14.013 1.00 21.74 584 GLY A N 1
ATOM 4332 C CA . GLY A 1 584 ? 30.906 8.059 14.497 1.00 19.25 584 GLY A CA 1
ATOM 4333 C C . GLY A 1 584 ? 30.932 7.237 15.766 1.00 19.51 584 GLY A C 1
ATOM 4334 O O . GLY A 1 584 ? 30.072 7.388 16.633 1.00 20.72 584 GLY A O 1
ATOM 4335 N N . THR A 1 585 ? 31.920 6.349 15.859 1.00 16.92 585 THR A N 1
ATOM 4336 C CA . THR A 1 585 ? 32.115 5.521 17.044 1.00 16.69 585 THR A CA 1
ATOM 4337 C C . THR A 1 585 ? 33.614 5.316 17.247 1.00 16.25 585 THR A C 1
ATOM 4338 O O . THR A 1 585 ? 34.406 5.458 16.311 1.00 15.33 585 THR A O 1
ATOM 4342 N N . GLY A 1 586 ? 33.993 4.987 18.476 1.00 16.69 586 GLY A N 1
ATOM 4343 C CA . GLY A 1 586 ? 35.389 4.764 18.800 1.00 17.12 586 GLY A CA 1
ATOM 4344 C C . GLY A 1 586 ? 35.539 4.845 20.301 1.00 19.18 586 GLY A C 1
ATOM 4345 O O . GLY A 1 586 ? 34.607 4.507 21.021 1.00 20.13 586 GLY A O 1
ATOM 4346 N N . ILE A 1 587 ? 36.695 5.289 20.781 1.00 20.69 587 ILE A N 1
ATOM 4347 C CA . ILE A 1 587 ? 36.913 5.413 22.215 1.00 22.60 587 ILE A CA 1
ATOM 4348 C C . ILE A 1 587 ? 37.567 6.751 22.603 1.00 21.54 587 ILE A C 1
ATOM 4349 O O . ILE A 1 587 ? 38.643 7.114 22.111 1.00 18.78 587 ILE A O 1
ATOM 4354 N N . GLY A 1 588 ? 36.886 7.481 23.483 1.00 19.19 588 GLY A N 1
ATOM 4355 C CA . GLY A 1 588 ? 37.381 8.767 23.935 1.00 17.78 588 GLY A CA 1
ATOM 4356 C C . GLY A 1 588 ? 38.728 8.659 24.611 1.00 17.69 588 GLY A C 1
ATOM 4357 O O . GLY A 1 588 ? 38.981 7.728 25.379 1.00 18.66 588 GLY A O 1
ATOM 4358 N N . ARG A 1 589 ? 39.606 9.611 24.329 1.00 15.59 589 ARG A N 1
ATOM 4359 C CA . ARG A 1 589 ? 40.926 9.591 24.930 1.00 14.09 589 ARG A CA 1
ATOM 4360 C C . ARG A 1 589 ? 41.064 10.629 26.053 1.00 14.64 589 ARG A C 1
ATOM 4361 O O . ARG A 1 589 ? 40.068 11.083 26.623 1.00 13.66 589 ARG A O 1
ATOM 4369 N N . LEU A 1 590 ? 42.302 10.989 26.372 1.00 15.24 590 LEU A N 1
ATOM 4370 C CA . LEU A 1 590 ? 42.588 11.952 27.431 1.00 14.96 590 LEU A CA 1
ATOM 4371 C C . LEU A 1 590 ? 42.485 13.402 26.969 1.00 16.56 590 LEU A C 1
ATOM 4372 O O . LEU A 1 590 ? 42.987 13.769 25.904 1.00 16.85 590 LEU A O 1
ATOM 4377 N N . TRP A 1 591 ? 41.837 14.223 27.786 1.00 16.48 591 TRP A N 1
ATOM 4378 C CA . TRP A 1 591 ? 41.673 15.641 27.484 1.00 16.09 591 TRP A CA 1
ATOM 4379 C C . TRP A 1 591 ? 42.514 16.493 28.432 1.00 15.79 591 TRP A C 1
ATOM 4380 O O . TRP A 1 591 ? 42.093 16.792 29.551 1.00 16.38 591 TRP A O 1
ATOM 4391 N N . PRO A 1 592 ? 43.719 16.889 27.998 1.00 15.50 592 PRO A N 1
ATOM 4392 C CA . PRO A 1 592 ? 44.597 17.707 28.836 1.00 15.68 592 PRO A CA 1
ATOM 4393 C C . PRO A 1 592 ? 43.948 18.922 29.487 1.00 15.39 592 PRO A C 1
ATOM 4394 O O . PRO A 1 592 ? 44.364 19.332 30.568 1.00 17.08 592 PRO A O 1
ATOM 4398 N N . LEU A 1 593 ? 42.922 19.484 28.852 1.00 13.56 593 LEU A N 1
ATOM 4399 C CA . LEU A 1 593 ? 42.261 20.651 29.418 1.00 13.43 593 LEU A CA 1
ATOM 4400 C C . LEU A 1 593 ? 41.599 20.330 30.758 1.00 13.88 593 LEU A C 1
ATOM 4401 O O . LEU A 1 593 ? 41.396 21.221 31.587 1.00 13.76 593 LEU A O 1
ATOM 4406 N N . LEU A 1 594 ? 41.266 19.059 30.974 1.00 12.48 594 LEU A N 1
ATOM 4407 C CA . LEU A 1 594 ? 40.633 18.651 32.225 1.00 12.85 594 LEU A CA 1
ATOM 4408 C C . LEU A 1 594 ? 41.630 18.720 33.387 1.00 13.34 594 LEU A C 1
ATOM 4409 O O . LEU A 1 594 ? 41.230 18.876 34.543 1.00 13.31 594 LEU A O 1
ATOM 4414 N N . SER A 1 595 ? 42.922 18.603 33.079 1.00 10.91 595 SER A N 1
ATOM 4415 C CA . SER A 1 595 ? 43.957 18.716 34.102 1.00 13.47 595 SER A CA 1
ATOM 4416 C C . SER A 1 595 ? 43.975 20.185 34.529 1.00 14.35 595 SER A C 1
ATOM 4417 O O . SER A 1 595 ? 44.081 20.506 35.715 1.00 15.94 595 SER A O 1
ATOM 4420 N N . GLY A 1 596 ? 43.878 21.076 33.547 1.00 14.92 596 GLY A N 1
ATOM 4421 C CA . GLY A 1 596 ? 43.862 22.496 33.849 1.00 15.41 596 GLY A CA 1
ATOM 4422 C C . GLY A 1 596 ? 42.670 22.779 34.737 1.00 14.33 596 GLY A C 1
ATOM 4423 O O . GLY A 1 596 ? 42.743 23.585 35.661 1.00 15.17 596 GLY A O 1
ATOM 4424 N N . GLU A 1 597 ? 41.564 22.100 34.460 1.00 13.26 597 GLU A N 1
ATOM 4425 C CA . GLU A 1 597 ? 40.356 22.274 35.254 1.00 12.88 597 GLU A CA 1
ATOM 4426 C C . GLU A 1 597 ? 40.549 21.787 36.684 1.00 12.08 597 GLU A C 1
ATOM 4427 O O . GLU A 1 597 ? 40.148 22.464 37.635 1.00 11.72 597 GLU A O 1
ATOM 4433 N N . ARG A 1 598 ? 41.139 20.604 36.842 1.00 12.07 598 ARG A N 1
ATOM 4434 C CA . ARG A 1 598 ? 41.363 20.077 38.184 1.00 14.34 598 ARG A CA 1
ATOM 4435 C C . ARG A 1 598 ? 42.298 21.036 38.918 1.00 12.45 598 ARG A C 1
ATOM 4436 O O . ARG A 1 598 ? 42.168 21.250 40.124 1.00 10.71 598 ARG A O 1
ATOM 4444 N N . GLY A 1 599 ? 43.230 21.614 38.165 1.00 12.46 599 GLY A N 1
ATOM 4445 C CA . GLY A 1 599 ? 44.178 22.557 38.732 1.00 12.67 599 GLY A CA 1
ATOM 4446 C C . GLY A 1 599 ? 43.531 23.816 39.285 1.00 13.00 599 GLY A C 1
ATOM 4447 O O . GLY A 1 599 ? 44.005 24.367 40.280 1.00 15.02 599 GLY A O 1
ATOM 4448 N N . GLU A 1 600 ? 42.456 24.281 38.649 1.00 10.43 600 GLU A N 1
ATOM 4449 C CA . GLU A 1 600 ? 41.772 25.477 39.121 1.00 9.98 600 GLU A CA 1
ATOM 4450 C C . GLU A 1 600 ? 41.018 25.158 40.393 1.00 12.30 600 GLU A C 1
ATOM 4451 O O . GLU A 1 600 ? 40.841 26.014 41.263 1.00 11.68 600 GLU A O 1
ATOM 4457 N N . TYR A 1 601 ? 40.560 23.918 40.495 1.00 12.71 601 TYR A N 1
ATOM 4458 C CA . TYR A 1 601 ? 39.850 23.487 41.683 1.00 13.79 601 TYR A CA 1
ATOM 4459 C C . TYR A 1 601 ? 40.860 23.383 42.835 1.00 14.61 601 TYR A C 1
ATOM 4460 O O . TYR A 1 601 ? 40.583 23.792 43.968 1.00 14.98 601 TYR A O 1
ATOM 4469 N N . ALA A 1 602 ? 42.037 22.845 42.536 1.00 13.68 602 ALA A N 1
ATOM 4470 C CA . ALA A 1 602 ? 43.070 22.712 43.550 1.00 14.95 602 ALA A CA 1
ATOM 4471 C C . ALA A 1 602 ? 43.474 24.107 44.016 1.00 16.19 602 ALA A C 1
ATOM 4472 O O . ALA A 1 602 ? 43.525 24.379 45.217 1.00 19.15 602 ALA A O 1
ATOM 4474 N N . LEU A 1 603 ? 43.754 24.986 43.060 1.00 14.22 603 LEU A N 1
ATOM 4475 C CA . LEU A 1 603 ? 44.154 26.355 43.364 1.00 14.52 603 LEU A CA 1
ATOM 4476 C C . LEU A 1 603 ? 43.118 27.058 44.240 1.00 15.15 603 LEU A C 1
ATOM 4477 O O . LEU A 1 603 ? 43.469 27.742 45.196 1.00 18.22 603 LEU A O 1
ATOM 4482 N N . ALA A 1 604 ? 41.842 26.883 43.919 1.00 14.29 604 ALA A N 1
ATOM 4483 C CA . ALA A 1 604 ? 40.770 27.513 44.684 1.00 14.06 604 ALA A CA 1
ATOM 4484 C C . ALA A 1 604 ? 40.799 27.070 46.140 1.00 14.58 604 ALA A C 1
ATOM 4485 O O . ALA A 1 604 ? 40.305 27.781 47.024 1.00 14.76 604 ALA A O 1
ATOM 4487 N N . ASN A 1 605 ? 41.363 25.887 46.374 1.00 14.48 605 ASN A N 1
ATOM 4488 C CA . ASN A 1 605 ? 41.471 25.327 47.716 1.00 16.22 605 ASN A CA 1
ATOM 4489 C C . ASN A 1 605 ? 42.851 25.579 48.325 1.00 18.47 605 ASN A C 1
ATOM 4490 O O . ASN A 1 605 ? 43.248 24.908 49.282 1.00 19.57 605 ASN A O 1
ATOM 4495 N N . GLY A 1 606 ? 43.580 26.537 47.757 1.00 17.45 606 GLY A N 1
ATOM 4496 C CA . GLY A 1 606 ? 44.888 26.886 48.278 1.00 18.80 606 GLY A CA 1
ATOM 4497 C C . GLY A 1 606 ? 46.041 25.938 48.011 1.00 20.65 606 GLY A C 1
ATOM 4498 O O . GLY A 1 606 ? 47.072 26.021 48.676 1.00 19.93 606 GLY A O 1
ATOM 4499 N N . GLN A 1 607 ? 45.893 25.047 47.038 1.00 22.24 607 GLN A N 1
ATOM 4500 C CA . GLN A 1 607 ? 46.966 24.111 46.723 1.00 21.81 607 GLN A CA 1
ATOM 4501 C C . GLN A 1 607 ? 47.852 24.605 45.581 1.00 22.28 607 GLN A C 1
ATOM 4502 O O . GLN A 1 607 ? 47.518 25.565 44.893 1.00 21.19 607 GLN A O 1
ATOM 4508 N N . ASP A 1 608 ? 48.993 23.949 45.400 1.00 22.81 608 ASP A N 1
ATOM 4509 C CA . ASP A 1 608 ? 49.937 24.303 44.342 1.00 23.61 608 ASP A CA 1
ATOM 4510 C C . ASP A 1 608 ? 49.392 23.801 43.003 1.00 22.20 608 ASP A C 1
ATOM 4511 O O . ASP A 1 608 ? 49.214 22.599 42.821 1.00 21.87 608 ASP A O 1
ATOM 4516 N N . ALA A 1 609 ? 49.133 24.713 42.072 1.00 20.21 609 ALA A N 1
ATOM 4517 C CA . ALA A 1 609 ? 48.600 24.332 40.764 1.00 22.08 609 ALA A CA 1
ATOM 4518 C C . ALA A 1 609 ? 49.689 24.148 39.712 1.00 22.10 609 ALA A C 1
ATOM 4519 O O . ALA A 1 609 ? 49.415 23.684 38.606 1.00 22.90 609 ALA A O 1
ATOM 4521 N N . LEU A 1 610 ? 50.919 24.517 40.050 1.00 21.63 610 LEU A N 1
ATOM 4522 C CA . LEU A 1 610 ? 52.023 24.373 39.115 1.00 21.62 610 LEU A CA 1
ATOM 4523 C C . LEU A 1 610 ? 52.112 22.984 38.495 1.00 19.81 610 LEU A C 1
ATOM 4524 O O . LEU A 1 610 ? 52.346 22.854 37.293 1.00 20.48 610 LEU A O 1
ATOM 4529 N N . PRO A 1 611 ? 51.938 21.924 39.299 1.00 17.66 611 PRO A N 1
ATOM 4530 C CA . PRO A 1 611 ? 52.022 20.588 38.698 1.00 16.78 611 PRO A CA 1
ATOM 4531 C C . PRO A 1 611 ? 50.994 20.320 37.590 1.00 15.79 611 PRO A C 1
ATOM 4532 O O . PRO A 1 611 ? 51.265 19.571 36.648 1.00 15.27 611 PRO A O 1
ATOM 4536 N N . TYR A 1 612 ? 49.823 20.938 37.690 1.00 13.69 612 TYR A N 1
ATOM 4537 C CA . TYR A 1 612 ? 48.803 20.762 36.661 1.00 14.01 612 TYR A CA 1
ATOM 4538 C C . TYR A 1 612 ? 49.260 21.447 35.361 1.00 15.84 612 TYR A C 1
ATOM 4539 O O . TYR A 1 612 ? 48.976 20.964 34.258 1.00 16.16 612 TYR A O 1
ATOM 4548 N N . LEU A 1 613 ? 49.967 22.571 35.493 1.00 14.11 613 LEU A N 1
ATOM 4549 C CA . LEU A 1 613 ? 50.482 23.268 34.325 1.00 13.42 613 LEU A CA 1
ATOM 4550 C C . LEU A 1 613 ? 51.540 22.377 33.694 1.00 13.86 613 LEU A C 1
ATOM 4551 O O . LEU A 1 613 ? 51.627 22.284 32.472 1.00 12.21 613 LEU A O 1
ATOM 4556 N N . GLU A 1 614 ? 52.340 21.720 34.535 1.00 14.74 614 GLU A N 1
ATOM 4557 C CA . GLU A 1 614 ? 53.383 20.811 34.060 1.00 17.27 614 GLU A CA 1
ATOM 4558 C C . GLU A 1 614 ? 52.740 19.701 33.235 1.00 17.35 614 GLU A C 1
ATOM 4559 O O . GLU A 1 614 ? 53.211 19.351 32.151 1.00 18.51 614 GLU A O 1
ATOM 4565 N N . THR A 1 615 ? 51.654 19.151 33.762 1.00 16.37 615 THR A N 1
ATOM 4566 C CA . THR A 1 615 ? 50.939 18.082 33.088 1.00 15.54 615 THR A CA 1
ATOM 4567 C C . THR A 1 615 ? 50.373 18.567 31.755 1.00 17.13 615 THR A C 1
ATOM 4568 O O . THR A 1 615 ? 50.485 17.878 30.735 1.00 17.21 615 THR A O 1
ATOM 4572 N N . MET A 1 616 ? 49.773 19.754 31.758 1.00 16.26 616 MET A N 1
ATOM 4573 C CA . MET A 1 616 ? 49.211 20.301 30.534 1.00 14.84 616 MET A CA 1
ATOM 4574 C C . MET A 1 616 ? 50.292 20.497 29.493 1.00 13.93 616 MET A C 1
ATOM 4575 O O . MET A 1 616 ? 50.069 20.270 28.305 1.00 13.95 616 MET A O 1
ATOM 4580 N N . HIS A 1 617 ? 51.473 20.908 29.933 1.00 12.01 617 HIS A N 1
ATOM 4581 C CA . HIS A 1 617 ? 52.544 21.132 28.983 1.00 13.40 617 HIS A CA 1
ATOM 4582 C C . HIS A 1 617 ? 53.196 19.851 28.468 1.00 14.07 617 HIS A C 1
ATOM 4583 O O . HIS A 1 617 ? 53.803 19.846 27.390 1.00 15.50 617 HIS A O 1
ATOM 4590 N N . SER A 1 618 ? 53.082 18.764 29.224 1.00 14.27 618 SER A N 1
ATOM 4591 C CA . SER A 1 618 ? 53.671 17.506 28.780 1.00 14.47 618 SER A CA 1
ATOM 4592 C C . SER A 1 618 ? 52.867 16.935 27.610 1.00 13.95 618 SER A C 1
ATOM 4593 O O . SER A 1 618 ? 53.313 16.017 26.934 1.00 16.09 618 SER A O 1
ATOM 4596 N N . ALA A 1 619 ? 51.681 17.483 27.382 1.00 13.32 619 ALA A N 1
ATOM 4597 C CA . ALA A 1 619 ? 50.815 17.026 26.305 1.00 12.86 619 ALA A CA 1
ATOM 4598 C C . ALA A 1 619 ? 51.111 17.757 24.999 1.00 14.35 619 ALA A C 1
ATOM 4599 O O . ALA A 1 619 ? 50.624 17.372 23.935 1.00 16.06 619 ALA A O 1
ATOM 4601 N N . ALA A 1 620 ? 51.918 18.807 25.081 1.00 14.71 620 ALA A N 1
ATOM 4602 C CA . ALA A 1 620 ? 52.258 19.597 23.907 1.00 15.64 620 ALA A CA 1
ATOM 4603 C C . ALA A 1 620 ? 53.411 19.001 23.122 1.00 15.17 620 ALA A C 1
ATOM 4604 O O . ALA A 1 620 ? 54.213 18.249 23.663 1.00 15.93 620 ALA A O 1
ATOM 4606 N N . ASN A 1 621 ? 53.480 19.342 21.839 1.00 16.35 621 ASN A N 1
ATOM 4607 C CA . ASN A 1 621 ? 54.549 18.866 20.970 1.00 16.01 621 ASN A CA 1
ATOM 4608 C C . ASN A 1 621 ? 55.667 19.900 21.011 1.00 17.21 621 ASN A C 1
ATOM 4609 O O . ASN A 1 621 ? 55.567 20.889 21.735 1.00 16.13 621 ASN A O 1
ATOM 4614 N N . ALA A 1 622 ? 56.722 19.678 20.231 1.00 17.29 622 ALA A N 1
ATOM 4615 C CA . ALA A 1 622 ? 57.855 20.599 20.192 1.00 17.28 622 ALA A CA 1
ATOM 4616 C C . ALA A 1 622 ? 57.418 22.019 19.841 1.00 16.94 622 ALA A C 1
ATOM 4617 O O . ALA A 1 622 ? 58.102 22.986 20.169 1.00 16.88 622 ALA A O 1
ATOM 4619 N N . GLY A 1 623 ? 56.277 22.135 19.170 1.00 16.56 623 GLY A N 1
ATOM 4620 C CA . GLY A 1 623 ? 55.773 23.441 18.791 1.00 15.95 623 GLY A CA 1
ATOM 4621 C C . GLY A 1 623 ? 54.969 24.104 19.893 1.00 18.08 623 GLY A C 1
ATOM 4622 O O . GLY A 1 623 ? 54.549 25.253 19.745 1.00 17.89 623 GLY A O 1
ATOM 4623 N N . TYR A 1 624 ? 54.748 23.377 20.991 1.00 18.15 624 TYR A N 1
ATOM 4624 C CA . TYR A 1 624 ? 53.994 23.879 22.143 1.00 18.41 624 TYR A CA 1
ATOM 4625 C C . TYR A 1 624 ? 52.481 23.910 21.943 1.00 19.02 624 TYR A C 1
ATOM 4626 O O . TYR A 1 624 ? 51.766 24.628 22.653 1.00 19.60 624 TYR A O 1
ATOM 4635 N N . MET A 1 625 ? 51.999 23.136 20.974 1.00 18.07 625 MET A N 1
ATOM 4636 C CA . MET A 1 625 ? 50.570 23.056 20.683 1.00 16.95 625 MET A CA 1
ATOM 4637 C C . MET A 1 625 ? 49.873 22.117 21.677 1.00 16.76 625 MET A C 1
ATOM 4638 O O . MET A 1 625 ? 50.217 20.933 21.750 1.00 18.00 625 MET A O 1
ATOM 4643 N N . ILE A 1 626 ? 48.916 22.634 22.452 1.00 15.06 626 ILE A N 1
ATOM 4644 C CA . ILE A 1 626 ? 48.178 21.780 23.391 1.00 15.06 626 ILE A CA 1
ATOM 4645 C C . ILE A 1 626 ? 46.971 21.232 22.634 1.00 14.53 626 ILE A C 1
ATOM 4646 O O . ILE A 1 626 ? 46.152 21.993 22.117 1.00 14.79 626 ILE A O 1
ATOM 4651 N N . PRO A 1 627 ? 46.832 19.903 22.572 1.00 14.06 627 PRO A N 1
ATOM 4652 C CA . PRO A 1 627 ? 45.704 19.309 21.854 1.00 13.02 627 PRO A CA 1
ATOM 4653 C C . PRO A 1 627 ? 44.447 19.055 22.671 1.00 13.16 627 PRO A C 1
ATOM 4654 O O . PRO A 1 627 ? 44.448 19.114 23.907 1.00 14.19 627 PRO A O 1
ATOM 4658 N N . GLU A 1 628 ? 43.370 18.760 21.957 1.00 11.57 628 GLU A N 1
ATOM 4659 C CA . GLU A 1 628 ? 42.114 18.434 22.593 1.00 11.55 628 GLU A CA 1
ATOM 4660 C C . GLU A 1 628 ? 42.309 17.082 23.268 1.00 11.68 628 GLU A C 1
ATOM 4661 O O . GLU A 1 628 ? 41.810 16.855 24.367 1.00 13.65 628 GLU A O 1
ATOM 4667 N N . GLN A 1 629 ? 43.047 16.193 22.606 1.00 11.46 629 GLN A N 1
ATOM 4668 C CA . GLN A 1 629 ? 43.280 14.854 23.135 1.00 13.41 629 GLN A CA 1
ATOM 4669 C C . GLN A 1 629 ? 44.685 14.284 22.951 1.00 13.12 629 GLN A C 1
ATOM 4670 O O . GLN A 1 629 ? 45.393 14.619 22.005 1.00 14.02 629 GLN A O 1
ATOM 4676 N N . VAL A 1 630 ? 45.073 13.412 23.876 1.00 10.47 630 VAL A N 1
ATOM 4677 C CA . VAL A 1 630 ? 46.347 12.724 23.805 1.00 11.48 630 VAL A CA 1
ATOM 4678 C C . VAL A 1 630 ? 46.034 11.240 23.969 1.00 13.95 630 VAL A C 1
ATOM 4679 O O . VAL A 1 630 ? 45.081 10.881 24.663 1.00 13.25 630 VAL A O 1
ATOM 4683 N N . TRP A 1 631 ? 46.828 10.391 23.313 1.00 16.40 631 TRP A N 1
ATOM 4684 C CA . TRP A 1 631 ? 46.670 8.935 23.364 1.00 17.20 631 TRP A CA 1
ATOM 4685 C C . TRP A 1 631 ? 46.790 8.448 24.813 1.00 17.84 631 TRP A C 1
ATOM 4686 O O . TRP A 1 631 ? 47.537 9.018 25.606 1.00 18.40 631 TRP A O 1
ATOM 4697 N N . ASP A 1 632 ? 46.066 7.389 25.156 1.00 18.51 632 ASP A N 1
ATOM 4698 C CA . ASP A 1 632 ? 46.084 6.883 26.528 1.00 19.83 632 ASP A CA 1
ATOM 4699 C C . ASP A 1 632 ? 46.552 5.438 26.690 1.00 20.33 632 ASP A C 1
ATOM 4700 O O . ASP A 1 632 ? 46.434 4.875 27.777 1.00 20.10 632 ASP A O 1
ATOM 4705 N N . ARG A 1 633 ? 47.086 4.844 25.625 1.00 21.24 633 ARG A N 1
ATOM 4706 C CA . ARG A 1 633 ? 47.553 3.457 25.677 1.00 22.25 633 ARG A CA 1
ATOM 4707 C C . ARG A 1 633 ? 49.053 3.337 25.449 1.00 23.12 633 ARG A C 1
ATOM 4708 O O . ARG A 1 633 ? 49.644 4.139 24.726 1.00 23.66 633 ARG A O 1
ATOM 4716 N N . ASP A 1 634 ? 49.663 2.326 26.059 1.00 24.20 634 ASP A N 1
ATOM 4717 C CA . ASP A 1 634 ? 51.096 2.101 25.902 1.00 25.95 634 ASP A CA 1
ATOM 4718 C C . ASP A 1 634 ? 51.388 1.569 24.514 1.00 26.80 634 ASP A C 1
ATOM 4719 O O . ASP A 1 634 ? 52.489 1.733 23.988 1.00 27.54 634 ASP A O 1
ATOM 4724 N N . GLU A 1 635 ? 50.396 0.925 23.920 1.00 27.42 635 GLU A N 1
ATOM 4725 C CA . GLU A 1 635 ? 50.576 0.362 22.602 1.00 29.05 635 GLU A CA 1
ATOM 4726 C C . GLU A 1 635 ? 50.322 1.360 21.483 1.00 30.22 635 GLU A C 1
ATOM 4727 O O . GLU A 1 635 ? 49.289 2.033 21.448 1.00 30.29 635 GLU A O 1
ATOM 4733 N N . PRO A 1 636 ? 51.296 1.502 20.575 1.00 28.69 636 PRO A N 1
ATOM 4734 C CA . PRO A 1 636 ? 51.158 2.416 19.447 1.00 29.68 636 PRO A CA 1
ATOM 4735 C C . PRO A 1 636 ? 50.555 1.513 18.384 1.00 31.80 636 PRO A C 1
ATOM 4736 O O . PRO A 1 636 ? 51.206 0.567 17.934 1.00 36.35 636 PRO A O 1
ATOM 4740 N N . THR A 1 637 ? 49.315 1.759 17.995 1.00 28.48 637 THR A N 1
ATOM 4741 C CA . THR A 1 637 ? 48.701 0.903 16.993 1.00 24.43 637 THR A CA 1
ATOM 4742 C C . THR A 1 637 ? 49.505 1.008 15.697 1.00 24.04 637 THR A C 1
ATOM 4743 O O . THR A 1 637 ? 50.646 1.481 15.707 1.00 20.47 637 THR A O 1
ATOM 4747 N N . SER A 1 638 ? 48.928 0.563 14.583 1.00 24.98 638 SER A N 1
ATOM 4748 C CA . SER A 1 638 ? 49.638 0.636 13.305 1.00 25.51 638 SER A CA 1
ATOM 4749 C C . SER A 1 638 ? 49.874 2.108 12.968 1.00 25.78 638 SER A C 1
ATOM 4750 O O . SER A 1 638 ? 50.687 2.437 12.106 1.00 24.99 638 SER A O 1
ATOM 4753 N N . TYR A 1 639 ? 49.141 2.992 13.637 1.00 25.14 639 TYR A N 1
ATOM 4754 C CA . TYR A 1 639 ? 49.318 4.421 13.425 1.00 26.83 639 TYR A CA 1
ATOM 4755 C C . TYR A 1 639 ? 50.398 4.802 14.434 1.00 28.36 639 TYR A C 1
ATOM 4756 O O . TYR A 1 639 ? 50.664 4.047 15.368 1.00 30.01 639 TYR A O 1
ATOM 4765 N N . GLY A 1 640 ? 51.041 5.946 14.257 1.00 28.32 640 GLY A N 1
ATOM 4766 C CA . GLY A 1 640 ? 52.106 6.293 15.185 1.00 28.82 640 GLY A CA 1
ATOM 4767 C C . GLY A 1 640 ? 51.707 6.936 16.500 1.00 27.34 640 GLY A C 1
ATOM 4768 O O . GLY A 1 640 ? 52.326 7.921 16.906 1.00 27.36 640 GLY A O 1
ATOM 4769 N N . HIS A 1 641 ? 50.698 6.387 17.172 1.00 23.67 641 HIS A N 1
ATOM 4770 C CA . HIS A 1 641 ? 50.232 6.949 18.438 1.00 24.70 641 HIS A CA 1
ATOM 4771 C C . HIS A 1 641 ? 51.218 6.789 19.598 1.00 26.61 641 HIS A C 1
ATOM 4772 O O . HIS A 1 641 ? 51.818 5.729 19.786 1.00 24.74 641 HIS A O 1
ATOM 4779 N N . GLU A 1 642 ? 51.373 7.865 20.368 1.00 27.69 642 GLU A N 1
ATOM 4780 C CA . GLU A 1 642 ? 52.286 7.907 21.509 1.00 28.79 642 GLU A CA 1
ATOM 4781 C C . GLU A 1 642 ? 51.527 8.313 22.774 1.00 28.43 642 GLU A C 1
ATOM 4782 O O . GLU A 1 642 ? 50.739 9.260 22.759 1.00 27.81 642 GLU A O 1
ATOM 4788 N N . LEU A 1 643 ? 51.769 7.602 23.869 1.00 27.55 643 LEU A N 1
ATOM 4789 C CA . LEU A 1 643 ? 51.103 7.906 25.130 1.00 26.45 643 LEU A CA 1
ATOM 4790 C C . LEU A 1 643 ? 51.398 9.353 25.512 1.00 26.08 643 LEU A C 1
ATOM 4791 O O . LEU A 1 643 ? 52.545 9.788 25.461 1.00 27.18 643 LEU A O 1
ATOM 4796 N N . GLY A 1 644 ? 50.362 10.095 25.890 1.00 25.46 644 GLY A N 1
ATOM 4797 C CA . GLY A 1 644 ? 50.555 11.476 26.292 1.00 24.46 644 GLY A CA 1
ATOM 4798 C C . GLY A 1 644 ? 50.757 12.462 25.158 1.00 24.89 644 GLY A C 1
ATOM 4799 O O . GLY A 1 644 ? 50.907 13.659 25.402 1.00 25.75 644 GLY A O 1
ATOM 4800 N N . ARG A 1 645 ? 50.778 11.974 23.921 1.00 24.35 645 ARG A N 1
ATOM 4801 C CA . ARG A 1 645 ? 50.948 12.853 22.772 1.00 24.15 645 ARG A CA 1
ATOM 4802 C C . ARG A 1 645 ? 49.622 13.051 22.054 1.00 22.76 645 ARG A C 1
ATOM 4803 O O . ARG A 1 645 ? 48.698 12.244 22.184 1.00 20.02 645 ARG A O 1
ATOM 4811 N N . SER A 1 646 ? 49.539 14.129 21.284 1.00 22.21 646 SER A N 1
ATOM 4812 C CA . SER A 1 646 ? 48.320 14.468 20.564 1.00 23.19 646 SER A CA 1
ATOM 4813 C C . SER A 1 646 ? 47.760 13.377 19.659 1.00 23.36 646 SER A C 1
ATOM 4814 O O . SER A 1 646 ? 48.503 12.650 19.000 1.00 21.03 646 SER A O 1
ATOM 4817 N N . THR A 1 647 ? 46.433 13.279 19.636 1.00 24.07 647 THR A N 1
ATOM 4818 C CA . THR A 1 647 ? 45.747 12.306 18.797 1.00 23.69 647 THR A CA 1
ATOM 4819 C C . THR A 1 647 ? 45.442 12.946 17.441 1.00 24.32 647 THR A C 1
ATOM 4820 O O . THR A 1 647 ? 46.044 13.958 17.063 1.00 23.48 647 THR A O 1
ATOM 4824 N N . GLY A 1 648 ? 44.495 12.354 16.721 1.00 23.26 648 GLY A N 1
ATOM 4825 C CA . GLY A 1 648 ? 44.133 12.862 15.413 1.00 23.87 648 GLY A CA 1
ATOM 4826 C C . GLY A 1 648 ? 43.141 14.006 15.429 1.00 23.92 648 GLY A C 1
ATOM 4827 O O . GLY A 1 648 ? 42.838 14.571 14.377 1.00 24.59 648 GLY A O 1
ATOM 4828 N N . SER A 1 649 ? 42.619 14.354 16.602 1.00 21.47 649 SER A N 1
ATOM 4829 C CA . SER A 1 649 ? 41.677 15.460 16.666 1.00 21.75 649 SER A CA 1
ATOM 4830 C C . SER A 1 649 ? 42.396 16.805 16.757 1.00 19.24 649 SER A C 1
ATOM 4831 O O . SER A 1 649 ? 43.612 16.895 16.559 1.00 17.31 649 SER A O 1
ATOM 4834 N N . ALA A 1 650 ? 41.627 17.844 17.052 1.00 17.47 650 ALA A N 1
ATOM 4835 C CA . ALA A 1 650 ? 42.141 19.201 17.126 1.00 17.88 650 ALA A CA 1
ATOM 4836 C C . ALA A 1 650 ? 43.351 19.473 18.020 1.00 17.73 650 ALA A C 1
ATOM 4837 O O . ALA A 1 650 ? 43.387 19.122 19.206 1.00 17.28 650 ALA A O 1
ATOM 4839 N N . SER A 1 651 ? 44.341 20.116 17.417 1.00 16.14 651 SER A N 1
ATOM 4840 C CA . SER A 1 651 ? 45.554 20.517 18.109 1.00 16.82 651 SER A CA 1
ATOM 4841 C C . SER A 1 651 ? 46.203 21.536 17.192 1.00 16.12 651 SER A C 1
ATOM 4842 O O . SER A 1 651 ? 46.663 21.194 16.104 1.00 18.37 651 SER A O 1
ATOM 4845 N N . PRO A 1 652 ? 46.303 22.794 17.647 1.00 14.88 652 PRO A N 1
ATOM 4846 C CA . PRO A 1 652 ? 45.840 23.235 18.965 1.00 14.45 652 PRO A CA 1
ATOM 4847 C C . PRO A 1 652 ? 44.351 23.483 19.144 1.00 15.34 652 PRO A C 1
ATOM 4848 O O . PRO A 1 652 ? 43.663 23.924 18.223 1.00 14.85 652 PRO A O 1
ATOM 4852 N N . LEU A 1 653 ? 43.866 23.199 20.349 1.00 15.05 653 LEU A N 1
ATOM 4853 C CA . LEU A 1 653 ? 42.481 23.480 20.690 1.00 14.25 653 LEU A CA 1
ATOM 4854 C C . LEU A 1 653 ? 42.602 24.800 21.446 1.00 13.55 653 LEU A C 1
ATOM 4855 O O . LEU A 1 653 ? 43.224 24.848 22.508 1.00 13.57 653 LEU A O 1
ATOM 4860 N N . SER A 1 654 ? 42.036 25.870 20.898 1.00 12.53 654 SER A N 1
ATOM 4861 C CA . SER A 1 654 ? 42.111 27.175 21.547 1.00 13.09 654 SER A CA 1
ATOM 4862 C C . SER A 1 654 ? 41.736 27.033 23.024 1.00 12.93 654 SER A C 1
ATOM 4863 O O . SER A 1 654 ? 42.396 27.588 23.902 1.00 12.22 654 SER A O 1
ATOM 4866 N N . TRP A 1 655 ? 40.683 26.265 23.275 1.00 11.43 655 TRP A N 1
ATOM 4867 C CA . TRP A 1 655 ? 40.183 26.016 24.619 1.00 12.07 655 TRP A CA 1
ATOM 4868 C C . TRP A 1 655 ? 41.262 25.442 25.541 1.00 12.03 655 TRP A C 1
ATOM 4869 O O . TRP A 1 655 ? 41.407 25.887 26.675 1.00 12.80 655 TRP A O 1
ATOM 4880 N N . ALA A 1 656 ? 42.014 24.455 25.063 1.00 11.22 656 ALA A N 1
ATOM 4881 C CA . ALA A 1 656 ? 43.057 23.854 25.885 1.00 12.44 656 ALA A CA 1
ATOM 4882 C C . ALA A 1 656 ? 44.181 24.857 26.083 1.00 13.45 656 ALA A C 1
ATOM 4883 O O . ALA A 1 656 ? 44.788 24.940 27.158 1.00 12.48 656 ALA A O 1
ATOM 4885 N N . MET A 1 657 ? 44.455 25.614 25.026 1.00 14.89 657 MET A N 1
ATOM 4886 C CA . MET A 1 657 ? 45.501 26.625 25.053 1.00 13.69 657 MET A CA 1
ATOM 4887 C C . MET A 1 657 ? 45.091 27.667 26.080 1.00 13.99 657 MET A C 1
ATOM 4888 O O . MET A 1 657 ? 45.887 28.091 26.927 1.00 14.10 657 MET A O 1
ATOM 4893 N N . ALA A 1 658 ? 43.820 28.047 26.004 1.00 13.72 658 ALA A N 1
ATOM 4894 C CA . ALA A 1 658 ? 43.237 29.039 26.891 1.00 12.69 658 ALA A CA 1
ATOM 4895 C C . ALA A 1 658 ? 43.269 28.574 28.340 1.00 12.37 658 ALA A C 1
ATOM 4896 O O . ALA A 1 658 ? 43.606 29.350 29.234 1.00 12.30 658 ALA A O 1
ATOM 4898 N N . GLN A 1 659 ? 42.913 27.311 28.565 1.00 11.49 659 GLN A N 1
ATOM 4899 C CA . GLN A 1 659 ? 42.883 26.755 29.913 1.00 11.87 659 GLN A CA 1
ATOM 4900 C C . GLN A 1 659 ? 44.269 26.765 30.545 1.00 12.40 659 GLN A C 1
ATOM 4901 O O . GLN A 1 659 ? 44.396 26.837 31.764 1.00 13.07 659 GLN A O 1
ATOM 4907 N N . TYR A 1 660 ? 45.309 26.697 29.724 1.00 12.52 660 TYR A N 1
ATOM 4908 C CA . TYR A 1 660 ? 46.666 26.726 30.259 1.00 12.89 660 TYR A CA 1
ATOM 4909 C C . TYR A 1 660 ? 47.000 28.143 30.731 1.00 14.14 660 TYR A C 1
ATOM 4910 O O . TYR A 1 660 ? 47.532 28.334 31.829 1.00 13.19 660 TYR A O 1
ATOM 4919 N N . VAL A 1 661 ? 46.689 29.133 29.894 1.00 13.79 661 VAL A N 1
ATOM 4920 C CA . VAL A 1 661 ? 46.942 30.531 30.231 1.00 13.39 661 VAL A CA 1
ATOM 4921 C C . VAL A 1 661 ? 46.110 30.970 31.440 1.00 14.39 661 VAL A C 1
ATOM 4922 O O . VAL A 1 661 ? 46.616 31.636 32.346 1.00 13.34 661 VAL A O 1
ATOM 4926 N N . ARG A 1 662 ? 44.835 30.587 31.452 1.00 13.84 662 ARG A N 1
ATOM 4927 C CA . ARG A 1 662 ? 43.944 30.981 32.533 1.00 13.98 662 ARG A CA 1
ATOM 4928 C C . ARG A 1 662 ? 44.375 30.420 33.883 1.00 15.46 662 ARG A C 1
ATOM 4929 O O . ARG A 1 662 ? 44.246 31.095 34.910 1.00 15.05 662 ARG A O 1
ATOM 4937 N N . LEU A 1 663 ? 44.882 29.190 33.888 1.00 14.92 663 LEU A N 1
ATOM 4938 C CA . LEU A 1 663 ? 45.333 28.584 35.132 1.00 13.77 663 LEU A CA 1
ATOM 4939 C C . LEU A 1 663 ? 46.614 29.295 35.555 1.00 14.78 663 LEU A C 1
ATOM 4940 O O . LEU A 1 663 ? 46.784 29.647 36.724 1.00 14.41 663 LEU A O 1
ATOM 4945 N N . ALA A 1 664 ? 47.510 29.515 34.596 1.00 14.63 664 ALA A N 1
ATOM 4946 C CA . ALA A 1 664 ? 48.763 30.199 34.883 1.00 15.76 664 ALA A CA 1
ATOM 4947 C C . ALA A 1 664 ? 48.471 31.524 35.586 1.00 16.91 664 ALA A C 1
ATOM 4948 O O . ALA A 1 664 ? 49.114 31.865 36.577 1.00 18.43 664 ALA A O 1
ATOM 4950 N N . ALA A 1 665 ? 47.498 32.270 35.072 1.00 15.53 665 ALA A N 1
ATOM 4951 C CA . ALA A 1 665 ? 47.130 33.545 35.673 1.00 14.52 665 ALA A CA 1
ATOM 4952 C C . ALA A 1 665 ? 46.583 33.311 37.082 1.00 12.82 665 ALA A C 1
ATOM 4953 O O . ALA A 1 665 ? 46.851 34.088 38.001 1.00 12.54 665 ALA A O 1
ATOM 4955 N N . GLY A 1 666 ? 45.815 32.239 37.244 1.00 12.28 666 GLY A N 1
ATOM 4956 C CA . GLY A 1 666 ? 45.257 31.922 38.544 1.00 12.64 666 GLY A CA 1
ATOM 4957 C C . GLY A 1 666 ? 46.371 31.695 39.553 1.00 15.79 666 GLY A C 1
ATOM 4958 O O . GLY A 1 666 ? 46.262 32.092 40.716 1.00 16.59 666 GLY A O 1
ATOM 4959 N N . VAL A 1 667 ? 47.450 31.058 39.104 1.00 15.40 667 VAL A N 1
ATOM 4960 C CA . VAL A 1 667 ? 48.596 30.779 39.959 1.00 14.91 667 VAL A CA 1
ATOM 4961 C C . VAL A 1 667 ? 49.224 32.071 40.456 1.00 16.23 667 VAL A C 1
ATOM 4962 O O . VAL A 1 667 ? 49.603 32.170 41.625 1.00 18.49 667 VAL A O 1
ATOM 4966 N N . LYS A 1 668 ? 49.336 33.059 39.572 1.00 14.08 668 LYS A N 1
ATOM 4967 C CA . LYS A 1 668 ? 49.917 34.345 39.948 1.00 13.64 668 LYS A CA 1
ATOM 4968 C C . LYS A 1 668 ? 49.046 35.098 40.954 1.00 13.83 668 LYS A C 1
ATOM 4969 O O . LYS A 1 668 ? 49.558 35.735 41.870 1.00 13.73 668 LYS A O 1
ATOM 4975 N N . ALA A 1 669 ? 47.732 35.009 40.779 1.00 13.05 669 ALA A N 1
ATOM 4976 C CA . ALA A 1 669 ? 46.784 35.690 41.648 1.00 13.17 669 ALA A CA 1
ATOM 4977 C C . ALA A 1 669 ? 46.516 34.934 42.946 1.00 14.94 669 ALA A C 1
ATOM 4978 O O . ALA A 1 669 ? 46.108 35.527 43.939 1.00 17.04 669 ALA A O 1
ATOM 4980 N N . GLY A 1 670 ? 46.733 33.624 42.934 1.00 16.57 670 GLY A N 1
ATOM 4981 C CA . GLY A 1 670 ? 46.492 32.826 44.124 1.00 14.84 670 GLY A CA 1
ATOM 4982 C C . GLY A 1 670 ? 45.082 32.269 44.196 1.00 15.50 670 GLY A C 1
ATOM 4983 O O . GLY A 1 670 ? 44.712 31.639 45.188 1.00 16.74 670 GLY A O 1
ATOM 4984 N N . ALA A 1 671 ? 44.295 32.497 43.145 1.00 15.81 671 ALA A N 1
ATOM 4985 C CA . ALA A 1 671 ? 42.909 32.023 43.077 1.00 15.58 671 ALA A CA 1
ATOM 4986 C C . ALA A 1 671 ? 42.420 32.116 41.631 1.00 15.40 671 ALA A C 1
ATOM 4987 O O . ALA A 1 671 ? 42.869 32.980 40.885 1.00 15.51 671 ALA A O 1
ATOM 4989 N N . PRO A 1 672 ? 41.496 31.231 41.213 1.00 15.34 672 PRO A N 1
ATOM 4990 C CA . PRO A 1 672 ? 41.063 31.362 39.819 1.00 15.85 672 PRO A CA 1
ATOM 4991 C C . PRO A 1 672 ? 40.599 32.786 39.554 1.00 16.96 672 PRO A C 1
ATOM 4992 O O . PRO A 1 672 ? 39.761 33.331 40.273 1.00 18.00 672 PRO A O 1
ATOM 4996 N N . VAL A 1 673 ? 41.163 33.384 38.512 1.00 16.86 673 VAL A N 1
ATOM 4997 C CA . VAL A 1 673 ? 40.885 34.772 38.175 1.00 16.70 673 VAL A CA 1
ATOM 4998 C C . VAL A 1 673 ? 39.580 35.073 37.427 1.00 16.33 673 VAL A C 1
ATOM 4999 O O . VAL A 1 673 ? 39.123 36.218 37.428 1.00 15.13 673 VAL A O 1
ATOM 5003 N N . GLU A 1 674 ? 38.965 34.061 36.814 1.00 14.42 674 GLU A N 1
ATOM 5004 C CA . GLU A 1 674 ? 37.723 34.278 36.074 1.00 11.81 674 GLU A CA 1
ATOM 5005 C C . GLU A 1 674 ? 36.463 33.960 36.875 1.00 11.65 674 GLU A C 1
ATOM 5006 O O . GLU A 1 674 ? 35.351 34.165 36.397 1.00 12.22 674 GLU A O 1
ATOM 5012 N N . THR A 1 675 ? 36.624 33.465 38.094 1.00 11.36 675 THR A N 1
ATOM 5013 C CA . THR A 1 675 ? 35.463 33.149 38.922 1.00 11.35 675 THR A CA 1
ATOM 5014 C C . THR A 1 675 ? 34.652 34.416 39.145 1.00 13.34 675 THR A C 1
ATOM 5015 O O . THR A 1 675 ? 35.188 35.434 39.564 1.00 14.77 675 THR A O 1
ATOM 5019 N N . PRO A 1 676 ? 33.345 34.377 38.851 1.00 15.37 676 PRO A N 1
ATOM 5020 C CA . PRO A 1 676 ? 32.513 35.568 39.047 1.00 14.12 676 PRO A CA 1
ATOM 5021 C C . PRO A 1 676 ? 32.348 35.920 40.523 1.00 16.59 676 PRO A C 1
ATOM 5022 O O . PRO A 1 676 ? 31.642 35.240 41.275 1.00 16.73 676 PRO A O 1
ATOM 5026 N N . GLN A 1 677 ? 33.010 37.005 40.914 1.00 17.27 677 GLN A N 1
ATOM 5027 C CA . GLN A 1 677 ? 33.015 37.506 42.280 1.00 18.05 677 GLN A CA 1
ATOM 5028 C C . GLN A 1 677 ? 31.648 37.729 42.894 1.00 17.73 677 GLN A C 1
ATOM 5029 O O . GLN A 1 677 ? 31.416 37.359 44.046 1.00 19.27 677 GLN A O 1
ATOM 5035 N N . ASN A 1 678 ? 30.737 38.335 42.143 1.00 17.05 678 ASN A N 1
ATOM 5036 C CA . ASN A 1 678 ? 29.405 38.578 42.678 1.00 16.12 678 ASN A CA 1
ATOM 5037 C C . ASN A 1 678 ? 28.641 37.270 42.882 1.00 15.86 678 ASN A C 1
ATOM 5038 O O . ASN A 1 678 ? 27.784 37.177 43.762 1.00 16.78 678 ASN A O 1
ATOM 5043 N N . VAL A 1 679 ? 28.964 36.253 42.089 1.00 14.81 679 VAL A N 1
ATOM 5044 C CA . VAL A 1 679 ? 28.307 34.951 42.227 1.00 14.03 679 VAL A CA 1
ATOM 5045 C C . VAL A 1 679 ? 28.884 34.175 43.422 1.00 14.17 679 VAL A C 1
ATOM 5046 O O . VAL A 1 679 ? 28.141 33.593 44.209 1.00 15.24 679 VAL A O 1
ATOM 5050 N N . ALA A 1 680 ? 30.209 34.179 43.554 1.00 12.89 680 ALA A N 1
ATOM 5051 C CA . ALA A 1 680 ? 30.878 33.483 44.647 1.00 13.30 680 ALA A CA 1
ATOM 5052 C C . ALA A 1 680 ? 30.541 34.131 45.988 1.00 14.86 680 ALA A C 1
ATOM 5053 O O . ALA A 1 680 ? 30.487 33.458 47.020 1.00 14.44 680 ALA A O 1
ATOM 5055 N N . ALA A 1 681 ? 30.323 35.440 45.973 1.00 13.07 681 ALA A N 1
ATOM 5056 C CA . ALA A 1 681 ? 29.994 36.156 47.199 1.00 14.42 681 ALA A CA 1
ATOM 5057 C C . ALA A 1 681 ? 28.681 35.635 47.755 1.00 14.77 681 ALA A C 1
ATOM 5058 O O . ALA A 1 681 ? 28.465 35.617 48.963 1.00 15.37 681 ALA A O 1
ATOM 5060 N N . ARG A 1 682 ? 27.804 35.194 46.864 1.00 15.42 682 ARG A N 1
ATOM 5061 C CA . ARG A 1 682 ? 26.515 34.699 47.297 1.00 14.90 682 ARG A CA 1
ATOM 5062 C C . ARG A 1 682 ? 26.504 33.219 47.634 1.00 14.92 682 ARG A C 1
ATOM 5063 O O . ARG A 1 682 ? 25.840 32.809 48.584 1.00 15.91 682 ARG A O 1
ATOM 5071 N N . TYR A 1 683 ? 27.243 32.416 46.876 1.00 14.41 683 TYR A N 1
ATOM 5072 C CA . TYR A 1 683 ? 27.230 30.975 47.113 1.00 16.04 683 TYR A CA 1
ATOM 5073 C C . TYR A 1 683 ? 28.487 30.319 47.684 1.00 17.76 683 TYR A C 1
ATOM 5074 O O . TYR A 1 683 ? 28.395 29.298 48.364 1.00 15.79 683 TYR A O 1
ATOM 5083 N N . ALA A 1 684 ? 29.656 30.884 47.409 1.00 20.60 684 ALA A N 1
ATOM 5084 C CA . ALA A 1 684 ? 30.895 30.266 47.869 1.00 23.65 684 ALA A CA 1
ATOM 5085 C C . ALA A 1 684 ? 31.523 30.905 49.089 1.00 25.50 684 ALA A C 1
ATOM 5086 O O . ALA A 1 684 ? 32.569 30.461 49.549 1.00 27.12 684 ALA A O 1
ATOM 5088 N N . ALA A 1 685 ? 30.896 31.946 49.614 1.00 28.32 685 ALA A N 1
ATOM 5089 C CA . ALA A 1 685 ? 31.440 32.620 50.782 1.00 32.99 685 ALA A CA 1
ATOM 5090 C C . ALA A 1 685 ? 30.994 31.891 52.045 1.00 36.10 685 ALA A C 1
ATOM 5091 O O . ALA A 1 685 ? 30.554 30.741 51.990 1.00 35.79 685 ALA A O 1
ATOM 5093 N N . GLY A 1 686 ? 31.107 32.558 53.184 1.00 38.84 686 GLY A N 1
ATOM 5094 C CA . GLY A 1 686 ? 30.708 31.926 54.427 1.00 44.59 686 GLY A CA 1
ATOM 5095 C C . GLY A 1 686 ? 29.209 31.804 54.655 1.00 46.16 686 GLY A C 1
ATOM 5096 O O . GLY A 1 686 ? 28.510 31.079 53.945 1.00 46.48 686 GLY A O 1
ATOM 5097 N N . THR A 1 687 ? 28.730 32.530 55.661 1.00 48.63 687 THR A N 1
ATOM 5098 C CA . THR A 1 687 ? 27.327 32.535 56.067 1.00 50.64 687 THR A CA 1
ATOM 5099 C C . THR A 1 687 ? 26.305 32.373 54.942 1.00 51.64 687 THR A C 1
ATOM 5100 O O . THR A 1 687 ? 26.335 33.094 53.940 1.00 51.80 687 THR A O 1
ATOM 5104 N N . PRO A 1 688 ? 25.383 31.408 55.102 1.00 51.96 688 PRO A N 1
ATOM 5105 C CA . PRO A 1 688 ? 24.329 31.120 54.129 1.00 51.21 688 PRO A CA 1
ATOM 5106 C C . PRO A 1 688 ? 23.156 32.059 54.395 1.00 50.83 688 PRO A C 1
ATOM 5107 O O . PRO A 1 688 ? 23.191 32.851 55.340 1.00 51.94 688 PRO A O 1
ATOM 5111 N N . LEU A 1 689 ? 22.119 31.971 53.569 1.00 49.12 689 LEU A N 1
ATOM 5112 C CA . LEU A 1 689 ? 20.950 32.822 53.741 1.00 45.76 689 LEU A CA 1
ATOM 5113 C C . LEU A 1 689 ? 19.701 32.008 54.024 1.00 44.09 689 LEU A C 1
ATOM 5114 O O . LEU A 1 689 ? 19.602 30.837 53.656 1.00 43.06 689 LEU A O 1
ATOM 5119 N N . SER A 1 690 ? 18.749 32.641 54.696 1.00 42.79 690 SER A N 1
ATOM 5120 C CA . SER A 1 690 ? 17.489 31.992 55.024 1.00 40.19 690 SER A CA 1
ATOM 5121 C C . SER A 1 690 ? 16.689 31.862 53.745 1.00 36.45 690 SER A C 1
ATOM 5122 O O . SER A 1 690 ? 16.863 32.654 52.821 1.00 37.43 690 SER A O 1
ATOM 5125 N N . SER A 1 691 ? 15.822 30.862 53.684 1.00 32.93 691 SER A N 1
ATOM 5126 C CA . SER A 1 691 ? 14.962 30.699 52.523 1.00 29.06 691 SER A CA 1
ATOM 5127 C C . SER A 1 691 ? 13.558 30.949 53.039 1.00 26.55 691 SER A C 1
ATOM 5128 O O . SER A 1 691 ? 13.054 30.204 53.880 1.00 24.86 691 SER A O 1
ATOM 5131 N N . PRO A 1 692 ? 12.912 32.018 52.555 1.00 24.64 692 PRO A N 1
ATOM 5132 C CA . PRO A 1 692 ? 11.557 32.332 53.003 1.00 23.16 692 PRO A CA 1
ATOM 5133 C C . PRO A 1 692 ? 10.569 31.242 52.617 1.00 22.99 692 PRO A C 1
ATOM 5134 O O . PRO A 1 692 ? 10.785 30.507 51.659 1.00 21.71 692 PRO A O 1
ATOM 5138 N N . GLU A 1 693 ? 9.491 31.130 53.380 1.00 25.01 693 GLU A N 1
ATOM 5139 C CA . GLU A 1 693 ? 8.465 30.144 53.082 1.00 26.87 693 GLU A CA 1
ATOM 5140 C C . GLU A 1 693 ? 7.631 30.735 51.954 1.00 24.79 693 GLU A C 1
ATOM 5141 O O . GLU A 1 693 ? 7.404 31.941 51.913 1.00 23.79 693 GLU A O 1
ATOM 5147 N N . LEU A 1 694 ? 7.194 29.896 51.026 1.00 23.49 694 LEU A N 1
ATOM 5148 C CA . LEU A 1 694 ? 6.391 30.378 49.916 1.00 23.08 694 LEU A CA 1
ATOM 5149 C C . LEU A 1 694 ? 5.428 29.300 49.466 1.00 23.13 694 LEU A C 1
ATOM 5150 O O . LEU A 1 694 ? 5.839 28.207 49.076 1.00 21.75 694 LEU A O 1
ATOM 5155 N N . SER A 1 695 ? 4.140 29.626 49.521 1.00 22.70 695 SER A N 1
ATOM 5156 C CA . SER A 1 695 ? 3.095 28.696 49.133 1.00 20.61 695 SER A CA 1
ATOM 5157 C C . SER A 1 695 ? 2.097 29.333 48.168 1.00 20.56 695 SER A C 1
ATOM 5158 O O . SER A 1 695 ? 1.271 30.150 48.571 1.00 21.62 695 SER A O 1
ATOM 5161 N N . VAL A 1 696 ? 2.181 28.963 46.894 1.00 19.41 696 VAL A N 1
ATOM 5162 C CA . VAL A 1 696 ? 1.266 29.485 45.880 1.00 20.03 696 VAL A CA 1
ATOM 5163 C C . VAL A 1 696 ? 0.049 28.557 45.810 1.00 19.82 696 VAL A C 1
ATOM 5164 O O . VAL A 1 696 ? 0.154 27.420 45.342 1.00 22.55 696 VAL A O 1
ATOM 5168 N N . THR A 1 697 ? -1.102 29.034 46.277 1.00 18.13 697 THR A N 1
ATOM 5169 C CA . THR A 1 697 ? -2.308 28.210 46.295 1.00 17.90 697 THR A CA 1
ATOM 5170 C C . THR A 1 697 ? -3.059 28.169 44.975 1.00 18.65 697 THR A C 1
ATOM 5171 O O . THR A 1 697 ? -3.850 27.257 44.733 1.00 20.43 697 THR A O 1
ATOM 5175 N N . ALA A 1 698 ? -2.818 29.159 44.128 1.00 17.49 698 ALA A N 1
ATOM 5176 C CA . ALA A 1 698 ? -3.466 29.217 42.831 1.00 18.56 698 ALA A CA 1
ATOM 5177 C C . ALA A 1 698 ? -2.628 30.079 41.905 1.00 19.05 698 ALA A C 1
ATOM 5178 O O . ALA A 1 698 ? -2.091 31.107 42.323 1.00 18.84 698 ALA A O 1
ATOM 5180 N N . PRO A 1 699 ? -2.515 29.681 40.629 1.00 18.44 699 PRO A N 1
ATOM 5181 C CA . PRO A 1 699 ? -3.124 28.489 40.028 1.00 19.46 699 PRO A CA 1
ATOM 5182 C C . PRO A 1 699 ? -2.374 27.202 40.346 1.00 21.02 699 PRO A C 1
ATOM 5183 O O . PRO A 1 699 ? -1.457 27.189 41.163 1.00 24.35 699 PRO A O 1
ATOM 5187 N N . GLU A 1 700 ? -2.770 26.120 39.686 1.00 21.82 700 GLU A N 1
ATOM 5188 C CA . GLU A 1 700 ? -2.115 24.829 39.861 1.00 21.21 700 GLU A CA 1
ATOM 5189 C C . GLU A 1 700 ? -0.948 24.767 38.885 1.00 20.12 700 GLU A C 1
ATOM 5190 O O . GLU A 1 700 ? -0.761 25.681 38.081 1.00 19.27 700 GLU A O 1
ATOM 5196 N N . ALA A 1 701 ? -0.173 23.687 38.946 1.00 18.45 701 ALA A N 1
ATOM 5197 C CA . ALA A 1 701 ? 0.980 23.524 38.066 1.00 18.56 701 ALA A CA 1
ATOM 5198 C C . ALA A 1 701 ? 0.639 23.832 36.613 1.00 18.93 701 ALA A C 1
ATOM 5199 O O . ALA A 1 701 ? 1.415 24.479 35.911 1.00 20.40 701 ALA A O 1
ATOM 5201 N N . LEU A 1 702 ? -0.519 23.363 36.161 1.00 19.38 702 LEU A N 1
ATOM 5202 C CA . LEU A 1 702 ? -0.950 23.602 34.788 1.00 19.01 702 LEU A CA 1
ATOM 5203 C C . LEU A 1 702 ? -2.431 23.921 34.767 1.00 18.47 702 LEU A C 1
ATOM 5204 O O . LEU A 1 702 ? -3.226 23.242 35.405 1.00 18.08 702 LEU A O 1
ATOM 5209 N N . SER A 1 703 ? -2.803 24.962 34.035 1.00 19.10 703 SER A N 1
ATOM 5210 C CA . SER A 1 703 ? -4.202 25.344 33.946 1.00 20.06 703 SER A CA 1
ATOM 5211 C C . SER A 1 703 ? -4.441 26.208 32.724 1.00 19.99 703 SER A C 1
ATOM 5212 O O . SER A 1 703 ? -3.501 26.619 32.040 1.00 19.47 703 SER A O 1
ATOM 5215 N N . THR A 1 704 ? -5.713 26.477 32.464 1.00 19.78 704 THR A N 1
ATOM 5216 C CA . THR A 1 704 ? -6.123 27.318 31.352 1.00 20.15 704 THR A CA 1
ATOM 5217 C C . THR A 1 704 ? -6.882 28.483 31.971 1.00 20.01 704 THR A C 1
ATOM 5218 O O . THR A 1 704 ? -7.799 28.284 32.769 1.00 19.13 704 THR A O 1
ATOM 5222 N N . ALA A 1 705 ? -6.486 29.699 31.618 1.00 19.29 705 ALA A N 1
ATOM 5223 C CA . ALA A 1 705 ? -7.127 30.884 32.159 1.00 19.44 705 ALA A CA 1
ATOM 5224 C C . ALA A 1 705 ? -8.512 31.082 31.562 1.00 20.44 705 ALA A C 1
ATOM 5225 O O . ALA A 1 705 ? -8.847 30.489 30.533 1.00 19.48 705 ALA A O 1
ATOM 5227 N N . ASP A 1 706 ? -9.308 31.918 32.220 1.00 20.33 706 ASP A N 1
ATOM 5228 C CA . ASP A 1 706 ? -10.654 32.226 31.769 1.00 23.10 706 ASP A CA 1
ATOM 5229 C C . ASP A 1 706 ? -10.698 33.628 31.177 1.00 23.66 706 ASP A C 1
ATOM 5230 O O . ASP A 1 706 ? -11.744 34.075 30.698 1.00 21.97 706 ASP A O 1
ATOM 5235 N N . SER A 1 707 ? -9.561 34.320 31.225 1.00 23.09 707 SER A N 1
ATOM 5236 C CA . SER A 1 707 ? -9.461 35.670 30.686 1.00 23.40 707 SER A CA 1
ATOM 5237 C C . SER A 1 707 ? -8.003 36.024 30.416 1.00 23.79 707 SER A C 1
ATOM 5238 O O . SER A 1 707 ? -7.128 35.163 30.497 1.00 24.51 707 SER A O 1
ATOM 5241 N N . ALA A 1 708 ? -7.748 37.293 30.100 1.00 24.00 708 ALA A N 1
ATOM 5242 C CA . ALA A 1 708 ? -6.397 37.761 29.800 1.00 22.81 708 ALA A CA 1
ATOM 5243 C C . ALA A 1 708 ? -5.571 37.977 31.062 1.00 22.09 708 ALA A C 1
ATOM 5244 O O . ALA A 1 708 ? -4.448 38.480 31.002 1.00 22.09 708 ALA A O 1
ATOM 5246 N N . THR A 1 709 ? -6.138 37.609 32.206 1.00 21.32 709 THR A N 1
ATOM 5247 C CA . THR A 1 709 ? -5.430 37.729 33.474 1.00 21.21 709 THR A CA 1
ATOM 5248 C C . THR A 1 709 ? -5.672 36.457 34.263 1.00 21.56 709 THR A C 1
ATOM 5249 O O . THR A 1 709 ? -6.668 35.760 34.055 1.00 24.01 709 THR A O 1
ATOM 5253 N N . ALA A 1 710 ? -4.748 36.139 35.153 1.00 19.63 710 ALA A N 1
ATOM 5254 C CA . ALA A 1 710 ? -4.885 34.951 35.975 1.00 16.96 710 ALA A CA 1
ATOM 5255 C C . ALA A 1 710 ? -4.595 35.326 37.411 1.00 15.60 710 ALA A C 1
ATOM 5256 O O . ALA A 1 710 ? -3.724 36.158 37.685 1.00 12.39 710 ALA A O 1
ATOM 5258 N N . VAL A 1 711 ? -5.353 34.720 38.314 1.00 14.72 711 VAL A N 1
ATOM 5259 C CA . VAL A 1 711 ? -5.193 34.945 39.737 1.00 16.25 711 VAL A CA 1
ATOM 5260 C C . VAL A 1 711 ? -3.989 34.152 40.242 1.00 17.41 711 VAL A C 1
ATOM 5261 O O . VAL A 1 711 ? -3.961 32.927 40.133 1.00 18.26 711 VAL A O 1
ATOM 5265 N N . VAL A 1 712 ? -2.988 34.853 40.764 1.00 17.91 712 VAL A N 1
ATOM 5266 C CA . VAL A 1 712 ? -1.810 34.200 41.333 1.00 16.96 712 VAL A CA 1
ATOM 5267 C C . VAL A 1 712 ? -1.782 34.632 42.798 1.00 17.38 712 VAL A C 1
ATOM 5268 O O . VAL A 1 712 ? -1.580 35.807 43.104 1.00 17.49 712 VAL A O 1
ATOM 5272 N N . ARG A 1 713 ? -1.994 33.684 43.702 1.00 15.85 713 ARG A N 1
ATOM 5273 C CA . ARG A 1 713 ? -2.034 34.016 45.113 1.00 16.87 713 ARG A CA 1
ATOM 5274 C C . ARG A 1 713 ? -1.441 32.948 46.015 1.00 17.91 713 ARG A C 1
ATOM 5275 O O . ARG A 1 713 ? -1.140 31.838 45.577 1.00 17.14 713 ARG A O 1
ATOM 5283 N N . GLY A 1 714 ? -1.296 33.296 47.291 1.00 19.35 714 GLY A N 1
ATOM 5284 C CA . GLY A 1 714 ? -0.753 32.355 48.246 1.00 20.92 714 GLY A CA 1
ATOM 5285 C C . GLY A 1 714 ? -0.245 32.989 49.522 1.00 21.78 714 GLY A C 1
ATOM 5286 O O . GLY A 1 714 ? -0.600 34.120 49.872 1.00 21.48 714 GLY A O 1
ATOM 5287 N N . THR A 1 715 ? 0.609 32.241 50.211 1.00 21.50 715 THR A N 1
ATOM 5288 C CA . THR A 1 715 ? 1.193 32.669 51.471 1.00 21.64 715 THR A CA 1
ATOM 5289 C C . THR A 1 715 ? 2.719 32.765 51.393 1.00 20.87 715 THR A C 1
ATOM 5290 O O . THR A 1 715 ? 3.352 32.197 50.497 1.00 21.03 715 THR A O 1
ATOM 5294 N N . THR A 1 716 ? 3.303 33.503 52.328 1.00 20.15 716 THR A N 1
ATOM 5295 C CA . THR A 1 716 ? 4.749 33.664 52.386 1.00 18.64 716 THR A CA 1
ATOM 5296 C C . THR A 1 716 ? 5.109 34.493 53.608 1.00 19.15 716 THR A C 1
ATOM 5297 O O . THR A 1 716 ? 4.267 35.207 54.151 1.00 18.48 716 THR A O 1
ATOM 5301 N N . ASN A 1 717 ? 6.355 34.380 54.048 1.00 19.87 717 ASN A N 1
ATOM 5302 C CA . ASN A 1 717 ? 6.831 35.173 55.176 1.00 21.64 717 ASN A CA 1
ATOM 5303 C C . ASN A 1 717 ? 7.936 36.077 54.627 1.00 22.19 717 ASN A C 1
ATOM 5304 O O . ASN A 1 717 ? 8.711 36.671 55.381 1.00 24.03 717 ASN A O 1
ATOM 5309 N N . ALA A 1 718 ? 7.999 36.171 53.299 1.00 20.93 718 ALA A N 1
ATOM 5310 C CA . ALA A 1 718 ? 8.990 37.012 52.638 1.00 19.89 718 ALA A CA 1
ATOM 5311 C C . ALA A 1 718 ? 8.570 38.477 52.729 1.00 19.08 718 ALA A C 1
ATOM 5312 O O . ALA A 1 718 ? 7.422 38.783 53.036 1.00 18.37 718 ALA A O 1
ATOM 5314 N N . ALA A 1 719 ? 9.505 39.380 52.455 1.00 21.35 719 ALA A N 1
ATOM 5315 C CA . ALA A 1 719 ? 9.219 40.811 52.497 1.00 21.06 719 ALA A CA 1
ATOM 5316 C C . ALA A 1 719 ? 8.505 41.235 51.217 1.00 23.18 719 ALA A C 1
ATOM 5317 O O . ALA A 1 719 ? 7.544 42.007 51.257 1.00 24.73 719 ALA A O 1
ATOM 5319 N N . LYS A 1 720 ? 8.975 40.720 50.082 1.00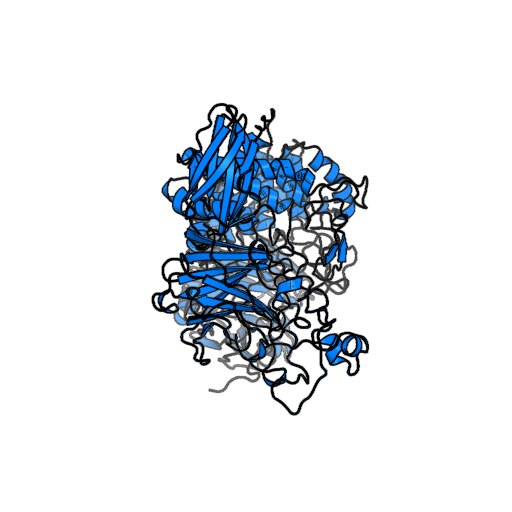 23.66 720 LYS A N 1
ATOM 5320 C CA . LYS A 1 720 ? 8.388 41.055 48.789 1.00 23.70 720 LYS A CA 1
ATOM 5321 C C . LYS A 1 720 ? 8.120 39.841 47.910 1.00 23.14 720 LYS A C 1
ATOM 5322 O O . LYS A 1 720 ? 8.754 38.790 48.049 1.00 23.67 720 LYS A O 1
ATOM 5328 N N . VAL A 1 721 ? 7.181 40.008 46.988 1.00 21.05 721 VAL A N 1
ATOM 5329 C CA . VAL A 1 721 ? 6.823 38.957 46.054 1.00 19.01 721 VAL A CA 1
ATOM 5330 C C . VAL A 1 721 ? 6.655 39.546 44.659 1.00 19.89 721 VAL A C 1
ATOM 5331 O O . VAL A 1 721 ? 6.061 40.610 44.486 1.00 21.73 721 VAL A O 1
ATOM 5335 N N . TYR A 1 722 ? 7.198 38.856 43.667 1.00 19.69 722 TYR A N 1
ATOM 5336 C CA . TYR A 1 722 ? 7.099 39.296 42.287 1.00 19.35 722 TYR A CA 1
ATOM 5337 C C . TYR A 1 722 ? 6.534 38.157 41.446 1.00 20.71 722 TYR A C 1
ATOM 5338 O O . TYR A 1 722 ? 7.004 37.020 41.527 1.00 22.33 722 TYR A O 1
ATOM 5347 N N . VAL A 1 723 ? 5.512 38.457 40.655 1.00 20.59 723 VAL A N 1
ATOM 5348 C CA . VAL A 1 723 ? 4.911 37.462 39.782 1.00 18.95 723 VAL A CA 1
ATOM 5349 C C . VAL A 1 723 ? 5.314 37.869 38.373 1.00 19.62 723 VAL A C 1
ATOM 5350 O O . VAL A 1 723 ? 5.043 38.989 37.940 1.00 21.49 723 VAL A O 1
ATOM 5354 N N . SER A 1 724 ? 5.976 36.963 37.666 1.00 17.79 724 SER A N 1
ATOM 5355 C CA . SER A 1 724 ? 6.451 37.258 36.327 1.00 17.93 724 SER A CA 1
ATOM 5356 C C . SER A 1 724 ? 5.961 36.240 35.313 1.00 18.69 724 SER A C 1
ATOM 5357 O O . SER A 1 724 ? 6.002 35.034 35.549 1.00 19.39 724 SER A O 1
ATOM 5360 N N . VAL A 1 725 ? 5.494 36.740 34.180 1.00 19.37 725 VAL A N 1
ATOM 5361 C CA . VAL A 1 725 ? 4.986 35.888 33.119 1.00 20.36 725 VAL A CA 1
ATOM 5362 C C . VAL A 1 725 ? 5.785 36.143 31.846 1.00 19.82 725 VAL A C 1
ATOM 5363 O O . VAL A 1 725 ? 5.854 37.269 31.358 1.00 19.04 725 VAL A O 1
ATOM 5367 N N . ASN A 1 726 ? 6.416 35.091 31.335 1.00 20.24 726 ASN A N 1
ATOM 5368 C CA . ASN A 1 726 ? 7.221 35.181 30.122 1.00 22.08 726 ASN A CA 1
ATOM 5369 C C . ASN A 1 726 ? 8.193 36.366 30.096 1.00 23.18 726 ASN A C 1
ATOM 5370 O O . ASN A 1 726 ? 8.392 36.988 29.053 1.00 22.62 726 ASN A O 1
ATOM 5375 N N . GLY A 1 727 ? 8.795 36.683 31.240 1.00 22.77 727 GLY A N 1
ATOM 5376 C CA . GLY A 1 727 ? 9.751 37.779 31.278 1.00 22.43 727 GLY A CA 1
ATOM 5377 C C . GLY A 1 727 ? 9.204 39.127 31.710 1.00 22.83 727 GLY A C 1
ATOM 5378 O O . GLY A 1 727 ? 9.950 40.107 31.792 1.00 20.70 727 GLY A O 1
ATOM 5379 N N . THR A 1 728 ? 7.902 39.190 31.974 1.00 22.29 728 THR A N 1
ATOM 5380 C CA . THR A 1 728 ? 7.278 40.434 32.415 1.00 21.55 728 THR A CA 1
ATOM 5381 C C . THR A 1 728 ? 6.893 40.276 33.880 1.00 20.13 728 THR A C 1
ATOM 5382 O O . THR A 1 728 ? 5.992 39.513 34.216 1.00 20.74 728 THR A O 1
ATOM 5386 N N . ALA A 1 729 ? 7.586 40.999 34.749 1.00 20.33 729 ALA A N 1
ATOM 5387 C CA . ALA A 1 729 ? 7.338 40.907 36.179 1.00 19.98 729 ALA A CA 1
ATOM 5388 C C . ALA A 1 729 ? 6.534 42.070 36.733 1.00 21.74 729 ALA A C 1
ATOM 5389 O O . ALA A 1 729 ? 6.667 43.214 36.291 1.00 21.85 729 ALA A O 1
ATOM 5391 N N . THR A 1 730 ? 5.691 41.762 37.707 1.00 21.71 730 THR A N 1
ATOM 5392 C CA . THR A 1 730 ? 4.883 42.765 38.368 1.00 23.00 730 THR A CA 1
ATOM 5393 C C . THR A 1 730 ? 4.839 42.358 39.831 1.00 24.28 730 THR A C 1
ATOM 5394 O O . THR A 1 730 ? 4.606 41.190 40.160 1.00 24.87 730 THR A O 1
ATOM 5398 N N . GLU A 1 731 ? 5.089 43.319 40.707 1.00 23.15 731 GLU A N 1
ATOM 5399 C CA . GLU A 1 731 ? 5.112 43.042 42.128 1.00 25.84 731 GLU A CA 1
ATOM 5400 C C . GLU A 1 731 ? 3.740 42.701 42.680 1.00 25.97 731 GLU A C 1
ATOM 5401 O O . GLU A 1 731 ? 2.726 43.186 42.194 1.00 25.89 731 GLU A O 1
ATOM 5407 N N . ALA A 1 732 ? 3.728 41.846 43.696 1.00 25.44 732 ALA A N 1
ATOM 5408 C CA . ALA A 1 732 ? 2.501 41.451 44.365 1.00 26.31 732 ALA A CA 1
ATOM 5409 C C . ALA A 1 732 ? 2.679 41.955 45.785 1.00 26.75 732 ALA A C 1
ATOM 5410 O O . ALA A 1 732 ? 3.563 41.499 46.512 1.00 27.99 732 ALA A O 1
ATOM 5412 N N . PRO A 1 733 ? 1.866 42.932 46.193 1.00 27.26 733 PRO A N 1
ATOM 5413 C CA . PRO A 1 733 ? 2.016 43.438 47.556 1.00 27.37 733 PRO A CA 1
ATOM 5414 C C . PRO A 1 733 ? 1.663 42.383 48.592 1.00 27.93 733 PRO A C 1
ATOM 5415 O O . PRO A 1 733 ? 0.621 41.732 48.505 1.00 28.49 733 PRO A O 1
ATOM 5419 N N . VAL A 1 734 ? 2.543 42.210 49.570 1.00 27.75 734 VAL A N 1
ATOM 5420 C CA . VAL A 1 734 ? 2.319 41.237 50.626 1.00 27.33 734 VAL A CA 1
ATOM 5421 C C . VAL A 1 734 ? 1.584 41.881 51.798 1.00 27.54 734 VAL A C 1
ATOM 5422 O O . VAL A 1 734 ? 2.023 42.895 52.336 1.00 27.35 734 VAL A O 1
ATOM 5426 N N . THR A 1 735 ? 0.462 41.282 52.181 1.00 27.65 735 THR A N 1
ATOM 5427 C CA . THR A 1 735 ? -0.350 41.778 53.281 1.00 28.18 735 THR A CA 1
ATOM 5428 C C . THR A 1 735 ? -0.492 40.694 54.339 1.00 29.25 735 THR A C 1
ATOM 5429 O O . THR A 1 735 ? -1.171 39.689 54.123 1.00 29.87 735 THR A O 1
ATOM 5433 N N . ASP A 1 736 ? 0.148 40.898 55.483 1.00 29.46 736 ASP A N 1
ATOM 5434 C CA . ASP A 1 736 ? 0.093 39.926 56.567 1.00 30.51 736 ASP A CA 1
ATOM 5435 C C . ASP A 1 736 ? 0.363 38.493 56.094 1.00 30.32 736 ASP A C 1
ATOM 5436 O O . ASP A 1 736 ? -0.444 37.584 56.315 1.00 30.43 736 ASP A O 1
ATOM 5441 N N . GLY A 1 737 ? 1.502 38.304 55.432 1.00 28.09 737 GLY A N 1
ATOM 5442 C CA . GLY A 1 737 ? 1.888 36.984 54.969 1.00 27.12 737 GLY A CA 1
ATOM 5443 C C . GLY A 1 737 ? 1.131 36.396 53.794 1.00 26.21 737 GLY A C 1
ATOM 5444 O O . GLY A 1 737 ? 1.347 35.236 53.443 1.00 27.80 737 GLY A O 1
ATOM 5445 N N . THR A 1 738 ? 0.243 37.170 53.183 1.00 24.23 738 THR A N 1
ATOM 5446 C CA . THR A 1 738 ? -0.502 36.665 52.036 1.00 21.86 738 THR A CA 1
ATOM 5447 C C . THR A 1 738 ? -0.366 37.618 50.862 1.00 21.65 738 THR A C 1
ATOM 5448 O O . THR A 1 738 ? -0.017 38.785 51.031 1.00 20.09 738 THR A O 1
ATOM 5452 N N . PHE A 1 739 ? -0.632 37.109 49.668 1.00 21.27 739 PHE A N 1
ATOM 5453 C CA . PHE A 1 739 ? -0.574 37.926 48.469 1.00 20.81 739 PHE A CA 1
ATOM 5454 C C . PHE A 1 739 ? -1.614 37.414 47.479 1.00 21.60 739 PHE A C 1
ATOM 5455 O O . PHE A 1 739 ? -2.081 36.282 47.591 1.00 20.38 739 PHE A O 1
ATOM 5463 N N . SER A 1 740 ? -1.998 38.261 46.531 1.00 23.60 740 SER A N 1
ATOM 5464 C CA . SER A 1 740 ? -2.989 37.880 45.528 1.00 25.22 740 SER A CA 1
ATOM 5465 C C . SER A 1 740 ? -2.937 38.899 44.407 1.00 25.33 740 SER A C 1
ATOM 5466 O O . SER A 1 740 ? -3.176 40.082 44.623 1.00 26.48 740 SER A O 1
ATOM 5469 N N . LEU A 1 741 ? -2.637 38.433 43.204 1.00 25.69 741 LEU A N 1
ATOM 5470 C CA . LEU A 1 741 ? -2.515 39.329 42.068 1.00 25.88 741 LEU A CA 1
ATOM 5471 C C . LEU A 1 741 ? -3.140 38.782 40.796 1.00 25.18 741 LEU A C 1
ATOM 5472 O O . LEU A 1 741 ? -3.000 37.594 40.491 1.00 25.07 741 LEU A O 1
ATOM 5477 N N . ASP A 1 742 ? -3.843 39.644 40.068 1.00 24.05 742 ASP A N 1
ATOM 5478 C CA . ASP A 1 742 ? -4.429 39.257 38.788 1.00 24.47 742 ASP A CA 1
ATOM 5479 C C . ASP A 1 742 ? -3.360 39.703 37.800 1.00 24.17 742 ASP A C 1
ATOM 5480 O O . ASP A 1 742 ? -3.231 40.891 37.514 1.00 25.41 742 ASP A O 1
ATOM 5485 N N . VAL A 1 743 ? -2.578 38.765 37.289 1.00 22.28 743 VAL A N 1
ATOM 5486 C CA . VAL A 1 743 ? -1.517 39.141 36.375 1.00 21.60 743 VAL A CA 1
ATOM 5487 C C . VAL A 1 743 ? -1.920 38.998 34.910 1.00 20.48 743 VAL A C 1
ATOM 5488 O O . VAL A 1 743 ? -2.692 38.114 34.547 1.00 18.95 743 VAL A O 1
ATOM 5492 N N . ALA A 1 744 ? -1.393 39.889 34.077 1.00 21.04 744 ALA A N 1
ATOM 5493 C CA . ALA A 1 744 ? -1.689 39.891 32.648 1.00 21.90 744 ALA A CA 1
ATOM 5494 C C . ALA A 1 744 ? -1.005 38.741 31.922 1.00 23.88 744 ALA A C 1
ATOM 5495 O O . ALA A 1 744 ? 0.190 38.493 32.115 1.00 25.08 744 ALA A O 1
ATOM 5497 N N . LEU A 1 745 ? -1.767 38.037 31.093 1.00 23.93 745 LEU A N 1
ATOM 5498 C CA . LEU A 1 745 ? -1.223 36.933 30.312 1.00 25.60 745 LEU A CA 1
ATOM 5499 C C . LEU A 1 745 ? -0.730 37.525 28.997 1.00 26.96 745 LEU A C 1
ATOM 5500 O O . LEU A 1 745 ? -1.440 38.307 28.364 1.00 25.97 745 LEU A O 1
ATOM 5505 N N . THR A 1 746 ? 0.479 37.152 28.584 1.00 28.50 746 THR A N 1
ATOM 5506 C CA . THR A 1 746 ? 1.061 37.701 27.360 1.00 29.50 746 THR A CA 1
ATOM 5507 C C . THR A 1 746 ? 1.131 36.763 26.155 1.00 28.31 746 THR A C 1
ATOM 5508 O O . THR A 1 746 ? 1.399 37.212 25.045 1.00 29.05 746 THR A O 1
ATOM 5512 N N . GLY A 1 747 ? 0.901 35.472 26.360 1.00 27.64 747 GLY A N 1
ATOM 5513 C CA . GLY A 1 747 ? 0.971 34.544 25.243 1.00 25.52 747 GLY A CA 1
ATOM 5514 C C . GLY A 1 747 ? 0.014 33.370 25.329 1.00 25.64 747 GLY A C 1
ATOM 5515 O O . GLY A 1 747 ? -0.774 33.267 26.268 1.00 26.57 747 GLY A O 1
ATOM 5516 N N . ALA A 1 748 ? 0.075 32.486 24.335 1.00 24.93 748 ALA A N 1
ATOM 5517 C CA . ALA A 1 748 ? -0.786 31.308 24.299 1.00 23.79 748 ALA A CA 1
ATOM 5518 C C . ALA A 1 748 ? -0.384 30.398 25.445 1.00 22.81 748 ALA A C 1
ATOM 5519 O O . ALA A 1 748 ? -1.223 29.737 26.056 1.00 21.33 748 ALA A O 1
ATOM 5521 N N . LYS A 1 749 ? 0.916 30.371 25.716 1.00 23.58 749 LYS A N 1
ATOM 5522 C CA . LYS A 1 749 ? 1.472 29.572 26.797 1.00 24.76 749 LYS A CA 1
ATOM 5523 C C . LYS A 1 749 ? 2.206 30.550 27.710 1.00 24.94 749 LYS A C 1
ATOM 5524 O O . LYS A 1 749 ? 3.123 31.255 27.281 1.00 23.28 749 LYS A O 1
ATOM 5530 N N . ASN A 1 750 ? 1.793 30.593 28.971 1.00 25.18 750 ASN A N 1
ATOM 5531 C CA . ASN A 1 750 ? 2.383 31.514 29.927 1.00 24.31 750 ASN A CA 1
ATOM 5532 C C . ASN A 1 750 ? 3.154 30.844 31.053 1.00 24.49 750 ASN A C 1
ATOM 5533 O O . ASN A 1 750 ? 2.576 30.161 31.899 1.00 24.43 750 ASN A O 1
ATOM 5538 N N . LYS A 1 751 ? 4.468 31.052 31.049 1.00 24.57 751 LYS A N 1
ATOM 5539 C CA . LYS A 1 751 ? 5.360 30.513 32.072 1.00 24.33 751 LYS A CA 1
ATOM 5540 C C . LYS A 1 751 ? 5.338 31.575 33.182 1.00 23.61 751 LYS A C 1
ATOM 5541 O O . LYS A 1 751 ? 5.877 32.669 33.010 1.00 23.34 751 LYS A O 1
ATOM 5547 N N . VAL A 1 752 ? 4.696 31.263 34.305 1.00 21.48 752 VAL A N 1
ATOM 5548 C CA . VAL A 1 752 ? 4.592 32.205 35.413 1.00 19.92 752 VAL A CA 1
ATOM 5549 C C . VAL A 1 752 ? 5.528 31.866 36.569 1.00 20.45 752 VAL A C 1
ATOM 5550 O O . VAL A 1 752 ? 5.375 30.831 37.222 1.00 20.76 752 VAL A O 1
ATOM 5554 N N . THR A 1 753 ? 6.490 32.744 36.825 1.00 18.73 753 THR A N 1
ATOM 5555 C CA . THR A 1 753 ? 7.440 32.536 37.909 1.00 19.13 753 THR A CA 1
ATOM 5556 C C . THR A 1 753 ? 7.120 33.434 39.099 1.00 18.72 753 THR A C 1
ATOM 5557 O O . THR A 1 753 ? 6.967 34.646 38.944 1.00 19.29 753 THR A O 1
ATOM 5561 N N . VAL A 1 754 ? 7.013 32.833 40.282 1.00 16.10 754 VAL A N 1
ATOM 5562 C CA . VAL A 1 754 ? 6.717 33.587 41.496 1.00 14.54 754 VAL A CA 1
ATOM 5563 C C . VAL A 1 754 ? 7.963 33.609 42.382 1.00 15.17 754 VAL A C 1
ATOM 5564 O O . VAL A 1 754 ? 8.401 32.568 42.880 1.00 14.60 754 VAL A O 1
ATOM 5568 N N . ALA A 1 755 ? 8.541 34.791 42.572 1.00 14.23 755 ALA A N 1
ATOM 5569 C CA . ALA A 1 755 ? 9.736 34.910 43.399 1.00 16.00 755 ALA A CA 1
ATOM 5570 C C . ALA A 1 755 ? 9.444 35.649 44.703 1.00 16.11 755 ALA A C 1
ATOM 5571 O O . ALA A 1 755 ? 8.901 36.752 44.694 1.00 18.20 755 ALA A O 1
ATOM 5573 N N . ALA A 1 756 ? 9.793 35.027 45.824 1.00 16.08 756 ALA A N 1
ATOM 5574 C CA . ALA A 1 756 ? 9.579 35.633 47.135 1.00 16.26 756 ALA A CA 1
ATOM 5575 C C . ALA A 1 756 ? 10.949 36.033 47.658 1.00 16.51 756 ALA A C 1
ATOM 5576 O O . ALA A 1 756 ? 11.872 35.220 47.662 1.00 17.45 756 ALA A O 1
ATOM 5578 N N . VAL A 1 757 ? 11.085 37.284 48.090 1.00 15.84 757 VAL A N 1
ATOM 5579 C CA . VAL A 1 757 ? 12.362 37.771 48.588 1.00 14.32 757 VAL A CA 1
ATOM 5580 C C . VAL A 1 757 ? 12.268 38.215 50.039 1.00 14.75 757 VAL A C 1
ATOM 5581 O O . VAL A 1 757 ? 11.460 39.075 50.382 1.00 17.43 757 VAL A O 1
ATOM 5585 N N . ALA A 1 758 ? 13.098 37.616 50.885 1.00 13.94 758 ALA A N 1
ATOM 5586 C CA . ALA A 1 758 ? 13.131 37.934 52.309 1.00 15.58 758 ALA A CA 1
ATOM 5587 C C . ALA A 1 758 ? 13.901 39.222 52.546 1.00 15.40 758 ALA A C 1
ATOM 5588 O O . ALA A 1 758 ? 14.657 39.674 51.684 1.00 17.82 758 ALA A O 1
ATOM 5590 N N . ALA A 1 759 ? 13.713 39.803 53.724 1.00 15.62 759 ALA A N 1
ATOM 5591 C CA . ALA A 1 759 ? 14.387 41.046 54.082 1.00 17.67 759 ALA A CA 1
ATOM 5592 C C . ALA A 1 759 ? 15.905 40.901 54.068 1.00 18.27 759 ALA A C 1
ATOM 5593 O O . ALA A 1 759 ? 16.617 41.882 53.872 1.00 19.45 759 ALA A O 1
ATOM 5595 N N . ASP A 1 760 ? 16.402 39.685 54.277 1.00 18.13 760 ASP A N 1
ATOM 5596 C CA . ASP A 1 760 ? 17.842 39.461 54.294 1.00 17.55 760 ASP A CA 1
ATOM 5597 C C . ASP A 1 760 ? 18.403 39.005 52.947 1.00 17.38 760 ASP A C 1
ATOM 5598 O O . ASP A 1 760 ? 19.597 38.731 52.831 1.00 17.90 760 ASP A O 1
ATOM 5603 N N . GLY A 1 761 ? 17.551 38.916 51.930 1.00 16.34 761 GLY A N 1
ATOM 5604 C CA . GLY A 1 761 ? 18.037 38.513 50.619 1.00 16.20 761 GLY A CA 1
ATOM 5605 C C . GLY A 1 761 ? 17.755 37.088 50.172 1.00 15.54 761 GLY A C 1
ATOM 5606 O O . GLY A 1 761 ? 17.908 36.781 48.997 1.00 15.41 761 GLY A O 1
ATOM 5607 N N . GLY A 1 762 ? 17.361 36.215 51.093 1.00 15.21 762 GLY A N 1
ATOM 5608 C CA . GLY A 1 762 ? 17.059 34.844 50.718 1.00 14.96 762 GLY A CA 1
ATOM 5609 C C . GLY A 1 762 ? 15.831 34.793 49.824 1.00 15.70 762 GLY A C 1
ATOM 5610 O O . GLY A 1 762 ? 14.962 35.671 49.898 1.00 15.07 762 GLY A O 1
ATOM 5611 N N . THR A 1 763 ? 15.735 33.764 48.986 1.00 15.10 763 THR A N 1
ATOM 5612 C CA . THR A 1 763 ? 14.596 33.652 48.078 1.00 14.28 763 THR A CA 1
ATOM 5613 C C . THR A 1 763 ? 13.962 32.270 48.015 1.00 15.18 763 THR A C 1
ATOM 5614 O O . THR A 1 763 ? 14.564 31.263 48.394 1.00 15.14 763 THR A O 1
ATOM 5618 N N . ALA A 1 764 ? 12.736 32.252 47.501 1.00 14.43 764 ALA A N 1
ATOM 5619 C CA . ALA A 1 764 ? 11.969 31.034 47.286 1.00 14.11 764 ALA A CA 1
ATOM 5620 C C . ALA A 1 764 ? 11.313 31.263 45.929 1.00 15.60 764 ALA A C 1
ATOM 5621 O O . ALA A 1 764 ? 11.069 32.408 45.539 1.00 14.46 764 ALA A O 1
ATOM 5623 N N . VAL A 1 765 ? 11.043 30.191 45.195 1.00 16.38 765 VAL A N 1
ATOM 5624 C CA . VAL A 1 765 ? 10.436 30.344 43.883 1.00 17.15 765 VAL A CA 1
ATOM 5625 C C . VAL A 1 765 ? 9.412 29.248 43.613 1.00 19.59 765 VAL A C 1
ATOM 5626 O O . VAL A 1 765 ? 9.465 28.172 44.207 1.00 18.99 765 VAL A O 1
ATOM 5630 N N . GLU A 1 766 ? 8.463 29.555 42.734 1.00 21.58 766 GLU A N 1
ATOM 5631 C CA . GLU A 1 766 ? 7.418 28.621 42.330 1.00 22.57 766 GLU A CA 1
ATOM 5632 C C . GLU A 1 766 ? 7.103 28.913 40.864 1.00 22.84 766 GLU A C 1
ATOM 5633 O O . GLU A 1 766 ? 7.044 30.072 40.462 1.00 23.45 766 GLU A O 1
ATOM 5639 N N . ASP A 1 767 ? 6.924 27.861 40.071 1.00 24.46 767 ASP A N 1
ATOM 5640 C CA . ASP A 1 767 ? 6.606 28.004 38.654 1.00 26.08 767 ASP A CA 1
ATOM 5641 C C . ASP A 1 767 ? 5.237 27.415 38.369 1.00 24.75 767 ASP A C 1
ATOM 5642 O O . ASP A 1 767 ? 4.850 26.406 38.947 1.00 24.55 767 ASP A O 1
ATOM 5647 N N . ARG A 1 768 ? 4.513 28.062 37.468 1.00 24.95 768 ARG A N 1
ATOM 5648 C CA . ARG A 1 768 ? 3.180 27.634 37.072 1.00 23.72 768 ARG A CA 1
ATOM 5649 C C . ARG A 1 768 ? 3.047 27.888 35.590 1.00 22.89 768 ARG A C 1
ATOM 5650 O O . ARG A 1 768 ? 3.636 28.831 35.065 1.00 23.74 768 ARG A O 1
ATOM 5658 N N . THR A 1 769 ? 2.286 27.042 34.912 1.00 22.25 769 THR A N 1
ATOM 5659 C CA . THR A 1 769 ? 2.067 27.220 33.485 1.00 21.29 769 THR A CA 1
ATOM 5660 C C . THR A 1 769 ? 0.582 27.485 33.255 1.00 20.48 769 THR A C 1
ATOM 5661 O O . THR A 1 769 ? -0.272 26.719 33.711 1.00 20.41 769 THR A O 1
ATOM 5665 N N . VAL A 1 770 ? 0.283 28.582 32.566 1.00 18.75 770 VAL A N 1
ATOM 5666 C CA . VAL A 1 770 ? -1.096 28.954 32.278 1.00 17.94 770 VAL A CA 1
ATOM 5667 C C . VAL A 1 770 ? -1.348 29.037 30.770 1.00 18.75 770 VAL A C 1
ATOM 5668 O O . VAL A 1 770 ? -0.700 29.804 30.059 1.00 17.92 770 VAL A O 1
ATOM 5672 N N . LEU A 1 771 ? -2.281 28.223 30.290 1.00 19.79 771 LEU A N 1
ATOM 5673 C CA . LEU A 1 771 ? -2.643 28.206 28.876 1.00 22.35 771 LEU A CA 1
ATOM 5674 C C . LEU A 1 771 ? -3.718 29.266 28.658 1.00 23.53 771 LEU A C 1
ATOM 5675 O O . LEU A 1 771 ? -4.622 29.427 29.480 1.00 25.20 771 LEU A O 1
ATOM 5680 N N . TYR A 1 772 ? -3.623 30.000 27.557 1.00 23.48 772 TYR A N 1
ATOM 5681 C CA . TYR A 1 772 ? -4.589 31.056 27.299 1.00 24.09 772 TYR A CA 1
ATOM 5682 C C . TYR A 1 772 ? -5.138 31.055 25.878 1.00 24.48 772 TYR A C 1
ATOM 5683 O O . TYR A 1 772 ? -4.380 31.064 24.909 1.00 24.07 772 TYR A O 1
ATOM 5692 N N . TYR A 1 773 ? -6.466 31.048 25.769 1.00 24.77 773 TYR A N 1
ATOM 5693 C CA . TYR A 1 773 ? -7.140 31.056 24.472 1.00 24.26 773 TYR A CA 1
ATOM 5694 C C . TYR A 1 773 ? -8.047 32.274 24.323 1.00 24.44 773 TYR A C 1
ATOM 5695 O O . TYR A 1 773 ? -8.579 32.536 23.246 1.00 26.63 773 TYR A O 1
ATOM 5704 N N . GLY A 1 774 ? -8.217 33.020 25.408 1.00 25.89 774 GLY A N 1
ATOM 5705 C CA . GLY A 1 774 ? -9.064 34.199 25.376 1.00 25.88 774 GLY A CA 1
ATOM 5706 C C . GLY A 1 774 ? -10.062 34.152 26.512 1.00 26.15 774 GLY A C 1
ATOM 5707 O O . GLY A 1 774 ? -9.917 33.345 27.426 1.00 26.69 774 GLY A O 1
ATOM 5708 N N . SER A 1 775 ? -11.072 35.013 26.462 1.00 26.59 775 SER A N 1
ATOM 5709 C CA . SER A 1 775 ? -12.098 35.044 27.494 1.00 28.08 775 SER A CA 1
ATOM 5710 C C . SER A 1 775 ? -12.970 33.803 27.345 1.00 28.58 775 SER A C 1
ATOM 5711 O O . SER A 1 775 ? -13.447 33.491 26.253 1.00 29.03 775 SER A O 1
ATOM 5714 N N . ARG A 1 776 ? -13.179 33.1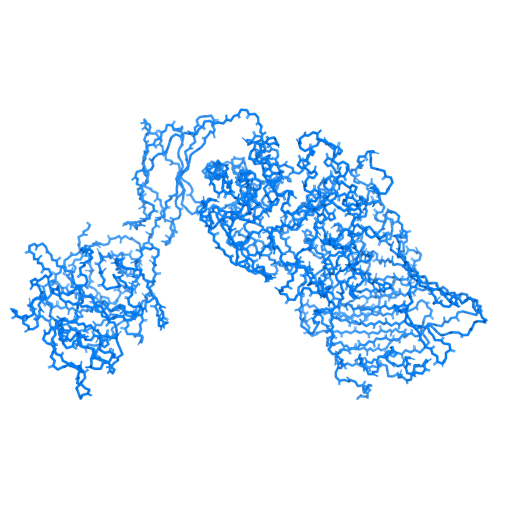02 28.451 1.00 28.12 776 ARG A N 1
ATOM 5715 C CA . ARG A 1 776 ? -13.981 31.893 28.445 1.00 29.17 776 ARG A CA 1
ATOM 5716 C C . ARG A 1 776 ? -15.479 32.198 28.359 1.00 28.94 776 ARG A C 1
ATOM 5717 O O . ARG A 1 776 ? -16.048 32.817 29.257 1.00 28.70 776 ARG A O 1
ATOM 5725 N N . ILE A 1 777 ? -16.111 31.759 27.276 1.00 27.99 777 ILE A N 1
ATOM 5726 C CA . ILE A 1 777 ? -17.539 31.977 27.083 1.00 27.44 777 ILE A CA 1
ATOM 5727 C C . ILE A 1 777 ? -18.327 31.127 28.078 1.00 26.06 777 ILE A C 1
ATOM 5728 O O . ILE A 1 777 ? -19.247 31.609 28.734 1.00 24.91 777 ILE A O 1
ATOM 5733 N N . GLY A 1 778 ? -17.951 29.856 28.176 1.00 24.51 778 GLY A N 1
ATOM 5734 C CA . GLY A 1 778 ? -18.617 28.942 29.082 1.00 23.88 778 GLY A CA 1
ATOM 5735 C C . GLY A 1 778 ? -18.000 27.561 28.975 1.00 24.49 778 GLY A C 1
ATOM 5736 O O . GLY A 1 778 ? -17.107 27.337 28.153 1.00 24.43 778 GLY A O 1
ATOM 5737 N N . ALA A 1 779 ? -18.473 26.623 29.789 1.00 22.99 779 ALA A N 1
ATOM 5738 C CA . ALA A 1 779 ? -17.919 25.281 29.753 1.00 23.60 779 ALA A CA 1
ATOM 5739 C C . ALA A 1 779 ? -18.923 24.180 30.039 1.00 23.99 779 ALA A C 1
ATOM 5740 O O . ALA A 1 779 ? -20.016 24.423 30.560 1.00 25.09 779 ALA A O 1
ATOM 5742 N N . LEU A 1 780 ? -18.531 22.963 29.674 1.00 24.48 780 LEU A N 1
ATOM 5743 C CA . LEU A 1 780 ? -19.322 21.760 29.897 1.00 25.08 780 LEU A CA 1
ATOM 5744 C C . LEU A 1 780 ? -18.341 20.750 30.469 1.00 26.39 780 LEU A C 1
ATOM 5745 O O . LEU A 1 780 ? -17.191 20.677 30.025 1.00 27.87 780 LEU A O 1
ATOM 5750 N N . SER A 1 781 ? -18.778 19.978 31.456 1.00 26.50 781 SER A N 1
ATOM 5751 C CA . SER A 1 781 ? -17.900 18.986 32.061 1.00 28.42 781 SER A CA 1
ATOM 5752 C C . SER A 1 781 ? -18.407 17.587 31.763 1.00 28.10 781 SER A C 1
ATOM 5753 O O . SER A 1 781 ? -19.562 17.402 31.391 1.00 29.10 781 SER A O 1
ATOM 5756 N N . ASP A 1 782 ? -17.536 16.603 31.923 1.00 28.86 782 ASP A N 1
ATOM 5757 C CA . ASP A 1 782 ? -17.906 15.217 31.679 1.00 30.76 782 ASP A CA 1
ATOM 5758 C C . ASP A 1 782 ? -16.969 14.303 32.464 1.00 31.53 782 ASP A C 1
ATOM 5759 O O . ASP A 1 782 ? -15.752 14.503 32.478 1.00 31.58 782 ASP A O 1
ATOM 5764 N N . PRO A 1 783 ? -17.529 13.285 33.129 1.00 32.96 783 PRO A N 1
ATOM 5765 C CA . PRO A 1 783 ? -16.735 12.344 33.924 1.00 34.24 783 PRO A CA 1
ATOM 5766 C C . PRO A 1 783 ? -15.778 11.491 33.101 1.00 35.11 783 PRO A C 1
ATOM 5767 O O . PRO A 1 783 ? -16.023 11.217 31.926 1.00 34.48 783 PRO A O 1
ATOM 5771 N N . ALA A 1 784 ? -14.682 11.084 33.734 1.00 37.08 784 ALA A N 1
ATOM 5772 C CA . ALA A 1 784 ? -13.673 10.248 33.089 1.00 38.09 784 ALA A CA 1
ATOM 5773 C C . ALA A 1 784 ? -14.095 8.791 33.219 1.00 38.12 784 ALA A C 1
ATOM 5774 O O . ALA A 1 784 ? -14.943 8.460 34.049 1.00 36.48 784 ALA A O 1
ATOM 5776 N N . GLY A 1 785 ? -13.495 7.928 32.403 1.00 40.03 785 GLY A N 1
ATOM 5777 C CA . GLY A 1 785 ? -13.833 6.513 32.430 1.00 42.07 785 GLY A CA 1
ATOM 5778 C C . GLY A 1 785 ? -15.276 6.351 32.009 1.00 42.55 785 GLY A C 1
ATOM 5779 O O . GLY A 1 785 ? -16.003 5.495 32.516 1.00 43.80 785 GLY A O 1
ATOM 5780 N N . ASP A 1 786 ? -15.673 7.187 31.057 1.00 42.91 786 ASP A N 1
ATOM 5781 C CA . ASP A 1 786 ? -17.036 7.225 30.542 1.00 43.03 786 ASP A CA 1
ATOM 5782 C C . ASP A 1 786 ? -17.084 6.780 29.079 1.00 41.98 786 ASP A C 1
ATOM 5783 O O . ASP A 1 786 ? -18.158 6.671 28.483 1.00 40.60 786 ASP A O 1
ATOM 5788 N N . ASP A 1 787 ? -15.907 6.511 28.520 1.00 40.96 787 ASP A N 1
ATOM 5789 C CA . ASP A 1 787 ? -15.761 6.121 27.123 1.00 40.07 787 ASP A CA 1
ATOM 5790 C C . ASP A 1 787 ? -16.202 4.710 26.735 1.00 40.22 787 ASP A C 1
ATOM 5791 O O . ASP A 1 787 ? -15.469 3.987 26.062 1.00 40.25 787 ASP A O 1
ATOM 5796 N N . ASN A 1 788 ? -17.409 4.329 27.136 1.00 40.93 788 ASN A N 1
ATOM 5797 C CA . ASN A 1 788 ? -17.932 3.011 26.801 1.00 41.21 788 ASN A CA 1
ATOM 5798 C C . ASN A 1 788 ? -19.375 3.082 26.301 1.00 41.79 788 ASN A C 1
ATOM 5799 O O . ASN A 1 788 ? -20.170 2.172 26.544 1.00 42.08 788 ASN A O 1
ATOM 5804 N N . GLY A 1 789 ? -19.703 4.166 25.599 1.00 41.64 789 GLY A N 1
ATOM 5805 C CA . GLY A 1 789 ? -21.046 4.343 25.068 1.00 41.34 789 GLY A CA 1
ATOM 5806 C C . GLY A 1 789 ? -22.119 4.145 26.120 1.00 41.05 789 GLY A C 1
ATOM 5807 O O . GLY A 1 789 ? -22.057 4.750 27.192 1.00 40.78 789 GLY A O 1
ATOM 5808 N N . PRO A 1 790 ? -23.130 3.308 25.843 1.00 41.28 790 PRO A N 1
ATOM 5809 C CA . PRO A 1 790 ? -24.185 3.083 26.835 1.00 42.16 790 PRO A CA 1
ATOM 5810 C C . PRO A 1 790 ? -23.629 2.361 28.060 1.00 43.33 790 PRO A C 1
ATOM 5811 O O . PRO A 1 790 ? -24.304 2.230 29.082 1.00 43.44 790 PRO A O 1
ATOM 5815 N N . GLY A 1 791 ? -22.384 1.903 27.945 1.00 44.67 791 GLY A N 1
ATOM 5816 C CA . GLY A 1 791 ? -21.732 1.204 29.038 1.00 46.43 791 GLY A CA 1
ATOM 5817 C C . GLY A 1 791 ? -21.264 -0.185 28.647 1.00 48.31 791 GLY A C 1
ATOM 5818 O O . GLY A 1 791 ? -20.850 -0.970 29.502 1.00 48.63 791 GLY A O 1
ATOM 5819 N N . THR A 1 792 ? -21.306 -0.484 27.351 1.00 48.72 792 THR A N 1
ATOM 5820 C CA . THR A 1 792 ? -20.913 -1.800 26.860 1.00 49.84 792 THR A CA 1
ATOM 5821 C C . THR A 1 792 ? -19.958 -1.768 25.667 1.00 50.48 792 THR A C 1
ATOM 5822 O O . THR A 1 792 ? -19.624 -2.811 25.105 1.00 50.23 792 THR A O 1
ATOM 5826 N N . TYR A 1 793 ? -19.515 -0.577 25.279 1.00 51.28 793 TYR A N 1
ATOM 5827 C CA . TYR A 1 793 ? -18.610 -0.454 24.143 1.00 51.57 793 TYR A CA 1
ATOM 5828 C C . TYR A 1 793 ? -17.155 -0.753 24.502 1.00 52.93 793 TYR A C 1
ATOM 5829 O O . TYR A 1 793 ? -16.729 -0.551 25.640 1.00 52.65 793 TYR A O 1
ATOM 5838 N N . ARG A 1 794 ? -16.400 -1.247 23.524 1.00 53.84 794 ARG A N 1
ATOM 5839 C CA . ARG A 1 794 ? -14.998 -1.585 23.738 1.00 54.93 794 ARG A CA 1
ATOM 5840 C C . ARG A 1 794 ? -14.110 -0.975 22.661 1.00 54.53 794 ARG A C 1
ATOM 5841 O O . ARG A 1 794 ? -14.494 -0.898 21.494 1.00 54.78 794 ARG A O 1
ATOM 5849 N N . TYR A 1 795 ? -12.922 -0.538 23.064 1.00 54.27 795 TYR A N 1
ATOM 5850 C CA . TYR A 1 795 ? -11.956 0.052 22.143 1.00 54.55 795 TYR A CA 1
ATOM 5851 C C . TYR A 1 795 ? -11.370 -1.033 21.244 1.00 54.75 795 TYR A C 1
ATOM 5852 O O . TYR A 1 795 ? -11.251 -2.189 21.652 1.00 54.36 795 TYR A O 1
ATOM 5861 N N . PRO A 1 796 ? -11.005 -0.681 20.003 1.00 55.39 796 PRO A N 1
ATOM 5862 C CA . PRO A 1 796 ? -10.424 -1.708 19.135 1.00 55.44 796 PRO A CA 1
ATOM 5863 C C . PRO A 1 796 ? -9.051 -2.075 19.710 1.00 55.48 796 PRO A C 1
ATOM 5864 O O . PRO A 1 796 ? -8.236 -1.197 20.004 1.00 55.01 796 PRO A O 1
ATOM 5868 N N . THR A 1 797 ? -8.815 -3.374 19.878 1.00 55.40 797 THR A N 1
ATOM 5869 C CA . THR A 1 797 ? -7.577 -3.896 20.455 1.00 55.00 797 THR A CA 1
ATOM 5870 C C . THR A 1 797 ? -6.246 -3.285 20.008 1.00 55.17 797 THR A C 1
ATOM 5871 O O . THR A 1 797 ? -5.312 -3.201 20.810 1.00 55.52 797 THR A O 1
ATOM 5875 N N . ASN A 1 798 ? -6.142 -2.861 18.750 1.00 54.67 798 ASN A N 1
ATOM 5876 C CA . ASN A 1 798 ? -4.885 -2.289 18.266 1.00 55.02 798 ASN A CA 1
ATOM 5877 C C . ASN A 1 798 ? -4.296 -1.283 19.255 1.00 55.16 798 ASN A C 1
ATOM 5878 O O . ASN A 1 798 ? -5.026 -0.527 19.898 1.00 55.98 798 ASN A O 1
ATOM 5883 N N . SER A 1 799 ? -2.971 -1.287 19.369 1.00 54.53 799 SER A N 1
ATOM 5884 C CA . SER A 1 799 ? -2.258 -0.402 20.285 1.00 53.84 799 SER A CA 1
ATOM 5885 C C . SER A 1 799 ? -2.559 1.083 20.078 1.00 52.76 799 SER A C 1
ATOM 5886 O O . SER A 1 799 ? -2.820 1.810 21.038 1.00 52.99 799 SER A O 1
ATOM 5889 N N . ALA A 1 800 ? -2.518 1.527 18.826 1.00 51.16 800 ALA A N 1
ATOM 5890 C CA . ALA A 1 800 ? -2.776 2.924 18.488 1.00 49.94 800 ALA A CA 1
ATOM 5891 C C . ALA A 1 800 ? -3.915 3.539 19.297 1.00 49.23 800 ALA A C 1
ATOM 5892 O O . ALA A 1 800 ? -3.896 4.734 19.600 1.00 49.05 800 ALA A O 1
ATOM 5894 N N . TYR A 1 801 ? -4.904 2.727 19.652 1.00 48.03 801 TYR A N 1
ATOM 5895 C CA . TYR A 1 801 ? -6.032 3.232 20.420 1.00 48.30 801 TYR A CA 1
ATOM 5896 C C . TYR A 1 801 ? -5.748 3.246 21.912 1.00 48.08 801 TYR A C 1
ATOM 5897 O O . TYR A 1 801 ? -6.259 2.421 22.674 1.00 47.30 801 TYR A O 1
ATOM 5906 N N . VAL A 1 802 ? -4.920 4.210 22.304 1.00 48.15 802 VAL A N 1
ATOM 5907 C CA . VAL A 1 802 ? -4.515 4.414 23.690 1.00 47.58 802 VAL A CA 1
ATOM 5908 C C . VAL A 1 802 ? -5.760 4.582 24.559 1.00 45.96 802 VAL A C 1
ATOM 5909 O O . VAL A 1 802 ? -6.774 5.112 24.108 1.00 46.67 802 VAL A O 1
ATOM 5913 N N . PRO A 1 803 ? -5.705 4.124 25.818 1.00 44.27 803 PRO A N 1
ATOM 5914 C CA . PRO A 1 803 ? -6.879 4.268 26.680 1.00 43.41 803 PRO A CA 1
ATOM 5915 C C . PRO A 1 803 ? -7.280 5.724 26.922 1.00 43.11 803 PRO A C 1
ATOM 5916 O O . PRO A 1 803 ? -6.425 6.610 27.015 1.00 43.09 803 PRO A O 1
ATOM 5920 N N . GLY A 1 804 ? -8.587 5.960 27.003 1.00 41.76 804 GLY A N 1
ATOM 5921 C CA . GLY A 1 804 ? -9.097 7.302 27.236 1.00 39.38 804 GLY A CA 1
ATOM 5922 C C . GLY A 1 804 ? -9.106 8.213 26.022 1.00 37.17 804 GLY A C 1
ATOM 5923 O O . GLY A 1 804 ? -9.513 9.372 26.115 1.00 37.08 804 GLY A O 1
ATOM 5924 N N . ALA A 1 805 ? -8.669 7.696 24.878 1.00 35.30 805 ALA A N 1
ATOM 5925 C CA . ALA A 1 805 ? -8.620 8.490 23.651 1.00 33.75 805 ALA A CA 1
ATOM 5926 C C . ALA A 1 805 ? -9.983 9.047 23.241 1.00 32.60 805 ALA A C 1
ATOM 5927 O O . ALA A 1 805 ? -10.068 10.124 22.644 1.00 32.62 805 ALA A O 1
ATOM 5929 N N . PHE A 1 806 ? -11.045 8.316 23.564 1.00 31.30 806 PHE A N 1
ATOM 5930 C CA . PHE A 1 806 ? -12.396 8.742 23.213 1.00 30.40 806 PHE A CA 1
ATOM 5931 C C . PHE A 1 806 ? -13.197 9.098 24.457 1.00 30.98 806 PHE A C 1
ATOM 5932 O O . PHE A 1 806 ? -14.430 9.049 24.452 1.00 32.15 806 PHE A O 1
ATOM 5940 N N . ASP A 1 807 ? -12.487 9.469 25.518 1.00 29.92 807 ASP A N 1
ATOM 5941 C CA . ASP A 1 807 ? -13.118 9.824 26.779 1.00 29.60 807 ASP A CA 1
ATOM 5942 C C . ASP A 1 807 ? -13.053 11.323 27.070 1.00 29.67 807 ASP A C 1
ATOM 5943 O O . ASP A 1 807 ? -12.087 11.802 27.661 1.00 30.01 807 ASP A O 1
ATOM 5948 N N . LEU A 1 808 ? -14.082 12.060 26.660 1.00 29.01 808 LEU A N 1
ATOM 5949 C CA . LEU A 1 808 ? -14.127 13.499 26.900 1.00 27.27 808 LEU A CA 1
ATOM 5950 C C . LEU A 1 808 ? -14.246 13.763 28.393 1.00 26.13 808 LEU A C 1
ATOM 5951 O O . LEU A 1 808 ? -14.921 13.020 29.108 1.00 25.01 808 LEU A O 1
ATOM 5956 N N . THR A 1 809 ? -13.582 14.814 28.861 1.00 24.50 809 THR A N 1
ATOM 5957 C CA . THR A 1 809 ? -13.637 15.179 30.271 1.00 25.74 809 THR A CA 1
ATOM 5958 C C . THR A 1 809 ? -14.176 16.599 30.390 1.00 25.72 809 THR A C 1
ATOM 5959 O O . THR A 1 809 ? -14.572 17.040 31.470 1.00 26.27 809 THR A O 1
ATOM 5963 N N . GLY A 1 810 ? -14.201 17.309 29.267 1.00 24.24 810 GLY A N 1
ATOM 5964 C CA . GLY A 1 810 ? -14.717 18.664 29.278 1.00 23.09 810 GLY A CA 1
ATOM 5965 C C . GLY A 1 810 ? -14.677 19.365 27.937 1.00 22.95 810 GLY A C 1
ATOM 5966 O O . GLY A 1 810 ? -13.974 18.944 27.018 1.00 23.08 810 GLY A O 1
ATOM 5967 N N . VAL A 1 811 ? -15.451 20.438 27.828 1.00 22.82 811 VAL A N 1
ATOM 5968 C CA . VAL A 1 811 ? -15.500 21.252 26.619 1.00 22.90 811 VAL A CA 1
ATOM 5969 C C . VAL A 1 811 ? -15.534 22.710 27.066 1.00 23.49 811 VAL A C 1
ATOM 5970 O O . VAL A 1 811 ? -16.404 23.107 27.845 1.00 23.83 811 VAL A O 1
ATOM 5974 N N . ASP A 1 812 ? -14.583 23.505 26.589 1.00 23.13 812 ASP A N 1
ATOM 5975 C CA . ASP A 1 812 ? -14.533 24.912 26.962 1.00 23.40 812 ASP A CA 1
ATOM 5976 C C . ASP A 1 812 ? -14.465 25.792 25.724 1.00 24.41 812 ASP A C 1
ATOM 5977 O O . ASP A 1 812 ? -13.659 25.555 24.820 1.00 24.71 812 ASP A O 1
ATOM 5982 N N . VAL A 1 813 ? -15.316 26.812 25.686 1.00 24.22 813 VAL A N 1
ATOM 5983 C CA . VAL A 1 813 ? -15.354 27.713 24.546 1.00 24.01 813 VAL A CA 1
ATOM 5984 C C . VAL A 1 813 ? -14.824 29.085 24.929 1.00 23.95 813 VAL A C 1
ATOM 5985 O O . VAL A 1 813 ? -15.265 29.683 25.911 1.00 23.88 813 VAL A O 1
ATOM 5989 N N . TYR A 1 814 ? -13.876 29.582 24.144 1.00 23.94 814 TYR A N 1
ATOM 5990 C CA . TYR A 1 814 ? -13.275 30.877 24.420 1.00 24.52 814 TYR A CA 1
ATOM 5991 C C . TYR A 1 814 ? -13.420 31.858 23.273 1.00 27.11 814 TYR A C 1
ATOM 5992 O O . TYR A 1 814 ? -13.407 31.475 22.098 1.00 26.55 814 TYR A O 1
ATOM 6001 N N . ASP A 1 815 ? -13.555 33.131 23.625 1.00 29.26 815 ASP A N 1
ATOM 6002 C CA . ASP A 1 815 ? -13.648 34.191 22.633 1.00 30.54 815 ASP A CA 1
ATOM 6003 C C . ASP A 1 815 ? -12.199 34.502 22.284 1.00 29.86 815 ASP A C 1
ATOM 6004 O O . ASP A 1 815 ? -11.486 35.123 23.072 1.00 29.01 815 ASP A O 1
ATOM 6009 N N . ALA A 1 816 ? -11.771 34.055 21.108 1.00 29.93 816 ALA A N 1
ATOM 6010 C CA . ALA A 1 816 ? -10.399 34.254 20.661 1.00 31.14 816 ALA A CA 1
ATOM 6011 C C . ALA A 1 816 ? -10.260 35.310 19.566 1.00 32.82 816 ALA A C 1
ATOM 6012 O O . ALA A 1 816 ? -9.753 35.027 18.477 1.00 32.18 816 ALA A O 1
ATOM 6014 N N . GLY A 1 817 ? -10.710 36.526 19.858 1.00 34.38 817 GLY A N 1
ATOM 6015 C CA . GLY A 1 817 ? -10.607 37.604 18.888 1.00 35.34 817 GLY A CA 1
ATOM 6016 C C . GLY A 1 817 ? -11.455 37.413 17.647 1.00 35.62 817 GLY A C 1
ATOM 6017 O O . GLY A 1 817 ? -12.658 37.680 17.663 1.00 35.24 817 GLY A O 1
ATOM 6018 N N . ASP A 1 818 ? -10.828 36.960 16.564 1.00 36.83 818 ASP A N 1
ATOM 6019 C CA . ASP A 1 818 ? -11.540 36.734 15.312 1.00 37.55 818 ASP A CA 1
ATOM 6020 C C . ASP A 1 818 ? -12.134 35.340 15.271 1.00 37.67 818 ASP A C 1
ATOM 6021 O O . ASP A 1 818 ? -12.974 35.035 14.422 1.00 37.83 818 ASP A O 1
ATOM 6026 N N . ASP A 1 819 ? -11.698 34.492 16.193 1.00 36.63 819 ASP A N 1
ATOM 6027 C CA . ASP A 1 819 ? -12.195 33.131 16.232 1.00 35.95 819 ASP A CA 1
ATOM 6028 C C . ASP A 1 819 ? -12.751 32.758 17.589 1.00 34.52 819 ASP A C 1
ATOM 6029 O O . ASP A 1 819 ? -12.641 33.505 18.560 1.00 33.69 819 ASP A O 1
ATOM 6034 N N . TYR A 1 820 ? -13.366 31.585 17.624 1.00 32.24 820 TYR A N 1
ATOM 6035 C CA . TYR A 1 820 ? -13.913 31.017 18.836 1.00 29.68 820 TYR A CA 1
ATOM 6036 C C . TYR A 1 820 ? -13.020 29.808 19.022 1.00 29.92 820 TYR A C 1
ATOM 6037 O O . TYR A 1 820 ? -12.767 29.072 18.069 1.00 30.97 820 TYR A O 1
ATOM 6046 N N . ALA A 1 821 ? -12.518 29.604 20.229 1.00 28.53 821 ALA A N 1
ATOM 6047 C CA . ALA A 1 821 ? -11.676 28.450 20.460 1.00 26.31 821 ALA A CA 1
ATOM 6048 C C . ALA A 1 821 ? -12.485 27.399 21.200 1.00 24.63 821 ALA A C 1
ATOM 6049 O O . ALA A 1 821 ? -12.848 27.587 22.358 1.00 24.07 821 ALA A O 1
ATOM 6051 N N . PHE A 1 822 ? -12.802 26.309 20.511 1.00 24.25 822 PHE A N 1
ATOM 6052 C CA . PHE A 1 822 ? -13.537 25.219 21.132 1.00 23.61 822 PHE A CA 1
ATOM 6053 C C . PHE A 1 822 ? -12.500 24.210 21.585 1.00 23.72 822 PHE A C 1
ATOM 6054 O O . PHE A 1 822 ? -11.905 23.502 20.767 1.00 23.80 822 PHE A O 1
ATOM 6062 N N . VAL A 1 823 ? -12.280 24.164 22.894 1.00 22.23 823 VAL A N 1
ATOM 6063 C CA . VAL A 1 823 ? -11.298 23.271 23.474 1.00 22.17 823 VAL A CA 1
ATOM 6064 C C . VAL A 1 823 ? -11.921 22.031 24.095 1.00 23.64 823 VAL A C 1
ATOM 6065 O O . VAL A 1 823 ? -12.735 22.114 25.018 1.00 23.42 823 VAL A O 1
ATOM 6069 N N . ALA A 1 824 ? -11.527 20.876 23.575 1.00 25.05 824 ALA A N 1
ATOM 6070 C CA . ALA A 1 824 ? -12.022 19.610 24.084 1.00 27.02 824 ALA A CA 1
ATOM 6071 C C . ALA A 1 824 ? -10.901 18.951 24.871 1.00 27.15 824 ALA A C 1
ATOM 6072 O O . ALA A 1 824 ? -9.763 18.856 24.405 1.00 27.15 824 ALA A O 1
ATOM 6074 N N . THR A 1 825 ? -11.227 18.503 26.073 1.00 28.15 825 THR A N 1
ATOM 6075 C CA . THR A 1 825 ? -10.245 17.857 26.923 1.00 29.90 825 THR A CA 1
ATOM 6076 C C . THR A 1 825 ? -10.590 16.386 27.079 1.00 30.87 825 THR A C 1
ATOM 6077 O O . THR A 1 825 ? -11.747 16.039 27.302 1.00 32.09 825 THR A O 1
ATOM 6081 N N . ILE A 1 826 ? -9.589 15.521 26.954 1.00 32.25 826 ILE A N 1
ATOM 6082 C CA . ILE A 1 826 ? -9.813 14.086 27.096 1.00 34.13 826 ILE A CA 1
ATOM 6083 C C . ILE A 1 826 ? -9.009 13.540 28.266 1.00 35.30 826 ILE A C 1
ATOM 6084 O O . ILE A 1 826 ? -8.110 14.207 28.772 1.00 36.99 826 ILE A O 1
ATOM 6089 N N . ALA A 1 827 ? -9.337 12.327 28.700 1.00 36.59 827 ALA A N 1
ATOM 6090 C CA . ALA A 1 827 ? -8.629 11.702 29.815 1.00 37.42 827 ALA A CA 1
ATOM 6091 C C . ALA A 1 827 ? -7.349 11.056 29.300 1.00 38.46 827 ALA A C 1
ATOM 6092 O O . ALA A 1 827 ? -6.295 11.143 29.931 1.00 38.15 827 ALA A O 1
ATOM 6094 N N . GLY A 1 828 ? -7.453 10.415 28.140 1.00 38.81 828 GLY A N 1
ATOM 6095 C CA . GLY A 1 828 ? -6.306 9.757 27.551 1.00 38.51 828 GLY A CA 1
ATOM 6096 C C . GLY A 1 828 ? -5.349 10.701 26.849 1.00 39.51 828 GLY A C 1
ATOM 6097 O O . GLY A 1 828 ? -5.679 11.850 26.550 1.00 40.28 828 GLY A O 1
ATOM 6098 N N . GLU A 1 829 ? -4.150 10.198 26.589 1.00 38.71 829 GLU A N 1
ATOM 6099 C CA . GLU A 1 829 ? -3.109 10.955 25.924 1.00 39.53 829 GLU A CA 1
ATOM 6100 C C . GLU A 1 829 ? -3.596 11.335 24.535 1.00 38.50 829 GLU A C 1
ATOM 6101 O O . GLU A 1 829 ? -4.321 10.573 23.903 1.00 38.01 829 GLU A O 1
ATOM 6107 N N . VAL A 1 830 ? -3.201 12.517 24.070 1.00 38.53 830 VAL A N 1
ATOM 6108 C CA . VAL A 1 830 ? -3.589 13.002 22.750 1.00 38.18 830 VAL A CA 1
ATOM 6109 C C . VAL A 1 830 ? -2.541 12.575 21.723 1.00 40.59 830 VAL A C 1
ATOM 6110 O O . VAL A 1 830 ? -1.486 13.204 21.599 1.00 40.58 830 VAL A O 1
ATOM 6114 N N . THR A 1 831 ? -2.845 11.513 20.981 1.00 41.77 831 THR A N 1
ATOM 6115 C CA . THR A 1 831 ? -1.924 10.978 19.982 1.00 42.31 831 THR A CA 1
ATOM 6116 C C . THR A 1 831 ? -2.218 11.435 18.559 1.00 42.21 831 THR A C 1
ATOM 6117 O O . THR A 1 831 ? -3.279 11.987 18.273 1.00 41.68 831 THR A O 1
ATOM 6121 N N . ASN A 1 832 ? -1.258 11.198 17.671 1.00 42.66 832 ASN A N 1
ATOM 6122 C CA . ASN A 1 832 ? -1.391 11.552 16.262 1.00 42.54 832 ASN A CA 1
ATOM 6123 C C . ASN A 1 832 ? -0.419 10.711 15.426 1.00 43.60 832 ASN A C 1
ATOM 6124 O O . ASN A 1 832 ? 0.436 11.251 14.720 1.00 43.29 832 ASN A O 1
ATOM 6129 N N . PRO A 1 833 ? -0.547 9.372 15.488 1.00 44.73 833 PRO A N 1
ATOM 6130 C CA . PRO A 1 833 ? 0.321 8.454 14.743 1.00 45.92 833 PRO A CA 1
ATOM 6131 C C . PRO A 1 833 ? 0.068 8.353 13.241 1.00 47.13 833 PRO A C 1
ATOM 6132 O O . PRO A 1 833 ? 1.003 8.473 12.447 1.00 48.54 833 PRO A O 1
ATOM 6136 N N . TRP A 1 834 ? -1.187 8.126 12.854 1.00 47.88 834 TRP A N 1
ATOM 6137 C CA . TRP A 1 834 ? -1.553 7.986 11.441 1.00 47.13 834 TRP A CA 1
ATOM 6138 C C . TRP A 1 834 ? -1.289 9.255 10.629 1.00 47.31 834 TRP A C 1
ATOM 6139 O O . TRP A 1 834 ? -1.827 9.427 9.536 1.00 46.28 834 TRP A O 1
ATOM 6150 N N . GLY A 1 835 ? -0.464 10.142 11.174 1.00 48.16 835 GLY A N 1
ATOM 6151 C CA . GLY A 1 835 ? -0.125 11.374 10.485 1.00 48.98 835 GLY A CA 1
ATOM 6152 C C . GLY A 1 835 ? -1.309 12.186 10.007 1.00 49.46 835 GLY A C 1
ATOM 6153 O O . GLY A 1 835 ? -1.720 12.075 8.853 1.00 50.92 835 GLY A O 1
ATOM 6154 N N . GLY A 1 836 ? -1.858 13.002 10.902 1.00 49.54 836 GLY A N 1
ATOM 6155 C CA . GLY A 1 836 ? -2.991 13.845 10.561 1.00 48.89 836 GLY A CA 1
ATOM 6156 C C . GLY A 1 836 ? -2.820 15.211 11.198 1.00 48.40 836 GLY A C 1
ATOM 6157 O O . GLY A 1 836 ? -1.838 15.446 11.903 1.00 48.78 836 GLY A O 1
ATOM 6158 N N . GLN A 1 837 ? -3.757 16.120 10.953 1.00 47.38 837 GLN A N 1
ATOM 6159 C CA . GLN A 1 837 ? -3.666 17.451 11.543 1.00 47.04 837 GLN A CA 1
ATOM 6160 C C . GLN A 1 837 ? -3.992 17.372 13.033 1.00 44.79 837 GLN A C 1
ATOM 6161 O O . GLN A 1 837 ? -5.153 17.252 13.417 1.00 43.53 837 GLN A O 1
ATOM 6167 N N . ALA A 1 838 ? -2.952 17.425 13.859 1.00 43.68 838 ALA A N 1
ATOM 6168 C CA . ALA A 1 838 ? -3.090 17.372 15.314 1.00 42.38 838 ALA A CA 1
ATOM 6169 C C . ALA A 1 838 ? -3.525 16.009 15.852 1.00 41.18 838 ALA A C 1
ATOM 6170 O O . ALA A 1 838 ? -2.861 15.445 16.718 1.00 40.72 838 ALA A O 1
ATOM 6172 N N . ILE A 1 839 ? -4.638 15.482 15.351 1.00 40.33 839 ILE A N 1
ATOM 6173 C CA . ILE A 1 839 ? -5.128 14.186 15.814 1.00 39.90 839 ILE A CA 1
ATOM 6174 C C . ILE A 1 839 ? -5.371 13.198 14.677 1.00 39.67 839 ILE A C 1
ATOM 6175 O O . ILE A 1 839 ? -5.316 13.561 13.501 1.00 40.23 839 ILE A O 1
ATOM 6180 N N . SER A 1 840 ? -5.644 11.947 15.036 1.00 39.54 840 SER A N 1
ATOM 6181 C CA . SER A 1 840 ? -5.884 10.906 14.044 1.00 40.35 840 SER A CA 1
ATOM 6182 C C . SER A 1 840 ? -7.134 10.087 14.314 1.00 39.60 840 SER A C 1
ATOM 6183 O O . SER A 1 840 ? -7.902 9.797 13.400 1.00 40.55 840 SER A O 1
ATOM 6186 N N . HIS A 1 841 ? -7.340 9.727 15.573 1.00 39.34 841 HIS A N 1
ATOM 6187 C CA . HIS A 1 841 ? -8.468 8.888 15.952 1.00 39.62 841 HIS A CA 1
ATOM 6188 C C . HIS A 1 841 ? -9.788 9.554 16.333 1.00 39.04 841 HIS A C 1
ATOM 6189 O O . HIS A 1 841 ? -10.853 9.054 15.972 1.00 38.05 841 HIS A O 1
ATOM 6196 N N . GLN A 1 842 ? -9.728 10.669 17.057 1.00 37.53 842 GLN A N 1
ATOM 6197 C CA . GLN A 1 842 ? -10.948 11.343 17.499 1.00 35.36 842 GLN A CA 1
ATOM 6198 C C . GLN A 1 842 ? -11.772 12.052 16.433 1.00 35.47 842 GLN A C 1
ATOM 6199 O O . GLN A 1 842 ? -11.236 12.714 15.538 1.00 35.75 842 GLN A O 1
ATOM 6205 N N . ARG A 1 843 ? -13.088 11.904 16.549 1.00 34.24 843 ARG A N 1
ATOM 6206 C CA . ARG A 1 843 ? -14.026 12.585 15.667 1.00 33.54 843 ARG A CA 1
ATOM 6207 C C . ARG A 1 843 ? -15.148 13.062 16.572 1.00 32.37 843 ARG A C 1
ATOM 6208 O O . ARG A 1 843 ? -16.119 12.346 16.817 1.00 33.36 843 ARG A O 1
ATOM 6216 N N . VAL A 1 844 ? -14.994 14.268 17.096 1.00 31.06 844 VAL A N 1
ATOM 6217 C CA . VAL A 1 844 ? -16.006 14.823 17.972 1.00 31.22 844 VAL A CA 1
ATOM 6218 C C . VAL A 1 844 ? -16.935 15.741 17.190 1.00 29.59 844 VAL A C 1
ATOM 6219 O O . VAL A 1 844 ? -16.527 16.397 16.228 1.00 27.26 844 VAL A O 1
ATOM 6223 N N . ASN A 1 845 ? -18.199 15.748 17.596 1.00 29.75 845 ASN A N 1
ATOM 6224 C CA . ASN A 1 845 ? -19.211 16.576 16.965 1.00 29.86 845 ASN A CA 1
ATOM 6225 C C . ASN A 1 845 ? -19.821 17.486 18.011 1.00 29.64 845 ASN A C 1
ATOM 6226 O O . ASN A 1 845 ? -20.117 17.049 19.129 1.00 28.02 845 ASN A O 1
ATOM 6231 N N . ILE A 1 846 ? -20.002 18.750 17.639 1.00 27.88 846 ILE A N 1
ATOM 6232 C CA . ILE A 1 846 ? -20.621 19.729 18.510 1.00 25.99 846 ILE A CA 1
ATOM 6233 C C . ILE A 1 846 ? -21.719 20.437 17.717 1.00 25.95 846 ILE A C 1
ATOM 6234 O O . ILE A 1 846 ? -21.462 21.379 16.960 1.00 26.35 846 ILE A O 1
ATOM 6239 N N . TYR A 1 847 ? -22.944 19.960 17.897 1.00 24.89 847 TYR A N 1
ATOM 6240 C CA . TYR A 1 847 ? -24.113 20.506 17.221 1.00 23.75 847 TYR A CA 1
ATOM 6241 C C . TYR A 1 847 ? -24.591 21.767 17.921 1.00 23.85 847 TYR A C 1
ATOM 6242 O O . TYR A 1 847 ? -24.987 21.717 19.081 1.00 24.23 847 TYR A O 1
ATOM 6251 N N . LEU A 1 848 ? -24.562 22.891 17.208 1.00 24.38 848 LEU A N 1
ATOM 6252 C CA . LEU A 1 848 ? -24.980 24.174 17.768 1.00 24.51 848 LEU A CA 1
ATOM 6253 C C . LEU A 1 848 ? -26.379 24.615 17.335 1.00 25.93 848 LEU A C 1
ATOM 6254 O O . LEU A 1 848 ? -26.721 24.581 16.152 1.00 26.75 848 LEU A O 1
ATOM 6259 N N . GLY A 1 849 ? -27.184 25.046 18.301 1.00 26.49 849 GLY A N 1
ATOM 6260 C CA . GLY A 1 849 ? -28.532 25.482 17.994 1.00 26.72 849 GLY A CA 1
ATOM 6261 C C . GLY A 1 849 ? -29.080 26.433 19.039 1.00 28.55 849 GLY A C 1
ATOM 6262 O O . GLY A 1 849 ? -28.321 27.136 19.710 1.00 28.41 849 GLY A O 1
ATOM 6263 N N . LYS A 1 850 ? -30.403 26.456 19.175 1.00 27.83 850 LYS A N 1
ATOM 6264 C CA . LYS A 1 850 ? -31.062 27.325 20.141 1.00 26.29 850 LYS A CA 1
ATOM 6265 C C . LYS A 1 850 ? -32.182 26.598 20.872 1.00 25.61 850 LYS A C 1
ATOM 6266 O O . LYS A 1 850 ? -33.104 27.229 21.381 1.00 23.71 850 LYS A O 1
ATOM 6272 N N . GLY A 1 851 ? -32.107 25.272 20.913 1.00 24.78 851 GLY A N 1
ATOM 6273 C CA . GLY A 1 851 ? -33.126 24.496 21.596 1.00 26.07 851 GLY A CA 1
ATOM 6274 C C . GLY A 1 851 ? -34.522 24.608 21.006 1.00 26.29 851 GLY A C 1
ATOM 6275 O O . GLY A 1 851 ? -35.512 24.648 21.733 1.00 25.69 851 GLY A O 1
ATOM 6276 N N . GLU A 1 852 ? -34.605 24.657 19.683 1.00 26.76 852 GLU A N 1
ATOM 6277 C CA . GLU A 1 852 ? -35.889 24.751 19.007 1.00 27.17 852 GLU A CA 1
ATOM 6278 C C . GLU A 1 852 ? -36.277 23.400 18.440 1.00 25.66 852 GLU A C 1
ATOM 6279 O O . GLU A 1 852 ? -35.414 22.574 18.151 1.00 25.07 852 GLU A O 1
ATOM 6285 N N . GLY A 1 853 ? -37.579 23.178 18.293 1.00 25.75 853 GLY A N 1
ATOM 6286 C CA . GLY A 1 853 ? -38.061 21.923 17.744 1.00 25.00 853 GLY A CA 1
ATOM 6287 C C . GLY A 1 853 ? -37.841 20.757 18.682 1.00 25.08 853 GLY A C 1
ATOM 6288 O O . GLY A 1 853 ? -37.795 20.941 19.900 1.00 26.08 853 GLY A O 1
ATOM 6289 N N . GLY A 1 854 ? -37.707 19.562 18.108 1.00 23.30 854 GLY A N 1
ATOM 6290 C CA . GLY A 1 854 ? -37.495 18.357 18.889 1.00 21.59 854 GLY A CA 1
ATOM 6291 C C . GLY A 1 854 ? -36.397 17.483 18.306 1.00 22.61 854 GLY A C 1
ATOM 6292 O O . GLY A 1 854 ? -35.473 17.987 17.665 1.00 22.85 854 GLY A O 1
ATOM 6293 N N . ALA A 1 855 ? -36.495 16.173 18.514 1.00 22.16 855 ALA A N 1
ATOM 6294 C CA . ALA A 1 855 ? -35.489 15.239 18.013 1.00 24.10 855 ALA A CA 1
ATOM 6295 C C . ALA A 1 855 ? -35.079 15.534 16.570 1.00 26.17 855 ALA A C 1
ATOM 6296 O O . ALA A 1 855 ? -35.923 15.638 15.678 1.00 27.38 855 ALA A O 1
ATOM 6298 N N . THR A 1 856 ? -33.774 15.665 16.356 1.00 26.93 856 THR A N 1
ATOM 6299 C CA . THR A 1 856 ? -33.219 15.959 15.043 1.00 27.58 856 THR A CA 1
ATOM 6300 C C . THR A 1 856 ? -31.978 15.104 14.818 1.00 29.08 856 THR A C 1
ATOM 6301 O O . THR A 1 856 ? -31.071 15.082 15.645 1.00 30.24 856 THR A O 1
ATOM 6305 N N . PRO A 1 857 ? -31.915 14.398 13.681 1.00 30.25 857 PRO A N 1
ATOM 6306 C CA . PRO A 1 857 ? -30.770 13.537 13.364 1.00 29.47 857 PRO A CA 1
ATOM 6307 C C . PRO A 1 857 ? -29.429 14.249 13.256 1.00 29.26 857 PRO A C 1
ATOM 6308 O O . PRO A 1 857 ? -29.348 15.373 12.762 1.00 29.03 857 PRO A O 1
ATOM 6312 N N . GLY A 1 858 ? -28.378 13.584 13.725 1.00 29.00 858 GLY A N 1
ATOM 6313 C CA . GLY A 1 858 ? -27.051 14.158 13.642 1.00 28.98 858 GLY A CA 1
ATOM 6314 C C . GLY A 1 858 ? -26.488 13.867 12.264 1.00 30.00 858 GLY A C 1
ATOM 6315 O O . GLY A 1 858 ? -27.245 13.653 11.317 1.00 29.11 858 GLY A O 1
ATOM 6316 N N . LEU A 1 859 ? -25.165 13.857 12.138 1.00 29.98 859 LEU A N 1
ATOM 6317 C CA . LEU A 1 859 ? -24.546 13.575 10.854 1.00 30.73 859 LEU A CA 1
ATOM 6318 C C . LEU A 1 859 ? -24.745 12.104 10.514 1.00 31.53 859 LEU A C 1
ATOM 6319 O O . LEU A 1 859 ? -24.879 11.270 11.403 1.00 30.49 859 LEU A O 1
ATOM 6324 N N . PRO A 1 860 ? -24.763 11.770 9.214 1.00 33.70 860 PRO A N 1
ATOM 6325 C CA . PRO A 1 860 ? -24.946 10.406 8.706 1.00 34.99 860 PRO A CA 1
ATOM 6326 C C . PRO A 1 860 ? -24.458 9.224 9.558 1.00 36.80 860 PRO A C 1
ATOM 6327 O O . PR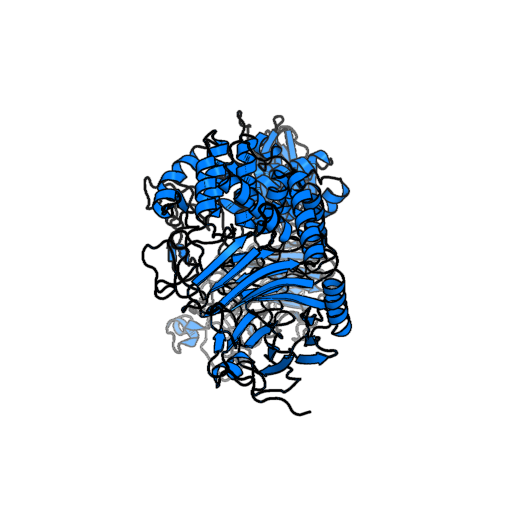O A 1 860 ? -25.216 8.684 10.371 1.00 39.51 860 PRO A O 1
ATOM 6331 N N . GLY A 1 861 ? -23.206 8.821 9.379 1.00 36.55 861 GLY A N 1
ATOM 6332 C CA . GLY A 1 861 ? -22.685 7.678 10.119 1.00 36.40 861 GLY A CA 1
ATOM 6333 C C . GLY A 1 861 ? -22.738 7.743 11.634 1.00 36.32 861 GLY A C 1
ATOM 6334 O O . GLY A 1 861 ? -22.238 6.849 12.323 1.00 35.55 861 GLY A O 1
ATOM 6335 N N . THR A 1 862 ? -23.357 8.794 12.155 1.00 35.78 862 THR A N 1
ATOM 6336 C CA . THR A 1 862 ? -23.465 9.000 13.591 1.00 35.61 862 THR A CA 1
ATOM 6337 C C . THR A 1 862 ? -24.399 8.043 14.334 1.00 34.82 862 THR A C 1
ATOM 6338 O O . THR A 1 862 ? -24.057 7.541 15.407 1.00 34.78 862 THR A O 1
ATOM 6342 N N . ASN A 1 863 ? -25.578 7.800 13.767 1.00 34.40 863 ASN A N 1
ATOM 6343 C CA . ASN A 1 863 ? -26.569 6.921 14.385 1.00 32.23 863 ASN A CA 1
ATOM 6344 C C . ASN A 1 863 ? -27.150 7.534 15.661 1.00 31.15 863 ASN A C 1
ATOM 6345 O O . ASN A 1 863 ? -27.498 6.815 16.594 1.00 32.41 863 ASN A O 1
ATOM 6350 N N . ILE A 1 864 ? -27.251 8.858 15.716 1.00 28.91 864 ILE A N 1
ATOM 6351 C CA . ILE A 1 864 ? -27.821 9.498 16.898 1.00 27.41 864 ILE A CA 1
ATOM 6352 C C . ILE A 1 864 ? -28.695 10.682 16.519 1.00 27.33 864 ILE A C 1
ATOM 6353 O O . ILE A 1 864 ? -28.607 11.206 15.406 1.00 26.66 864 ILE A O 1
ATOM 6358 N N . ASN A 1 865 ? -29.548 11.086 17.454 1.00 27.29 865 ASN A N 1
ATOM 6359 C CA . ASN A 1 865 ? -30.403 12.249 17.266 1.00 28.39 865 ASN A CA 1
ATOM 6360 C C . ASN A 1 865 ? -30.029 13.230 18.362 1.00 27.84 865 ASN A C 1
ATOM 6361 O O . ASN A 1 865 ? -29.441 12.846 19.373 1.00 29.48 865 ASN A O 1
ATOM 6366 N N . LEU A 1 866 ? -30.368 14.496 18.160 1.00 26.34 866 LEU A N 1
ATOM 6367 C CA . LEU A 1 866 ? -30.092 15.517 19.149 1.00 24.04 866 LEU A CA 1
ATOM 6368 C C . LEU A 1 866 ? -31.446 15.951 19.684 1.00 24.78 866 LEU A C 1
ATOM 6369 O O . LEU A 1 866 ? -32.442 15.908 18.962 1.00 24.71 866 LEU A O 1
ATOM 6374 N N . GLU A 1 867 ? -31.474 16.359 20.950 1.00 23.63 867 GLU A N 1
ATOM 6375 C CA . GLU A 1 867 ? -32.700 16.783 21.614 1.00 23.18 867 GLU A CA 1
ATOM 6376 C C . GLU A 1 867 ? -33.495 17.857 20.873 1.00 22.27 867 GLU A C 1
ATOM 6377 O O . GLU A 1 867 ? -34.724 17.863 20.919 1.00 20.36 867 GLU A O 1
ATOM 6383 N N . HIS A 1 868 ? -32.793 18.769 20.207 1.00 22.55 868 HIS A N 1
ATOM 6384 C CA . HIS A 1 868 ? -33.438 19.840 19.452 1.00 23.45 868 HIS A CA 1
ATOM 6385 C C . HIS A 1 868 ? -32.687 20.090 18.146 1.00 23.36 868 HIS A C 1
ATOM 6386 O O . HIS A 1 868 ? -31.603 19.551 17.931 1.00 22.74 868 HIS A O 1
ATOM 6393 N N . ALA A 1 869 ? -33.263 20.925 17.288 1.00 22.39 869 ALA A N 1
ATOM 6394 C CA . ALA A 1 869 ? -32.653 21.246 16.002 1.00 24.52 869 ALA A CA 1
ATOM 6395 C C . ALA A 1 869 ? -31.334 22.000 16.148 1.00 25.39 869 ALA A C 1
ATOM 6396 O O . ALA A 1 869 ? -31.128 22.720 17.125 1.00 26.66 869 ALA A O 1
ATOM 6398 N N . TRP A 1 870 ? -30.443 21.824 15.175 1.00 25.33 870 TRP A N 1
ATOM 6399 C CA . TRP A 1 870 ? -29.157 22.512 15.178 1.00 25.98 870 TRP A CA 1
ATOM 6400 C C . TRP A 1 870 ? -28.946 23.225 13.845 1.00 27.74 870 TRP A C 1
ATOM 6401 O O . TRP A 1 870 ? -29.343 22.718 12.799 1.00 28.91 870 TRP A O 1
ATOM 6412 N N . ASP A 1 871 ? -28.328 24.404 13.893 1.00 30.11 871 ASP A N 1
ATOM 6413 C CA . ASP A 1 871 ? -28.052 25.202 12.695 1.00 31.05 871 ASP A CA 1
ATOM 6414 C C . ASP A 1 871 ? -26.730 24.798 12.040 1.00 30.70 871 ASP A C 1
ATOM 6415 O O . ASP A 1 871 ? -26.584 24.851 10.819 1.00 30.82 871 ASP A O 1
ATOM 6420 N N . SER A 1 872 ? -25.759 24.411 12.857 1.00 29.92 872 SER A N 1
ATOM 6421 C CA . SER A 1 872 ? -24.472 23.999 12.327 1.00 29.74 872 SER A CA 1
ATOM 6422 C C . SER A 1 872 ? -23.798 23.052 13.300 1.00 28.84 872 SER A C 1
ATOM 6423 O O . SER A 1 872 ? -24.130 23.019 14.481 1.00 28.40 872 SER A O 1
ATOM 6426 N N . VAL A 1 873 ? -22.856 22.272 12.791 1.00 28.43 873 VAL A N 1
ATOM 6427 C CA . VAL A 1 873 ? -22.133 21.337 13.628 1.00 28.67 873 VAL A CA 1
ATOM 6428 C C . VAL A 1 873 ? -20.646 21.499 13.384 1.00 30.03 873 VAL A C 1
ATOM 6429 O O . VAL A 1 873 ? -20.205 21.673 12.247 1.00 30.48 873 VAL A O 1
ATOM 6433 N N . ILE A 1 874 ? -19.878 21.467 14.465 1.00 31.42 874 ILE A N 1
ATOM 6434 C CA . ILE A 1 874 ? -18.435 21.596 14.373 1.00 30.93 874 ILE A CA 1
ATOM 6435 C C . ILE A 1 874 ? -17.845 20.199 14.405 1.00 32.08 874 ILE A C 1
ATOM 6436 O O . ILE A 1 874 ? -18.047 19.448 15.361 1.00 31.18 874 ILE A O 1
ATOM 6441 N N . VAL A 1 875 ? -17.135 19.847 13.339 1.00 33.57 875 VAL A N 1
ATOM 6442 C CA . VAL A 1 875 ? -16.515 18.536 13.234 1.00 34.84 875 VAL A CA 1
ATOM 6443 C C . VAL A 1 875 ? -15.028 18.667 13.499 1.00 35.03 875 VAL A C 1
ATOM 6444 O O . VAL A 1 875 ? -14.322 19.366 12.774 1.00 36.25 875 VAL A O 1
ATOM 6448 N N . THR A 1 876 ? -14.557 18.008 14.548 1.00 34.85 876 THR A N 1
ATOM 6449 C CA . THR A 1 876 ? -13.145 18.059 14.879 1.00 35.14 876 THR A CA 1
ATOM 6450 C C . THR A 1 876 ? -12.543 16.729 14.465 1.00 36.28 876 THR A C 1
ATOM 6451 O O . THR A 1 876 ? -12.585 15.744 15.202 1.00 35.39 876 THR A O 1
ATOM 6455 N N . ASP A 1 877 ? -12.008 16.721 13.250 1.00 38.20 877 ASP A N 1
ATOM 6456 C CA . ASP A 1 877 ? -11.402 15.539 12.661 1.00 40.13 877 ASP A CA 1
ATOM 6457 C C . ASP A 1 877 ? -10.192 16.002 11.861 1.00 41.74 877 ASP A C 1
ATOM 6458 O O . ASP A 1 877 ? -10.339 16.613 10.801 1.00 41.59 877 ASP A O 1
ATOM 6463 N N . GLY A 1 878 ? -8.999 15.727 12.373 1.00 43.89 878 GLY A N 1
ATOM 6464 C CA . GLY A 1 878 ? -7.797 16.126 11.664 1.00 46.63 878 GLY A CA 1
ATOM 6465 C C . GLY A 1 878 ? -7.395 15.002 10.738 1.00 47.73 878 GLY A C 1
ATOM 6466 O O . GLY A 1 878 ? -6.244 14.570 10.725 1.00 49.28 878 GLY A O 1
ATOM 6467 N N . ARG A 1 879 ? -8.355 14.532 9.953 1.00 48.32 879 ARG A N 1
ATOM 6468 C CA . ARG A 1 879 ? -8.118 13.423 9.045 1.00 48.95 879 ARG A CA 1
ATOM 6469 C C . ARG A 1 879 ? -8.962 13.576 7.783 1.00 47.79 879 ARG A C 1
ATOM 6470 O O . ARG A 1 879 ? -10.176 13.769 7.863 1.00 47.58 879 ARG A O 1
ATOM 6478 N N . PHE A 1 880 ? -8.311 13.502 6.626 1.00 46.27 880 PHE A N 1
ATOM 6479 C CA . PHE A 1 880 ? -8.995 13.605 5.336 1.00 45.19 880 PHE A CA 1
ATOM 6480 C C . PHE A 1 880 ? -9.609 14.980 5.082 1.00 45.39 880 PHE A C 1
ATOM 6481 O O . PHE A 1 880 ? -10.533 15.109 4.277 1.00 45.12 880 PHE A O 1
ATOM 6489 N N . ASP A 1 881 ? -9.099 16.002 5.761 1.00 45.50 881 ASP A N 1
ATOM 6490 C CA . ASP A 1 881 ? -9.628 17.353 5.602 1.00 44.78 881 ASP A CA 1
ATOM 6491 C C . ASP A 1 881 ? -11.136 17.336 5.863 1.00 44.39 881 ASP A C 1
ATOM 6492 O O . ASP A 1 881 ? -11.899 18.050 5.212 1.00 45.02 881 ASP A O 1
ATOM 6497 N N . GLY A 1 882 ? -11.558 16.516 6.822 1.00 43.32 882 GLY A N 1
ATOM 6498 C CA . GLY A 1 882 ? -12.971 16.418 7.142 1.00 43.60 882 GLY A CA 1
ATOM 6499 C C . GLY A 1 882 ? -13.417 17.255 8.330 1.00 43.21 882 GLY A C 1
ATOM 6500 O O . GLY A 1 882 ? -14.437 16.955 8.955 1.00 43.09 882 GLY A O 1
ATOM 6501 N N . ALA A 1 883 ? -12.664 18.309 8.637 1.00 42.04 883 ALA A N 1
ATOM 6502 C CA . ALA A 1 883 ? -12.990 19.181 9.760 1.00 41.26 883 ALA A CA 1
ATOM 6503 C C . ALA A 1 883 ? -13.578 20.506 9.292 1.00 41.13 883 ALA A C 1
ATOM 6504 O O . ALA A 1 883 ? -13.343 20.944 8.161 1.00 40.82 883 ALA A O 1
ATOM 6506 N N . GLY A 1 884 ? -14.344 21.138 10.175 1.00 40.27 884 GLY A N 1
ATOM 6507 C CA . GLY A 1 884 ? -14.962 22.410 9.852 1.00 40.65 884 GLY A CA 1
ATOM 6508 C C . GLY A 1 884 ? -16.374 22.504 10.392 1.00 40.77 884 GLY A C 1
ATOM 6509 O O . GLY A 1 884 ? -16.834 21.612 11.105 1.00 41.66 884 GLY A O 1
ATOM 6510 N N . VAL A 1 885 ? -17.060 23.595 10.068 1.00 40.95 885 VAL A N 1
ATOM 6511 C CA . VAL A 1 885 ? -18.434 23.786 10.506 1.00 41.34 885 VAL A CA 1
ATOM 6512 C C . VAL A 1 885 ? -19.328 23.404 9.329 1.00 41.49 885 VAL A C 1
ATOM 6513 O O . VAL A 1 885 ? -19.150 23.895 8.213 1.00 41.20 885 VAL A O 1
ATOM 6517 N N . TYR A 1 886 ? -20.280 22.512 9.583 1.00 41.75 886 TYR A N 1
ATOM 6518 C CA . TYR A 1 886 ? -21.176 22.027 8.543 1.00 41.51 886 TYR A CA 1
ATOM 6519 C C . TYR A 1 886 ? -22.650 22.334 8.783 1.00 41.58 886 TYR A C 1
ATOM 6520 O O . TYR A 1 886 ? -23.143 22.240 9.910 1.00 42.01 886 TYR A O 1
ATOM 6529 N N . ALA A 1 887 ? -23.348 22.697 7.709 1.00 40.37 887 ALA A N 1
ATOM 6530 C CA . ALA A 1 887 ? -24.775 22.981 7.778 1.00 40.29 887 ALA A CA 1
ATOM 6531 C C . ALA A 1 887 ? -25.459 21.621 7.815 1.00 40.09 887 ALA A C 1
ATOM 6532 O O . ALA A 1 887 ? -24.849 20.608 7.478 1.00 40.28 887 ALA A O 1
ATOM 6534 N N . PRO A 1 888 ? -26.733 21.572 8.222 1.00 40.93 888 PRO A N 1
ATOM 6535 C CA . PRO A 1 888 ? -27.409 20.273 8.272 1.00 42.66 888 PRO A CA 1
ATOM 6536 C C . PRO A 1 888 ? -27.473 19.466 6.973 1.00 44.36 888 PRO A C 1
ATOM 6537 O O . PRO A 1 888 ? -27.674 18.250 7.017 1.00 45.28 888 PRO A O 1
ATOM 6541 N N . ASP A 1 889 ? -27.288 20.114 5.823 1.00 45.03 889 ASP A N 1
ATOM 6542 C CA . ASP A 1 889 ? -27.339 19.379 4.559 1.00 46.05 889 ASP A CA 1
ATOM 6543 C C . ASP A 1 889 ? -25.992 18.785 4.142 1.00 45.92 889 ASP A C 1
ATOM 6544 O O . ASP A 1 889 ? -25.868 18.234 3.049 1.00 46.00 889 ASP A O 1
ATOM 6549 N N . GLY A 1 890 ? -24.987 18.900 5.006 1.00 45.57 890 GLY A N 1
ATOM 6550 C CA . GLY A 1 890 ? -23.678 18.348 4.691 1.00 45.97 890 GLY A CA 1
ATOM 6551 C C . GLY A 1 890 ? -22.702 19.339 4.083 1.00 46.31 890 GLY A C 1
ATOM 6552 O O . GLY A 1 890 ? -21.520 19.038 3.911 1.00 46.23 890 GLY A O 1
ATOM 6553 N N . THR A 1 891 ? -23.197 20.523 3.748 1.00 46.34 891 THR A N 1
ATOM 6554 C CA . THR A 1 891 ? -22.362 21.565 3.166 1.00 46.72 891 THR A CA 1
ATOM 6555 C C . THR A 1 891 ? -21.405 22.116 4.219 1.00 46.63 891 THR A C 1
ATOM 6556 O O . THR A 1 891 ? -21.828 22.471 5.321 1.00 46.34 891 THR A O 1
ATOM 6560 N N . ARG A 1 892 ? -20.119 22.177 3.893 1.00 45.78 892 ARG A N 1
ATOM 6561 C CA . ARG A 1 892 ? -19.158 22.740 4.828 1.00 46.33 892 ARG A CA 1
ATOM 6562 C C . ARG A 1 892 ? -19.171 24.246 4.607 1.00 45.76 892 ARG A C 1
ATOM 6563 O O . ARG A 1 892 ? -18.698 24.736 3.582 1.00 46.05 892 ARG A O 1
ATOM 6571 N N . THR A 1 893 ? -19.723 24.977 5.568 1.00 44.62 893 THR A N 1
ATOM 6572 C CA . THR A 1 893 ? -19.808 26.424 5.458 1.00 43.01 893 THR A CA 1
ATOM 6573 C C . THR A 1 893 ? -18.498 27.125 5.806 1.00 41.62 893 THR A C 1
ATOM 6574 O O . THR A 1 893 ? -18.335 28.312 5.523 1.00 41.29 893 THR A O 1
ATOM 6578 N N . SER A 1 894 ? -17.568 26.399 6.418 1.00 39.92 894 SER A N 1
ATOM 6579 C CA . SER A 1 894 ? -16.283 26.988 6.784 1.00 39.71 894 SER A CA 1
ATOM 6580 C C . SER A 1 894 ? -15.226 25.991 7.234 1.00 40.02 894 SER A C 1
ATOM 6581 O O . SER A 1 894 ? -15.534 24.917 7.756 1.00 39.56 894 SER A O 1
ATOM 6584 N N . ALA A 1 895 ? -13.971 26.368 7.026 1.00 40.24 895 ALA A N 1
ATOM 6585 C CA . ALA A 1 895 ? -12.849 25.535 7.423 1.00 40.70 895 ALA A CA 1
ATOM 6586 C C . ALA A 1 895 ? -12.498 25.891 8.860 1.00 40.46 895 ALA A C 1
ATOM 6587 O O . ALA A 1 895 ? -12.878 26.957 9.356 1.00 39.98 895 ALA A O 1
ATOM 6589 N N . VAL A 1 896 ? -11.780 24.993 9.522 1.00 40.03 896 VAL A N 1
ATOM 6590 C CA . VAL A 1 896 ? -11.361 25.203 10.903 1.00 39.23 896 VAL A CA 1
ATOM 6591 C C . VAL A 1 896 ? -9.927 24.709 11.056 1.00 39.82 896 VAL A C 1
ATOM 6592 O O . VAL A 1 896 ? -9.438 23.936 10.227 1.00 39.71 896 VAL A O 1
ATOM 6596 N N . SER A 1 897 ? -9.257 25.161 12.112 1.00 38.98 897 SER A N 1
ATOM 6597 C CA . SER A 1 897 ? -7.886 24.749 12.377 1.00 38.60 897 SER A CA 1
ATOM 6598 C C . SER A 1 897 ? -7.870 23.917 13.644 1.00 37.86 897 SER A C 1
ATOM 6599 O O . SER A 1 897 ? -8.516 24.267 14.626 1.00 38.39 897 SER A O 1
ATOM 6602 N N . LEU A 1 898 ? -7.135 22.813 13.618 1.00 37.49 898 LEU A N 1
ATOM 6603 C CA . LEU A 1 898 ? -7.038 21.949 14.782 1.00 37.89 898 LEU A CA 1
ATOM 6604 C C . LEU A 1 898 ? -5.629 22.000 15.349 1.00 38.33 898 LEU A C 1
ATOM 6605 O O . LEU A 1 898 ? -4.652 21.861 14.614 1.00 39.95 898 LEU A O 1
ATOM 6610 N N . LEU A 1 899 ? -5.528 22.213 16.656 1.00 37.89 899 LEU A N 1
ATOM 6611 C CA . LEU A 1 899 ? -4.235 22.261 17.329 1.00 37.14 899 LEU A CA 1
ATOM 6612 C C . LEU A 1 899 ? -4.281 21.290 18.496 1.00 36.67 899 LEU A C 1
ATOM 6613 O O . LEU A 1 899 ? -5.276 21.214 19.211 1.00 36.63 899 LEU A O 1
ATOM 6618 N N . ALA A 1 900 ? -3.207 20.536 18.682 1.00 36.88 900 ALA A N 1
ATOM 6619 C CA . ALA A 1 900 ? -3.151 19.580 19.774 1.00 35.52 900 ALA A CA 1
ATOM 6620 C C . ALA A 1 900 ? -2.234 20.095 20.872 1.00 35.32 900 ALA A C 1
ATOM 6621 O O . ALA A 1 900 ? -1.141 20.592 20.601 1.00 34.52 900 ALA A O 1
ATOM 6623 N N . VAL A 1 901 ? -2.703 19.979 22.109 1.00 35.54 901 VAL A N 1
ATOM 6624 C CA . VAL A 1 901 ? -1.955 20.403 23.287 1.00 35.21 901 VAL A CA 1
ATOM 6625 C C . VAL A 1 901 ? -1.935 19.201 24.224 1.00 34.42 901 VAL A C 1
ATOM 6626 O O . VAL A 1 901 ? -2.659 19.157 25.218 1.00 33.98 901 VAL A O 1
ATOM 6630 N N . PRO A 1 902 ? -1.095 18.202 23.907 1.00 34.75 902 PRO A N 1
ATOM 6631 C CA . PRO A 1 902 ? -0.952 16.970 24.689 1.00 33.72 902 PRO A CA 1
ATOM 6632 C C . PRO A 1 902 ? -0.592 17.202 26.149 1.00 33.54 902 PRO A C 1
ATOM 6633 O O . PRO A 1 902 ? -1.042 16.474 27.035 1.00 32.24 902 PRO A O 1
ATOM 6637 N N . GLU A 1 903 ? 0.224 18.216 26.397 1.00 34.20 903 GLU A N 1
ATOM 6638 C CA . GLU A 1 903 ? 0.621 18.531 27.756 1.00 35.40 903 GLU A CA 1
ATOM 6639 C C . GLU A 1 903 ? -0.635 18.709 28.607 1.00 35.78 903 GLU A C 1
ATOM 6640 O O . GLU A 1 903 ? -0.660 18.333 29.782 1.00 34.92 903 GLU A O 1
ATOM 6646 N N . ALA A 1 904 ? -1.682 19.263 27.998 1.00 34.94 904 ALA A N 1
ATOM 6647 C CA . ALA A 1 904 ? -2.946 19.496 28.693 1.00 34.33 904 ALA A CA 1
ATOM 6648 C C . ALA A 1 904 ? -4.029 18.504 28.271 1.00 33.94 904 ALA A C 1
ATOM 6649 O O . ALA A 1 904 ? -5.157 18.559 28.768 1.00 32.52 904 ALA A O 1
ATOM 6651 N N . ARG A 1 905 ? -3.680 17.603 27.355 1.00 33.22 905 ARG A N 1
ATOM 6652 C CA . ARG A 1 905 ? -4.615 16.595 26.858 1.00 32.15 905 ARG A CA 1
ATOM 6653 C C . ARG A 1 905 ? -5.793 17.283 26.174 1.00 31.30 905 ARG A C 1
ATOM 6654 O O . ARG A 1 905 ? -6.918 16.778 26.177 1.00 30.16 905 ARG A O 1
ATOM 6662 N N . GLN A 1 906 ? -5.514 18.440 25.584 1.00 29.88 906 GLN A N 1
ATOM 6663 C CA . GLN A 1 906 ? -6.525 19.230 24.897 1.00 29.48 906 GLN A CA 1
ATOM 6664 C C . GLN A 1 906 ? -6.457 19.120 23.384 1.00 29.88 906 GLN A C 1
ATOM 6665 O O . GLN A 1 906 ? -5.393 18.889 22.806 1.00 29.77 906 GLN A O 1
ATOM 6671 N N . ILE A 1 907 ? -7.613 19.294 22.752 1.00 29.13 907 ILE A N 1
ATOM 6672 C CA . ILE A 1 907 ? -7.715 19.283 21.302 1.00 28.20 907 ILE A CA 1
ATOM 6673 C C . ILE A 1 907 ? -8.438 20.580 20.972 1.00 27.98 907 ILE A C 1
ATOM 6674 O O . ILE A 1 907 ? -9.629 20.729 21.243 1.00 27.66 907 ILE A O 1
ATOM 6679 N N . VAL A 1 908 ? -7.699 21.523 20.402 1.00 28.11 908 VAL A N 1
ATOM 6680 C CA . VAL A 1 908 ? -8.237 22.834 20.071 1.00 29.03 908 VAL A CA 1
ATOM 6681 C C . VAL A 1 908 ? -8.734 22.975 18.639 1.00 29.78 908 VAL A C 1
ATOM 6682 O O . VAL A 1 908 ? -8.048 22.600 17.684 1.00 31.03 908 VAL A O 1
ATOM 6686 N N . THR A 1 909 ? -9.930 23.535 18.504 1.00 29.76 909 THR A N 1
ATOM 6687 C CA . THR A 1 909 ? -10.530 23.758 17.200 1.00 29.77 909 THR A CA 1
ATOM 6688 C C . THR A 1 909 ? -10.816 25.246 17.053 1.00 30.99 909 THR A C 1
ATOM 6689 O O . THR A 1 909 ? -11.712 25.781 17.713 1.00 32.11 909 THR A O 1
ATOM 6693 N N . ARG A 1 910 ? -10.042 25.917 16.204 1.00 32.42 910 ARG A N 1
ATOM 6694 C CA . ARG A 1 910 ? -10.233 27.342 15.978 1.00 34.07 910 ARG A CA 1
ATOM 6695 C C . ARG A 1 910 ? -11.303 27.543 14.921 1.00 33.29 910 ARG A C 1
ATOM 6696 O O . ARG A 1 910 ? -11.139 27.156 13.766 1.00 34.34 910 ARG A O 1
ATOM 6704 N N . VAL A 1 911 ? -12.409 28.147 15.331 1.00 32.33 911 VAL A N 1
ATOM 6705 C CA . VAL A 1 911 ? -13.522 28.391 14.433 1.00 31.00 911 VAL A CA 1
ATOM 6706 C C . VAL A 1 911 ? -13.728 29.881 14.246 1.00 31.31 911 VAL A C 1
ATOM 6707 O O . VAL A 1 911 ? -14.006 30.599 15.204 1.00 31.23 911 VAL A O 1
ATOM 6711 N N . PRO A 1 912 ? -13.574 30.372 13.008 1.00 31.83 912 PRO A N 1
ATOM 6712 C CA . PRO A 1 912 ? -13.773 31.808 12.786 1.00 32.30 912 PRO A CA 1
ATOM 6713 C C . PRO A 1 912 ? -15.208 32.170 13.158 1.00 33.38 912 PRO A C 1
ATOM 6714 O O . PRO A 1 912 ? -16.149 31.470 12.788 1.00 34.12 912 PRO A O 1
ATOM 6718 N N . LYS A 1 913 ? -15.373 33.255 13.905 1.00 34.03 913 LYS A N 1
ATOM 6719 C CA . LYS A 1 913 ? -16.698 33.672 14.339 1.00 35.57 913 LYS A CA 1
ATOM 6720 C C . LYS A 1 913 ? -17.729 33.699 13.217 1.00 35.44 913 LYS A C 1
ATOM 6721 O O . LYS A 1 913 ? -18.863 33.256 13.400 1.00 36.58 913 LYS A O 1
ATOM 6727 N N . ALA A 1 914 ? -17.330 34.205 12.056 1.00 35.53 914 ALA A N 1
ATOM 6728 C CA . ALA A 1 914 ? -18.225 34.292 10.908 1.00 34.92 914 ALA A CA 1
ATOM 6729 C C . ALA A 1 914 ? -18.819 32.935 10.537 1.00 35.31 914 ALA A C 1
ATOM 6730 O O . ALA A 1 914 ? -19.914 32.863 9.978 1.00 35.34 914 ALA A O 1
ATOM 6732 N N . ALA A 1 915 ? -18.097 31.864 10.853 1.00 35.10 915 ALA A N 1
ATOM 6733 C CA . ALA A 1 915 ? -18.550 30.510 10.548 1.00 35.77 915 ALA A CA 1
ATOM 6734 C C . ALA A 1 915 ? -19.876 30.180 11.231 1.00 37.70 915 ALA A C 1
ATOM 6735 O O . ALA A 1 915 ? -20.647 29.355 10.737 1.00 37.63 915 ALA A O 1
ATOM 6737 N N . LEU A 1 916 ? -20.131 30.815 12.371 1.00 39.11 916 LEU A N 1
ATOM 6738 C CA . LEU A 1 916 ? -21.366 30.586 13.107 1.00 41.51 916 LEU A CA 1
ATOM 6739 C C . LEU A 1 916 ? -22.322 31.742 12.831 1.00 43.87 916 LEU A C 1
ATOM 6740 O O . LEU A 1 916 ? -22.711 32.470 13.744 1.00 46.53 916 LEU A O 1
ATOM 6745 N N . GLY A 1 917 ? -22.682 31.898 11.559 1.00 44.74 917 GLY A N 1
ATOM 6746 C CA . GLY A 1 917 ? -23.568 32.965 11.121 1.00 43.79 917 GLY A CA 1
ATOM 6747 C C . GLY A 1 917 ? -24.425 33.632 12.179 1.00 43.10 917 GLY A C 1
ATOM 6748 O O . GLY A 1 917 ? -25.630 33.393 12.249 1.00 43.56 917 GLY A O 1
ATOM 6749 N N . GLY A 1 918 ? -23.808 34.475 13.000 1.00 41.56 918 GLY A N 1
ATOM 6750 C CA . GLY A 1 918 ? -24.549 35.167 14.037 1.00 41.24 918 GLY A CA 1
ATOM 6751 C C . GLY A 1 918 ? -25.151 34.286 15.120 1.00 41.05 918 GLY A C 1
ATOM 6752 O O . GLY A 1 918 ? -26.141 34.668 15.750 1.00 42.15 918 GLY A O 1
ATOM 6753 N N . LEU A 1 919 ? -24.578 33.103 15.332 1.00 38.92 919 LEU A N 1
ATOM 6754 C CA . LEU A 1 919 ? -25.056 32.198 16.375 1.00 36.74 919 LEU A CA 1
ATOM 6755 C C . LEU A 1 919 ? -24.034 32.240 17.507 1.00 35.20 919 LEU A C 1
ATOM 6756 O O . LEU A 1 919 ? -23.008 31.558 17.465 1.00 36.12 919 LEU A O 1
ATOM 6761 N N . ASP A 1 920 ? -24.320 33.058 18.513 1.00 32.51 920 ASP A N 1
ATOM 6762 C CA . ASP A 1 920 ? -23.428 33.229 19.650 1.00 30.69 920 ASP A CA 1
ATOM 6763 C C . ASP A 1 920 ? -23.394 32.000 20.558 1.00 29.06 920 ASP A C 1
ATOM 6764 O O . ASP A 1 920 ? -24.422 31.587 21.098 1.00 28.49 920 ASP A O 1
ATOM 6769 N N . PRO A 1 921 ? -22.207 31.391 20.729 1.00 27.40 921 PRO A N 1
ATOM 6770 C CA . PRO A 1 921 ? -22.089 30.208 21.588 1.00 25.33 921 PRO A CA 1
ATOM 6771 C C . PRO A 1 921 ? -22.374 30.512 23.057 1.00 23.93 921 PRO A C 1
ATOM 6772 O O . PRO A 1 921 ? -22.627 29.602 23.848 1.00 24.02 921 PRO A O 1
ATOM 6776 N N . ALA A 1 922 ? -22.345 31.793 23.412 1.00 21.09 922 ALA A N 1
ATOM 6777 C CA . ALA A 1 922 ? -22.616 32.212 24.786 1.00 20.39 922 ALA A CA 1
ATOM 6778 C C . ALA A 1 922 ? -24.056 31.916 25.208 1.00 19.25 922 ALA A C 1
ATOM 6779 O O . ALA A 1 922 ? -24.321 31.707 26.393 1.00 19.15 922 ALA A O 1
ATOM 6781 N N . THR A 1 923 ? -24.981 31.904 24.246 1.00 18.62 923 THR A N 1
ATOM 6782 C CA . THR A 1 923 ? -26.391 31.643 24.549 1.00 18.61 923 THR A CA 1
ATOM 6783 C C . THR A 1 923 ? -26.994 30.559 23.679 1.00 18.17 923 THR A C 1
ATOM 6784 O O . THR A 1 923 ? -28.214 30.452 23.567 1.00 17.67 923 THR A O 1
ATOM 6788 N N . ALA A 1 924 ? -26.137 29.762 23.060 1.00 17.70 924 ALA A N 1
ATOM 6789 C CA . ALA A 1 924 ? -26.591 28.687 22.200 1.00 17.83 924 ALA A CA 1
ATOM 6790 C C . ALA A 1 924 ? -26.677 27.371 22.957 1.00 19.92 924 ALA A C 1
ATOM 6791 O O . ALA A 1 924 ? -26.065 27.197 24.008 1.00 21.78 924 ALA A O 1
ATOM 6793 N N . ARG A 1 925 ? -27.446 26.445 22.406 1.00 19.37 925 ARG A N 1
ATOM 6794 C CA . ARG A 1 925 ? -27.596 25.126 22.982 1.00 18.69 925 ARG A CA 1
ATOM 6795 C C . ARG A 1 925 ? -26.706 24.232 22.134 1.00 21.50 925 ARG A C 1
ATOM 6796 O O . ARG A 1 925 ? -26.527 24.474 20.935 1.00 20.43 925 ARG A O 1
ATOM 6804 N N . MET A 1 926 ? -26.132 23.206 22.742 1.00 22.12 926 MET A N 1
ATOM 6805 C CA . MET A 1 926 ? -25.269 22.335 21.980 1.00 23.58 926 MET A CA 1
ATOM 6806 C C . MET A 1 926 ? -25.189 20.918 22.505 1.00 22.92 926 MET A C 1
ATOM 6807 O O . MET A 1 926 ? -25.356 20.661 23.700 1.00 22.63 926 MET A O 1
ATOM 6812 N N . SER A 1 927 ? -24.956 19.999 21.578 1.00 22.61 927 SER A N 1
ATOM 6813 C CA . SER A 1 927 ? -24.814 18.589 21.899 1.00 23.14 927 SER A CA 1
ATOM 6814 C C . SER A 1 927 ? -23.390 18.215 21.537 1.00 23.07 927 SER A C 1
ATOM 6815 O O . SER A 1 927 ? -22.876 18.654 20.507 1.00 22.21 927 SER A O 1
ATOM 6818 N N . VAL A 1 928 ? -22.748 17.423 22.390 1.00 23.85 928 VAL A N 1
ATOM 6819 C CA . VAL A 1 928 ? -21.372 17.007 22.143 1.00 24.15 928 VAL A CA 1
ATOM 6820 C C . VAL A 1 928 ? -21.263 15.482 22.157 1.00 25.66 928 VAL A C 1
ATOM 6821 O O . VAL A 1 928 ? -21.716 14.819 23.096 1.00 23.96 928 VAL A O 1
ATOM 6825 N N . ALA A 1 929 ? -20.658 14.934 21.108 1.00 26.06 929 ALA A N 1
ATOM 6826 C CA . ALA A 1 929 ? -20.495 13.494 20.992 1.00 27.37 929 ALA A CA 1
ATOM 6827 C C . ALA A 1 929 ? -19.118 13.157 20.446 1.00 28.59 929 ALA A C 1
ATOM 6828 O O . ALA A 1 929 ? -18.598 13.844 19.566 1.00 29.32 929 ALA A O 1
ATOM 6830 N N . MET A 1 930 ? -18.534 12.092 20.978 1.00 29.48 930 MET A N 1
ATOM 6831 C CA . MET A 1 930 ? -17.218 11.647 20.553 1.00 30.99 930 MET A CA 1
ATOM 6832 C C . MET A 1 930 ? -17.333 10.339 19.784 1.00 31.92 930 MET A C 1
ATOM 6833 O O . MET A 1 930 ? -17.845 9.344 20.308 1.00 30.38 930 MET A O 1
ATOM 6838 N N . PHE A 1 931 ? -16.876 10.354 18.534 1.00 32.49 931 PHE A N 1
ATOM 6839 C CA . PHE A 1 931 ? -16.885 9.154 17.707 1.00 34.25 931 PHE A CA 1
ATOM 6840 C C . PHE A 1 931 ? -15.445 8.913 17.299 1.00 35.27 931 PHE A C 1
ATOM 6841 O O . PHE A 1 931 ? -14.561 9.717 17.601 1.00 34.81 931 PHE A O 1
ATOM 6849 N N . GLY A 1 932 ? -15.217 7.801 16.612 1.00 36.76 932 GLY A N 1
ATOM 6850 C CA . GLY A 1 932 ? -13.886 7.491 16.136 1.00 37.56 932 GLY A CA 1
ATOM 6851 C C . GLY A 1 932 ? -13.883 7.773 14.648 1.00 39.09 932 GLY A C 1
ATOM 6852 O O . GLY A 1 932 ? -14.807 7.371 13.945 1.00 39.61 932 GLY A O 1
ATOM 6853 N N . ASN A 1 933 ? -12.869 8.481 14.164 1.00 40.53 933 ASN A N 1
ATOM 6854 C CA . ASN A 1 933 ? -12.787 8.783 12.740 1.00 42.12 933 ASN A CA 1
ATOM 6855 C C . ASN A 1 933 ? -12.556 7.509 11.943 1.00 42.55 933 ASN A C 1
ATOM 6856 O O . ASN A 1 933 ? -11.995 6.547 12.452 1.00 42.79 933 ASN A O 1
ATOM 6861 N N . ALA A 1 934 ? -12.988 7.508 10.688 1.00 43.43 934 ALA A N 1
ATOM 6862 C CA . ALA A 1 934 ? -12.813 6.343 9.836 1.00 45.03 934 ALA A CA 1
ATOM 6863 C C . ALA A 1 934 ? -12.823 6.743 8.365 1.00 46.39 934 ALA A C 1
ATOM 6864 O O . ALA A 1 934 ? -13.234 7.852 8.015 1.00 45.53 934 ALA A O 1
ATOM 6866 N N . GLU A 1 935 ? -12.353 5.840 7.508 1.00 48.64 935 GLU A N 1
ATOM 6867 C CA . GLU A 1 935 ? -12.323 6.098 6.074 1.00 50.95 935 GLU A CA 1
ATOM 6868 C C . GLU A 1 935 ? -13.722 5.875 5.521 1.00 51.27 935 GLU A C 1
ATOM 6869 O O . GLU A 1 935 ? -14.482 5.065 6.053 1.00 51.14 935 GLU A O 1
ATOM 6875 N N . SER A 1 936 ? -14.061 6.592 4.457 1.00 52.43 936 SER A N 1
ATOM 6876 C CA . SER A 1 936 ? -15.378 6.457 3.848 1.00 54.46 936 SER A CA 1
ATOM 6877 C C . SER A 1 936 ? -15.748 4.989 3.621 1.00 54.39 936 SER A C 1
ATOM 6878 O O . SER A 1 936 ? -16.847 4.555 3.972 1.00 54.95 936 SER A O 1
ATOM 6881 N N . GLY A 1 937 ? -14.822 4.225 3.052 1.00 54.12 937 GLY A N 1
ATOM 6882 C CA . GLY A 1 937 ? -15.082 2.820 2.794 1.00 53.64 937 GLY A CA 1
ATOM 6883 C C . GLY A 1 937 ? -15.274 1.986 4.048 1.00 53.15 937 GLY A C 1
ATOM 6884 O O . GLY A 1 937 ? -15.647 0.814 3.968 1.00 52.87 937 GLY A O 1
ATOM 6885 N N . GLU A 1 938 ? -15.025 2.586 5.208 1.00 52.59 938 GLU A N 1
ATOM 6886 C CA . GLU A 1 938 ? -15.169 1.885 6.483 1.00 52.00 938 GLU A CA 1
ATOM 6887 C C . GLU A 1 938 ? -16.503 2.197 7.166 1.00 51.50 938 GLU A C 1
ATOM 6888 O O . GLU A 1 938 ? -16.890 1.532 8.132 1.00 50.29 938 GLU A O 1
ATOM 6894 N N . GLY A 1 939 ? -17.200 3.206 6.649 1.00 50.58 939 GLY A N 1
ATOM 6895 C CA . GLY A 1 939 ? -18.481 3.596 7.211 1.00 50.56 939 GLY A CA 1
ATOM 6896 C C . GLY A 1 939 ? -18.886 4.978 6.738 1.00 50.56 939 GLY A C 1
ATOM 6897 O O . GLY A 1 939 ? -18.031 5.808 6.433 1.00 52.67 939 GLY A O 1
ATOM 6898 N N . ILE A 1 940 ? -20.188 5.230 6.678 1.00 49.21 940 ILE A N 1
ATOM 6899 C CA . ILE A 1 940 ? -20.707 6.520 6.230 1.00 49.07 940 ILE A CA 1
ATOM 6900 C C . ILE A 1 940 ? -20.281 7.717 7.080 1.00 47.98 940 ILE A C 1
ATOM 6901 O O . ILE A 1 940 ? -20.246 7.642 8.307 1.00 48.05 940 ILE A O 1
ATOM 6906 N N . GLY A 1 941 ? -19.962 8.820 6.410 1.00 46.74 941 GLY A N 1
ATOM 6907 C CA . GLY A 1 941 ? -19.571 10.039 7.097 1.00 45.38 941 GLY A CA 1
ATOM 6908 C C . GLY A 1 941 ? -18.278 10.026 7.892 1.00 44.55 941 GLY A C 1
ATOM 6909 O O . GLY A 1 941 ? -18.083 10.879 8.757 1.00 43.65 941 GLY A O 1
ATOM 6910 N N . ASN A 1 942 ? -17.398 9.069 7.609 1.00 44.19 942 ASN A N 1
ATOM 6911 C CA . ASN A 1 942 ? -16.115 8.965 8.303 1.00 42.54 942 ASN A CA 1
ATOM 6912 C C . ASN A 1 942 ? -16.257 8.629 9.782 1.00 41.76 942 ASN A C 1
ATOM 6913 O O . ASN A 1 942 ? -15.538 9.179 10.620 1.00 40.61 942 ASN A O 1
ATOM 6918 N N . VAL A 1 943 ? -17.181 7.728 10.100 1.00 41.06 943 VAL A N 1
ATOM 6919 C CA . VAL A 1 943 ? -17.405 7.317 11.482 1.00 40.01 943 VAL A CA 1
ATOM 6920 C C . VAL A 1 943 ? -17.183 5.817 11.624 1.00 41.14 943 VAL A C 1
ATOM 6921 O O . VAL A 1 943 ? -17.818 5.029 10.921 1.00 41.59 943 VAL A O 1
ATOM 6925 N N . ARG A 1 944 ? -16.280 5.429 12.524 1.00 41.60 944 ARG A N 1
ATOM 6926 C CA . ARG A 1 944 ? -15.989 4.018 12.757 1.00 42.45 944 ARG A CA 1
ATOM 6927 C C . ARG A 1 944 ? -17.141 3.393 13.535 1.00 43.52 944 ARG A C 1
ATOM 6928 O O . ARG A 1 944 ? -17.358 3.708 14.703 1.00 43.46 944 ARG A O 1
ATOM 6936 N N . PRO A 1 945 ? -17.889 2.484 12.890 1.00 45.08 945 PRO A N 1
ATOM 6937 C CA . PRO A 1 945 ? -19.041 1.789 13.476 1.00 45.47 945 PRO A CA 1
ATOM 6938 C C . PRO A 1 945 ? -18.766 0.844 14.641 1.00 45.97 945 PRO A C 1
ATOM 6939 O O . PRO A 1 945 ? -17.639 0.396 14.851 1.00 46.23 945 PRO A O 1
ATOM 6943 N N . VAL A 1 946 ? -19.826 0.559 15.393 1.00 46.20 946 VAL A N 1
ATOM 6944 C CA . VAL A 1 946 ? -19.780 -0.339 16.540 1.00 46.60 946 VAL A CA 1
ATOM 6945 C C . VAL A 1 946 ? -20.585 -1.575 16.149 1.00 47.55 946 VAL A C 1
ATOM 6946 O O . VAL A 1 946 ? -21.613 -1.457 15.482 1.00 47.70 946 VAL A O 1
ATOM 6950 N N . TYR A 1 947 ? -20.120 -2.755 16.552 1.00 48.59 947 TYR A N 1
ATOM 6951 C CA . TYR A 1 947 ? -20.820 -3.992 16.220 1.00 49.44 947 TYR A CA 1
ATOM 6952 C C . TYR A 1 947 ? -21.138 -4.832 17.452 1.00 51.02 947 TYR A C 1
ATOM 6953 O O . TYR A 1 947 ? -20.687 -4.530 18.558 1.00 50.65 947 TYR A O 1
ATOM 6962 N N . ASP A 1 948 ? -21.925 -5.886 17.241 1.00 53.27 948 ASP A N 1
ATOM 6963 C CA . ASP A 1 948 ? -22.335 -6.805 18.300 1.00 55.03 948 ASP A CA 1
ATOM 6964 C C . ASP A 1 948 ? -21.169 -7.168 19.220 1.00 55.66 948 ASP A C 1
ATOM 6965 O O . ASP A 1 948 ? -20.048 -7.388 18.758 1.00 56.16 948 ASP A O 1
ATOM 6970 N N . GLY A 1 949 ? -21.443 -7.232 20.520 1.00 55.89 949 GLY A N 1
ATOM 6971 C CA . GLY A 1 949 ? -20.413 -7.567 21.487 1.00 55.66 949 GLY A CA 1
ATOM 6972 C C . GLY A 1 949 ? -19.823 -8.950 21.291 1.00 55.95 949 GLY A C 1
ATOM 6973 O O . GLY A 1 949 ? -18.610 -9.094 21.129 1.00 55.68 949 GLY A O 1
ATOM 6974 N N . ALA A 1 950 ? -20.678 -9.969 21.307 1.00 56.18 950 ALA A N 1
ATOM 6975 C CA . ALA A 1 950 ? -20.234 -11.349 21.131 1.00 56.94 950 ALA A CA 1
ATOM 6976 C C . ALA A 1 950 ? -19.545 -11.517 19.781 1.00 57.86 950 ALA A C 1
ATOM 6977 O O . ALA A 1 950 ? -18.499 -12.164 19.681 1.00 58.66 950 ALA A O 1
ATOM 6979 N N . TYR A 1 951 ? -20.143 -10.937 18.746 1.00 57.88 951 TYR A N 1
ATOM 6980 C CA . TYR A 1 951 ? -19.592 -11.002 17.398 1.00 58.40 951 TYR A CA 1
ATOM 6981 C C . TYR A 1 951 ? -18.178 -10.428 17.393 1.00 59.34 951 TYR A C 1
ATOM 6982 O O . TYR A 1 951 ? -17.267 -10.990 16.785 1.00 59.57 951 TYR A O 1
ATOM 6991 N N . TRP A 1 952 ? -18.012 -9.305 18.086 1.00 60.18 952 TRP A N 1
ATOM 6992 C CA . TRP A 1 952 ? -16.727 -8.622 18.189 1.00 60.32 952 TRP A CA 1
ATOM 6993 C C . TRP A 1 952 ? -15.741 -9.471 18.986 1.00 61.41 952 TRP A C 1
ATOM 6994 O O . TRP A 1 952 ? -14.591 -9.651 18.582 1.00 61.67 952 TRP A O 1
ATOM 7005 N N . GLU A 1 953 ? -16.207 -9.983 20.121 1.00 62.71 953 GLU A N 1
ATOM 7006 C CA . GLU A 1 953 ? -15.394 -10.809 21.006 1.00 64.62 953 GLU A CA 1
ATOM 7007 C C . GLU A 1 953 ? -14.785 -12.009 20.281 1.00 65.96 953 GLU A C 1
ATOM 7008 O O . GLU A 1 953 ? -13.653 -12.406 20.565 1.00 66.05 953 GLU A O 1
ATOM 7014 N N . ALA A 1 954 ? -15.538 -12.580 19.345 1.00 67.30 954 ALA A N 1
ATOM 7015 C CA . ALA A 1 954 ? -15.081 -13.738 18.582 1.00 68.41 954 ALA A CA 1
ATOM 7016 C C . ALA A 1 954 ? -13.827 -13.427 17.771 1.00 69.16 954 ALA A C 1
ATOM 7017 O O . ALA A 1 954 ? -12.892 -14.226 17.720 1.00 68.40 954 ALA A O 1
ATOM 7019 N N . GLY A 1 955 ? -13.813 -12.264 17.133 1.00 70.53 955 GLY A N 1
ATOM 7020 C CA . GLY A 1 955 ? -12.662 -11.880 16.340 1.00 72.16 955 GLY A CA 1
ATOM 7021 C C . GLY A 1 955 ? -12.631 -12.556 14.985 1.00 72.96 955 GLY A C 1
ATOM 7022 O O . GLY A 1 955 ? -11.570 -12.956 14.509 1.00 73.69 955 GLY A O 1
ATOM 7023 N N . ASP A 1 956 ? -13.795 -12.681 14.357 1.00 73.54 956 ASP A N 1
ATOM 7024 C CA . ASP A 1 956 ? -13.889 -13.307 13.044 1.00 74.47 956 ASP A CA 1
ATOM 7025 C C . ASP A 1 956 ? -14.669 -12.408 12.084 1.00 73.92 956 ASP A C 1
ATOM 7026 O O . ASP A 1 956 ? -15.895 -12.306 12.167 1.00 73.62 956 ASP A O 1
ATOM 7031 N N . PRO A 1 957 ? -13.964 -11.736 11.158 1.00 72.98 957 PRO A N 1
ATOM 7032 C CA . PRO A 1 957 ? -12.510 -11.769 10.959 1.00 72.49 957 PRO A CA 1
ATOM 7033 C C . PRO A 1 957 ? -11.708 -11.097 12.075 1.00 72.26 957 PRO A C 1
ATOM 7034 O O . PRO A 1 957 ? -12.258 -10.712 13.106 1.00 72.07 957 PRO A O 1
ATOM 7038 N N . ALA A 1 958 ? -10.406 -10.950 11.849 1.00 71.83 958 ALA A N 1
ATOM 7039 C CA . ALA A 1 958 ? -9.504 -10.354 12.830 1.00 71.45 958 ALA A CA 1
ATOM 7040 C C . ALA A 1 958 ? -9.551 -8.829 12.923 1.00 71.10 958 ALA A C 1
ATOM 7041 O O . ALA A 1 958 ? -9.340 -8.265 13.999 1.00 70.76 958 ALA A O 1
ATOM 7043 N N . TRP A 1 959 ? -9.823 -8.161 11.806 1.00 70.46 959 TRP A N 1
ATOM 7044 C CA . TRP A 1 959 ? -9.867 -6.704 11.804 1.00 70.06 959 TRP A CA 1
ATOM 7045 C C . TRP A 1 959 ? -11.041 -6.095 12.566 1.00 68.89 959 TRP A C 1
ATOM 7046 O O . TRP A 1 959 ? -10.996 -4.922 12.933 1.00 68.66 959 TRP A O 1
ATOM 7057 N N . ILE A 1 960 ? -12.087 -6.880 12.805 1.00 67.81 960 ILE A N 1
ATOM 7058 C CA . ILE A 1 960 ? -13.248 -6.379 13.538 1.00 66.98 960 ILE A CA 1
ATOM 7059 C C . ILE A 1 960 ? -12.876 -6.089 14.991 1.00 66.58 960 ILE A C 1
ATOM 7060 O O . ILE A 1 960 ? -13.131 -4.998 15.504 1.00 66.15 960 ILE A O 1
ATOM 7065 N N . LYS A 1 961 ? -12.271 -7.071 15.649 1.00 65.86 961 LYS A N 1
ATOM 7066 C CA . LYS A 1 961 ? -11.869 -6.915 17.039 1.00 65.40 961 LYS A CA 1
ATOM 7067 C C . LYS A 1 961 ? -10.542 -6.170 17.149 1.00 65.56 961 LYS A C 1
ATOM 7068 O O . LYS A 1 961 ? -10.038 -5.947 18.248 1.00 65.70 961 LYS A O 1
ATOM 7074 N N . GLU A 1 962 ? -9.981 -5.774 16.011 1.00 65.60 962 GLU A N 1
ATOM 7075 C CA . GLU A 1 962 ? -8.706 -5.068 16.015 1.00 65.62 962 GLU A CA 1
ATOM 7076 C C . GLU A 1 962 ? -8.796 -3.617 15.557 1.00 64.66 962 GLU A C 1
ATOM 7077 O O . GLU A 1 962 ? -7.977 -2.789 15.958 1.00 64.76 962 GLU A O 1
ATOM 7083 N N . TRP A 1 963 ? -9.780 -3.304 14.719 1.00 63.03 963 TRP A N 1
ATOM 7084 C CA . TRP A 1 963 ? -9.927 -1.938 14.230 1.00 62.20 963 TRP A CA 1
ATOM 7085 C C . TRP A 1 963 ? -11.354 -1.407 14.255 1.00 60.25 963 TRP A C 1
ATOM 7086 O O . TRP A 1 963 ? -11.660 -0.432 13.571 1.00 59.96 963 TRP A O 1
ATOM 7097 N N . ARG A 1 964 ? -12.224 -2.039 15.035 1.00 57.85 964 ARG A N 1
ATOM 7098 C CA . ARG A 1 964 ? -13.610 -1.595 15.122 1.00 55.85 964 ARG A CA 1
ATOM 7099 C C . ARG A 1 964 ? -14.113 -1.684 16.557 1.00 54.43 964 ARG A C 1
ATOM 7100 O O . ARG A 1 964 ? -13.568 -2.428 17.371 1.00 54.88 964 ARG A O 1
ATOM 7108 N N . PHE A 1 965 ? -15.153 -0.916 16.865 1.00 52.33 965 PHE A N 1
ATOM 7109 C CA . PHE A 1 965 ? -15.728 -0.906 18.204 1.00 50.06 965 PHE A CA 1
ATOM 7110 C C . PHE A 1 965 ? -16.640 -2.106 18.401 1.00 49.73 965 PHE A C 1
ATOM 7111 O O . PHE A 1 965 ? -17.210 -2.624 17.442 1.00 49.79 965 PHE A O 1
ATOM 7119 N N . GLY A 1 966 ? -16.777 -2.544 19.647 1.00 49.47 966 GLY A N 1
ATOM 7120 C CA . GLY A 1 966 ? -17.633 -3.678 19.938 1.00 49.48 966 GLY A CA 1
ATOM 7121 C C . GLY A 1 966 ? -18.511 -3.434 21.150 1.00 49.50 966 GLY A C 1
ATOM 7122 O O . GLY A 1 966 ? -18.238 -2.541 21.952 1.00 49.68 966 GLY A O 1
ATOM 7123 N N . GLY A 1 967 ? -19.568 -4.229 21.284 1.00 49.59 967 GLY A N 1
ATOM 7124 C CA . GLY A 1 967 ? -20.469 -4.083 22.413 1.00 49.93 967 GLY A CA 1
ATOM 7125 C C . GLY A 1 967 ? -21.777 -3.423 22.029 1.00 50.26 967 GLY A C 1
ATOM 7126 O O . GLY A 1 967 ? -22.624 -3.157 22.882 1.00 50.17 967 GLY A O 1
ATOM 7127 N N . GLY A 1 968 ? -21.941 -3.152 20.738 1.00 51.12 968 GLY A N 1
ATOM 7128 C CA . GLY A 1 968 ? -23.160 -2.523 20.263 1.00 51.85 968 GLY A CA 1
ATOM 7129 C C . GLY A 1 968 ? -24.103 -3.543 19.658 1.00 52.65 968 GLY A C 1
ATOM 7130 O O . GLY A 1 968 ? -24.692 -4.355 20.373 1.00 52.99 968 GLY A O 1
ATOM 7131 N N . ALA A 1 969 ? -24.240 -3.509 18.337 1.00 53.30 969 ALA A N 1
ATOM 7132 C CA . ALA A 1 969 ? -25.114 -4.440 17.639 1.00 53.96 969 ALA A CA 1
ATOM 7133 C C . ALA A 1 969 ? -24.838 -4.443 16.142 1.00 55.02 969 ALA A C 1
ATOM 7134 O O . ALA A 1 969 ? -24.585 -3.394 15.545 1.00 54.99 969 ALA A O 1
ATOM 7136 N N . GLY A 1 970 ? -24.890 -5.629 15.542 1.00 55.48 970 GLY A N 1
ATOM 7137 C CA . GLY A 1 970 ? -24.660 -5.746 14.114 1.00 55.07 970 GLY A CA 1
ATOM 7138 C C . GLY A 1 970 ? -23.344 -6.399 13.738 1.00 55.03 970 GLY A C 1
ATOM 7139 O O . GLY A 1 970 ? -22.491 -6.654 14.589 1.00 54.64 970 GLY A O 1
ATOM 7140 N N . VAL A 1 971 ? -23.193 -6.678 12.447 1.00 54.74 971 VAL A N 1
ATOM 7141 C CA . VAL A 1 971 ? -21.983 -7.291 11.915 1.00 54.66 971 VAL A CA 1
ATOM 7142 C C . VAL A 1 971 ? -21.595 -6.527 10.655 1.00 55.75 971 VAL A C 1
ATOM 7143 O O . VAL A 1 971 ? -22.353 -5.677 10.183 1.00 55.65 971 VAL A O 1
ATOM 7147 N N . PHE A 1 972 ? -20.421 -6.826 10.110 1.00 56.92 972 PHE A N 1
ATOM 7148 C CA . PHE A 1 972 ? -19.955 -6.140 8.910 1.00 57.98 972 PHE A CA 1
ATOM 7149 C C . PHE A 1 972 ? -20.691 -6.547 7.635 1.00 57.87 972 PHE A C 1
ATOM 7150 O O . PHE A 1 972 ? -20.989 -7.721 7.419 1.00 58.84 972 PHE A O 1
ATOM 7158 N N . ASP A 1 973 ? -20.974 -5.557 6.794 1.00 57.09 973 ASP A N 1
ATOM 7159 C CA . ASP A 1 973 ? -21.661 -5.781 5.529 1.00 56.69 973 ASP A CA 1
ATOM 7160 C C . ASP A 1 973 ? -21.078 -4.821 4.498 1.00 56.36 973 ASP A C 1
ATOM 7161 O O . ASP A 1 973 ? -21.386 -3.630 4.500 1.00 56.15 973 ASP A O 1
ATOM 7166 N N . GLY A 1 974 ? -20.233 -5.351 3.618 1.00 56.02 974 GLY A N 1
ATOM 7167 C CA . GLY A 1 974 ? -19.598 -4.525 2.607 1.00 55.66 974 GLY A CA 1
ATOM 7168 C C . GLY A 1 974 ? -20.458 -4.098 1.434 1.00 55.61 974 GLY A C 1
ATOM 7169 O O . GLY A 1 974 ? -19.952 -3.483 0.497 1.00 55.75 974 GLY A O 1
ATOM 7170 N N . THR A 1 975 ? -21.751 -4.403 1.474 1.00 56.06 975 THR A N 1
ATOM 7171 C CA . THR A 1 975 ? -22.636 -4.031 0.375 1.00 57.25 975 THR A CA 1
ATOM 7172 C C . THR A 1 975 ? -23.271 -2.650 0.537 1.00 58.11 975 THR A C 1
ATOM 7173 O O . THR A 1 975 ? -23.540 -1.970 -0.453 1.00 58.82 975 THR A O 1
ATOM 7177 N N . ILE A 1 976 ? -23.511 -2.232 1.776 1.00 58.74 976 ILE A N 1
ATOM 7178 C CA . ILE A 1 976 ? -24.111 -0.923 2.021 1.00 58.54 976 ILE A CA 1
ATOM 7179 C C . ILE A 1 976 ? -23.076 0.040 2.602 1.00 58.30 976 ILE A C 1
ATOM 7180 O O . ILE A 1 976 ? -22.104 -0.386 3.227 1.00 58.68 976 ILE A O 1
ATOM 7185 N N . PRO A 1 977 ? -23.276 1.353 2.402 1.00 57.77 977 PRO A N 1
ATOM 7186 C CA . PRO A 1 977 ? -22.364 2.389 2.900 1.00 57.36 977 PRO A CA 1
ATOM 7187 C C . PRO A 1 977 ? -22.139 2.389 4.415 1.00 56.66 977 PRO A C 1
ATOM 7188 O O . PRO A 1 977 ? -21.074 2.791 4.884 1.00 56.79 977 PRO A O 1
ATOM 7192 N N . SER A 1 978 ? -23.134 1.941 5.175 1.00 55.29 978 SER A N 1
ATOM 7193 C CA . SER A 1 978 ? -23.013 1.901 6.629 1.00 54.04 978 SER A CA 1
ATOM 7194 C C . SER A 1 978 ? -22.019 0.829 7.067 1.00 53.75 978 SER A C 1
ATOM 7195 O O . SER A 1 978 ? -21.437 0.920 8.149 1.00 53.49 978 SER A O 1
ATOM 7198 N N . ARG A 1 979 ? -21.833 -0.185 6.224 1.00 52.82 979 ARG A N 1
ATOM 7199 C CA . ARG A 1 979 ? -20.917 -1.286 6.517 1.00 52.29 979 ARG A CA 1
ATOM 7200 C C . ARG A 1 979 ? -21.333 -2.008 7.796 1.00 51.85 979 ARG A C 1
ATOM 7201 O O . ARG A 1 979 ? -20.659 -2.932 8.253 1.00 51.08 979 ARG A O 1
ATOM 7209 N N . ASP A 1 980 ? -22.456 -1.572 8.360 1.00 51.73 980 ASP A N 1
ATOM 7210 C CA . ASP A 1 980 ? -23.014 -2.141 9.583 1.00 51.31 980 ASP A CA 1
ATOM 7211 C C . ASP A 1 980 ? -24.390 -2.703 9.223 1.00 51.11 980 ASP A C 1
ATOM 7212 O O . ASP A 1 980 ? -25.170 -2.047 8.527 1.00 50.68 980 ASP A O 1
ATOM 7217 N N . THR A 1 981 ? -24.687 -3.914 9.683 1.00 50.61 981 THR A N 1
ATOM 7218 C CA . THR A 1 981 ? -25.982 -4.525 9.395 1.00 50.15 981 THR A CA 1
ATOM 7219 C C . THR A 1 981 ? -27.026 -4.038 10.396 1.00 49.68 981 THR A C 1
ATOM 7220 O O . THR A 1 981 ? -28.198 -4.409 10.319 1.00 49.66 981 THR A O 1
ATOM 7224 N N . ASP A 1 982 ? -26.590 -3.202 11.335 1.00 49.11 982 ASP A N 1
ATOM 7225 C CA . ASP A 1 982 ? -27.480 -2.658 12.357 1.00 48.39 982 ASP A CA 1
ATOM 7226 C C . ASP A 1 982 ? -26.984 -1.293 12.830 1.00 47.29 982 ASP A C 1
ATOM 7227 O O . ASP A 1 982 ? -26.023 -1.206 13.599 1.00 46.39 982 ASP A O 1
ATOM 7232 N N . THR A 1 983 ? -27.642 -0.233 12.366 1.00 45.82 983 THR A N 1
ATOM 7233 C CA . THR A 1 983 ? -27.267 1.126 12.740 1.00 44.69 983 THR A CA 1
ATOM 7234 C C . THR A 1 983 ? -28.155 1.706 13.841 1.00 44.66 983 THR A C 1
ATOM 7235 O O . THR A 1 983 ? -28.271 2.923 13.976 1.00 44.66 983 THR A O 1
ATOM 7239 N N . ASP A 1 984 ? -28.778 0.835 14.629 1.00 44.48 984 ASP A N 1
ATOM 7240 C CA . ASP A 1 984 ? -29.636 1.279 15.721 1.00 44.93 984 ASP A CA 1
ATOM 7241 C C . ASP A 1 984 ? -28.805 1.752 16.901 1.00 44.64 984 ASP A C 1
ATOM 7242 O O . ASP A 1 984 ? -29.182 2.687 17.604 1.00 45.59 984 ASP A O 1
ATOM 7247 N N . ASP A 1 985 ? -27.680 1.087 17.123 1.00 43.98 985 ASP A N 1
ATOM 7248 C CA . ASP A 1 985 ? -26.785 1.440 18.212 1.00 43.62 985 ASP A CA 1
ATOM 7249 C C . ASP A 1 985 ? -25.989 2.679 17.817 1.00 43.21 985 ASP A C 1
ATOM 7250 O O . ASP A 1 985 ? -25.497 2.780 16.691 1.00 44.19 985 ASP A O 1
ATOM 7255 N N . PRO A 1 986 ? -25.864 3.651 18.734 1.00 42.98 986 PRO A N 1
ATOM 7256 C CA . PRO A 1 986 ? -25.113 4.873 18.430 1.00 41.38 986 PRO A CA 1
ATOM 7257 C C . PRO A 1 986 ? -23.612 4.603 18.371 1.00 40.00 986 PRO A C 1
ATOM 7258 O O . PRO A 1 986 ? -23.077 3.841 19.175 1.00 39.83 986 PRO A O 1
ATOM 7262 N N . ASN A 1 987 ? -22.937 5.226 17.413 1.00 38.81 987 ASN A N 1
ATOM 7263 C CA . ASN A 1 987 ? -21.500 5.043 17.265 1.00 37.70 987 ASN A CA 1
ATOM 7264 C C . ASN A 1 987 ? -20.710 5.971 18.182 1.00 37.65 987 ASN A C 1
ATOM 7265 O O . ASN A 1 987 ? -19.484 6.059 18.089 1.00 38.40 987 ASN A O 1
ATOM 7270 N N . ALA A 1 988 ? -21.413 6.660 19.074 1.00 36.73 988 ALA A N 1
ATOM 7271 C CA . ALA A 1 988 ? -20.757 7.572 20.000 1.00 35.85 988 ALA A CA 1
ATOM 7272 C C . ALA A 1 988 ? -20.224 6.803 21.202 1.00 35.28 988 ALA A C 1
ATOM 7273 O O . ALA A 1 988 ? -20.973 6.091 21.871 1.00 34.18 988 ALA A O 1
ATOM 7275 N N . LEU A 1 989 ? -18.930 6.942 21.476 1.00 35.68 989 LEU A N 1
ATOM 7276 C CA . LEU A 1 989 ? -18.338 6.260 22.618 1.00 36.45 989 LEU A CA 1
ATOM 7277 C C . LEU A 1 989 ? -18.648 6.983 23.913 1.00 36.85 989 LEU A C 1
ATOM 7278 O O . LEU A 1 989 ? -18.391 6.463 24.999 1.00 36.28 989 LEU A O 1
ATOM 7283 N N . ASP A 1 990 ? -19.188 8.193 23.783 1.00 36.87 990 ASP A N 1
ATOM 7284 C CA . ASP A 1 990 ? -19.597 8.990 24.932 1.00 36.96 990 ASP A CA 1
ATOM 7285 C C . ASP A 1 990 ? -20.037 10.386 24.520 1.00 34.74 990 ASP A C 1
ATOM 7286 O O . ASP A 1 990 ? -19.581 10.937 23.515 1.00 34.00 990 ASP A O 1
ATOM 7291 N N . VAL A 1 991 ? -20.952 10.943 25.300 1.00 32.23 991 VAL A N 1
ATOM 7292 C CA . VAL A 1 991 ? -21.479 12.269 25.032 1.00 30.65 991 VAL A CA 1
ATOM 7293 C C . VAL A 1 991 ? -21.657 13.021 26.342 1.00 29.47 991 VAL A C 1
ATOM 7294 O O . VAL A 1 991 ? -21.405 12.482 27.422 1.00 27.32 991 VAL A O 1
ATOM 7298 N N . LEU A 1 992 ? -22.081 14.272 26.249 1.00 27.13 992 LEU A N 1
ATOM 7299 C CA . LEU A 1 992 ? -22.302 15.049 27.449 1.00 26.40 992 LEU A CA 1
ATOM 7300 C C . LEU A 1 992 ? -23.793 15.097 27.729 1.00 26.25 992 LEU A C 1
ATOM 7301 O O . LEU A 1 992 ? -24.609 15.167 26.807 1.00 25.52 992 LEU A O 1
ATOM 7306 N N . VAL A 1 993 ? -24.139 15.026 29.009 1.00 24.81 993 VAL A N 1
ATOM 7307 C CA . VAL A 1 993 ? -25.525 15.066 29.433 1.00 24.98 993 VAL A CA 1
ATOM 7308 C C . VAL A 1 993 ? -25.658 16.132 30.507 1.00 26.05 993 VAL A C 1
ATOM 7309 O O . VAL A 1 993 ? -24.654 16.607 31.043 1.00 25.97 993 VAL A O 1
ATOM 7313 N N . GLY A 1 994 ? -26.895 16.514 30.810 1.00 26.74 994 GLY A N 1
ATOM 7314 C CA . GLY A 1 994 ? -27.138 17.529 31.819 1.00 25.78 994 GLY A CA 1
ATOM 7315 C C . GLY A 1 994 ? -27.615 16.930 33.124 1.00 26.30 994 GLY A C 1
ATOM 7316 O O . GLY A 1 994 ? -27.657 15.709 33.276 1.00 26.83 994 GLY A O 1
ATOM 7317 N N . GLU A 1 995 ? -27.982 17.783 34.071 1.00 27.78 995 GLU A N 1
ATOM 7318 C CA . GLU A 1 995 ? -28.447 17.305 35.368 1.00 30.58 995 GLU A CA 1
ATOM 7319 C C . GLU A 1 995 ? -29.658 16.395 35.217 1.00 31.86 995 GLU A C 1
ATOM 7320 O O . GLU A 1 995 ? -30.375 16.455 34.215 1.00 32.24 995 GLU A O 1
ATOM 7326 N N . GLY A 1 996 ? -29.878 15.555 36.223 1.00 33.13 996 GLY A N 1
ATOM 7327 C CA . GLY A 1 996 ? -31.019 14.658 36.210 1.00 34.81 996 GLY A CA 1
ATOM 7328 C C . GLY A 1 996 ? -31.002 13.553 35.172 1.00 36.24 996 GLY A C 1
ATOM 7329 O O . GLY A 1 996 ? -31.828 12.643 35.233 1.00 38.36 996 GLY A O 1
ATOM 7330 N N . GLN A 1 997 ? -30.085 13.618 34.213 1.00 35.99 997 GLN A N 1
ATOM 7331 C CA . GLN A 1 997 ? -30.022 12.575 33.198 1.00 36.91 997 GLN A CA 1
ATOM 7332 C C . GLN A 1 997 ? -28.688 11.844 33.269 1.00 36.67 997 GLN A C 1
ATOM 7333 O O . GLN A 1 997 ? -27.756 12.313 33.917 1.00 37.30 997 GLN A O 1
ATOM 7339 N N . THR A 1 998 ? -28.602 10.691 32.615 1.00 36.95 998 THR A N 1
ATOM 7340 C CA . THR A 1 998 ? -27.383 9.889 32.646 1.00 37.15 998 THR A CA 1
ATOM 7341 C C . THR A 1 998 ? -27.012 9.325 31.276 1.00 36.02 998 THR A C 1
ATOM 7342 O O . THR A 1 998 ? -27.885 9.063 30.449 1.00 35.82 998 THR A O 1
ATOM 7346 N N . GLN A 1 999 ? -25.716 9.128 31.041 1.00 35.41 999 GLN A N 1
ATOM 7347 C CA . GLN A 1 999 ? -25.265 8.602 29.758 1.00 35.81 999 GLN A CA 1
ATOM 7348 C C . GLN A 1 999 ? -25.799 7.197 29.477 1.00 37.08 999 GLN A C 1
ATOM 7349 O O . GLN A 1 999 ? -26.012 6.830 28.318 1.00 36.91 999 GLN A O 1
ATOM 7355 N N . ALA A 1 1000 ? -26.017 6.417 30.533 1.00 38.44 1000 ALA A N 1
ATOM 7356 C CA . ALA A 1 1000 ? -26.524 5.053 30.381 1.00 40.20 1000 ALA A CA 1
ATOM 7357 C C . ALA A 1 1000 ? -27.957 5.045 29.846 1.00 40.46 1000 ALA A C 1
ATOM 7358 O O . ALA A 1 1000 ? -28.357 4.132 29.120 1.00 41.69 1000 ALA A O 1
ATOM 7360 N N . ALA A 1 1001 ? -28.726 6.067 30.207 1.00 39.91 1001 ALA A N 1
ATOM 7361 C CA . ALA A 1 1001 ? -30.106 6.173 29.760 1.00 38.45 1001 ALA A CA 1
ATOM 7362 C C . ALA A 1 1001 ? -30.194 6.852 28.395 1.00 38.28 1001 ALA A C 1
ATOM 7363 O O . ALA A 1 1001 ? -30.942 6.411 27.527 1.00 37.14 1001 ALA A O 1
ATOM 7365 N N . VAL A 1 1002 ? -29.427 7.921 28.205 1.00 38.23 1002 VAL A N 1
ATOM 7366 C CA . VAL A 1 1002 ? -29.449 8.646 26.940 1.00 39.23 1002 VAL A CA 1
ATOM 7367 C C . VAL A 1 1002 ? -28.948 7.803 25.765 1.00 40.43 1002 VAL A C 1
ATOM 7368 O O . VAL A 1 1002 ? -29.427 7.950 24.637 1.00 39.96 1002 VAL A O 1
ATOM 7372 N N . LEU A 1 1003 ? -27.992 6.917 26.025 1.00 41.26 1003 LEU A N 1
ATOM 7373 C CA . LEU A 1 1003 ? -27.450 6.063 24.972 1.00 42.53 1003 LEU A CA 1
ATOM 7374 C C .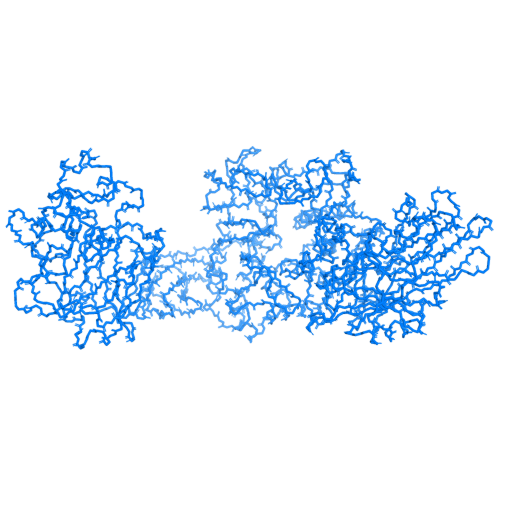 LEU A 1 1003 ? -28.083 4.673 24.925 1.00 43.50 1003 LEU A C 1
ATOM 7375 O O . LEU A 1 1003 ? -27.679 3.832 24.125 1.00 43.55 1003 LEU A O 1
ATOM 7380 N N . ASP A 1 1004 ? -29.072 4.439 25.784 1.00 45.00 1004 ASP A N 1
ATOM 7381 C CA . ASP A 1 1004 ? -29.774 3.157 25.833 1.00 46.74 1004 ASP A CA 1
ATOM 7382 C C . ASP A 1 1004 ? -30.609 3.014 24.560 1.00 48.42 1004 ASP A C 1
ATOM 7383 O O . ASP A 1 1004 ? -31.785 3.389 24.534 1.00 48.02 1004 ASP A O 1
ATOM 7388 N N . TRP A 1 1005 ? -30.007 2.473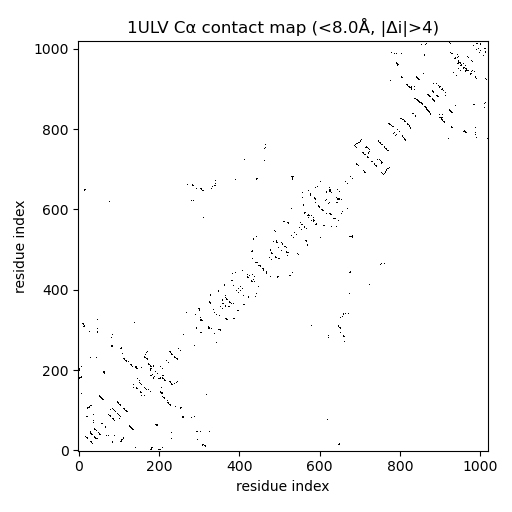 23.507 1.00 49.69 1005 TRP A N 1
ATOM 7389 C CA . TRP A 1 1005 ? -30.712 2.311 22.242 1.00 52.01 1005 TRP A CA 1
ATOM 7390 C C . TRP A 1 1005 ? -31.758 1.199 22.255 1.00 51.82 1005 TRP A C 1
ATOM 7391 O O . TRP A 1 1005 ? -32.649 1.175 21.403 1.00 51.87 1005 TRP A O 1
ATOM 7402 N N . ARG A 1 1006 ? -31.657 0.279 23.210 1.00 51.11 1006 ARG A N 1
ATOM 7403 C CA . ARG A 1 1006 ? -32.627 -0.806 23.295 1.00 51.68 1006 ARG A CA 1
ATOM 7404 C C . ARG A 1 1006 ? -33.977 -0.265 23.749 1.00 51.46 1006 ARG A C 1
ATOM 7405 O O . ARG A 1 1006 ? -35.020 -0.845 23.451 1.00 51.87 1006 ARG A O 1
ATOM 7413 N N . ALA A 1 1007 ? -33.948 0.853 24.469 1.00 50.44 1007 ALA A N 1
ATOM 7414 C CA . ALA A 1 1007 ? -35.169 1.478 24.966 1.00 49.45 1007 ALA A CA 1
ATOM 7415 C C . ALA A 1 1007 ? -35.591 2.632 24.063 1.00 48.66 1007 ALA A C 1
ATOM 7416 O O . ALA A 1 1007 ? -36.430 3.451 24.437 1.00 49.01 1007 ALA A O 1
ATOM 7418 N N . GLY A 1 1008 ? -35.003 2.691 22.874 1.00 47.37 1008 GLY A N 1
ATOM 7419 C CA . GLY A 1 1008 ? -35.332 3.751 21.939 1.00 46.34 1008 GLY A CA 1
ATOM 7420 C C . GLY A 1 1008 ? -34.212 3.980 20.947 1.00 45.70 1008 GLY A C 1
ATOM 7421 O O . GLY A 1 1008 ? -33.040 4.004 21.320 1.00 46.22 1008 GLY A O 1
ATOM 7422 N N . SER A 1 1009 ? -34.565 4.153 19.680 1.00 44.36 1009 SER A N 1
ATOM 7423 C CA . SER A 1 1009 ? -33.557 4.367 18.656 1.00 43.53 1009 SER A CA 1
ATOM 7424 C C . SER A 1 1009 ? -34.088 5.165 17.469 1.00 42.31 1009 SER A C 1
ATOM 7425 O O . SER A 1 1009 ? -35.216 4.956 17.025 1.00 43.99 1009 SER A O 1
ATOM 7428 N N . PRO A 1 1010 ? -33.280 6.104 16.952 1.00 40.39 1010 PRO A N 1
ATOM 7429 C CA . PRO A 1 1010 ? -31.942 6.378 17.485 1.00 39.28 1010 PRO A CA 1
ATOM 7430 C C . PRO A 1 1010 ? -32.019 7.143 18.803 1.00 38.60 1010 PRO A C 1
ATOM 7431 O O . PRO A 1 1010 ? -33.003 7.830 19.076 1.00 38.80 1010 PRO A O 1
ATOM 7435 N N . VAL A 1 1011 ? -30.984 7.009 19.623 1.00 37.04 1011 VAL A N 1
ATOM 7436 C CA . VAL A 1 1011 ? -30.939 7.685 20.912 1.00 35.13 1011 VAL A CA 1
ATOM 7437 C C . VAL A 1 1011 ? -30.999 9.201 20.713 1.00 33.90 1011 VAL A C 1
ATOM 7438 O O . VAL A 1 1011 ? -30.617 9.711 19.657 1.00 32.31 1011 VAL A O 1
ATOM 7442 N N . VAL A 1 1012 ? -31.494 9.917 21.719 1.00 32.21 1012 VAL A N 1
ATOM 7443 C CA . VAL A 1 1012 ? -31.580 11.372 21.631 1.00 32.54 1012 VAL A CA 1
ATOM 7444 C C . VAL A 1 1012 ? -30.584 12.009 22.600 1.00 31.59 1012 VAL A C 1
ATOM 7445 O O . VAL A 1 1012 ? -30.721 11.887 23.817 1.00 30.65 1012 VAL A O 1
ATOM 7449 N N . VAL A 1 1013 ? -29.566 12.669 22.052 1.00 31.36 1013 VAL A N 1
ATOM 7450 C CA . VAL A 1 1013 ? -28.548 13.309 22.878 1.00 29.72 1013 VAL A CA 1
ATOM 7451 C C . VAL A 1 1013 ? -29.014 14.681 23.321 1.00 28.93 1013 VAL A C 1
ATOM 7452 O O . VAL A 1 1013 ? -29.389 15.520 22.499 1.00 28.75 1013 VAL A O 1
ATOM 7456 N N . PRO A 1 1014 ? -28.991 14.929 24.637 1.00 27.67 1014 PRO A N 1
ATOM 7457 C CA . PRO A 1 1014 ? -29.423 16.214 25.181 1.00 26.86 1014 PRO A CA 1
ATOM 7458 C C . PRO A 1 1014 ? -28.668 17.424 24.644 1.00 26.45 1014 PRO A C 1
ATOM 7459 O O . PRO A 1 1014 ? -27.468 17.367 24.363 1.00 25.38 1014 PRO A O 1
ATOM 7463 N N . MET A 1 1015 ? -29.413 18.512 24.480 1.00 26.74 1015 MET A N 1
ATOM 7464 C CA . MET A 1 1015 ? -28.891 19.776 23.984 1.00 26.49 1015 MET A CA 1
ATOM 7465 C C . MET A 1 1015 ? -28.647 20.606 25.247 1.00 25.95 1015 MET A C 1
ATOM 7466 O O . MET A 1 1015 ? -29.588 20.948 25.965 1.00 25.27 1015 MET A O 1
ATOM 7471 N N . LEU A 1 1016 ? -27.382 20.915 25.521 1.00 26.19 1016 LEU A N 1
ATOM 7472 C CA . LEU A 1 1016 ? -27.010 21.651 26.727 1.00 24.94 1016 LEU A CA 1
ATOM 7473 C C . LEU A 1 1016 ? -26.561 23.082 26.481 1.00 24.05 1016 LEU A C 1
ATOM 7474 O O . LEU A 1 1016 ? -26.388 23.505 25.343 1.00 25.30 1016 LEU A O 1
ATOM 7479 N N . GLY A 1 1017 ? -26.364 23.817 27.572 1.00 22.15 1017 GLY A N 1
ATOM 7480 C CA . GLY A 1 1017 ? -25.904 25.191 27.476 1.00 21.88 1017 GLY A CA 1
ATOM 7481 C C . GLY A 1 1017 ? -24.583 25.365 28.207 1.00 21.41 1017 GLY A C 1
ATOM 7482 O O . GLY A 1 1017 ? -24.328 24.680 29.197 1.00 21.31 1017 GLY A O 1
ATOM 7483 N N . LEU A 1 1018 ? -23.737 26.268 27.719 1.00 19.50 1018 LEU A N 1
ATOM 7484 C CA . LEU A 1 1018 ? -22.444 26.528 28.347 1.00 20.81 1018 LEU A CA 1
ATOM 7485 C C . LEU A 1 1018 ? -22.624 27.285 29.668 1.00 21.98 1018 LEU A C 1
ATOM 7486 O O . LEU A 1 1018 ? -23.286 28.324 29.719 1.00 22.19 1018 LEU A O 1
ATOM 7491 N N . GLN A 1 1019 ? -22.042 26.761 30.739 1.00 21.38 1019 GLN A N 1
ATOM 7492 C CA . GLN A 1 1019 ? -22.141 27.420 32.031 1.00 21.92 1019 GLN A CA 1
ATOM 7493 C C . GLN A 1 1019 ? -20.939 28.343 32.179 1.00 22.67 1019 GLN A C 1
ATOM 7494 O O . GLN A 1 1019 ? -19.800 27.924 31.970 1.00 21.86 1019 GLN A O 1
ATOM 7500 N N . PRO A 1 1020 ? -21.178 29.618 32.531 1.00 22.35 1020 PRO A N 1
ATOM 7501 C CA . PRO A 1 1020 ? -20.107 30.608 32.701 1.00 23.30 1020 PRO A CA 1
ATOM 7502 C C . PRO A 1 1020 ? -19.120 30.266 33.817 1.00 22.53 1020 PRO A C 1
ATOM 7503 O O . PRO A 1 1020 ? -19.511 29.721 34.850 1.00 22.37 1020 PRO A O 1
#

B-factor: mean 26.47, std 12.79, range [6.26, 79.86]

CATH classification: 2.70.98.10 (+3 more: 1.50.10.10, 2.60.40.10, 2.60.40.1190)